Protein AF-0000000074463064 (afdb_homodimer)

Solvent-accessible surface area (backbone atoms only — not comparable to full-atom values): 68729 Å² total; per-residue (Å²): 139,89,80,79,81,81,88,74,94,82,83,74,95,80,84,76,84,88,71,78,71,74,81,77,78,78,79,83,84,85,84,86,64,75,61,84,76,65,94,77,85,76,85,80,77,80,74,81,76,75,80,79,76,92,76,73,85,66,61,68,60,56,53,49,50,41,67,72,28,73,78,48,81,62,76,78,73,87,74,58,94,62,92,59,56,65,70,56,53,51,47,17,50,20,44,33,62,69,62,46,48,59,36,60,60,54,52,93,56,93,69,48,44,52,72,71,45,50,50,62,52,22,76,78,28,67,29,27,34,44,19,50,39,50,36,31,46,34,48,51,41,48,46,15,50,62,64,66,33,61,69,48,44,61,61,42,54,73,48,57,80,49,46,61,60,46,48,53,52,27,50,52,37,42,51,56,37,54,71,33,80,77,41,36,55,28,64,57,43,51,52,20,36,54,42,43,30,42,48,69,74,81,66,86,79,60,55,53,81,42,65,46,69,34,52,36,57,40,26,36,42,54,40,33,30,48,62,36,51,41,48,69,23,65,68,38,42,50,50,40,51,49,35,35,52,74,51,68,31,61,86,61,47,73,60,69,62,50,40,26,49,50,31,49,56,44,42,51,43,18,60,55,66,72,41,57,53,91,61,70,92,49,40,76,76,67,53,51,71,63,61,55,48,48,52,38,55,54,35,42,64,63,42,64,80,36,76,59,48,65,84,73,47,87,49,48,66,69,56,43,51,41,52,47,40,48,42,36,50,50,50,51,48,50,31,50,43,28,32,60,50,78,67,88,51,65,35,58,54,49,36,53,43,52,48,48,50,48,53,54,39,57,64,61,86,53,73,63,66,69,57,27,39,53,32,30,42,48,51,44,28,48,48,49,46,34,39,36,38,72,54,27,41,18,32,56,48,48,53,36,56,62,43,24,51,51,36,52,48,52,40,58,76,65,49,42,86,72,49,32,84,77,39,82,65,20,61,47,52,50,52,39,38,33,47,41,32,27,41,36,18,52,93,43,87,60,19,61,59,29,31,53,52,40,27,50,52,24,60,59,64,71,37,74,52,63,72,55,40,49,54,44,31,47,21,61,74,65,51,63,79,22,39,44,62,38,49,49,52,45,47,49,56,14,49,52,53,45,50,53,38,53,54,53,52,66,67,56,78,68,78,76,73,81,80,77,79,73,77,66,68,51,24,38,59,30,58,72,68,72,45,95,46,79,46,41,89,60,17,66,66,26,59,75,69,74,45,86,39,47,66,69,69,88,72,84,74,78,77,82,71,84,70,82,82,66,85,70,65,63,53,29,51,48,28,56,60,60,71,44,88,48,76,41,44,96,61,22,61,57,28,58,64,49,72,41,80,56,36,71,80,73,75,73,84,123,134,93,80,75,83,77,86,71,78,85,71,90,79,95,78,70,81,85,68,77,71,75,84,81,78,80,81,86,83,88,87,89,72,78,60,78,85,70,98,72,84,74,84,80,72,82,71,80,72,76,77,80,77,89,79,78,90,6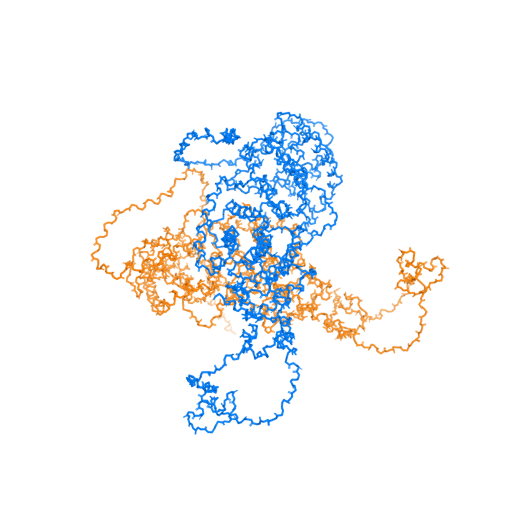9,64,68,62,56,52,52,50,41,67,73,28,70,78,44,83,67,64,78,72,79,77,60,95,63,92,56,57,61,69,56,51,50,46,18,50,17,43,33,63,66,61,46,48,58,36,60,61,52,50,94,55,95,67,48,43,54,73,72,46,51,49,60,51,22,73,77,27,67,27,25,34,44,19,50,40,51,36,30,44,35,48,49,43,47,46,14,50,61,64,67,34,61,68,45,44,62,62,43,54,72,47,57,81,50,46,62,58,46,49,52,52,28,50,52,38,42,51,53,38,54,71,33,80,79,41,35,54,29,67,57,43,50,52,20,36,55,41,43,30,42,48,68,73,81,67,87,80,61,54,53,80,41,65,47,69,35,54,36,56,41,26,36,41,54,38,35,30,49,61,36,54,42,49,69,23,64,70,37,43,51,50,42,52,50,36,35,52,75,50,68,32,60,88,60,47,74,58,66,62,48,41,26,47,49,32,48,56,46,43,50,45,19,60,56,67,72,40,56,52,90,61,70,92,50,40,76,76,66,54,52,71,64,61,57,49,48,52,38,55,54,36,42,63,63,42,63,79,36,74,60,47,66,83,74,48,85,51,49,67,69,57,43,51,41,54,49,39,47,42,34,50,48,50,51,50,50,32,51,44,27,32,62,49,77,68,89,50,65,34,58,55,48,35,51,44,52,48,48,50,47,53,55,38,56,66,61,87,52,71,62,68,69,57,26,40,54,31,30,42,47,49,42,28,48,47,49,47,34,38,38,39,72,54,27,40,18,33,57,47,46,52,36,57,62,44,25,51,52,35,52,49,51,40,58,75,66,48,44,85,70,50,32,83,76,38,81,64,20,61,47,51,49,52,38,41,34,48,40,32,26,41,37,18,52,92,43,85,60,18,59,58,29,32,55,52,40,29,48,52,25,58,53,63,70,40,75,50,64,74,55,40,50,55,44,31,46,22,61,73,65,51,61,78,23,39,44,63,38,49,49,52,46,48,48,55,15,49,52,53,45,51,53,38,53,53,53,54,66,66,56,76,68,80,78,72,81,80,79,79,75,78,68,68,50,24,37,57,31,56,74,68,73,45,94,46,78,45,41,90,62,17,67,65,27,58,76,68,75,46,83,41,48,64,69,70,86,75,80,75,79,80,79,74,84,70,78,83,65,86,70,67,62,55,30,51,45,29,57,58,57,71,44,89,49,77,42,42,96,64,21,62,58,29,58,66,51,73,43,80,56,34,72,81,75,77,72,83,122

Organism: Aspergillus tubingensis (strain CBS 134.48) (NCBI:txid767770)

Foldseek 3Di:
DPPDDPDDDPPPDPDDDPPPDDDPPPDDDDDPDDDPPDPPPPPDDPDPPPDPDDPDPPPPLVVVLCVVQPPLVDDDQPLDDAPDDSSLLSSLSSCCVRPQQCQQQPDPDPDGLCVVPQVVLCSVAVLLSLLSSLLSLLLQCLVCLLVVPVVSPVVSVVCQVVNVVSVVVSVVSLVVLCVDPVRNLALSSLNSLLSPQFPSHDDVPFPSPFFALWPAPPCCRSHQQSLLLTHGDVVSLVSSLVSCVVCVALVSNDRQPSSQSNQQSQLSNCLLVLAARPHDHAASVRDDPVVLVVVLVVQLVVCVVPLACLVVAQADPLLSSLLSLLLSLLVVRLCVVVVNDPDDDSRSNVSSLSSSSNSLSNVPQQDDADRSLLNRLLSLLVSLCSCQYSSPYGSRRRPLQVSLVVSVCSCVVRVVLQPQVVGDLSLLSVLLSLLSSLSSCPPHPCNVVSLQSNLQSCLLQVPLDPVSSVSSNSNGDDRCNTRVVSSVVSSVSSNVVLVVLVVQLVPPDDPPDDCPVPDLDAFPVCVVVVHDFPSDQQTPVCVVVVHHRHRPDDDPDPDPPPPDPPPPQDAFSSCVSNVHDFPSDVQTPVCVSSVHHGHHDPPPPD/DCPDDPDPDDPPDDDDDPPDPDDDPDDDDDDPDDDDDDDPPPPDPPPPPPDPDDDDDPPPLVVVLCVVQPPLPPDDQPLDDAPDDSSLLSSLSSCCVRPQQCQQQPDPDPDGLCVVPQVVLCSVAVLLSLLSSLLSLLLQCLVCLLVVPVVSPVVSVVCQVVNVVSVVVSVVSLVVLCVDPVRNLALSSLNSLLSPQFPSHDDVPFPSPFFALWPAPPCCRSDQQSLLLTHGDVVSLVSSLVSCVVCVALVSNDRQPSSQSNQQSQLSNCLLVLAARPHDHAASVRDDPVVLVVVLVVQLVVCVVPQACLVVAQADPLLSSLLSLLLSLLVVRLCVVVVVDPDDDSRSNVSSLSSSSNSLSNVPQQDDADRSLLNRLLSLLVSLCSCQYSSPYGSRRRPLQVSLVVSVCSCVVRVVLQPQVVGDCSLLSVLLSLLSSLSSCPPHPCNVVSLQSNLQSCLLQVPLDPVSSVSSNSNGDDRCNTRVVSSVVSSVSSNVVLVVLVVQLVPPDDPPDDCPVPDLDAFPVCVVVVHDFPSDQQTPVCVVVVHHRHRPDDPDDPDPPPPDPPPPQDAFSSCVSNVHDFPSDVQTPVCVSSVHHGHHDPPPPD

Nearest PDB structures (foldseek):
  3wej-assembly1_A  TM=1.877E-01  e=5.760E+00  Homo sapiens
  3wej-assembly1_A  TM=1.979E-01  e=3.801E+00  Homo sapiens

Radius of gyration: 36.87 Å; Cα contacts (8 Å, |Δi|>4): 1520; chains: 2; bounding box: 110×125×101 Å

Structure (mmCIF, N/CA/C/O backbone):
data_AF-0000000074463064-model_v1
#
loop_
_entity.id
_entity.type
_entity.pdbx_description
1 polymer 'Zn(2)-C6 fungal-type domain-containing protein'
#
loop_
_atom_site.group_PDB
_atom_site.id
_atom_site.type_symbol
_atom_site.label_atom_id
_atom_site.label_alt_id
_atom_site.label_comp_id
_atom_site.label_asym_id
_atom_site.label_entity_id
_atom_site.label_seq_id
_atom_site.pdbx_PDB_ins_code
_atom_site.Cartn_x
_atom_site.Cartn_y
_atom_site.Cartn_z
_atom_site.occupancy
_atom_site.B_iso_or_equiv
_atom_site.auth_seq_id
_atom_site.auth_comp_id
_atom_site.auth_asym_id
_atom_site.auth_atom_id
_atom_site.pdbx_PDB_model_num
ATOM 1 N N . MET A 1 1 ? -46.75 59.844 34.812 1 17.39 1 MET A N 1
ATOM 2 C CA . MET A 1 1 ? -47.406 59.969 33.5 1 17.39 1 MET A CA 1
ATOM 3 C C . MET A 1 1 ? -46.469 59.594 32.375 1 17.39 1 MET A C 1
ATOM 5 O O . MET A 1 1 ? -46.875 58.938 31.422 1 17.39 1 MET A O 1
ATOM 9 N N . VAL A 1 2 ? -45.281 60.125 32.188 1 19.81 2 VAL A N 1
ATOM 10 C CA . VAL A 1 2 ? -44.375 60.688 31.219 1 19.81 2 VAL A CA 1
ATOM 11 C C . VAL A 1 2 ? -43.469 59.594 30.625 1 19.81 2 VAL A C 1
ATOM 13 O O . VAL A 1 2 ? -42.438 59.25 31.203 1 19.81 2 VAL A O 1
ATOM 16 N N . PHE A 1 3 ? -43.938 58.375 30.328 1 19.97 3 PHE A N 1
ATOM 17 C CA . PHE A 1 3 ? -43.344 57.031 30.219 1 19.97 3 PHE A CA 1
ATOM 18 C C . PHE A 1 3 ? -42.562 56.906 28.906 1 19.97 3 PHE A C 1
ATOM 20 O O . PHE A 1 3 ? -42.156 55.781 28.562 1 19.97 3 PHE A O 1
ATOM 27 N N . ASP A 1 4 ? -42.656 57.781 27.984 1 19.61 4 ASP A N 1
ATOM 28 C CA . ASP A 1 4 ? -42.812 57.625 26.547 1 19.61 4 ASP A CA 1
ATOM 29 C C . ASP A 1 4 ? -41.5 57.219 25.906 1 19.61 4 ASP A C 1
ATOM 31 O O . ASP A 1 4 ? -41.469 56.375 25.016 1 19.61 4 ASP A O 1
ATOM 35 N N . SER A 1 5 ? -40.375 57.906 25.969 1 21.53 5 SER A N 1
ATOM 36 C CA . SER A 1 5 ? -39.562 58.5 24.938 1 21.53 5 SER A CA 1
ATOM 37 C C . SER A 1 5 ? -38.406 57.594 24.531 1 21.53 5 SER A C 1
ATOM 39 O O . SER A 1 5 ? -37.625 57.906 23.641 1 21.53 5 SER A O 1
ATOM 41 N N . GLY A 1 6 ? -37.906 56.656 25.297 1 20.03 6 GLY A N 1
ATOM 42 C CA . GLY A 1 6 ? -36.5 56.312 25.391 1 20.03 6 GLY A CA 1
ATOM 43 C C . GLY A 1 6 ? -36.062 55.375 24.266 1 20.03 6 GLY A C 1
ATOM 44 O O . GLY A 1 6 ? -34.844 55.188 24.062 1 20.03 6 GLY A O 1
ATOM 45 N N . ILE A 1 7 ? -36.906 54.406 23.766 1 21.16 7 ILE A N 1
ATOM 46 C CA . ILE A 1 7 ? -36.5 53.062 23.344 1 21.16 7 ILE A CA 1
ATOM 47 C C . ILE A 1 7 ? -36.094 53.094 21.875 1 21.16 7 ILE A C 1
ATOM 49 O O . ILE A 1 7 ? -36.156 52.062 21.188 1 21.16 7 ILE A O 1
ATOM 53 N N . HIS A 1 8 ? -36.062 54.25 21.062 1 18.61 8 HIS A N 1
ATOM 54 C CA . HIS A 1 8 ? -36.219 54.469 19.625 1 18.61 8 HIS A CA 1
ATOM 55 C C . HIS A 1 8 ? -35.062 53.812 18.859 1 18.61 8 HIS A C 1
ATOM 57 O O . HIS A 1 8 ? -35.281 53.094 17.891 1 18.61 8 HIS A O 1
ATOM 63 N N . THR A 1 9 ? -33.719 54.406 18.609 1 20.5 9 THR A N 1
ATOM 64 C CA . THR A 1 9 ? -32.938 54.844 17.469 1 20.5 9 THR A CA 1
ATOM 65 C C . THR A 1 9 ? -31.969 53.75 17.047 1 20.5 9 THR A C 1
ATOM 67 O O . THR A 1 9 ? -31.047 53.969 16.266 1 20.5 9 THR A O 1
ATOM 70 N N . ILE A 1 10 ? -31.844 52.5 17.594 1 20.03 10 ILE A N 1
ATOM 71 C CA . ILE A 1 10 ? -30.797 51.5 17.625 1 20.03 10 ILE A CA 1
ATOM 72 C C . ILE A 1 10 ? -30.75 50.75 16.281 1 20.03 10 ILE A C 1
ATOM 74 O O . ILE A 1 10 ? -29.672 50.438 15.789 1 20.03 10 ILE A O 1
ATOM 78 N N . HIS A 1 11 ? -31.828 50.188 15.602 1 17.84 11 HIS A N 1
ATOM 79 C CA . HIS A 1 11 ? -32.094 48.938 14.898 1 17.84 11 HIS A CA 1
ATOM 80 C C . HIS A 1 11 ? -31.781 49.062 13.414 1 17.84 11 HIS A C 1
ATOM 82 O O . HIS A 1 11 ? -31.938 48.094 12.664 1 17.84 11 HIS A O 1
ATOM 88 N N . ASN A 1 12 ? -31.844 50.219 12.719 1 17.69 12 ASN A N 1
ATOM 89 C CA . ASN A 1 12 ? -32.062 50.438 11.289 1 17.69 12 ASN A CA 1
ATOM 90 C C . ASN A 1 12 ? -30.891 49.906 10.461 1 17.69 12 ASN A C 1
ATOM 92 O O . ASN A 1 12 ? -31.078 49.469 9.328 1 17.69 12 ASN A O 1
ATOM 96 N N . LYS A 1 13 ? -29.672 50.438 10.438 1 20.58 13 LYS A N 1
ATOM 97 C CA . LYS A 1 13 ? -28.859 50.75 9.266 1 20.58 13 LYS A CA 1
ATOM 98 C C . LYS A 1 13 ? -28.203 49.5 8.703 1 20.58 13 LYS A C 1
ATOM 100 O O . LYS A 1 13 ? -27.266 49.594 7.895 1 20.58 13 LYS A O 1
ATOM 105 N N . MET A 1 14 ? -28.375 48.156 9.078 1 18.12 14 MET A N 1
ATOM 106 C CA . MET A 1 14 ? -27.594 46.938 9.016 1 18.12 14 MET A CA 1
ATOM 107 C C . MET A 1 14 ? -27.641 46.312 7.625 1 18.12 14 MET A C 1
ATOM 109 O O . MET A 1 14 ? -26.609 45.938 7.062 1 18.12 14 MET A O 1
ATOM 113 N N . LEU A 1 15 ? -28.734 45.469 7.055 1 17.73 15 LEU A N 1
ATOM 114 C CA . LEU A 1 15 ? -28.984 44.281 6.258 1 17.73 15 LEU A CA 1
ATOM 115 C C . LEU A 1 15 ? -29.281 44.656 4.805 1 17.73 15 LEU A C 1
ATOM 117 O O . LEU A 1 15 ? -29.672 43.781 4.012 1 17.73 15 LEU A O 1
ATOM 121 N N . ALA A 1 16 ? -29.5 45.719 4.227 1 17.91 16 ALA A N 1
ATOM 122 C CA . ALA A 1 16 ? -30.281 46 3.023 1 17.91 16 ALA A CA 1
ATOM 123 C C . ALA A 1 16 ? -29.625 45.375 1.79 1 17.91 16 ALA A C 1
ATOM 125 O O . ALA A 1 16 ? -30.281 44.656 1.035 1 17.91 16 ALA A O 1
ATOM 126 N N . SER A 1 17 ? -28.953 46.156 0.857 1 19.25 17 SER A N 1
ATOM 127 C CA . SER A 1 17 ? -29.109 46.219 -0.592 1 19.25 17 SER A CA 1
ATOM 128 C C . SER A 1 17 ? -28.328 45.094 -1.276 1 19.25 17 SER A C 1
ATOM 130 O O . SER A 1 17 ? -28.078 45.156 -2.482 1 19.25 17 SER A O 1
ATOM 132 N N . LEU A 1 18 ? -27.703 44.156 -0.625 1 18.33 18 LEU A N 1
ATOM 133 C CA . LEU A 1 18 ? -26.594 43.375 -1.134 1 18.33 18 LEU A CA 1
ATOM 134 C C . LEU A 1 18 ? -27.078 42.344 -2.139 1 18.33 18 LEU A C 1
ATOM 136 O O . LEU A 1 18 ? -26.344 41.406 -2.48 1 18.33 18 LEU A O 1
ATOM 140 N N . LEU A 1 19 ? -28.328 42.344 -2.701 1 19.75 19 LEU A N 1
ATOM 141 C CA . LEU A 1 19 ? -29.156 41.312 -3.309 1 19.75 19 LEU A CA 1
ATOM 142 C C . LEU A 1 19 ? -28.703 41.031 -4.742 1 19.75 19 LEU A C 1
ATOM 144 O O . LEU A 1 19 ? -29 39.969 -5.289 1 19.75 19 LEU A O 1
ATOM 148 N N . ASP A 1 20 ? -28.547 41.969 -5.652 1 19.12 20 ASP A N 1
ATOM 149 C CA . ASP A 1 20 ? -29 41.875 -7.035 1 19.12 20 ASP A CA 1
ATOM 150 C C . ASP A 1 20 ? -28 41.094 -7.883 1 19.12 20 ASP A C 1
ATOM 152 O O . ASP A 1 20 ? -27.359 41.656 -8.773 1 19.12 20 ASP A O 1
ATOM 156 N N . ALA A 1 21 ? -27.156 40.25 -7.402 1 18.8 21 ALA A N 1
ATOM 157 C CA . ALA A 1 21 ? -26.062 39.844 -8.297 1 18.8 21 ALA A CA 1
ATOM 158 C C . ALA A 1 21 ? -26.594 39.031 -9.469 1 18.8 21 ALA A C 1
ATOM 160 O O . ALA A 1 21 ? -27.391 38.094 -9.273 1 18.8 21 ALA A O 1
ATOM 161 N N . PRO A 1 22 ? -26.578 39.531 -10.648 1 20 22 PRO A N 1
ATOM 162 C CA . PRO A 1 22 ? -27.234 38.906 -11.812 1 20 22 PRO A CA 1
ATOM 163 C C . PRO A 1 22 ? -26.844 37.438 -11.984 1 20 22 PRO A C 1
ATOM 165 O O . PRO A 1 22 ? -25.797 37 -11.5 1 20 22 PRO A O 1
ATOM 168 N N . PRO A 1 23 ? -27.75 36.688 -12.375 1 19 23 PRO A N 1
ATOM 169 C CA . PRO A 1 23 ? -27.641 35.219 -12.531 1 19 23 PRO A CA 1
ATOM 170 C C . PRO A 1 23 ? -26.516 34.812 -13.477 1 19 23 PRO A C 1
ATOM 172 O O . PRO A 1 23 ? -26.266 35.5 -14.484 1 19 23 PRO A O 1
ATOM 175 N N . PHE A 1 24 ? -25.406 34.312 -13.07 1 17.69 24 PHE A N 1
ATOM 176 C CA . PHE A 1 24 ? -24.234 33.844 -13.797 1 17.69 24 PHE A CA 1
ATOM 177 C C . PHE A 1 24 ? -24.641 32.875 -14.898 1 17.69 24 PHE A C 1
ATOM 179 O O . PHE A 1 24 ? -25.141 31.781 -14.625 1 17.69 24 PHE A O 1
ATOM 186 N N . GLU A 1 25 ? -25.141 33.344 -15.953 1 17.56 25 GLU A N 1
ATOM 187 C CA . GLU A 1 25 ? -25.453 32.5 -17.094 1 17.56 25 GLU A CA 1
ATOM 188 C C . GLU A 1 25 ? -24.297 31.578 -17.453 1 17.56 25 GLU A C 1
ATOM 190 O O . GLU A 1 25 ? -23.172 32.031 -17.672 1 17.56 25 GLU A O 1
ATOM 195 N N . LEU A 1 26 ? -24.406 30.344 -17.031 1 18.05 26 LEU A N 1
ATOM 196 C CA . LEU A 1 26 ? -23.688 29.078 -17.156 1 18.05 26 LEU A CA 1
ATOM 197 C C . LEU A 1 26 ? -23.375 28.781 -18.609 1 18.05 26 LEU A C 1
ATOM 199 O O . LEU A 1 26 ? -24.266 28.578 -19.438 1 18.05 26 LEU A O 1
ATOM 203 N N . MET A 1 27 ? -22.281 29.422 -19.094 1 17.25 27 MET A N 1
ATOM 204 C CA . MET A 1 27 ? -21.875 29.281 -20.5 1 17.25 27 MET A CA 1
ATOM 205 C C . MET A 1 27 ? -21.938 27.828 -20.938 1 17.25 27 MET A C 1
ATOM 207 O O . MET A 1 27 ? -21.812 26.906 -20.109 1 17.25 27 MET A O 1
ATOM 211 N N . GLU A 1 28 ? -22.125 27.484 -22.188 1 18.38 28 GLU A N 1
ATOM 212 C CA . GLU A 1 28 ? -22.406 26.484 -23.219 1 18.38 28 GLU A CA 1
ATOM 213 C C . GLU A 1 28 ? -21.281 25.453 -23.312 1 18.38 28 GLU A C 1
ATOM 215 O O . GLU A 1 28 ? -20.141 25.75 -22.938 1 18.38 28 GLU A O 1
ATOM 220 N N . ARG A 1 29 ? -21.391 24.219 -23.953 1 20.88 29 ARG A N 1
ATOM 221 C CA . ARG A 1 29 ? -21.031 22.828 -24.188 1 20.88 29 ARG A CA 1
ATOM 222 C C . ARG A 1 29 ? -19.734 22.719 -25 1 20.88 29 ARG A C 1
ATOM 224 O O . ARG A 1 29 ? -19.391 21.641 -25.469 1 20.88 29 ARG A O 1
ATOM 231 N N . SER A 1 30 ? -18.781 23.578 -25.359 1 18.3 30 SER A N 1
ATOM 232 C CA . SER A 1 30 ? -18.125 23.344 -26.641 1 18.3 30 SER A CA 1
ATOM 233 C C . SER A 1 30 ? -17.312 22.047 -26.609 1 18.3 30 SER A C 1
ATOM 235 O O . SER A 1 30 ? -16.922 21.578 -25.531 1 18.3 30 SER A O 1
ATOM 237 N N . THR A 1 31 ? -16.906 21.297 -27.875 1 18.97 31 THR A N 1
ATOM 238 C CA . THR A 1 31 ? -16.422 20.188 -28.688 1 18.97 31 THR A CA 1
ATOM 239 C C . THR A 1 31 ? -14.914 20.047 -28.562 1 18.97 31 THR A C 1
ATOM 241 O O . THR A 1 31 ? -14.164 20.734 -29.266 1 18.97 31 THR A O 1
ATOM 244 N N . LEU A 1 32 ? -14.281 20.062 -27.531 1 18.89 32 LEU A N 1
ATOM 245 C CA . LEU A 1 32 ? -12.836 19.969 -27.344 1 18.89 32 LEU A CA 1
ATOM 246 C C . LEU A 1 32 ? -12.297 18.672 -27.953 1 18.89 32 LEU A C 1
ATOM 248 O O . LEU A 1 32 ? -12.375 17.625 -27.312 1 18.89 32 LEU A O 1
ATOM 252 N N . ASP A 1 33 ? -12.328 18.406 -29.234 1 18.84 33 ASP A N 1
ATOM 253 C CA . ASP A 1 33 ? -11.867 17.406 -30.188 1 18.84 33 ASP A CA 1
ATOM 254 C C . ASP A 1 33 ? -10.367 17.156 -30.031 1 18.84 33 ASP A C 1
ATOM 256 O O . ASP A 1 33 ? -9.938 16 -29.906 1 18.84 33 ASP A O 1
ATOM 260 N N . HIS A 1 34 ? -9.195 17.891 -30.828 1 19.86 34 HIS A N 1
ATOM 261 C CA . HIS A 1 34 ? -8.297 17.406 -31.875 1 19.86 34 HIS A CA 1
ATOM 262 C C . HIS A 1 34 ? -6.965 16.953 -31.281 1 19.86 34 HIS A C 1
ATOM 264 O O . HIS A 1 34 ? -6.641 17.297 -30.141 1 19.86 34 HIS A O 1
ATOM 270 N N . ASP A 1 35 ? -5.496 17.25 -32.062 1 21.3 35 ASP A N 1
ATOM 271 C CA . ASP A 1 35 ? -4.305 16.547 -32.531 1 21.3 35 ASP A CA 1
ATOM 272 C C . ASP A 1 35 ? -3.131 16.766 -31.562 1 21.3 35 ASP A C 1
ATOM 274 O O . ASP A 1 35 ? -2.479 17.812 -31.594 1 21.3 35 ASP A O 1
ATOM 278 N N . LEU A 1 36 ? -3.178 16.656 -30.375 1 21.81 36 LEU A N 1
ATOM 279 C CA . LEU A 1 36 ? -2.121 17.125 -29.484 1 21.81 36 LEU A CA 1
ATOM 280 C C . LEU A 1 36 ? -0.835 16.328 -29.703 1 21.81 36 LEU A C 1
ATOM 282 O O . LEU A 1 36 ? -0.737 15.164 -29.312 1 21.81 36 LEU A O 1
ATOM 286 N N . LEU A 1 37 ? -0.067 16.641 -30.812 1 22.94 37 LEU A N 1
ATOM 287 C CA . LEU A 1 37 ? 1.185 16.031 -31.25 1 22.94 37 LEU A CA 1
ATOM 288 C C . LEU A 1 37 ? 2.328 16.406 -30.312 1 22.94 37 LEU A C 1
ATOM 290 O O . LEU A 1 37 ? 3.27 15.625 -30.125 1 22.94 37 LEU A O 1
ATOM 294 N N . PRO A 1 38 ? 2.484 17.594 -29.578 1 21.94 38 PRO A N 1
ATOM 295 C CA . PRO A 1 38 ? 3.613 18.516 -29.438 1 21.94 38 PRO A CA 1
ATOM 296 C C . PRO A 1 38 ? 4.617 18.047 -28.375 1 21.94 38 PRO A C 1
ATOM 298 O O . PRO A 1 38 ? 5.684 18.656 -28.234 1 21.94 38 PRO A O 1
ATOM 301 N N . PHE A 1 39 ? 5.016 17.25 -27.609 1 21.86 39 PHE A N 1
ATOM 302 C CA . PHE A 1 39 ? 6.023 17.797 -26.703 1 21.86 39 PHE A CA 1
ATOM 303 C C . PHE A 1 39 ? 7.406 17.75 -27.344 1 21.86 39 PHE A C 1
ATOM 305 O O . PHE A 1 39 ? 8.016 16.688 -27.453 1 21.86 39 PHE A O 1
ATOM 312 N N . ASN A 1 40 ? 7.941 18.531 -28.438 1 22.03 40 ASN A N 1
ATOM 313 C CA . ASN A 1 40 ? 9.242 18.672 -29.078 1 22.03 40 ASN A CA 1
ATOM 314 C C . ASN A 1 40 ? 10.25 19.375 -28.172 1 22.03 40 ASN A C 1
ATOM 316 O O . ASN A 1 40 ? 10.148 20.578 -27.938 1 22.03 40 ASN A O 1
ATOM 320 N N . VAL A 1 41 ? 10.875 18.875 -27.25 1 22.61 41 VAL A N 1
ATOM 321 C CA . VAL A 1 41 ? 11.891 19.594 -26.484 1 22.61 41 VAL A CA 1
ATOM 322 C C . VAL A 1 41 ? 13.117 19.859 -27.359 1 22.61 41 VAL A C 1
ATOM 324 O O . VAL A 1 41 ? 13.922 18.953 -27.594 1 22.61 41 VAL A O 1
ATOM 327 N N . ASN A 1 42 ? 13.195 20.5 -28.562 1 22.2 42 ASN A N 1
ATOM 328 C CA . ASN A 1 42 ? 14.391 20.828 -29.312 1 22.2 42 ASN A CA 1
ATOM 329 C C . ASN A 1 42 ? 15.242 21.875 -28.609 1 22.2 42 ASN A C 1
ATOM 331 O O . ASN A 1 42 ? 14.969 23.078 -28.688 1 22.2 42 ASN A O 1
ATOM 335 N N . MET A 1 43 ? 15.891 21.797 -27.547 1 23.25 43 MET A N 1
ATOM 336 C CA . MET A 1 43 ? 16.766 22.859 -27.047 1 23.25 43 MET A CA 1
ATOM 337 C C . MET A 1 43 ? 17.984 23.031 -27.938 1 23.25 43 MET A C 1
ATOM 339 O O . MET A 1 43 ? 18.906 22.234 -27.906 1 23.25 43 MET A O 1
ATOM 343 N N . SER A 1 44 ? 18.031 23.562 -29.172 1 22.06 44 SER A N 1
ATOM 344 C CA . SER A 1 44 ? 19.203 23.938 -29.969 1 22.06 44 SER A CA 1
ATOM 345 C C . SER A 1 44 ? 20.062 24.953 -29.25 1 22.06 44 SER A C 1
ATOM 347 O O . SER A 1 44 ? 19.578 25.734 -28.438 1 22.06 44 SER A O 1
ATOM 349 N N . SER A 1 45 ? 21.578 25.047 -29.453 1 23.16 45 SER A N 1
ATOM 350 C CA . SER A 1 45 ? 22.891 25.594 -29.156 1 23.16 45 SER A CA 1
ATOM 351 C C . SER A 1 45 ? 22.938 27.094 -29.422 1 23.16 45 SER A C 1
ATOM 353 O O . SER A 1 45 ? 23.938 27.75 -29.141 1 23.16 45 SER A O 1
ATOM 355 N N . ASP A 1 46 ? 22.328 27.781 -30.281 1 22.42 46 ASP A N 1
ATOM 356 C CA . ASP A 1 46 ? 22.984 28.953 -30.828 1 22.42 46 ASP A CA 1
ATOM 357 C C . ASP A 1 46 ? 23.094 30.078 -29.797 1 22.42 46 ASP A C 1
ATOM 359 O O . ASP A 1 46 ? 23.219 31.25 -30.156 1 22.42 46 ASP A O 1
ATOM 363 N N . ILE A 1 47 ? 22.797 29.953 -28.625 1 22.62 47 ILE A N 1
ATOM 364 C CA . ILE A 1 47 ? 23 31.266 -28.047 1 22.62 47 ILE A CA 1
ATOM 365 C C . ILE A 1 47 ? 24.484 31.484 -27.75 1 22.62 47 ILE A C 1
ATOM 367 O O . ILE A 1 47 ? 25.109 30.656 -27.078 1 22.62 47 ILE A O 1
ATOM 371 N N . PRO A 1 48 ? 25.219 32.469 -28.375 1 23.36 48 PRO A N 1
ATOM 372 C CA . PRO A 1 48 ? 26.609 32.875 -28.328 1 23.36 48 PRO A CA 1
ATOM 373 C C . PRO A 1 48 ? 27.062 33.281 -26.922 1 23.36 48 PRO A C 1
ATOM 375 O O . PRO A 1 48 ? 26.641 34.312 -26.406 1 23.36 48 PRO A O 1
ATOM 378 N N . LEU A 1 49 ? 26.812 32.844 -25.891 1 22.67 49 LEU A N 1
ATOM 379 C CA . LEU A 1 49 ? 27.281 33.562 -24.703 1 22.67 49 LEU A CA 1
ATOM 380 C C . LEU A 1 49 ? 28.797 33.469 -24.562 1 22.67 49 LEU A C 1
ATOM 382 O O . LEU A 1 49 ? 29.344 32.344 -24.422 1 22.67 49 LEU A O 1
ATOM 386 N N . SER A 1 50 ? 29.594 34.344 -25.125 1 21.91 50 SER A N 1
ATOM 387 C CA . SER A 1 50 ? 31.047 34.562 -25.109 1 21.91 50 SER A CA 1
ATOM 388 C C . SER A 1 50 ? 31.562 34.719 -23.688 1 21.91 50 SER A C 1
ATOM 390 O O . SER A 1 50 ? 32.75 35.031 -23.484 1 21.91 50 SER A O 1
ATOM 392 N N . THR A 1 51 ? 30.969 34.406 -22.609 1 23.56 51 THR A N 1
ATOM 393 C CA . THR A 1 51 ? 31.672 35.062 -21.5 1 23.56 51 THR A CA 1
ATOM 394 C C . THR A 1 51 ? 33.031 34.375 -21.281 1 23.56 51 THR A C 1
ATOM 396 O O . THR A 1 51 ? 33.156 33.188 -21.453 1 23.56 51 THR A O 1
ATOM 399 N N . GLY A 1 52 ? 34.219 34.938 -21.219 1 22.45 52 GLY A N 1
ATOM 400 C CA . GLY A 1 52 ? 35.656 34.812 -21.016 1 22.45 52 GLY A CA 1
ATOM 401 C C . GLY A 1 52 ? 36 34.156 -19.703 1 22.45 52 GLY A C 1
ATOM 402 O O . GLY A 1 52 ? 37.156 34.219 -19.25 1 22.45 52 GLY A O 1
ATOM 403 N N . VAL A 1 53 ? 35.094 33.875 -18.703 1 25.72 53 VAL A N 1
ATOM 404 C CA . VAL A 1 53 ? 35.844 33.719 -17.453 1 25.72 53 VAL A CA 1
ATOM 405 C C . VAL A 1 53 ? 36.594 32.375 -17.469 1 25.72 53 VAL A C 1
ATOM 407 O O . VAL A 1 53 ? 36.188 31.453 -18.188 1 25.72 53 VAL A O 1
ATOM 410 N N . VAL A 1 54 ? 37.562 32.062 -16.516 1 27.44 54 VAL A N 1
ATOM 411 C CA . VAL A 1 54 ? 38.656 31.109 -16.359 1 27.44 54 VAL A CA 1
ATOM 412 C C . VAL A 1 54 ? 38.125 29.703 -16.125 1 27.44 54 VAL A C 1
ATOM 414 O O . VAL A 1 54 ? 37.25 29.516 -15.266 1 27.44 54 VAL A O 1
ATOM 417 N N . GLU A 1 55 ? 38.281 28.516 -16.875 1 29.55 55 GLU A N 1
ATOM 418 C CA . GLU A 1 55 ? 37.906 27.219 -17.438 1 29.55 55 GLU A CA 1
ATOM 419 C C . GLU A 1 55 ? 38.062 26.094 -16.406 1 29.55 55 GLU A C 1
ATOM 421 O O . GLU A 1 55 ? 37.594 24.984 -16.625 1 29.55 55 GLU A O 1
ATOM 426 N N . THR A 1 56 ? 38.906 26.094 -15.344 1 30.34 56 THR A N 1
ATOM 427 C CA . THR A 1 56 ? 39.5 24.812 -14.992 1 30.34 56 THR A CA 1
ATOM 428 C C . THR A 1 56 ? 38.562 24.016 -14.086 1 30.34 56 THR A C 1
ATOM 430 O O . THR A 1 56 ? 38.406 22.812 -14.234 1 30.34 56 THR A O 1
ATOM 433 N N . GLU A 1 57 ? 38.281 24.531 -12.844 1 33 57 GLU A N 1
ATOM 434 C CA . GLU A 1 57 ? 37.812 23.734 -11.719 1 33 57 GLU A CA 1
ATOM 435 C C . GLU A 1 57 ? 36.312 23.406 -11.867 1 33 57 GLU A C 1
ATOM 437 O O . GLU A 1 57 ? 35.781 22.625 -11.094 1 33 57 GLU A O 1
ATOM 442 N N . GLU A 1 58 ? 35.469 23.953 -12.75 1 35.53 58 GLU A N 1
ATOM 443 C CA . GLU A 1 58 ? 34.031 24.031 -12.969 1 35.53 58 GLU A CA 1
ATOM 444 C C . GLU A 1 58 ? 33.5 22.766 -13.641 1 35.53 58 GLU A C 1
ATOM 446 O O . GLU A 1 58 ? 32.312 22.469 -13.57 1 35.53 58 GLU A O 1
ATOM 451 N N . GLU A 1 59 ? 34.281 21.938 -14.273 1 38.78 59 GLU A N 1
ATOM 452 C CA . GLU A 1 59 ? 33.812 20.844 -15.141 1 38.78 59 GLU A CA 1
ATOM 453 C C . GLU A 1 59 ? 33.375 19.641 -14.32 1 38.78 59 GLU A C 1
ATOM 455 O O . GLU A 1 59 ? 32.406 18.953 -14.68 1 38.78 59 GLU A O 1
ATOM 460 N N . THR A 1 60 ? 34.062 19.344 -13.18 1 38.84 60 THR A N 1
ATOM 461 C CA . THR A 1 60 ? 33.812 18.094 -12.469 1 38.84 60 THR A CA 1
ATOM 462 C C . THR A 1 60 ? 32.438 18.109 -11.789 1 38.84 60 THR A C 1
ATOM 464 O O . THR A 1 60 ? 31.781 17.078 -11.695 1 38.84 60 THR A O 1
ATOM 467 N N . ASP A 1 61 ? 32.062 19.266 -11.359 1 43 61 ASP A N 1
ATOM 468 C CA . ASP A 1 61 ? 30.828 19.406 -10.562 1 43 61 ASP A CA 1
ATOM 469 C C . ASP A 1 61 ? 29.594 19.312 -11.445 1 43 61 ASP A C 1
ATOM 471 O O . ASP A 1 61 ? 28.578 18.719 -11.047 1 43 61 ASP A O 1
ATOM 475 N N . HIS A 1 62 ? 29.656 19.797 -12.625 1 44.28 62 HIS A N 1
ATOM 476 C CA . HIS A 1 62 ? 28.547 19.719 -13.57 1 44.28 62 HIS A CA 1
ATOM 477 C C . HIS A 1 62 ? 28.172 18.266 -13.883 1 44.28 62 HIS A C 1
ATOM 479 O O . HIS A 1 62 ? 27 17.938 -13.992 1 44.28 62 HIS A O 1
ATOM 485 N N . SER A 1 63 ? 29.203 17.438 -13.844 1 45.91 63 SER A N 1
ATOM 486 C CA . SER A 1 63 ? 29.016 16.047 -14.227 1 45.91 63 SER A CA 1
ATOM 487 C C . SER A 1 63 ? 28.25 15.273 -13.148 1 45.91 63 SER A C 1
ATOM 489 O O . SER A 1 63 ? 27.391 14.445 -13.453 1 45.91 63 SER A O 1
ATOM 491 N N . GLU A 1 64 ? 28.453 15.766 -11.953 1 46.81 64 GLU A N 1
ATOM 492 C CA . GLU A 1 64 ? 27.844 14.977 -10.883 1 46.81 64 GLU A CA 1
ATOM 493 C C . GLU A 1 64 ? 26.359 15.281 -10.758 1 46.81 64 GLU A C 1
ATOM 495 O O . GLU A 1 64 ? 25.547 14.375 -10.594 1 46.81 64 GLU A O 1
ATOM 500 N N . ILE A 1 65 ? 26.047 16.547 -10.82 1 48.19 65 ILE A N 1
ATOM 501 C CA . ILE A 1 65 ? 24.656 16.938 -10.68 1 48.19 65 ILE A CA 1
ATOM 502 C C . ILE A 1 65 ? 23.844 16.375 -11.852 1 48.19 65 ILE A C 1
ATOM 504 O O . ILE A 1 65 ? 22.719 15.906 -11.672 1 48.19 65 ILE A O 1
ATOM 508 N N . THR A 1 66 ? 24.469 16.484 -13.023 1 49.53 66 THR A N 1
ATOM 509 C CA . THR A 1 66 ? 23.797 15.945 -14.203 1 49.53 66 THR A CA 1
ATOM 510 C C . THR A 1 66 ? 23.578 14.445 -14.07 1 49.53 66 THR A C 1
ATOM 512 O O . THR A 1 66 ? 22.594 13.898 -14.578 1 49.53 66 THR A O 1
ATOM 515 N N . ARG A 1 67 ? 24.562 13.945 -13.398 1 50.09 67 ARG A N 1
ATOM 516 C CA . ARG A 1 67 ? 24.438 12.508 -13.164 1 50.09 67 ARG A CA 1
ATOM 517 C C . ARG A 1 67 ? 23.297 12.211 -12.195 1 50.09 67 ARG A C 1
ATOM 519 O O . ARG A 1 67 ? 22.578 11.227 -12.359 1 50.09 67 ARG A O 1
ATOM 526 N N . ILE A 1 68 ? 23.266 13.172 -11.25 1 49.44 68 ILE A N 1
ATOM 527 C CA . ILE A 1 68 ? 22.266 12.93 -10.219 1 49.44 68 ILE A CA 1
ATOM 528 C C . ILE A 1 68 ? 20.891 13.328 -10.734 1 49.44 68 ILE A C 1
ATOM 530 O O . ILE A 1 68 ? 19.891 12.648 -10.469 1 49.44 68 ILE A O 1
ATOM 534 N N . TYR A 1 69 ? 20.844 14.516 -11.477 1 50.62 69 TYR A N 1
ATOM 535 C CA . TYR A 1 69 ? 19.578 15.016 -12 1 50.62 69 TYR A CA 1
ATOM 536 C C . TYR A 1 69 ? 19.672 15.25 -13.5 1 50.62 69 TYR A C 1
ATOM 538 O O . TYR A 1 69 ? 20.047 16.328 -13.945 1 50.62 69 TYR A O 1
ATOM 546 N N . PRO A 1 70 ? 19.438 14.281 -14.344 1 48.03 70 PRO A N 1
ATOM 547 C CA . PRO A 1 70 ? 19.516 14.492 -15.789 1 48.03 70 PRO A CA 1
ATOM 548 C C . PRO A 1 70 ? 18.547 15.555 -16.297 1 48.03 70 PRO A C 1
ATOM 550 O O . PRO A 1 70 ? 17.391 15.602 -15.844 1 48.03 70 PRO A O 1
ATOM 553 N N . GLY A 1 71 ? 19.016 16.672 -17.125 1 47.53 71 GLY A N 1
ATOM 554 C CA . GLY A 1 71 ? 18.234 17.734 -17.734 1 47.53 71 GLY A CA 1
ATOM 555 C C . GLY A 1 71 ? 18.375 19.062 -17.031 1 47.53 71 GLY A C 1
ATOM 556 O O . GLY A 1 71 ? 17.641 20 -17.312 1 47.53 71 GLY A O 1
ATOM 557 N N . ALA A 1 72 ? 18.953 19.047 -15.961 1 48 72 ALA A N 1
ATOM 558 C CA . ALA A 1 72 ? 19.125 20.25 -15.164 1 48 72 ALA A CA 1
ATOM 559 C C . ALA A 1 72 ? 19.906 21.312 -15.93 1 48 72 ALA A C 1
ATOM 561 O O . ALA A 1 72 ? 20.422 22.266 -15.336 1 48 72 ALA A O 1
ATOM 562 N N . ASP A 1 73 ? 20.25 21.047 -17.094 1 47.66 73 ASP A N 1
ATOM 563 C CA . ASP A 1 73 ? 20.969 22.156 -17.734 1 47.66 73 ASP A CA 1
ATOM 564 C C . ASP A 1 73 ? 20.062 23.391 -17.875 1 47.66 73 ASP A C 1
ATOM 566 O O . ASP A 1 73 ? 20.109 24.094 -18.875 1 47.66 73 ASP A O 1
ATOM 570 N N . LEU A 1 74 ? 19 23.375 -17.125 1 46.62 74 LEU A N 1
ATOM 571 C CA . LEU A 1 74 ? 18.062 24.453 -17.406 1 46.62 74 LEU A CA 1
ATOM 572 C C . LEU A 1 74 ? 18.734 25.812 -17.266 1 46.62 74 LEU A C 1
ATOM 574 O O . LEU A 1 74 ? 18.734 26.609 -18.203 1 46.62 74 LEU A O 1
ATOM 578 N N . VAL A 1 75 ? 18.297 26.562 -16.078 1 47.41 75 VAL A N 1
ATOM 579 C CA . VAL A 1 75 ? 18.141 28 -15.883 1 47.41 75 VAL A CA 1
ATOM 580 C C . VAL A 1 75 ? 19.516 28.672 -15.969 1 47.41 75 VAL A C 1
ATOM 582 O O . VAL A 1 75 ? 20.484 28.203 -15.391 1 47.41 75 VAL A O 1
ATOM 585 N N . PRO A 1 76 ? 19.562 29.641 -16.672 1 48.81 76 PRO A N 1
ATOM 586 C CA . PRO A 1 76 ? 20.672 30.594 -16.719 1 48.81 76 PRO A CA 1
ATOM 587 C C . PRO A 1 76 ? 21.125 31.031 -15.32 1 48.81 76 PRO A C 1
ATOM 589 O O . PRO A 1 76 ? 20.312 31.5 -14.523 1 48.81 76 PRO A O 1
ATOM 592 N N . LEU A 1 77 ? 22.156 30.453 -14.602 1 51.31 77 LEU A N 1
ATOM 593 C CA . LEU A 1 77 ? 22.781 30.75 -13.32 1 51.31 77 LEU A CA 1
ATOM 594 C C . LEU A 1 77 ? 22.547 32.219 -12.922 1 51.31 77 LEU A C 1
ATOM 596 O O . LEU A 1 77 ? 22.016 32.5 -11.844 1 51.31 77 LEU A O 1
ATOM 600 N N . ASN A 1 78 ? 23.422 33.188 -13.305 1 58.66 78 ASN A N 1
ATOM 601 C CA . ASN A 1 78 ? 23.562 34.438 -12.562 1 58.66 78 ASN A CA 1
ATOM 602 C C . ASN A 1 78 ? 22.375 35.344 -12.758 1 58.66 78 ASN A C 1
ATOM 604 O O . ASN A 1 78 ? 22.5 36.438 -13.305 1 58.66 78 ASN A O 1
ATOM 608 N N . VAL A 1 79 ? 21.156 34.875 -12.5 1 65.62 79 VAL A N 1
ATOM 609 C CA . VAL A 1 79 ? 19.969 35.688 -12.656 1 65.62 79 VAL A CA 1
ATOM 610 C C . VAL A 1 79 ? 19.984 36.812 -11.609 1 65.62 79 VAL A C 1
ATOM 612 O O . VAL A 1 79 ? 19.719 37.969 -11.922 1 65.62 79 VAL A O 1
ATOM 615 N N . PHE A 1 80 ? 20.188 36.438 -10.383 1 73.56 80 PHE A N 1
ATOM 616 C CA . PHE A 1 80 ? 20.266 37.438 -9.305 1 73.56 80 PHE A CA 1
ATOM 617 C C . PHE A 1 80 ? 21.516 37.219 -8.469 1 73.56 80 PHE A C 1
ATOM 619 O O . PHE A 1 80 ? 22.062 36.125 -8.422 1 73.56 80 PHE A O 1
ATOM 626 N N . PRO A 1 81 ? 21.969 38.344 -7.973 1 73 81 PRO A N 1
ATOM 627 C CA . PRO A 1 81 ? 23.062 38.156 -7.012 1 73 81 PRO A CA 1
ATOM 628 C C . PRO A 1 81 ? 22.688 37.219 -5.871 1 73 81 PRO A C 1
ATOM 630 O O . PRO A 1 81 ? 21.547 37.219 -5.406 1 73 81 PRO A O 1
ATOM 633 N N . SER A 1 82 ? 23.578 36.219 -5.629 1 78.56 82 SER A N 1
ATOM 634 C CA . SER A 1 82 ? 23.266 35.219 -4.602 1 78.56 82 SER A CA 1
ATOM 635 C C . SER A 1 82 ? 24.453 35 -3.67 1 78.56 82 SER A C 1
ATOM 637 O O . SER A 1 82 ? 25.609 35.094 -4.094 1 78.56 82 SER A O 1
ATOM 639 N N . SER A 1 83 ? 24.172 34.875 -2.426 1 80.5 83 SER A N 1
ATOM 640 C CA . SER A 1 83 ? 25.172 34.5 -1.438 1 80.5 83 SER A CA 1
ATOM 641 C C . SER A 1 83 ? 25.531 33.031 -1.55 1 80.5 83 SER A C 1
ATOM 643 O O . SER A 1 83 ? 26.484 32.562 -0.924 1 80.5 83 SER A O 1
ATOM 645 N N . LEU A 1 84 ? 24.812 32.281 -2.393 1 87.31 84 LEU A N 1
ATOM 646 C CA . LEU A 1 84 ? 25.078 30.875 -2.615 1 87.31 84 LEU A CA 1
ATOM 647 C C . LEU A 1 84 ? 26 30.672 -3.816 1 87.31 84 LEU A C 1
ATOM 649 O O . LEU A 1 84 ? 25.844 31.344 -4.836 1 87.31 84 LEU A O 1
ATOM 653 N N . PRO A 1 85 ? 26.891 29.75 -3.568 1 83.56 85 PRO A N 1
ATOM 654 C CA . PRO A 1 85 ? 27.641 29.375 -4.766 1 83.56 85 PRO A CA 1
ATOM 655 C C . PRO A 1 85 ? 26.75 28.906 -5.906 1 83.56 85 PRO A C 1
ATOM 657 O O . PRO A 1 85 ? 25.75 28.219 -5.668 1 83.56 85 PRO A O 1
ATOM 660 N N . PRO A 1 86 ? 27.125 29.297 -7.105 1 82.12 86 PRO A N 1
ATOM 661 C CA . PRO A 1 86 ? 26.297 28.938 -8.273 1 82.12 86 PRO A CA 1
ATOM 662 C C . PRO A 1 86 ? 26.031 27.438 -8.367 1 82.12 86 PRO A C 1
ATOM 664 O O . PRO A 1 86 ? 24.969 27.031 -8.836 1 82.12 86 PRO A O 1
ATOM 667 N N . ARG A 1 87 ? 26.969 26.656 -7.926 1 81.56 87 ARG A N 1
ATOM 668 C CA . ARG A 1 87 ? 26.797 25.203 -7.988 1 81.56 87 ARG A CA 1
ATOM 669 C C . ARG A 1 87 ? 25.625 24.75 -7.125 1 81.56 87 ARG A C 1
ATOM 671 O O . ARG A 1 87 ? 24.922 23.812 -7.477 1 81.56 87 ARG A O 1
ATOM 678 N N . LEU A 1 88 ? 25.453 25.438 -6.047 1 86.44 88 LEU A N 1
ATOM 679 C CA . LEU A 1 88 ? 24.375 25.062 -5.137 1 86.44 88 LEU A CA 1
ATOM 680 C C . LEU A 1 88 ? 23.031 25.547 -5.672 1 86.44 88 LEU A C 1
ATOM 682 O O . LEU A 1 88 ? 22 24.891 -5.465 1 86.44 88 LEU A O 1
ATOM 686 N N . VAL A 1 89 ? 23.031 26.672 -6.336 1 87.38 89 VAL A N 1
ATOM 687 C CA . VAL A 1 89 ? 21.812 27.156 -6.984 1 87.38 89 VAL A CA 1
ATOM 688 C C . VAL A 1 89 ? 21.391 26.172 -8.078 1 87.38 89 VAL A C 1
ATOM 690 O O . VAL A 1 89 ? 20.203 25.828 -8.188 1 87.38 89 VAL A O 1
ATOM 693 N N . ARG A 1 90 ? 22.328 25.734 -8.828 1 84.19 90 ARG A N 1
ATOM 694 C CA . ARG A 1 90 ? 22.062 24.766 -9.875 1 84.19 90 ARG A CA 1
ATOM 695 C C . ARG A 1 90 ? 21.516 23.453 -9.289 1 84.19 90 ARG A C 1
ATOM 697 O O . ARG A 1 90 ? 20.641 22.828 -9.867 1 84.19 90 ARG A O 1
ATOM 704 N N . ARG A 1 91 ? 22.062 23.094 -8.234 1 84.56 91 ARG A N 1
ATOM 705 C CA . ARG A 1 91 ? 21.594 21.875 -7.555 1 84.56 91 ARG A CA 1
ATOM 706 C C . ARG A 1 91 ? 20.141 22.031 -7.109 1 84.56 91 ARG A C 1
ATOM 708 O O . ARG A 1 91 ? 19.328 21.125 -7.336 1 84.56 91 ARG A O 1
ATOM 715 N N . ALA A 1 92 ? 19.922 23.109 -6.492 1 89.19 92 ALA A N 1
ATOM 716 C CA . ALA A 1 92 ? 18.578 23.375 -5.988 1 89.19 92 ALA A CA 1
ATOM 717 C C . ALA A 1 92 ? 17.547 23.312 -7.117 1 89.19 92 ALA A C 1
ATOM 719 O O . ALA A 1 92 ? 16.5 22.688 -6.977 1 89.19 92 ALA A O 1
ATOM 720 N N . LEU A 1 93 ? 17.844 23.938 -8.18 1 87.56 93 LEU A N 1
ATOM 721 C CA . LEU A 1 93 ? 16.922 24 -9.305 1 87.56 93 LEU A CA 1
ATOM 722 C C . LEU A 1 93 ? 16.781 22.641 -9.977 1 87.56 93 LEU A C 1
ATOM 724 O O . LEU A 1 93 ? 15.695 22.25 -10.391 1 87.56 93 LEU A O 1
ATOM 728 N N . SER A 1 94 ? 17.875 21.906 -10.078 1 84.5 94 SER A N 1
ATOM 729 C CA . SER A 1 94 ? 17.828 20.578 -10.664 1 84.5 94 SER A CA 1
ATOM 730 C C . SER A 1 94 ? 16.969 19.641 -9.836 1 84.5 94 SER A C 1
ATOM 732 O O . SER A 1 94 ? 16.156 18.875 -10.383 1 84.5 94 SER A O 1
ATOM 734 N N . TYR A 1 95 ? 17.141 19.719 -8.586 1 87.06 95 TYR A N 1
ATOM 735 C CA . TYR A 1 95 ? 16.328 18.922 -7.68 1 87.06 95 TYR A CA 1
ATOM 736 C C . TYR A 1 95 ? 14.852 19.281 -7.809 1 87.06 95 TYR A C 1
ATOM 738 O O . TYR A 1 95 ? 13.984 18.406 -7.863 1 87.06 95 TYR A O 1
ATOM 746 N N . ARG A 1 96 ? 14.648 20.531 -7.82 1 90.5 96 ARG A N 1
ATOM 747 C CA . ARG A 1 96 ? 13.266 21 -7.898 1 90.5 96 ARG A CA 1
ATOM 748 C C . ARG A 1 96 ? 12.609 20.531 -9.195 1 90.5 96 ARG A C 1
ATOM 750 O O . ARG A 1 96 ? 11.477 20.031 -9.18 1 90.5 96 ARG A O 1
ATOM 757 N N . PHE A 1 97 ? 13.273 20.594 -10.258 1 83.88 97 PHE A N 1
ATOM 758 C CA . PHE A 1 97 ? 12.711 20.281 -11.57 1 83.88 97 PHE A CA 1
ATOM 759 C C . PHE A 1 97 ? 12.547 18.781 -11.742 1 83.88 97 PHE A C 1
ATOM 761 O O . PHE A 1 97 ? 11.5 18.312 -12.188 1 83.88 97 PHE A O 1
ATOM 768 N N . ALA A 1 98 ? 13.523 18.062 -11.312 1 80.06 98 ALA A N 1
ATOM 769 C CA . ALA A 1 98 ? 13.57 16.641 -11.648 1 80.06 98 ALA A CA 1
ATOM 770 C C . ALA A 1 98 ? 12.844 15.797 -10.602 1 80.06 98 ALA A C 1
ATOM 772 O O . ALA A 1 98 ? 12.266 14.758 -10.922 1 80.06 98 ALA A O 1
ATOM 773 N N . ILE A 1 99 ? 12.891 16.297 -9.383 1 84.44 99 ILE A N 1
ATOM 774 C CA . ILE A 1 99 ? 12.445 15.414 -8.312 1 84.44 99 ILE A CA 1
ATOM 775 C C . ILE A 1 99 ? 11.211 16 -7.641 1 84.44 99 ILE A C 1
ATOM 777 O O . ILE A 1 99 ? 10.203 15.305 -7.477 1 84.44 99 ILE A O 1
ATOM 781 N N . MET A 1 100 ? 11.203 17.219 -7.336 1 89.25 100 MET A N 1
ATOM 782 C CA . MET A 1 100 ? 10.164 17.797 -6.484 1 89.25 100 MET A CA 1
ATOM 783 C C . MET A 1 100 ? 8.914 18.125 -7.293 1 89.25 100 MET A C 1
ATOM 785 O O . MET A 1 100 ? 7.805 17.766 -6.895 1 89.25 100 MET A O 1
ATOM 789 N N . THR A 1 101 ? 9.07 18.734 -8.383 1 85.25 101 THR A N 1
ATOM 790 C CA . THR A 1 101 ? 7.98 19.375 -9.125 1 85.25 101 THR A CA 1
ATOM 791 C C . THR A 1 101 ? 6.965 18.328 -9.594 1 85.25 101 THR A C 1
ATOM 793 O O . THR A 1 101 ? 5.758 18.547 -9.508 1 85.25 101 THR A O 1
ATOM 796 N N . PRO A 1 102 ? 7.352 17.188 -9.992 1 79.38 102 PRO A N 1
ATOM 797 C CA . PRO A 1 102 ? 6.367 16.234 -10.516 1 79.38 102 PRO A CA 1
ATOM 798 C C . PRO A 1 102 ? 5.344 15.805 -9.469 1 79.38 102 PRO A C 1
ATOM 800 O O . PRO A 1 102 ? 4.234 15.391 -9.82 1 79.38 102 PRO A O 1
ATOM 803 N N . ARG A 1 103 ? 5.68 16.047 -8.188 1 85.31 103 ARG A N 1
ATOM 804 C CA . ARG A 1 103 ? 4.805 15.523 -7.145 1 85.31 103 ARG A CA 1
ATOM 805 C C . ARG A 1 103 ? 4.191 16.656 -6.328 1 85.31 103 ARG A C 1
ATOM 807 O O . ARG A 1 103 ? 3.377 16.422 -5.434 1 85.31 103 ARG A O 1
ATOM 814 N N . VAL A 1 104 ? 4.551 17.828 -6.641 1 84.94 104 VAL A N 1
ATOM 815 C CA . VAL A 1 104 ? 4.07 18.953 -5.836 1 84.94 104 VAL A CA 1
ATOM 816 C C . VAL A 1 104 ? 2.592 19.203 -6.121 1 84.94 104 VAL A C 1
ATOM 818 O O . VAL A 1 104 ? 1.787 19.328 -5.195 1 84.94 104 VAL A O 1
ATOM 821 N N . LEU A 1 105 ? 2.322 19.266 -7.434 1 84.06 105 LEU A N 1
ATOM 822 C CA . LEU A 1 105 ? 0.958 19.453 -7.91 1 84.06 105 LEU A CA 1
ATOM 823 C C . LEU A 1 105 ? 0.597 18.422 -8.977 1 84.06 105 LEU A C 1
ATOM 825 O O . LEU A 1 105 ? 0.562 18.734 -10.164 1 84.06 105 LEU A O 1
ATOM 829 N N . PRO A 1 106 ? 0.291 17.203 -8.398 1 77.31 106 PRO A N 1
ATOM 830 C CA . PRO A 1 106 ? -0.029 16.172 -9.398 1 77.31 106 PRO A CA 1
ATOM 831 C C . PRO A 1 106 ? -1.128 16.625 -10.359 1 77.31 106 PRO A C 1
ATOM 833 O O . PRO A 1 106 ? -2.102 17.25 -9.945 1 77.31 106 PRO A O 1
ATOM 836 N N . SER A 1 107 ? -0.833 16.594 -11.586 1 68 107 SER A N 1
ATOM 837 C CA . SER A 1 107 ? -1.784 16.984 -12.617 1 68 107 SER A CA 1
ATOM 838 C C . SER A 1 107 ? -1.927 15.898 -13.68 1 68 107 SER A C 1
ATOM 840 O O . SER A 1 107 ? -1.063 15.023 -13.797 1 68 107 SER A O 1
ATOM 842 N N . ARG A 1 108 ? -3.162 15.594 -14.125 1 59.25 108 ARG A N 1
ATOM 843 C CA . ARG A 1 108 ? -3.387 14.625 -15.188 1 59.25 108 ARG A CA 1
ATOM 844 C C . ARG A 1 108 ? -2.514 14.93 -16.406 1 59.25 108 ARG A C 1
ATOM 846 O O . ARG A 1 108 ? -1.997 14.016 -17.047 1 59.25 108 ARG A O 1
ATOM 853 N N . ASN A 1 109 ? -2.662 16.281 -16.672 1 54.69 109 ASN A N 1
ATOM 854 C CA . ASN A 1 109 ? -2.098 16.656 -17.953 1 54.69 109 ASN A CA 1
ATOM 855 C C . ASN A 1 109 ? -0.672 17.188 -17.812 1 54.69 109 ASN A C 1
ATOM 857 O O . ASN A 1 109 ? -0.24 17.516 -16.703 1 54.69 109 ASN A O 1
ATOM 861 N N . VAL A 1 110 ? 0.1 16.938 -18.797 1 54.38 110 VAL A N 1
ATOM 862 C CA . VAL A 1 110 ? 1.5 17.25 -19.062 1 54.38 110 VAL A CA 1
ATOM 863 C C . VAL A 1 110 ? 1.808 18.672 -18.578 1 54.38 110 VAL A C 1
ATOM 865 O O . VAL A 1 110 ? 2.973 19.031 -18.406 1 54.38 110 VAL A O 1
ATOM 868 N N . SER A 1 111 ? 0.809 19.422 -18.141 1 63.91 111 SER A N 1
ATOM 869 C CA . SER A 1 111 ? 1.247 20.781 -17.844 1 63.91 111 SER A CA 1
ATOM 870 C C . SER A 1 111 ? 1.437 21 -16.344 1 63.91 111 SER A C 1
ATOM 872 O O . SER A 1 111 ? 0.503 20.797 -15.562 1 63.91 111 SER A O 1
ATOM 874 N N . ASN A 1 112 ? 2.656 21.141 -15.898 1 76.12 112 ASN A N 1
ATOM 875 C CA . ASN A 1 112 ? 3.039 21.406 -14.516 1 76.12 112 ASN A CA 1
ATOM 876 C C . ASN A 1 112 ? 3.076 22.906 -14.227 1 76.12 112 ASN A C 1
ATOM 878 O O . ASN A 1 112 ? 3.852 23.641 -14.844 1 76.12 112 ASN A O 1
ATOM 882 N N . PRO A 1 113 ? 2.264 23.406 -13.383 1 83.62 113 PRO A N 1
ATOM 883 C CA . PRO A 1 113 ? 2.182 24.828 -13.086 1 83.62 113 PRO A CA 1
ATOM 884 C C . PRO A 1 113 ? 3.525 25.422 -12.664 1 83.62 113 PRO A C 1
ATOM 886 O O . PRO A 1 113 ? 3.795 26.594 -12.93 1 83.62 113 PRO A O 1
ATOM 889 N N . TYR A 1 114 ? 4.281 24.672 -12.055 1 85.25 114 TYR A N 1
ATOM 890 C CA . TYR A 1 114 ? 5.59 25.172 -11.648 1 85.25 114 TYR A CA 1
ATOM 891 C C . TYR A 1 114 ? 6.426 25.562 -12.859 1 85.25 114 TYR A C 1
ATOM 893 O O . TYR A 1 114 ? 7.012 26.656 -12.891 1 85.25 114 TYR A O 1
ATOM 901 N N . LEU A 1 115 ? 6.418 24.734 -13.781 1 81.81 115 LEU A N 1
ATOM 902 C CA . LEU A 1 115 ? 7.262 24.953 -14.945 1 81.81 115 LEU A CA 1
ATOM 903 C C . LEU A 1 115 ? 6.68 26.047 -15.836 1 81.81 115 LEU A C 1
ATOM 905 O O . LEU A 1 115 ? 7.426 26.812 -16.438 1 81.81 115 LEU A O 1
ATOM 909 N N . GLN A 1 116 ? 5.461 26.156 -15.812 1 83 116 GLN A N 1
ATOM 910 C CA . GLN A 1 116 ? 4.809 27.062 -16.75 1 83 116 GLN A CA 1
ATOM 911 C C . GLN A 1 116 ? 4.66 28.453 -16.172 1 83 116 GLN A C 1
ATOM 913 O O . GLN A 1 116 ? 4.699 29.453 -16.906 1 83 116 GLN A O 1
ATOM 918 N N . TYR A 1 117 ? 4.559 28.5 -14.867 1 88.62 117 TYR A N 1
ATOM 919 C CA . TYR A 1 117 ? 4.176 29.797 -14.32 1 88.62 117 TYR A CA 1
ATOM 920 C C . TYR A 1 117 ? 5.09 30.188 -13.172 1 88.62 117 TYR A C 1
ATOM 922 O O . TYR A 1 117 ? 5.598 31.312 -13.133 1 88.62 117 TYR A O 1
ATOM 930 N N . TRP A 1 118 ? 5.355 29.297 -12.273 1 92.94 118 TRP A N 1
ATOM 931 C CA . TRP A 1 118 ? 6.082 29.656 -11.062 1 92.94 118 TRP A CA 1
ATOM 932 C C . TRP A 1 118 ? 7.535 30 -11.375 1 92.94 118 TRP A C 1
ATOM 934 O O . TRP A 1 118 ? 8.055 31.016 -10.922 1 92.94 118 TRP A O 1
ATOM 944 N N . PHE A 1 119 ? 8.094 29.125 -12.133 1 89.5 119 PHE A N 1
ATOM 945 C CA . PHE A 1 119 ? 9.516 29.297 -12.406 1 89.5 119 PHE A CA 1
ATOM 946 C C . PHE A 1 119 ? 9.766 30.531 -13.25 1 89.5 119 PHE A C 1
ATOM 948 O O . PHE A 1 119 ? 10.602 31.375 -12.906 1 89.5 119 PHE A O 1
ATOM 955 N N . PRO A 1 120 ? 9.047 30.734 -14.359 1 87.19 120 PRO A N 1
ATOM 956 C CA . PRO A 1 120 ? 9.227 31.969 -15.109 1 87.19 120 PRO A CA 1
ATOM 957 C C . PRO A 1 120 ? 8.977 33.219 -14.266 1 87.19 120 PRO A C 1
ATOM 959 O O . PRO A 1 120 ? 9.688 34.219 -14.398 1 87.19 120 PRO A O 1
ATOM 962 N N . MET A 1 121 ? 8.047 33.125 -13.414 1 92.12 121 MET A N 1
ATOM 963 C CA . MET A 1 121 ? 7.75 34.25 -12.508 1 92.12 121 MET A CA 1
ATOM 964 C C . MET A 1 121 ? 8.93 34.5 -11.586 1 92.12 121 MET A C 1
ATOM 966 O O . MET A 1 121 ? 9.266 35.656 -11.32 1 92.12 121 MET A O 1
ATOM 970 N N . SER A 1 122 ? 9.617 33.5 -11.195 1 92.12 122 SER A N 1
ATOM 971 C CA . SER A 1 122 ? 10.734 33.656 -10.258 1 92.12 122 SER A CA 1
ATOM 972 C C . SER A 1 122 ? 11.953 34.25 -10.938 1 92.12 122 SER A C 1
ATOM 974 O O . SER A 1 122 ? 12.789 34.875 -10.281 1 92.12 122 SER A O 1
ATOM 976 N N . LEU A 1 123 ? 12.039 34.094 -12.172 1 88.75 123 LEU A N 1
ATOM 977 C CA . LEU A 1 123 ? 13.172 34.656 -12.898 1 88.75 123 LEU A CA 1
ATOM 978 C C . LEU A 1 123 ? 13.094 36.188 -12.969 1 88.75 123 LEU A C 1
ATOM 980 O O . LEU A 1 123 ? 14.094 36.844 -13.258 1 88.75 123 LEU A O 1
ATOM 984 N N . ASN A 1 124 ? 11.961 36.719 -12.656 1 88.69 124 ASN A N 1
ATOM 985 C CA . ASN A 1 124 ? 11.766 38.156 -12.727 1 88.69 124 ASN A CA 1
ATOM 986 C C . ASN A 1 124 ? 11.539 38.75 -11.336 1 88.69 124 ASN A C 1
ATOM 988 O O . ASN A 1 124 ? 11.164 39.938 -11.219 1 88.69 124 ASN A O 1
ATOM 992 N N . ASP A 1 125 ? 11.656 37.969 -10.398 1 92.69 125 ASP A N 1
ATOM 993 C CA . ASP A 1 125 ? 11.438 38.406 -9.023 1 92.69 125 ASP A CA 1
ATOM 994 C C . ASP A 1 125 ? 12.477 37.812 -8.078 1 92.69 125 ASP A C 1
ATOM 996 O O . ASP A 1 125 ? 12.414 36.625 -7.766 1 92.69 125 ASP A O 1
ATOM 1000 N N . GLN A 1 126 ? 13.273 38.656 -7.582 1 92.5 126 GLN A N 1
ATOM 1001 C CA . GLN A 1 126 ? 14.414 38.219 -6.801 1 92.5 126 GLN A CA 1
ATOM 1002 C C . GLN A 1 126 ? 13.969 37.469 -5.531 1 92.5 126 GLN A C 1
ATOM 1004 O O . GLN A 1 126 ? 14.562 36.469 -5.137 1 92.5 126 GLN A O 1
ATOM 1009 N N . ALA A 1 127 ? 12.977 38.031 -4.875 1 94.88 127 ALA A N 1
ATOM 1010 C CA . ALA A 1 127 ? 12.484 37.406 -3.645 1 94.88 127 ALA A CA 1
ATOM 1011 C C . ALA A 1 127 ? 11.969 36 -3.902 1 94.88 127 ALA A C 1
ATOM 1013 O O . ALA A 1 127 ? 12.312 35.062 -3.172 1 94.88 127 ALA A O 1
ATOM 1014 N N . THR A 1 128 ? 11.219 35.875 -4.934 1 96.19 128 THR A N 1
ATOM 1015 C CA . THR A 1 128 ? 10.641 34.594 -5.285 1 96.19 128 THR A CA 1
ATOM 1016 C C . THR A 1 128 ? 11.734 33.594 -5.684 1 96.19 128 THR A C 1
ATOM 1018 O O . THR A 1 128 ? 11.68 32.406 -5.309 1 96.19 128 THR A O 1
ATOM 1021 N N . PHE A 1 129 ? 12.664 34.062 -6.406 1 94.31 129 PHE A N 1
ATOM 1022 C CA . PHE A 1 129 ? 13.75 33.219 -6.852 1 94.31 129 PHE A CA 1
ATOM 1023 C C . PHE A 1 129 ? 14.539 32.688 -5.66 1 94.31 129 PHE A C 1
ATOM 1025 O O . PHE A 1 129 ? 14.758 31.469 -5.555 1 94.31 129 PHE A O 1
ATOM 1032 N N . LYS A 1 130 ? 14.906 33.531 -4.812 1 94.38 130 LYS A N 1
ATOM 1033 C CA . LYS A 1 130 ? 15.688 33.125 -3.643 1 94.38 130 LYS A CA 1
ATOM 1034 C C . LYS A 1 130 ? 14.891 32.188 -2.758 1 94.38 130 LYS A C 1
ATOM 1036 O O . LYS A 1 130 ? 15.438 31.219 -2.227 1 94.38 130 LYS A O 1
ATOM 1041 N N . ALA A 1 131 ? 13.617 32.469 -2.639 1 96.56 131 ALA A N 1
ATOM 1042 C CA . ALA A 1 131 ? 12.766 31.625 -1.801 1 96.56 131 ALA A CA 1
ATOM 1043 C C . ALA A 1 131 ? 12.641 30.219 -2.377 1 96.56 131 ALA A C 1
ATOM 1045 O O . ALA A 1 131 ? 12.664 29.234 -1.636 1 96.56 131 ALA A O 1
ATOM 1046 N N . ILE A 1 132 ? 12.484 30.094 -3.674 1 95.12 132 ILE A N 1
ATOM 1047 C CA . ILE A 1 132 ? 12.367 28.797 -4.344 1 95.12 132 ILE A CA 1
ATOM 1048 C C . ILE A 1 132 ? 13.656 28 -4.164 1 95.12 132 ILE A C 1
ATOM 1050 O O . ILE A 1 132 ? 13.609 26.797 -3.875 1 95.12 132 ILE A O 1
ATOM 1054 N N . VAL A 1 133 ? 14.734 28.656 -4.324 1 93.12 133 VAL A N 1
ATOM 1055 C CA . VAL A 1 133 ? 16.031 28 -4.164 1 93.12 133 VAL A CA 1
ATOM 1056 C C . VAL A 1 133 ? 16.188 27.5 -2.729 1 93.12 133 VAL A C 1
ATOM 1058 O O . VAL A 1 133 ? 16.547 26.344 -2.5 1 93.12 133 VAL A O 1
ATOM 1061 N N . LEU A 1 134 ? 15.891 28.375 -1.812 1 94.06 134 LEU A N 1
ATOM 1062 C CA . LEU A 1 134 ? 16 28.031 -0.399 1 94.06 134 LEU A CA 1
ATOM 1063 C C . LEU A 1 134 ? 15.117 26.844 -0.058 1 94.06 134 LEU A C 1
ATOM 1065 O O . LEU A 1 134 ? 15.562 25.906 0.602 1 94.06 134 LEU A O 1
ATOM 1069 N N . SER A 1 135 ? 13.875 26.922 -0.469 1 94.81 135 SER A N 1
ATOM 1070 C CA . SER A 1 135 ? 12.914 25.844 -0.202 1 94.81 135 SER A CA 1
ATOM 1071 C C . SER A 1 135 ? 13.375 24.531 -0.813 1 94.81 135 SER A C 1
ATOM 1073 O O . SER A 1 135 ? 13.195 23.469 -0.217 1 94.81 135 SER A O 1
ATOM 1075 N N . SER A 1 136 ? 13.945 24.578 -2 1 92.38 136 SER A N 1
ATOM 1076 C CA . SER A 1 136 ? 14.414 23.375 -2.688 1 92.38 136 SER A CA 1
ATOM 1077 C C . SER A 1 136 ? 15.57 22.719 -1.934 1 92.38 136 SER A C 1
ATOM 1079 O O . SER A 1 136 ? 15.617 21.5 -1.789 1 92.38 136 SER A O 1
ATOM 1081 N N . LEU A 1 137 ? 16.453 23.531 -1.467 1 91.19 137 LEU A N 1
ATOM 1082 C CA . LEU A 1 137 ? 17.609 23.016 -0.738 1 91.19 137 LEU A CA 1
ATOM 1083 C C . LEU A 1 137 ? 17.172 22.375 0.576 1 91.19 137 LEU A C 1
ATOM 1085 O O . LEU A 1 137 ? 17.641 21.281 0.923 1 91.19 137 LEU A O 1
ATOM 1089 N N . SER A 1 138 ? 16.328 23.062 1.243 1 90.94 138 SER A N 1
ATOM 1090 C CA . SER A 1 138 ? 15.82 22.531 2.502 1 90.94 138 SER A CA 1
ATOM 1091 C C . SER A 1 138 ? 15.039 21.234 2.275 1 90.94 138 SER A C 1
ATOM 1093 O O . SER A 1 138 ? 15.172 20.281 3.045 1 90.94 138 SER A O 1
ATOM 1095 N N . HIS A 1 139 ? 14.227 21.234 1.273 1 92.25 139 HIS A N 1
ATOM 1096 C CA . HIS A 1 139 ? 13.43 20.062 0.934 1 92.25 139 HIS A CA 1
ATOM 1097 C C . HIS A 1 139 ? 14.328 18.875 0.599 1 92.25 139 HIS A C 1
ATOM 1099 O O . HIS A 1 139 ? 14.07 17.75 1.043 1 92.25 139 HIS A O 1
ATOM 1105 N N . GLU A 1 140 ? 15.305 19.109 -0.159 1 90.56 140 GLU A N 1
ATOM 1106 C CA . GLU A 1 140 ? 16.234 18.047 -0.544 1 90.56 140 GLU A CA 1
ATOM 1107 C C . GLU A 1 140 ? 16.922 17.453 0.677 1 90.56 140 GLU A C 1
ATOM 1109 O O . GLU A 1 140 ? 17.062 16.234 0.78 1 90.56 140 GLU A O 1
ATOM 1114 N N . ARG A 1 141 ? 17.328 18.281 1.502 1 88.19 141 ARG A N 1
ATOM 1115 C CA . ARG A 1 141 ? 18.031 17.828 2.701 1 88.19 141 ARG A CA 1
ATOM 1116 C C . ARG A 1 141 ? 17.125 16.953 3.566 1 88.19 141 ARG A C 1
ATOM 1118 O O . ARG A 1 141 ? 17.531 15.891 4.027 1 88.19 141 ARG A O 1
ATOM 1125 N N . ILE A 1 142 ? 15.953 17.391 3.76 1 89.56 142 ILE A N 1
ATOM 1126 C CA . ILE A 1 142 ? 15.023 16.656 4.609 1 89.56 142 ILE A CA 1
ATOM 1127 C C . ILE A 1 142 ? 14.633 15.352 3.936 1 89.56 142 ILE A C 1
ATOM 1129 O O . ILE A 1 142 ? 14.523 14.312 4.598 1 89.56 142 ILE A O 1
ATOM 1133 N N . ASN A 1 143 ? 14.391 15.406 2.65 1 90.25 143 ASN A N 1
ATOM 1134 C CA . ASN A 1 143 ? 14.109 14.195 1.897 1 90.25 143 ASN A CA 1
ATOM 1135 C C . ASN A 1 143 ? 15.211 13.156 2.078 1 90.25 143 ASN A C 1
ATOM 1137 O O . ASN A 1 143 ? 14.93 11.961 2.232 1 90.25 143 ASN A O 1
ATOM 1141 N N . GLY A 1 144 ? 16.422 13.609 2.055 1 85.31 144 GLY A N 1
ATOM 1142 C CA . GLY A 1 144 ? 17.547 12.719 2.283 1 85.31 144 GLY A CA 1
ATOM 1143 C C . GLY A 1 144 ? 17.578 12.141 3.688 1 85.31 144 GLY A C 1
ATOM 1144 O O . GLY A 1 144 ? 17.906 10.961 3.875 1 85.31 144 GLY A O 1
ATOM 1145 N N . LEU A 1 145 ? 17.266 12.93 4.66 1 84.69 145 LEU A N 1
ATOM 1146 C CA . LEU A 1 145 ? 17.312 12.531 6.066 1 84.69 145 LEU A CA 1
ATOM 1147 C C . LEU A 1 145 ? 16.25 11.477 6.371 1 84.69 145 LEU A C 1
ATOM 1149 O O . LEU A 1 145 ? 16.531 10.5 7.066 1 84.69 145 LEU A O 1
ATOM 1153 N N . ILE A 1 146 ? 15.078 11.672 5.812 1 86.19 146 ILE A N 1
ATOM 1154 C CA . ILE A 1 146 ? 14 10.766 6.188 1 86.19 146 ILE A CA 1
ATOM 1155 C C . ILE A 1 146 ? 14.094 9.484 5.363 1 86.19 146 ILE A C 1
ATOM 1157 O O . ILE A 1 146 ? 13.625 8.43 5.793 1 86.19 146 ILE A O 1
ATOM 1161 N N . SER A 1 147 ? 14.703 9.555 4.195 1 78.69 147 SER A N 1
ATOM 1162 C CA . SER A 1 147 ? 14.859 8.375 3.348 1 78.69 147 SER A CA 1
ATOM 1163 C C . SER A 1 147 ? 16.156 7.633 3.672 1 78.69 147 SER A C 1
ATOM 1165 O O . SER A 1 147 ? 16.438 6.59 3.082 1 78.69 147 SER A O 1
ATOM 1167 N N . ALA A 1 148 ? 16.938 8.133 4.535 1 70.88 148 ALA A N 1
ATOM 1168 C CA . ALA A 1 148 ? 18.234 7.566 4.887 1 70.88 148 ALA A CA 1
ATOM 1169 C C . ALA A 1 148 ? 19.094 7.355 3.645 1 70.88 148 ALA A C 1
ATOM 1171 O O . ALA A 1 148 ? 19.766 6.328 3.516 1 70.88 148 ALA A O 1
ATOM 1172 N N . ASN A 1 149 ? 18.891 8.242 2.768 1 67.06 149 ASN A N 1
ATOM 1173 C CA . ASN A 1 149 ? 19.719 8.211 1.568 1 67.06 149 ASN A CA 1
ATOM 1174 C C . ASN A 1 149 ? 21.078 8.867 1.811 1 67.06 149 ASN A C 1
ATOM 1176 O O . ASN A 1 149 ? 21.203 10.094 1.799 1 67.06 149 ASN A O 1
ATOM 1180 N N . MET A 1 150 ? 22.094 8.102 1.928 1 61.28 150 MET A N 1
ATOM 1181 C CA . MET A 1 150 ? 23.422 8.562 2.316 1 61.28 150 MET A CA 1
ATOM 1182 C C . MET A 1 150 ? 24 9.5 1.26 1 61.28 150 MET A C 1
ATOM 1184 O O . MET A 1 150 ? 24.688 10.461 1.591 1 61.28 150 MET A O 1
ATOM 1188 N N . ALA A 1 151 ? 23.672 9.211 0.106 1 60.78 151 ALA A N 1
ATOM 1189 C CA . ALA A 1 151 ? 24.219 10.047 -0.961 1 60.78 151 ALA A CA 1
ATOM 1190 C C . ALA A 1 151 ? 23.703 11.477 -0.854 1 60.78 151 ALA A C 1
ATOM 1192 O O . ALA A 1 151 ? 24.484 12.438 -0.957 1 60.78 151 ALA A O 1
ATOM 1193 N N . SER A 1 152 ? 22.469 11.57 -0.647 1 65.19 152 SER A N 1
ATOM 1194 C CA . SER A 1 152 ? 21.844 12.883 -0.49 1 65.19 152 SER A CA 1
ATOM 1195 C C . SER A 1 152 ? 22.344 13.578 0.778 1 65.19 152 SER A C 1
ATOM 1197 O O . SER A 1 152 ? 22.609 14.781 0.771 1 65.19 152 SER A O 1
ATOM 1199 N N . LEU A 1 153 ? 22.562 12.766 1.774 1 70.75 153 LEU A N 1
ATOM 1200 C CA . LEU A 1 153 ? 22.969 13.32 3.059 1 70.75 153 LEU A CA 1
ATOM 1201 C C . LEU A 1 153 ? 24.391 13.891 2.973 1 70.75 153 LEU A C 1
ATOM 1203 O O . LEU A 1 153 ? 24.656 14.992 3.473 1 70.75 153 LEU A O 1
ATOM 1207 N N . THR A 1 154 ? 25.141 13.203 2.35 1 68.44 154 THR A N 1
ATOM 1208 C CA . THR A 1 154 ? 26.531 13.641 2.223 1 68.44 154 THR A CA 1
ATOM 1209 C C . THR A 1 154 ? 26.641 14.875 1.336 1 68.44 154 THR A C 1
ATOM 1211 O O . THR A 1 154 ? 27.359 15.82 1.665 1 68.44 154 THR A O 1
ATOM 1214 N N . SER A 1 155 ? 25.844 14.859 0.363 1 65.38 155 SER A N 1
ATOM 1215 C CA . SER A 1 155 ? 25.938 15.945 -0.604 1 65.38 155 SER A CA 1
ATOM 1216 C C . SER A 1 155 ? 25.297 17.219 -0.066 1 65.38 155 SER A C 1
ATOM 1218 O O . SER A 1 155 ? 25.766 18.328 -0.362 1 65.38 155 SER A O 1
ATOM 1220 N N . THR A 1 156 ? 24.344 17.062 0.758 1 73.88 156 THR A N 1
ATOM 1221 C CA . THR A 1 156 ? 23.609 18.234 1.216 1 73.88 156 THR A CA 1
ATOM 1222 C C . THR A 1 156 ? 24.25 18.797 2.484 1 73.88 156 THR A C 1
ATOM 1224 O O . THR A 1 156 ? 23.891 19.906 2.924 1 73.88 156 THR A O 1
ATOM 1227 N N . LYS A 1 157 ? 25.203 18.109 2.943 1 77 157 LYS A N 1
ATOM 1228 C CA . LYS A 1 157 ? 25.906 18.609 4.125 1 77 157 LYS A CA 1
ATOM 1229 C C . LYS A 1 157 ? 26.641 19.906 3.82 1 77 157 LYS A C 1
ATOM 1231 O O . LYS A 1 157 ? 26.75 20.781 4.688 1 77 157 LYS A O 1
ATOM 1236 N N . GLU A 1 158 ? 27.031 20.062 2.631 1 79.44 158 GLU A N 1
ATOM 1237 C CA . GLU A 1 158 ? 27.781 21.25 2.232 1 79.44 158 GLU A CA 1
ATOM 1238 C C . GLU A 1 158 ? 26.906 22.5 2.246 1 79.44 158 GLU A C 1
ATOM 1240 O O . GLU A 1 158 ? 27.422 23.625 2.318 1 79.44 158 GLU A O 1
ATOM 1245 N N . VAL A 1 159 ? 25.641 22.297 2.174 1 82.75 159 VAL A N 1
ATOM 1246 C CA . VAL A 1 159 ? 24.719 23.422 2.035 1 82.75 159 VAL A CA 1
ATOM 1247 C C . VAL A 1 159 ? 24.453 24.047 3.404 1 82.75 159 VAL A C 1
ATOM 1249 O O . VAL A 1 159 ? 24.109 25.234 3.5 1 82.75 159 VAL A O 1
ATOM 1252 N N . VAL A 1 160 ? 24.672 23.375 4.461 1 82.06 160 VAL A N 1
ATOM 1253 C CA . VAL A 1 160 ? 24.219 23.703 5.805 1 82.06 160 VAL A CA 1
ATOM 1254 C C . VAL A 1 160 ? 24.828 25.031 6.258 1 82.06 160 VAL A C 1
ATOM 1256 O O . VAL A 1 160 ? 24.141 25.906 6.77 1 82.06 160 VAL A O 1
ATOM 1259 N N . PRO A 1 161 ? 26.078 25.203 5.93 1 81.69 161 PRO A N 1
ATOM 1260 C CA . PRO A 1 161 ? 26.672 26.453 6.391 1 81.69 161 PRO A CA 1
ATOM 1261 C C . PRO A 1 161 ? 26.109 27.688 5.672 1 81.69 161 PRO A C 1
ATOM 1263 O O . PRO A 1 161 ? 26.172 28.797 6.195 1 81.69 161 PRO A O 1
ATOM 1266 N N . TYR A 1 162 ? 25.562 27.453 4.508 1 87.19 162 TYR A N 1
ATOM 1267 C CA . TYR A 1 162 ? 25.094 28.578 3.699 1 87.19 162 TYR A CA 1
ATOM 1268 C C . TYR A 1 162 ? 23.625 28.875 3.977 1 87.19 162 TYR A C 1
ATOM 1270 O O . TYR A 1 162 ? 23.125 29.953 3.639 1 87.19 162 TYR A O 1
ATOM 1278 N N . LEU A 1 163 ? 22.953 28 4.594 1 88.31 163 LEU A N 1
ATOM 1279 C CA . LEU A 1 163 ? 21.5 28.062 4.68 1 88.31 163 LEU A CA 1
ATOM 1280 C C . LEU A 1 163 ? 21.062 29.234 5.547 1 88.31 163 LEU A C 1
ATOM 1282 O O . LEU A 1 163 ? 20.078 29.922 5.227 1 88.31 163 LEU A O 1
ATOM 1286 N N . LYS A 1 164 ? 21.781 29.422 6.582 1 87.44 164 LYS A N 1
ATOM 1287 C CA . LYS A 1 164 ? 21.391 30.5 7.477 1 87.44 164 LYS A CA 1
ATOM 1288 C C . LYS A 1 164 ? 21.5 31.859 6.785 1 87.44 164 LYS A C 1
ATOM 1290 O O . LYS A 1 164 ? 20.562 32.656 6.82 1 87.44 164 LYS A O 1
ATOM 1295 N N . GLN A 1 165 ? 22.656 32.062 6.195 1 89.69 165 GLN A N 1
ATOM 1296 C CA . GLN A 1 165 ? 22.875 33.312 5.504 1 89.69 165 GLN A CA 1
ATOM 1297 C C . GLN A 1 165 ? 21.906 33.469 4.34 1 89.69 165 GLN A C 1
ATOM 1299 O O . GLN A 1 165 ? 21.391 34.594 4.109 1 89.69 165 GLN A O 1
ATOM 1304 N N . TYR A 1 166 ? 21.734 32.5 3.648 1 93.06 166 TYR A N 1
ATOM 1305 C CA . TYR A 1 166 ? 20.844 32.562 2.502 1 93.06 166 TYR A CA 1
ATOM 1306 C C . TYR A 1 166 ? 19.406 32.812 2.949 1 93.06 166 TYR A C 1
ATOM 1308 O O . TYR A 1 166 ? 18.625 33.5 2.27 1 93.06 166 TYR A O 1
ATOM 1316 N N . TYR A 1 167 ? 19.031 32.25 4.035 1 93.62 167 TYR A N 1
ATOM 1317 C CA . TYR A 1 167 ? 17.719 32.5 4.629 1 93.62 167 TYR A CA 1
ATOM 1318 C C . TYR A 1 167 ? 17.516 33.969 4.949 1 93.62 167 TYR A C 1
ATOM 1320 O O . TYR A 1 167 ? 16.484 34.531 4.605 1 93.62 167 TYR A O 1
ATOM 1328 N N . LEU A 1 168 ? 18.531 34.531 5.559 1 92.31 168 LEU A N 1
ATOM 1329 C CA . LEU A 1 168 ? 18.453 35.938 5.914 1 92.31 168 LEU A CA 1
ATOM 1330 C C . LEU A 1 168 ? 18.391 36.812 4.664 1 92.31 168 LEU A C 1
ATOM 1332 O O . LEU A 1 168 ? 17.641 37.812 4.629 1 92.31 168 LEU A O 1
ATOM 1336 N N . ASP A 1 169 ? 19.141 36.406 3.691 1 92.81 169 ASP A N 1
ATOM 1337 C CA . ASP A 1 169 ? 19.125 37.094 2.42 1 92.81 169 ASP A CA 1
ATOM 1338 C C . ASP A 1 169 ? 17.734 37.031 1.784 1 92.81 169 ASP A C 1
ATOM 1340 O O . ASP A 1 169 ? 17.281 38.031 1.19 1 92.81 169 ASP A O 1
ATOM 1344 N N . THR A 1 170 ? 17.141 35.906 1.868 1 94.94 170 THR A N 1
ATOM 1345 C CA . THR A 1 170 ? 15.805 35.719 1.312 1 94.94 170 THR A CA 1
ATOM 1346 C C . THR A 1 170 ? 14.781 36.594 2.059 1 94.94 170 THR A C 1
ATOM 1348 O O . THR A 1 170 ? 13.93 37.219 1.438 1 94.94 170 THR A O 1
ATOM 1351 N N . ILE A 1 171 ? 14.906 36.656 3.365 1 95.44 171 ILE A N 1
ATOM 1352 C CA . ILE A 1 171 ? 14.008 37.469 4.18 1 95.44 171 ILE A CA 1
ATOM 1353 C C . ILE A 1 171 ? 14.133 38.938 3.773 1 95.44 171 ILE A C 1
ATOM 1355 O O . ILE A 1 171 ? 13.125 39.625 3.633 1 95.44 171 ILE A O 1
ATOM 1359 N N . THR A 1 172 ? 15.336 39.344 3.588 1 94.56 172 THR A N 1
ATOM 1360 C CA . THR A 1 172 ? 15.578 40.719 3.186 1 94.56 172 THR A CA 1
ATOM 1361 C C . THR A 1 172 ? 14.891 41.031 1.859 1 94.56 172 THR A C 1
ATOM 1363 O O . THR A 1 172 ? 14.25 42.062 1.713 1 94.56 172 THR A O 1
ATOM 1366 N N . SER A 1 173 ? 15.047 40.156 0.934 1 94.69 173 SER A N 1
ATOM 1367 C CA . SER A 1 173 ? 14.438 40.344 -0.38 1 94.69 173 SER A CA 1
ATOM 1368 C C . SER A 1 173 ? 12.922 40.344 -0.291 1 94.69 173 SER A C 1
ATOM 1370 O O . SER A 1 173 ? 12.258 41.094 -1 1 94.69 173 SER A O 1
ATOM 1372 N N . ILE A 1 174 ? 12.352 39.5 0.509 1 96 174 ILE A N 1
ATOM 1373 C CA . ILE A 1 174 ? 10.906 39.469 0.687 1 96 174 ILE A CA 1
ATOM 1374 C C . ILE A 1 174 ? 10.422 40.75 1.332 1 96 174 ILE A C 1
ATOM 1376 O O . ILE A 1 174 ? 9.398 41.312 0.927 1 96 174 ILE A O 1
ATOM 1380 N N . ASN A 1 175 ? 11.203 41.25 2.295 1 94.94 175 ASN A N 1
ATOM 1381 C CA . ASN A 1 175 ? 10.852 42.531 2.934 1 94.94 175 ASN A CA 1
ATOM 1382 C C . ASN A 1 175 ? 10.852 43.688 1.934 1 94.94 175 ASN A C 1
ATOM 1384 O O . ASN A 1 175 ? 10 44.562 2.006 1 94.94 175 ASN A O 1
ATOM 1388 N N . GLU A 1 176 ? 11.789 43.656 1.095 1 93.56 176 GLU A N 1
ATOM 1389 C CA . GLU A 1 176 ? 11.844 44.688 0.047 1 93.56 176 GLU A CA 1
ATOM 1390 C C . GLU A 1 176 ? 10.602 44.625 -0.835 1 93.56 176 GLU A C 1
ATOM 1392 O O . GLU A 1 176 ? 10.047 45.656 -1.205 1 93.56 176 GLU A O 1
ATOM 1397 N N . ALA A 1 177 ? 10.203 43.469 -1.171 1 93.88 177 ALA A N 1
ATOM 1398 C CA . ALA A 1 177 ? 8.992 43.281 -1.976 1 93.88 177 ALA A CA 1
ATOM 1399 C C . ALA A 1 177 ? 7.758 43.781 -1.22 1 93.88 177 ALA A C 1
ATOM 1401 O O . ALA A 1 177 ? 6.867 44.406 -1.806 1 93.88 177 ALA A O 1
ATOM 1402 N N . LEU A 1 178 ? 7.691 43.562 0.06 1 93.31 178 LEU A N 1
ATOM 1403 C CA . LEU A 1 178 ? 6.543 43.938 0.887 1 93.31 178 LEU A CA 1
ATOM 1404 C C . LEU A 1 178 ? 6.434 45.438 1.061 1 93.31 178 LEU A C 1
ATOM 1406 O O . LEU A 1 178 ? 5.352 45.969 1.335 1 93.31 178 LEU A O 1
ATOM 1410 N N . HIS A 1 179 ? 7.566 46.094 0.895 1 92.19 179 HIS A N 1
ATOM 1411 C CA . HIS A 1 179 ? 7.57 47.562 1.049 1 92.19 179 HIS A CA 1
ATOM 1412 C C . HIS A 1 179 ? 7.133 48.25 -0.237 1 92.19 179 HIS A C 1
ATOM 1414 O O . HIS A 1 179 ? 6.832 49.438 -0.232 1 92.19 179 HIS A O 1
ATOM 1420 N N . ASP A 1 180 ? 7.137 47.5 -1.275 1 91.62 180 ASP A N 1
ATOM 1421 C CA . ASP A 1 180 ? 6.613 48 -2.541 1 91.62 180 ASP A CA 1
ATOM 1422 C C . ASP A 1 180 ? 5.109 47.75 -2.654 1 91.62 180 ASP A C 1
ATOM 1424 O O . ASP A 1 180 ? 4.668 46.594 -2.746 1 91.62 180 ASP A O 1
ATOM 1428 N N . PRO A 1 181 ? 4.32 48.781 -2.684 1 88.44 181 PRO A N 1
ATOM 1429 C CA . PRO A 1 181 ? 2.863 48.656 -2.674 1 88.44 181 PRO A CA 1
ATOM 1430 C C . PRO A 1 181 ? 2.346 47.812 -3.846 1 88.44 181 PRO A C 1
ATOM 1432 O O . PRO A 1 181 ? 1.312 47.156 -3.727 1 88.44 181 PRO A O 1
ATOM 1435 N N . VAL A 1 182 ? 3.006 47.844 -4.918 1 89.44 182 VAL A N 1
ATOM 1436 C CA . VAL A 1 182 ? 2.578 47.094 -6.098 1 89.44 182 VAL A CA 1
ATOM 1437 C C . VAL A 1 182 ? 2.949 45.625 -5.941 1 89.44 182 VAL A C 1
ATOM 1439 O O . VAL A 1 182 ? 2.182 44.75 -6.332 1 89.44 182 VAL A O 1
ATOM 1442 N N . ARG A 1 183 ? 3.988 45.344 -5.344 1 93.44 183 ARG A N 1
ATOM 1443 C CA . ARG A 1 183 ? 4.527 44 -5.262 1 93.44 183 ARG A CA 1
ATOM 1444 C C . ARG A 1 183 ? 4.074 43.281 -3.986 1 93.44 183 ARG A C 1
ATOM 1446 O O . ARG A 1 183 ? 4.094 42.062 -3.902 1 93.44 183 ARG A O 1
ATOM 1453 N N . ALA A 1 184 ? 3.564 44.031 -3.076 1 92.94 184 ALA A N 1
ATOM 1454 C CA . ALA A 1 184 ? 3.318 43.531 -1.727 1 92.94 184 ALA A CA 1
ATOM 1455 C C . ALA A 1 184 ? 2.301 42.375 -1.74 1 92.94 184 ALA A C 1
ATOM 1457 O O . ALA A 1 184 ? 2.428 41.438 -0.981 1 92.94 184 ALA A O 1
ATOM 1458 N N . THR A 1 185 ? 1.355 42.5 -2.592 1 94.12 185 THR A N 1
ATOM 1459 C CA . THR A 1 185 ? 0.309 41.5 -2.604 1 94.12 185 THR A CA 1
ATOM 1460 C C . THR A 1 185 ? 0.314 40.719 -3.922 1 94.12 185 THR A C 1
ATOM 1462 O O . THR A 1 185 ? -0.674 40.062 -4.273 1 94.12 185 THR A O 1
ATOM 1465 N N . ALA A 1 186 ? 1.379 40.906 -4.684 1 96.19 186 ALA A N 1
ATOM 1466 C CA . ALA A 1 186 ? 1.486 40.219 -5.965 1 96.19 186 ALA A CA 1
ATOM 1467 C C . ALA A 1 186 ? 1.627 38.688 -5.77 1 96.19 186 ALA A C 1
ATOM 1469 O O . ALA A 1 186 ? 2.088 38.25 -4.719 1 96.19 186 ALA A O 1
ATOM 1470 N N . ASP A 1 187 ? 1.243 37.875 -6.758 1 97.31 187 ASP A N 1
ATOM 1471 C CA . ASP A 1 187 ? 1.37 36.438 -6.707 1 97.31 187 ASP A CA 1
ATOM 1472 C C . ASP A 1 187 ? 2.816 36 -6.449 1 97.31 187 ASP A C 1
ATOM 1474 O O . ASP A 1 187 ? 3.068 35.031 -5.766 1 97.31 187 ASP A O 1
ATOM 1478 N N . ALA A 1 188 ? 3.729 36.781 -6.988 1 97.12 188 ALA A N 1
ATOM 1479 C CA . ALA A 1 188 ? 5.145 36.469 -6.789 1 97.12 188 ALA A CA 1
ATOM 1480 C C . ALA A 1 188 ? 5.516 36.531 -5.309 1 97.12 188 ALA A C 1
ATOM 1482 O O . ALA A 1 188 ? 6.234 35.688 -4.805 1 97.12 188 ALA A O 1
ATOM 1483 N N . THR A 1 189 ? 5.047 37.562 -4.645 1 97.19 189 THR A N 1
ATOM 1484 C CA . THR A 1 189 ? 5.32 37.719 -3.223 1 97.19 189 THR A CA 1
ATOM 1485 C C . THR A 1 189 ? 4.637 36.625 -2.416 1 97.19 189 THR A C 1
ATOM 1487 O O . THR A 1 189 ? 5.215 36.094 -1.472 1 97.19 189 THR A O 1
ATOM 1490 N N . ILE A 1 190 ? 3.42 36.281 -2.777 1 97.88 190 ILE A N 1
ATOM 1491 C CA . ILE A 1 190 ? 2.695 35.219 -2.125 1 97.88 190 ILE A CA 1
ATOM 1492 C C . ILE A 1 190 ? 3.48 33.906 -2.266 1 97.88 190 ILE A C 1
ATOM 1494 O O . ILE A 1 190 ? 3.654 33.156 -1.29 1 97.88 190 ILE A O 1
ATOM 1498 N N . LEU A 1 191 ? 3.926 33.625 -3.463 1 97.94 191 LEU A N 1
ATOM 1499 C CA . LEU A 1 191 ? 4.715 32.438 -3.711 1 97.94 191 LEU A CA 1
ATOM 1500 C C . LEU A 1 191 ? 5.996 32.438 -2.883 1 97.94 191 LEU A C 1
ATOM 1502 O O . LEU A 1 191 ? 6.383 31.406 -2.318 1 97.94 191 LEU A O 1
ATOM 1506 N N . ALA A 1 192 ? 6.664 33.562 -2.83 1 97.69 192 ALA A N 1
ATOM 1507 C CA . ALA A 1 192 ? 7.895 33.688 -2.057 1 97.69 192 ALA A CA 1
ATOM 1508 C C . ALA A 1 192 ? 7.656 33.344 -0.587 1 97.69 192 ALA A C 1
ATOM 1510 O O . ALA A 1 192 ? 8.398 32.562 0.003 1 97.69 192 ALA A O 1
ATOM 1511 N N . VAL A 1 193 ? 6.633 33.938 -0.026 1 98 193 VAL A N 1
ATOM 1512 C CA . VAL A 1 193 ? 6.332 33.719 1.386 1 98 193 VAL A CA 1
ATOM 1513 C C . VAL A 1 193 ? 5.883 32.281 1.601 1 98 193 VAL A C 1
ATOM 1515 O O . VAL A 1 193 ? 6.203 31.672 2.621 1 98 193 VAL A O 1
ATOM 1518 N N . LEU A 1 194 ? 5.137 31.719 0.678 1 97.81 194 LEU A N 1
ATOM 1519 C CA . LEU A 1 194 ? 4.727 30.328 0.746 1 97.81 194 LEU A CA 1
ATOM 1520 C C . LEU A 1 194 ? 5.938 29.406 0.873 1 97.81 194 LEU A C 1
ATOM 1522 O O . LEU A 1 194 ? 5.902 28.422 1.615 1 97.81 194 LEU A O 1
ATOM 1526 N N . MET A 1 195 ? 7.012 29.703 0.162 1 97.12 195 MET A N 1
ATOM 1527 C CA . MET A 1 195 ? 8.227 28.891 0.182 1 97.12 195 MET A CA 1
ATOM 1528 C C . MET A 1 195 ? 8.906 28.953 1.544 1 97.12 195 MET A C 1
ATOM 1530 O O . MET A 1 195 ? 9.812 28.172 1.83 1 97.12 195 MET A O 1
ATOM 1534 N N . MET A 1 196 ? 8.406 29.875 2.436 1 96.25 196 MET A N 1
ATOM 1535 C CA . MET A 1 196 ? 9.07 30.125 3.709 1 96.25 196 MET A CA 1
ATOM 1536 C C . MET A 1 196 ? 8.227 29.625 4.875 1 96.25 196 MET A C 1
ATOM 1538 O O . MET A 1 196 ? 8.594 29.828 6.039 1 96.25 196 MET A O 1
ATOM 1542 N N . VAL A 1 197 ? 7.145 28.906 4.613 1 96.5 197 VAL A N 1
ATOM 1543 C CA . VAL A 1 197 ? 6.199 28.594 5.68 1 96.5 197 VAL A CA 1
ATOM 1544 C C . VAL A 1 197 ? 6.734 27.438 6.52 1 96.5 197 VAL A C 1
ATOM 1546 O O . VAL A 1 197 ? 6.145 27.078 7.543 1 96.5 197 VAL A O 1
ATOM 1549 N N . GLU A 1 198 ? 7.824 26.781 6.129 1 95.06 198 GLU A N 1
ATOM 1550 C CA . GLU A 1 198 ? 8.57 25.812 6.926 1 95.06 198 GLU A CA 1
ATOM 1551 C C . GLU A 1 198 ? 9.984 26.328 7.223 1 95.06 198 GLU A C 1
ATOM 1553 O O . GLU A 1 198 ? 10.625 26.938 6.363 1 95.06 198 GLU A O 1
ATOM 1558 N N . LYS A 1 199 ? 10.5 26 8.359 1 90.19 199 LYS A N 1
ATOM 1559 C CA . LYS A 1 199 ? 11.836 26.453 8.727 1 90.19 199 LYS A CA 1
ATOM 1560 C C . LYS A 1 199 ? 12.906 25.703 7.93 1 90.19 199 LYS A C 1
ATOM 1562 O O . LYS A 1 199 ? 12.891 24.469 7.855 1 90.19 199 LYS A O 1
ATOM 1567 N N . PRO A 1 200 ? 13.789 26.406 7.363 1 86.12 200 PRO A N 1
ATOM 1568 C CA . PRO A 1 200 ? 14.828 25.75 6.57 1 86.12 200 PRO A CA 1
ATOM 1569 C C . PRO A 1 200 ? 15.961 25.188 7.43 1 86.12 200 PRO A C 1
ATOM 1571 O O . PRO A 1 200 ? 16.734 24.344 6.973 1 86.12 200 PRO A O 1
ATOM 1574 N N . LEU A 1 201 ? 16.141 25.688 8.633 1 78.88 201 LEU A N 1
ATOM 1575 C CA . LEU A 1 201 ? 17.234 25.281 9.508 1 78.88 201 LEU A CA 1
ATOM 1576 C C . LEU A 1 201 ? 16.812 24.109 10.391 1 78.88 201 LEU A C 1
ATOM 1578 O O . LEU A 1 201 ? 15.711 24.109 10.938 1 78.88 201 LEU A O 1
ATOM 1582 N N . LEU A 1 202 ? 17.625 23.047 10.234 1 75 202 LEU A N 1
ATOM 1583 C CA . LEU A 1 202 ? 17.344 21.828 11 1 75 202 LEU A CA 1
ATOM 1584 C C . LEU A 1 202 ? 17.969 21.906 12.391 1 75 202 LEU A C 1
ATOM 1586 O O . LEU A 1 202 ? 19.047 22.469 12.555 1 75 202 LEU A O 1
ATOM 1590 N N . HIS A 1 203 ? 17.125 21.641 13.328 1 62.91 203 HIS A N 1
ATOM 1591 C CA . HIS A 1 203 ? 17.703 21.469 14.664 1 62.91 203 HIS A CA 1
ATOM 1592 C C . HIS A 1 203 ? 18.141 20.031 14.898 1 62.91 203 HIS A C 1
ATOM 1594 O O . HIS A 1 203 ? 17.453 19.094 14.492 1 62.91 203 HIS A O 1
ATOM 1600 N N . ASP A 1 204 ? 19.422 19.734 15.133 1 57.56 204 ASP A N 1
ATOM 1601 C CA . ASP A 1 204 ? 20.141 18.469 15.305 1 57.56 204 ASP A CA 1
ATOM 1602 C C . ASP A 1 204 ? 19.359 17.5 16.172 1 57.56 204 ASP A C 1
ATOM 1604 O O . ASP A 1 204 ? 19.484 16.281 16.031 1 57.56 204 ASP A O 1
ATOM 1608 N N . GLU A 1 205 ? 18.344 17.984 16.781 1 62.75 205 GLU A N 1
ATOM 1609 C CA . GLU A 1 205 ? 17.828 17.109 17.828 1 62.75 205 GLU A CA 1
ATOM 1610 C C . GLU A 1 205 ? 16.734 16.188 17.297 1 62.75 205 GLU A C 1
ATOM 1612 O O . GLU A 1 205 ? 16.328 15.234 17.969 1 62.75 205 GLU A O 1
ATOM 1617 N N . ASN A 1 206 ? 16.531 16.328 16.062 1 67.69 206 ASN A N 1
ATOM 1618 C CA . ASN A 1 206 ? 15.422 15.5 15.586 1 67.69 206 ASN A CA 1
ATOM 1619 C C . ASN A 1 206 ? 15.883 14.078 15.281 1 67.69 206 ASN A C 1
ATOM 1621 O O . ASN A 1 206 ? 17 13.867 14.789 1 67.69 206 ASN A O 1
ATOM 1625 N N . GLN A 1 207 ? 15.023 13.188 15.758 1 79.06 207 GLN A N 1
ATOM 1626 C CA . GLN A 1 207 ? 15.227 11.797 15.367 1 79.06 207 GLN A CA 1
ATOM 1627 C C . GLN A 1 207 ? 14.68 11.523 13.969 1 79.06 207 GLN A C 1
ATOM 1629 O O . GLN A 1 207 ? 13.523 11.133 13.812 1 79.06 207 GLN A O 1
ATOM 1634 N N . TRP A 1 208 ? 15.438 11.711 13 1 83.5 208 TRP A N 1
ATOM 1635 C CA . TRP A 1 208 ? 15.031 11.656 11.602 1 83.5 208 TRP A CA 1
ATOM 1636 C C . TRP A 1 208 ? 14.656 10.234 11.195 1 83.5 208 TRP A C 1
ATOM 1638 O O . TRP A 1 208 ? 14.031 10.023 10.156 1 83.5 208 TRP A O 1
ATOM 1648 N N . SER A 1 209 ? 14.961 9.273 12.102 1 79.12 209 SER A N 1
ATOM 1649 C CA . SER A 1 209 ? 14.641 7.883 11.812 1 79.12 209 SER A CA 1
ATOM 1650 C C . SER A 1 209 ? 13.344 7.457 12.484 1 79.12 209 SER A C 1
ATOM 1652 O O . SER A 1 209 ? 12.898 6.32 12.32 1 79.12 209 SER A O 1
ATOM 1654 N N . LYS A 1 210 ? 12.789 8.43 13.18 1 87.38 210 LYS A N 1
ATOM 1655 C CA . LYS A 1 210 ? 11.539 8.109 13.859 1 87.38 210 LYS A CA 1
ATOM 1656 C C . LYS A 1 210 ? 10.414 7.848 12.859 1 87.38 210 LYS A C 1
ATOM 1658 O O . LYS A 1 210 ? 10.148 8.68 11.992 1 87.38 210 LYS A O 1
ATOM 1663 N N . GLN A 1 211 ? 9.812 6.715 13.07 1 89 211 GLN A N 1
ATOM 1664 C CA . GLN A 1 211 ? 8.766 6.32 12.133 1 89 211 GLN A CA 1
ATOM 1665 C C . GLN A 1 211 ? 7.387 6.406 12.781 1 89 211 GLN A C 1
ATOM 1667 O O . GLN A 1 211 ? 7.266 6.355 14 1 89 211 GLN A O 1
ATOM 1672 N N . SER A 1 212 ? 6.383 6.648 11.961 1 94.88 212 SER A N 1
ATOM 1673 C CA . SER A 1 212 ? 5 6.527 12.406 1 94.88 212 SER A CA 1
ATOM 1674 C C . SER A 1 212 ? 4.695 5.113 12.891 1 94.88 212 SER A C 1
ATOM 1676 O O . SER A 1 212 ? 5.238 4.141 12.359 1 94.88 212 SER A O 1
ATOM 1678 N N . PRO A 1 213 ? 3.895 4.996 13.93 1 95.5 213 PRO A N 1
ATOM 1679 C CA . PRO A 1 213 ? 3.494 3.646 14.336 1 95.5 213 PRO A CA 1
ATOM 1680 C C . PRO A 1 213 ? 2.627 2.953 13.289 1 95.5 213 PRO A C 1
ATOM 1682 O O . PRO A 1 213 ? 2.469 1.729 13.32 1 95.5 213 PRO A O 1
ATOM 1685 N N . PHE A 1 214 ? 2.055 3.701 12.406 1 97.06 214 PHE A N 1
ATOM 1686 C CA . PHE A 1 214 ? 1.248 3.156 11.32 1 97.06 214 PHE A CA 1
ATOM 1687 C C . PHE A 1 214 ? 2.092 2.957 10.062 1 97.06 214 PHE A C 1
ATOM 1689 O O . PHE A 1 214 ? 3.08 3.662 9.859 1 97.06 214 PHE A O 1
ATOM 1696 N N . GLN A 1 215 ? 1.801 1.998 9.273 1 95.56 215 GLN A N 1
ATOM 1697 C CA . GLN A 1 215 ? 2.426 1.773 7.973 1 95.56 215 GLN A CA 1
ATOM 1698 C C . GLN A 1 215 ? 1.529 2.266 6.84 1 95.56 215 GLN A C 1
ATOM 1700 O O . GLN A 1 215 ? 1.101 1.478 5.996 1 95.56 215 GLN A O 1
ATOM 1705 N N . ALA A 1 216 ? 1.343 3.521 6.832 1 97.31 216 ALA A N 1
ATOM 1706 C CA . ALA A 1 216 ? 0.366 4.098 5.91 1 97.31 216 ALA A CA 1
ATOM 1707 C C . ALA A 1 216 ? 0.922 4.164 4.492 1 97.31 216 ALA A C 1
ATOM 1709 O O . ALA A 1 216 ? 2.098 4.48 4.293 1 97.31 216 ALA A O 1
ATOM 1710 N N . PRO A 1 217 ? 0.116 3.869 3.473 1 95.94 217 PRO A N 1
ATOM 1711 C CA . PRO A 1 217 ? 0.468 4.156 2.08 1 95.94 217 PRO A CA 1
ATOM 1712 C C . PRO A 1 217 ? 0.311 5.633 1.724 1 95.94 217 PRO A C 1
ATOM 1714 O O . PRO A 1 217 ? -0.217 6.41 2.521 1 95.94 217 PRO A O 1
ATOM 1717 N N . LEU A 1 218 ? 0.858 6.07 0.578 1 94.44 218 LEU A N 1
ATOM 1718 C CA . LEU A 1 218 ? 0.661 7.371 -0.051 1 94.44 218 LEU A CA 1
ATOM 1719 C C . LEU A 1 218 ? 1.277 8.484 0.793 1 94.44 218 LEU A C 1
ATOM 1721 O O . LEU A 1 218 ? 0.79 9.617 0.788 1 94.44 218 LEU A O 1
ATOM 1725 N N . GLN A 1 219 ? 2.27 8.18 1.579 1 94.94 219 GLN A N 1
ATOM 1726 C CA . GLN A 1 219 ? 2.957 9.188 2.379 1 94.94 219 GLN A CA 1
ATOM 1727 C C . GLN A 1 219 ? 3.654 10.211 1.49 1 94.94 219 GLN A C 1
ATOM 1729 O O . GLN A 1 219 ? 3.844 11.367 1.891 1 94.94 219 GLN A O 1
ATOM 1734 N N . GLY A 1 220 ? 3.986 9.797 0.34 1 93.56 220 GLY A N 1
ATOM 1735 C CA . GLY A 1 220 ? 4.746 10.656 -0.558 1 93.56 220 GLY A CA 1
ATOM 1736 C C . GLY A 1 220 ? 3.869 11.508 -1.449 1 93.56 220 GLY A C 1
ATOM 1737 O O . GLY A 1 220 ? 4.367 12.359 -2.186 1 93.56 220 GLY A O 1
ATOM 1738 N N . LEU A 1 221 ? 2.572 11.328 -1.409 1 93.12 221 LEU A N 1
ATOM 1739 C CA . LEU A 1 221 ? 1.653 12.133 -2.207 1 93.12 221 LEU A CA 1
ATOM 1740 C C . LEU A 1 221 ? 1.775 13.609 -1.853 1 93.12 221 LEU A C 1
ATOM 1742 O O . LEU A 1 221 ? 1.634 13.984 -0.687 1 93.12 221 LEU A O 1
ATOM 1746 N N . GLN A 1 222 ? 2.105 14.406 -2.787 1 94 222 GLN A N 1
ATOM 1747 C CA . GLN A 1 222 ? 2.312 15.844 -2.635 1 94 222 GLN A CA 1
ATOM 1748 C C . GLN A 1 222 ? 3.428 16.141 -1.635 1 94 222 GLN A C 1
ATOM 1750 O O . GLN A 1 222 ? 3.373 17.125 -0.91 1 94 222 GLN A O 1
ATOM 1755 N N . TRP A 1 223 ? 4.336 15.18 -1.441 1 95.12 223 TRP A N 1
ATOM 1756 C CA . TRP A 1 223 ? 5.492 15.297 -0.559 1 95.12 223 TRP A CA 1
ATOM 1757 C C . TRP A 1 223 ? 5.055 15.477 0.891 1 95.12 223 TRP A C 1
ATOM 1759 O O . TRP A 1 223 ? 5.703 16.188 1.657 1 95.12 223 TRP A O 1
ATOM 1769 N N . LEU A 1 224 ? 3.949 14.945 1.215 1 97 224 LEU A N 1
ATOM 1770 C CA . LEU A 1 224 ? 3.422 15.094 2.566 1 97 224 LEU A CA 1
ATOM 1771 C C . LEU A 1 224 ? 4.445 14.641 3.604 1 97 224 LEU A C 1
ATOM 1773 O O . LEU A 1 224 ? 4.578 15.258 4.66 1 97 224 LEU A O 1
ATOM 1777 N N . ASP A 1 225 ? 5.137 13.562 3.344 1 95.12 225 ASP A N 1
ATOM 1778 C CA . ASP A 1 225 ? 6.137 13.031 4.27 1 95.12 225 ASP A CA 1
ATOM 1779 C C . ASP A 1 225 ? 7.242 14.055 4.527 1 95.12 225 ASP A C 1
ATOM 1781 O O . ASP A 1 225 ? 7.605 14.305 5.68 1 95.12 225 ASP A O 1
ATOM 1785 N N . VAL A 1 226 ? 7.676 14.75 3.512 1 95.06 226 VAL A N 1
ATOM 1786 C CA . VAL A 1 226 ? 8.766 15.719 3.66 1 95.06 226 VAL A CA 1
ATOM 1787 C C . VAL A 1 226 ? 8.227 17 4.277 1 95.06 226 VAL A C 1
ATOM 1789 O O . VAL A 1 226 ? 8.828 17.562 5.203 1 95.06 226 VAL A O 1
ATOM 1792 N N . HIS A 1 227 ? 7.133 17.5 3.76 1 96.56 227 HIS A N 1
ATOM 1793 C CA . HIS A 1 227 ? 6.559 18.734 4.281 1 96.56 227 HIS A CA 1
ATOM 1794 C C . HIS A 1 227 ? 6.219 18.609 5.762 1 96.56 227 HIS A C 1
ATOM 1796 O O . HIS A 1 227 ? 6.418 19.547 6.531 1 96.56 227 HIS A O 1
ATOM 1802 N N . SER A 1 228 ? 5.75 17.453 6.137 1 96.81 228 SER A N 1
ATOM 1803 C CA . SER A 1 228 ? 5.328 17.266 7.52 1 96.81 228 SER A CA 1
ATOM 1804 C C . SER A 1 228 ? 6.512 16.953 8.43 1 96.81 228 SER A C 1
ATOM 1806 O O . SER A 1 228 ? 6.379 16.969 9.656 1 96.81 228 SER A O 1
ATOM 1808 N N . ALA A 1 229 ? 7.645 16.641 7.82 1 94.62 229 ALA A N 1
ATOM 1809 C CA . ALA A 1 229 ? 8.859 16.438 8.609 1 94.62 229 ALA A CA 1
ATOM 1810 C C . ALA A 1 229 ? 9.531 17.766 8.938 1 94.62 229 ALA A C 1
ATOM 1812 O O . ALA A 1 229 ? 10.391 17.844 9.82 1 94.62 229 ALA A O 1
ATOM 1813 N N . ARG A 1 230 ? 9.141 18.797 8.219 1 92.88 230 ARG A N 1
ATOM 1814 C CA . ARG A 1 230 ? 9.695 20.125 8.438 1 92.88 230 ARG A CA 1
ATOM 1815 C C . ARG A 1 230 ? 8.953 20.859 9.547 1 92.88 230 ARG A C 1
ATOM 1817 O O . ARG A 1 230 ? 7.758 20.641 9.758 1 92.88 230 ARG A O 1
ATOM 1824 N N . GLU A 1 231 ? 9.703 21.734 10.156 1 93.06 231 GLU A N 1
ATOM 1825 C CA . GLU A 1 231 ? 9.086 22.516 11.219 1 93.06 231 GLU A CA 1
ATOM 1826 C C . GLU A 1 231 ? 8.305 23.703 10.656 1 93.06 231 GLU A C 1
ATOM 1828 O O . GLU A 1 231 ? 8.828 24.484 9.852 1 93.06 231 GLU A O 1
ATOM 1833 N N . PRO A 1 232 ? 7.105 23.875 11.094 1 95.25 232 PRO A N 1
ATOM 1834 C CA . PRO A 1 232 ? 6.316 25.016 10.633 1 95.25 232 PRO A CA 1
ATOM 1835 C C . PRO A 1 232 ? 6.906 26.359 11.07 1 95.25 232 PRO A C 1
ATOM 1837 O O . PRO A 1 232 ? 7.371 26.484 12.203 1 95.25 232 PRO A O 1
ATOM 1840 N N . ASN A 1 233 ? 6.965 27.281 10.211 1 94.94 233 ASN A N 1
ATOM 1841 C CA . ASN A 1 233 ? 7.328 28.656 10.484 1 94.94 233 ASN A CA 1
ATOM 1842 C C . ASN A 1 233 ? 6.094 29.531 10.695 1 94.94 233 ASN A C 1
ATOM 1844 O O . ASN A 1 233 ? 5.605 30.156 9.75 1 94.94 233 ASN A O 1
ATOM 1848 N N . GLN A 1 234 ? 5.738 29.75 11.891 1 92.69 234 GLN A N 1
ATOM 1849 C CA . GLN A 1 234 ? 4.465 30.391 12.211 1 92.69 234 GLN A CA 1
ATOM 1850 C C . GLN A 1 234 ? 4.461 31.844 11.773 1 92.69 234 GLN A C 1
ATOM 1852 O O . GLN A 1 234 ? 3.436 32.375 11.32 1 92.69 234 GLN A O 1
ATOM 1857 N N . LEU A 1 235 ? 5.586 32.469 11.945 1 93.31 235 LEU A N 1
ATOM 1858 C CA . LEU A 1 235 ? 5.68 33.875 11.562 1 93.31 235 LEU A CA 1
ATOM 1859 C C . LEU A 1 235 ? 5.422 34.031 10.062 1 93.31 235 LEU A C 1
ATOM 1861 O O . LEU A 1 235 ? 4.652 34.906 9.664 1 93.31 235 LEU A O 1
ATOM 1865 N N . HIS A 1 236 ? 6.051 33.25 9.305 1 95 236 HIS A N 1
ATOM 1866 C CA . HIS A 1 236 ? 5.875 33.344 7.863 1 95 236 HIS A CA 1
ATOM 1867 C C . HIS A 1 236 ? 4.477 32.875 7.445 1 95 236 HIS A C 1
ATOM 1869 O O . HIS A 1 236 ? 3.91 33.406 6.488 1 95 236 HIS A O 1
ATOM 1875 N N . GLN A 1 237 ? 3.926 31.969 8.141 1 95.38 237 GLN A N 1
ATOM 1876 C CA . GLN A 1 237 ? 2.564 31.531 7.852 1 95.38 237 GLN A CA 1
ATOM 1877 C C . GLN A 1 237 ? 1.561 32.656 8.117 1 95.38 237 GLN A C 1
ATOM 1879 O O . GLN A 1 237 ? 0.625 32.844 7.34 1 95.38 237 GLN A O 1
ATOM 1884 N N . MET A 1 238 ? 1.774 33.312 9.234 1 94.81 238 MET A N 1
ATOM 1885 C CA . MET A 1 238 ? 0.916 34.469 9.531 1 94.81 238 MET A CA 1
ATOM 1886 C C . MET A 1 238 ? 1.054 35.562 8.469 1 94.81 238 MET A C 1
ATOM 1888 O O . MET A 1 238 ? 0.06 36.156 8.055 1 94.81 238 MET A O 1
ATOM 1892 N N . GLY A 1 239 ? 2.287 35.781 8.078 1 95.12 239 GLY A N 1
ATOM 1893 C CA . GLY A 1 239 ? 2.52 36.719 6.996 1 95.12 239 GLY A CA 1
ATOM 1894 C C . GLY A 1 239 ? 1.81 36.312 5.711 1 95.12 239 GLY A C 1
ATOM 1895 O O . GLY A 1 239 ? 1.212 37.188 5.047 1 95.12 239 GLY A O 1
ATOM 1896 N N . LEU A 1 240 ? 1.881 35.062 5.375 1 97.06 240 LEU A N 1
ATOM 1897 C CA . LEU A 1 240 ? 1.21 34.562 4.18 1 97.06 240 LEU A CA 1
ATOM 1898 C C . LEU A 1 240 ? -0.292 34.812 4.254 1 97.06 240 LEU A C 1
ATOM 1900 O O . LEU A 1 240 ? -0.893 35.281 3.289 1 97.06 240 LEU A O 1
ATOM 1904 N N . HIS A 1 241 ? -0.839 34.531 5.383 1 95.69 241 HIS A N 1
ATOM 1905 C CA . HIS A 1 241 ? -2.27 34.719 5.582 1 95.69 241 HIS A CA 1
ATOM 1906 C C . HIS A 1 241 ? -2.645 36.188 5.426 1 95.69 241 HIS A C 1
ATOM 1908 O O . HIS A 1 241 ? -3.662 36.531 4.812 1 95.69 241 HIS A O 1
ATOM 1914 N N . ARG A 1 242 ? -1.858 37.031 5.973 1 95.31 242 ARG A N 1
ATOM 1915 C CA . ARG A 1 242 ? -2.123 38.469 5.91 1 95.31 242 ARG A CA 1
ATOM 1916 C C . ARG A 1 242 ? -2.082 38.969 4.469 1 95.31 242 ARG A C 1
ATOM 1918 O O . ARG A 1 242 ? -2.957 39.75 4.047 1 95.31 242 ARG A O 1
ATOM 1925 N N . ILE A 1 243 ? -1.105 38.562 3.727 1 96.69 243 ILE A N 1
ATOM 1926 C CA . ILE A 1 243 ? -0.952 39 2.346 1 96.69 243 ILE A CA 1
ATOM 1927 C C . ILE A 1 243 ? -2.135 38.531 1.512 1 96.69 243 ILE A C 1
ATOM 1929 O O . ILE A 1 243 ? -2.676 39.281 0.694 1 96.69 243 ILE A O 1
ATOM 1933 N N . ILE A 1 244 ? -2.518 37.281 1.736 1 96.56 244 ILE A N 1
ATOM 1934 C CA . ILE A 1 244 ? -3.639 36.688 1.003 1 96.56 244 ILE A CA 1
ATOM 1935 C C . ILE A 1 244 ? -4.922 37.438 1.354 1 96.56 244 ILE A C 1
ATOM 1937 O O . ILE A 1 244 ? -5.742 37.719 0.476 1 96.56 244 ILE A O 1
ATOM 1941 N N . SER A 1 245 ? -5.051 37.781 2.619 1 94.81 245 SER A N 1
ATOM 1942 C CA . SER A 1 245 ? -6.219 38.531 3.055 1 94.81 245 SER A CA 1
ATOM 1943 C C . SER A 1 245 ? -6.254 39.938 2.414 1 94.81 245 SER A C 1
ATOM 1945 O O . SER A 1 245 ? -7.305 40.375 1.959 1 94.81 245 SER A O 1
ATOM 1947 N N . LEU A 1 246 ? -5.148 40.562 2.377 1 93.81 246 LEU A N 1
ATOM 1948 C CA . LEU A 1 246 ? -5.047 41.906 1.773 1 93.81 246 LEU A CA 1
ATOM 1949 C C . LEU A 1 246 ? -5.344 41.844 0.279 1 93.81 246 LEU A C 1
ATOM 1951 O O . LEU A 1 246 ? -5.898 42.781 -0.286 1 93.81 246 LEU A O 1
ATOM 1955 N N . ARG A 1 247 ? -5.016 40.688 -0.302 1 94.25 247 ARG A N 1
ATOM 1956 C CA . ARG A 1 247 ? -5.25 40.5 -1.727 1 94.25 247 ARG A CA 1
ATOM 1957 C C . ARG A 1 247 ? -6.727 40.219 -2.004 1 94.25 247 ARG A C 1
ATOM 1959 O O . ARG A 1 247 ? -7.156 40.219 -3.158 1 94.25 247 ARG A O 1
ATOM 1966 N N . GLY A 1 248 ? -7.543 39.938 -0.966 1 94.06 248 GLY A N 1
ATOM 1967 C CA . GLY A 1 248 ? -8.953 39.625 -1.131 1 94.06 248 GLY A CA 1
ATOM 1968 C C . GLY A 1 248 ? -9.273 38.156 -0.978 1 94.06 248 GLY A C 1
ATOM 1969 O O . GLY A 1 248 ? -10.359 37.688 -1.362 1 94.06 248 GLY A O 1
ATOM 1970 N N . GLY A 1 249 ? -8.312 37.344 -0.587 1 95 249 GLY A N 1
ATOM 1971 C CA . GLY A 1 249 ? -8.531 35.938 -0.382 1 95 249 GLY A CA 1
ATOM 1972 C C . GLY A 1 249 ? -7.84 35.062 -1.418 1 95 249 GLY A C 1
ATOM 1973 O O . GLY A 1 249 ? -7.266 35.594 -2.379 1 95 249 GLY A O 1
ATOM 1974 N N . LEU A 1 250 ? -7.906 33.719 -1.291 1 95.12 250 LEU A N 1
ATOM 1975 C CA . LEU A 1 250 ? -7.223 32.781 -2.166 1 95.12 250 LEU A CA 1
ATOM 1976 C C . LEU A 1 250 ? -7.816 32.812 -3.572 1 95.12 250 LEU A C 1
ATOM 1978 O O . LEU A 1 250 ? -7.129 32.5 -4.547 1 95.12 250 LEU A O 1
ATOM 1982 N N . SER A 1 251 ? -9.078 33.188 -3.609 1 92.31 251 SER A N 1
ATOM 1983 C CA . SER A 1 251 ? -9.75 33.219 -4.906 1 92.31 251 SER A CA 1
ATOM 1984 C C . SER A 1 251 ? -9.148 34.281 -5.809 1 92.31 251 SER A C 1
ATOM 1986 O O . SER A 1 251 ? -9.32 34.25 -7.031 1 92.31 251 SER A O 1
ATOM 1988 N N . GLN A 1 252 ? -8.43 35.25 -5.199 1 95.12 252 GLN A N 1
ATOM 1989 C CA . GLN A 1 252 ? -7.844 36.344 -5.957 1 95.12 252 GLN A CA 1
ATOM 1990 C C . GLN A 1 252 ? -6.422 36.031 -6.402 1 95.12 252 GLN A C 1
ATOM 1992 O O . GLN A 1 252 ? -5.801 36.781 -7.133 1 95.12 252 GLN A O 1
ATOM 1997 N N . VAL A 1 253 ? -5.941 34.875 -5.988 1 95.81 253 VAL A N 1
ATOM 1998 C CA . VAL A 1 253 ? -4.656 34.406 -6.473 1 95.81 253 VAL A CA 1
ATOM 1999 C C . VAL A 1 253 ? -4.836 33.719 -7.836 1 95.81 253 VAL A C 1
ATOM 2001 O O . VAL A 1 253 ? -5.492 32.688 -7.941 1 95.81 253 VAL A O 1
ATOM 2004 N N . THR A 1 254 ? -4.199 34.219 -8.805 1 93.06 254 THR A N 1
ATOM 2005 C CA . THR A 1 254 ? -4.562 33.875 -10.172 1 93.06 254 THR A CA 1
ATOM 2006 C C . THR A 1 254 ? -3.535 32.906 -10.766 1 93.06 254 THR A C 1
ATOM 2008 O O . THR A 1 254 ? -3.83 32.188 -11.727 1 93.06 254 THR A O 1
ATOM 2011 N N . THR A 1 255 ? -2.326 32.938 -10.297 1 94.25 255 THR A N 1
ATOM 2012 C CA . THR A 1 255 ? -1.321 32 -10.812 1 94.25 255 THR A CA 1
ATOM 2013 C C . THR A 1 255 ? -1.768 30.562 -10.625 1 94.25 255 THR A C 1
ATOM 2015 O O . THR A 1 255 ? -2.041 30.125 -9.5 1 94.25 255 THR A O 1
ATOM 2018 N N . PRO A 1 256 ? -1.789 29.828 -11.695 1 91.19 256 PRO A N 1
ATOM 2019 C CA . PRO A 1 256 ? -2.271 28.453 -11.594 1 91.19 256 PRO A CA 1
ATOM 2020 C C . PRO A 1 256 ? -1.492 27.625 -10.57 1 91.19 256 PRO A C 1
ATOM 2022 O O . PRO A 1 256 ? -0.259 27.656 -10.555 1 91.19 256 PRO A O 1
ATOM 2025 N N . GLY A 1 257 ? -2.27 26.938 -9.672 1 92.88 257 GLY A N 1
ATOM 2026 C CA . GLY A 1 257 ? -1.692 26.016 -8.711 1 92.88 257 GLY A CA 1
ATOM 2027 C C . GLY A 1 257 ? -1.264 26.688 -7.422 1 92.88 257 GLY A C 1
ATOM 2028 O O . GLY A 1 257 ? -1.09 26.031 -6.395 1 92.88 257 GLY A O 1
ATOM 2029 N N . LEU A 1 258 ? -1.054 27.953 -7.457 1 95.75 258 LEU A N 1
ATOM 2030 C CA . LEU A 1 258 ? -0.501 28.656 -6.305 1 95.75 258 LEU A CA 1
ATOM 2031 C C . LEU A 1 258 ? -1.482 28.641 -5.137 1 95.75 258 LEU A C 1
ATOM 2033 O O . LEU A 1 258 ? -1.089 28.406 -3.994 1 95.75 258 LEU A O 1
ATOM 2037 N N . ALA A 1 259 ? -2.713 28.906 -5.41 1 96.5 259 ALA A N 1
ATOM 2038 C CA . ALA A 1 259 ? -3.725 28.906 -4.355 1 96.5 259 ALA A CA 1
ATOM 2039 C C . ALA A 1 259 ? -3.836 27.531 -3.713 1 96.5 259 ALA A C 1
ATOM 2041 O O . ALA A 1 259 ? -3.896 27.406 -2.486 1 96.5 259 ALA A O 1
ATOM 2042 N N . ALA A 1 260 ? -3.871 26.484 -4.539 1 95.31 260 ALA A N 1
ATOM 2043 C CA . ALA A 1 260 ? -3.971 25.109 -4.047 1 95.31 260 ALA A CA 1
ATOM 2044 C C . ALA A 1 260 ? -2.748 24.734 -3.215 1 95.31 260 ALA A C 1
ATOM 2046 O O . ALA A 1 260 ? -2.869 24.062 -2.188 1 95.31 260 ALA A O 1
ATOM 2047 N N . ALA A 1 261 ? -1.614 25.172 -3.668 1 96.06 261 ALA A N 1
ATOM 2048 C CA . ALA A 1 261 ? -0.381 24.891 -2.941 1 96.06 261 ALA A CA 1
ATOM 2049 C C . ALA A 1 261 ? -0.369 25.578 -1.584 1 96.06 261 ALA A C 1
ATOM 2051 O O . ALA A 1 261 ? 0.057 25 -0.583 1 96.06 261 ALA A O 1
ATOM 2052 N N . ALA A 1 262 ? -0.761 26.844 -1.575 1 97.31 262 ALA A N 1
ATOM 2053 C CA . ALA A 1 262 ? -0.818 27.594 -0.326 1 97.31 262 ALA A CA 1
ATOM 2054 C C . ALA A 1 262 ? -1.768 26.938 0.67 1 97.31 262 ALA A C 1
ATOM 2056 O O . ALA A 1 262 ? -1.41 26.719 1.83 1 97.31 262 ALA A O 1
ATOM 2057 N N . PHE A 1 263 ? -2.91 26.625 0.166 1 97.31 263 PHE A N 1
ATOM 2058 C CA . PHE A 1 263 ? -3.879 25.938 1.011 1 97.31 263 PHE A CA 1
ATOM 2059 C C . PHE A 1 263 ? -3.285 24.656 1.579 1 97.31 263 PHE A C 1
ATOM 2061 O O . PHE A 1 263 ? -3.365 24.406 2.785 1 97.31 263 PHE A O 1
ATOM 2068 N N . TYR A 1 264 ? -2.736 23.875 0.737 1 97.5 264 TYR A N 1
ATOM 2069 C CA . TYR A 1 264 ? -2.244 22.562 1.116 1 97.5 264 TYR A CA 1
ATOM 2070 C C . TYR A 1 264 ? -1.142 22.672 2.164 1 97.5 264 TYR A C 1
ATOM 2072 O O . TYR A 1 264 ? -1.159 21.953 3.17 1 97.5 264 TYR A O 1
ATOM 2080 N N . ARG A 1 265 ? -0.166 23.516 1.937 1 97.44 265 ARG A N 1
ATOM 2081 C CA . ARG A 1 265 ? 0.951 23.656 2.865 1 97.44 265 ARG A CA 1
ATOM 2082 C C . ARG A 1 265 ? 0.469 24.125 4.234 1 97.44 265 ARG A C 1
ATOM 2084 O O . ARG A 1 265 ? 0.961 23.656 5.266 1 97.44 265 ARG A O 1
ATOM 2091 N N . VAL A 1 266 ? -0.429 25 4.219 1 97.5 266 VAL A N 1
ATOM 2092 C CA . VAL A 1 266 ? -0.985 25.5 5.469 1 97.5 266 VAL A CA 1
ATOM 2093 C C . VAL A 1 266 ? -1.777 24.391 6.164 1 97.5 266 VAL A C 1
ATOM 2095 O O . VAL A 1 266 ? -1.758 24.281 7.395 1 97.5 266 VAL A O 1
ATOM 2098 N N . LEU A 1 267 ? -2.482 23.609 5.395 1 98.25 267 LEU A N 1
ATOM 2099 C CA . LEU A 1 267 ? -3.217 22.484 5.957 1 98.25 267 LEU A CA 1
ATOM 2100 C C . LEU A 1 267 ? -2.273 21.516 6.668 1 98.25 267 LEU A C 1
ATOM 2102 O O . LEU A 1 267 ? -2.574 21.047 7.762 1 98.25 267 LEU A O 1
ATOM 2106 N N . VAL A 1 268 ? -1.166 21.188 6.008 1 98.5 268 VAL A N 1
ATOM 2107 C CA . VAL A 1 268 ? -0.167 20.297 6.598 1 98.5 268 VAL A CA 1
ATOM 2108 C C . VAL A 1 268 ? 0.307 20.875 7.934 1 98.5 268 VAL A C 1
ATOM 2110 O O . VAL A 1 268 ? 0.33 20.156 8.945 1 98.5 268 VAL A O 1
ATOM 2113 N N . ASN A 1 269 ? 0.616 22.141 7.934 1 97.88 269 ASN A N 1
ATOM 2114 C CA . ASN A 1 269 ? 1.117 22.781 9.148 1 97.88 269 ASN A CA 1
ATOM 2115 C C . ASN A 1 269 ? 0.046 22.844 10.234 1 97.88 269 ASN A C 1
ATOM 2117 O O . ASN A 1 269 ? 0.341 22.656 11.414 1 97.88 269 ASN A O 1
ATOM 2121 N N . SER A 1 270 ? -1.16 23.125 9.805 1 97.5 270 SER A N 1
ATOM 2122 C CA . SER A 1 270 ? -2.266 23.141 10.758 1 97.5 270 SER A CA 1
ATOM 2123 C C . SER A 1 270 ? -2.459 21.766 11.391 1 97.5 270 SER A C 1
ATOM 2125 O O . SER A 1 270 ? -2.785 21.656 12.57 1 97.5 270 SER A O 1
ATOM 2127 N N . THR A 1 271 ? -2.326 20.719 10.617 1 98.44 271 THR A N 1
ATOM 2128 C CA . THR A 1 271 ? -2.463 19.359 11.117 1 98.44 271 THR A CA 1
ATOM 2129 C C . THR A 1 271 ? -1.351 19.031 12.109 1 98.44 271 THR A C 1
ATOM 2131 O O . THR A 1 271 ? -1.603 18.422 13.156 1 98.44 271 THR A O 1
ATOM 2134 N N . LEU A 1 272 ? -0.152 19.5 11.82 1 97.81 272 LEU A N 1
ATOM 2135 C CA . LEU A 1 272 ? 0.989 19.297 12.703 1 97.81 272 LEU A CA 1
ATOM 2136 C C . LEU A 1 272 ? 0.775 20 14.039 1 97.81 272 LEU A C 1
ATOM 2138 O O . LEU A 1 272 ? 1.156 19.469 15.086 1 97.81 272 LEU A O 1
ATOM 2142 N N . LEU A 1 273 ? 0.171 21.109 13.969 1 96.69 273 LEU A N 1
ATOM 2143 C CA . LEU A 1 273 ? 0.006 21.938 15.156 1 96.69 273 LEU A CA 1
ATOM 2144 C C . LEU A 1 273 ? -1.331 21.672 15.828 1 96.69 273 LEU A C 1
ATOM 2146 O O . LEU A 1 273 ? -1.63 22.234 16.875 1 96.69 273 LEU A O 1
ATOM 2150 N N . LEU A 1 274 ? -2.119 20.812 15.258 1 97.5 274 LEU A N 1
ATOM 2151 C CA . LEU A 1 274 ? -3.447 20.469 15.758 1 97.5 274 LEU A CA 1
ATOM 2152 C C . LEU A 1 274 ? -4.293 21.734 15.945 1 97.5 274 LEU A C 1
ATOM 2154 O O . LEU A 1 274 ? -4.887 21.922 17.016 1 97.5 274 LEU A O 1
ATOM 2158 N N . SER A 1 275 ? -4.301 22.609 14.93 1 95.75 275 SER A N 1
ATOM 2159 C CA . SER A 1 275 ? -5.09 23.828 14.922 1 95.75 275 SER A CA 1
ATOM 2160 C C . SER A 1 275 ? -5.918 23.953 13.648 1 95.75 275 SER A C 1
ATOM 2162 O O . SER A 1 275 ? -5.566 23.375 12.617 1 95.75 275 SER A O 1
ATOM 2164 N N . PRO A 1 276 ? -7.027 24.609 13.68 1 96.19 276 PRO A N 1
ATOM 2165 C CA . PRO A 1 276 ? -7.836 24.781 12.469 1 96.19 276 PRO A CA 1
ATOM 2166 C C . PRO A 1 276 ? -7.094 25.516 11.367 1 96.19 276 PRO A C 1
ATOM 2168 O O . PRO A 1 276 ? -6.355 26.469 11.641 1 96.19 276 PRO A O 1
ATOM 2171 N N . PRO A 1 277 ? -7.297 25.109 10.141 1 95.88 277 PRO A N 1
ATOM 2172 C CA . PRO A 1 277 ? -6.656 25.812 9.039 1 95.88 277 PRO A CA 1
ATOM 2173 C C . PRO A 1 277 ? -7.23 27.219 8.828 1 95.88 277 PRO A C 1
ATOM 2175 O O . PRO A 1 277 ? -8.453 27.391 8.805 1 95.88 277 PRO A O 1
ATOM 2178 N N . PRO A 1 278 ? -6.344 28.156 8.648 1 94.75 278 PRO A N 1
ATOM 2179 C CA . PRO A 1 278 ? -6.828 29.531 8.508 1 94.75 278 PRO A CA 1
ATOM 2180 C C . PRO A 1 278 ? -7.27 29.859 7.082 1 94.75 278 PRO A C 1
ATOM 2182 O O . PRO A 1 278 ? -7.867 30.906 6.844 1 94.75 278 PRO A O 1
ATOM 2185 N N . LEU A 1 279 ? -6.973 29.031 6.117 1 96.31 279 LEU A N 1
ATOM 2186 C CA . LEU A 1 279 ? -7.324 29.266 4.723 1 96.31 279 LEU A CA 1
ATOM 2187 C C . LEU A 1 279 ? -8.43 28.312 4.273 1 96.31 279 LEU A C 1
ATOM 2189 O O . LEU A 1 279 ? -8.453 27.156 4.68 1 96.31 279 LEU A O 1
ATOM 2193 N N . PRO A 1 280 ? -9.281 28.812 3.396 1 96.19 280 PRO A N 1
ATOM 2194 C CA . PRO A 1 280 ? -10.336 27.938 2.885 1 96.19 280 PRO A CA 1
ATOM 2195 C C . PRO A 1 280 ? -9.812 26.875 1.912 1 96.19 280 PRO A C 1
ATOM 2197 O O . PRO A 1 280 ? -8.734 27.062 1.329 1 96.19 280 PRO A O 1
ATOM 2200 N N . PHE A 1 281 ? -10.633 25.891 1.734 1 97.19 281 PHE A N 1
ATOM 2201 C CA . PHE A 1 281 ? -10.273 24.766 0.872 1 97.19 281 PHE A CA 1
ATOM 2202 C C . PHE A 1 281 ? -10.156 25.219 -0.579 1 97.19 281 PHE A C 1
ATOM 2204 O O . PHE A 1 281 ? -10.992 25.984 -1.067 1 97.19 281 PHE A O 1
ATOM 2211 N N . VAL A 1 282 ? -9.102 24.766 -1.24 1 96.06 282 VAL A N 1
ATOM 2212 C CA . VAL A 1 282 ? -8.906 24.922 -2.678 1 96.06 282 VAL A CA 1
ATOM 2213 C C . VAL A 1 282 ? -8.453 23.594 -3.287 1 96.06 282 VAL A C 1
ATOM 2215 O O . VAL A 1 282 ? -7.449 23.031 -2.859 1 96.06 282 VAL A O 1
ATOM 2218 N N . ALA A 1 283 ? -9.195 23.078 -4.262 1 94.06 283 ALA A N 1
ATOM 2219 C CA . ALA A 1 283 ? -8.883 21.812 -4.91 1 94.06 283 ALA A CA 1
ATOM 2220 C C . ALA A 1 283 ? -7.77 21.984 -5.945 1 94.06 283 ALA A C 1
ATOM 2222 O O . ALA A 1 283 ? -7.664 23.047 -6.578 1 94.06 283 ALA A O 1
ATOM 2223 N N . LEU A 1 284 ? -6.961 20.969 -6.102 1 89.81 284 LEU A N 1
ATOM 2224 C CA . LEU A 1 284 ? -5.957 20.938 -7.164 1 89.81 284 LEU A CA 1
ATOM 2225 C C . LEU A 1 284 ? -6.621 20.891 -8.539 1 89.81 284 LEU A C 1
ATOM 2227 O O . LEU A 1 284 ? -6.109 21.469 -9.5 1 89.81 284 LEU A O 1
ATOM 2231 N N . SER A 1 285 ? -7.719 20.172 -8.609 1 86.44 285 SER A N 1
ATOM 2232 C CA . SER A 1 285 ? -8.422 19.953 -9.875 1 86.44 285 SER A CA 1
ATOM 2233 C C . SER A 1 285 ? -9.227 21.188 -10.273 1 86.44 285 SER A C 1
ATOM 2235 O O . SER A 1 285 ? -9.672 21.297 -11.414 1 86.44 285 SER A O 1
ATOM 2237 N N . GLY A 1 286 ? -9.422 22.047 -9.352 1 86.44 286 GLY A N 1
ATOM 2238 C CA . GLY A 1 286 ? -10.289 23.188 -9.609 1 86.44 286 GLY A CA 1
ATOM 2239 C C . GLY A 1 286 ? -11.758 22.891 -9.359 1 86.44 286 GLY A C 1
ATOM 2240 O O . GLY A 1 286 ? -12.602 23.781 -9.438 1 86.44 286 GLY A O 1
ATOM 2241 N N . GLN A 1 287 ? -11.992 21.656 -8.945 1 88.44 287 GLN A N 1
ATOM 2242 C CA . GLN A 1 287 ? -13.359 21.297 -8.609 1 88.44 287 GLN A CA 1
ATOM 2243 C C . GLN A 1 287 ? -13.82 22.016 -7.34 1 88.44 287 GLN A C 1
ATOM 2245 O O . GLN A 1 287 ? -13.008 22.344 -6.473 1 88.44 287 GLN A O 1
ATOM 2250 N N . SER A 1 288 ? -15.102 22.172 -7.297 1 91.19 288 SER A N 1
ATOM 2251 C CA . SER A 1 288 ? -15.656 22.766 -6.09 1 91.19 288 SER A CA 1
ATOM 2252 C C . SER A 1 288 ? -15.719 21.75 -4.949 1 91.19 288 SER A C 1
ATOM 2254 O O . SER A 1 288 ? -15.664 20.547 -5.18 1 91.19 288 SER A O 1
ATOM 2256 N N . GLU A 1 289 ? -15.766 22.328 -3.803 1 93.12 289 GLU A N 1
ATOM 2257 C CA . GLU A 1 289 ? -15.93 21.5 -2.619 1 93.12 289 GLU A CA 1
ATOM 2258 C C . GLU A 1 289 ? -17.156 20.609 -2.74 1 93.12 289 GLU A C 1
ATOM 2260 O O . GLU A 1 289 ? -17.125 19.422 -2.363 1 93.12 289 GLU A O 1
ATOM 2265 N N . PHE A 1 290 ? -18.156 21.094 -3.293 1 90.75 290 PHE A N 1
ATOM 2266 C CA . PHE A 1 290 ? -19.422 20.375 -3.43 1 90.75 290 PHE A CA 1
ATOM 2267 C C . PHE A 1 290 ? -19.281 19.172 -4.348 1 90.75 290 PHE A C 1
ATOM 2269 O O . PHE A 1 290 ? -19.844 18.109 -4.09 1 90.75 290 PHE A O 1
ATOM 2276 N N . GLU A 1 291 ? -18.578 19.359 -5.359 1 90.81 291 GLU A N 1
ATOM 2277 C CA . GLU A 1 291 ? -18.375 18.266 -6.309 1 90.81 291 GLU A CA 1
ATOM 2278 C C . GLU A 1 291 ? -17.609 17.109 -5.668 1 90.81 291 GLU A C 1
ATOM 2280 O O . GLU A 1 291 ? -17.922 15.938 -5.902 1 90.81 291 GLU A O 1
ATOM 2285 N N . ILE A 1 292 ? -16.656 17.453 -4.898 1 92.19 292 ILE A N 1
ATOM 2286 C CA . ILE A 1 292 ? -15.875 16.422 -4.219 1 92.19 292 ILE A CA 1
ATOM 2287 C C . ILE A 1 292 ? -16.719 15.758 -3.135 1 92.19 292 ILE A C 1
ATOM 2289 O O . ILE A 1 292 ? -16.656 14.539 -2.949 1 92.19 292 ILE A O 1
ATOM 2293 N N . GLU A 1 293 ? -17.5 16.562 -2.498 1 91.62 293 GLU A N 1
ATOM 2294 C CA . GLU A 1 293 ? -18.391 16.031 -1.465 1 91.62 293 GLU A CA 1
ATOM 2295 C C . GLU A 1 293 ? -19.422 15.07 -2.055 1 91.62 293 GLU A C 1
ATOM 2297 O O . GLU A 1 293 ? -19.812 14.102 -1.4 1 91.62 293 GLU A O 1
ATOM 2302 N N . ARG A 1 294 ? -19.781 15.352 -3.199 1 88 294 ARG A N 1
ATOM 2303 C CA . ARG A 1 294 ? -20.719 14.453 -3.877 1 88 294 ARG A CA 1
ATOM 2304 C C . ARG A 1 294 ? -20.109 13.07 -4.055 1 88 294 ARG A C 1
ATOM 2306 O O . ARG A 1 294 ? -20.812 12.062 -3.963 1 88 294 ARG A O 1
ATOM 2313 N N . HIS A 1 295 ? -18.906 13.055 -4.316 1 84.5 295 HIS A N 1
ATOM 2314 C CA . HIS A 1 295 ? -18.219 11.773 -4.414 1 84.5 295 HIS A CA 1
ATOM 2315 C C . HIS A 1 295 ? -18.281 11.016 -3.092 1 84.5 295 HIS A C 1
ATOM 2317 O O . HIS A 1 295 ? -18.469 9.797 -3.078 1 84.5 295 HIS A O 1
ATOM 2323 N N . PHE A 1 296 ? -18.094 11.727 -2.049 1 85.38 296 PHE A N 1
ATOM 2324 C CA . PHE A 1 296 ? -18.188 11.109 -0.734 1 85.38 296 PHE A CA 1
ATOM 2325 C C . PHE A 1 296 ? -19.578 10.555 -0.495 1 85.38 296 PHE A C 1
ATOM 2327 O O . PHE A 1 296 ? -19.734 9.438 0.009 1 85.38 296 PHE A O 1
ATOM 2334 N N . LEU A 1 297 ? -20.516 11.312 -0.884 1 81.19 297 LEU A N 1
ATOM 2335 C CA . LEU A 1 297 ? -21.906 10.914 -0.674 1 81.19 297 LEU A CA 1
ATOM 2336 C C . LEU A 1 297 ? -22.234 9.633 -1.444 1 81.19 297 LEU A C 1
ATOM 2338 O O . LEU A 1 297 ? -22.859 8.719 -0.907 1 81.19 297 LEU A O 1
ATOM 2342 N N . LEU A 1 298 ? -21.688 9.562 -2.596 1 78.62 298 LEU A N 1
ATOM 2343 C CA . LEU A 1 298 ? -21.891 8.367 -3.408 1 78.62 298 LEU A CA 1
ATOM 2344 C C . LEU A 1 298 ? -21.156 7.168 -2.811 1 78.62 298 LEU A C 1
ATOM 2346 O O . LEU A 1 298 ? -21.672 6.051 -2.814 1 78.62 298 LEU A O 1
ATOM 2350 N N . GLY A 1 299 ? -20.062 7.441 -2.305 1 78.06 299 GLY A N 1
ATOM 2351 C CA . GLY A 1 299 ? -19.297 6.391 -1.66 1 78.06 299 GLY A CA 1
ATOM 2352 C C . GLY A 1 299 ? -19.953 5.844 -0.41 1 78.06 299 GLY A C 1
ATOM 2353 O O . GLY A 1 299 ? -19.906 4.641 -0.156 1 78.06 299 GLY A O 1
ATOM 2354 N N . ILE A 1 300 ? -20.484 6.699 0.279 1 71.25 300 ILE A N 1
ATOM 2355 C CA . ILE A 1 300 ? -21.172 6.328 1.515 1 71.25 300 ILE A CA 1
ATOM 2356 C C . ILE A 1 300 ? -22.328 5.391 1.201 1 71.25 300 ILE A C 1
ATOM 2358 O O . ILE A 1 300 ? -22.547 4.395 1.9 1 71.25 300 ILE A O 1
ATOM 2362 N N . THR A 1 301 ? -22.906 5.637 0.184 1 64.94 301 THR A N 1
ATOM 2363 C CA . THR A 1 301 ? -24.031 4.801 -0.222 1 64.94 301 THR A CA 1
ATOM 2364 C C . THR A 1 301 ? -23.547 3.406 -0.625 1 64.94 301 THR A C 1
ATOM 2366 O O . THR A 1 301 ? -24.203 2.408 -0.32 1 64.94 301 THR A O 1
ATOM 2369 N N . ASN A 1 302 ? -22.406 3.438 -1.15 1 63.28 302 ASN A N 1
ATOM 2370 C CA . ASN A 1 302 ? -21.844 2.172 -1.614 1 63.28 302 ASN A CA 1
ATOM 2371 C C . ASN A 1 302 ? -21.25 1.366 -0.464 1 63.28 302 ASN A C 1
ATOM 2373 O O . ASN A 1 302 ? -21.297 0.135 -0.478 1 63.28 302 ASN A O 1
ATOM 2377 N N . THR A 1 303 ? -20.719 2.09 0.466 1 57.47 303 THR A N 1
ATOM 2378 C CA . THR A 1 303 ? -20.109 1.44 1.615 1 57.47 303 THR A CA 1
ATOM 2379 C C . THR A 1 303 ? -21.156 1.026 2.637 1 57.47 303 THR A C 1
ATOM 2381 O O . THR A 1 303 ? -20.906 0.169 3.486 1 57.47 303 THR A O 1
ATOM 2384 N N . ALA A 1 304 ? -22.234 1.748 2.637 1 46.72 304 ALA A N 1
ATOM 2385 C CA . ALA A 1 304 ? -23.297 1.425 3.57 1 46.72 304 ALA A CA 1
ATOM 2386 C C . ALA A 1 304 ? -23.625 -0.067 3.543 1 46.72 304 ALA A C 1
ATOM 2388 O O . ALA A 1 304 ? -24.047 -0.636 4.551 1 46.72 304 ALA A O 1
ATOM 2389 N N . ASN A 1 305 ? -23.266 -0.635 2.473 1 47.62 305 ASN A N 1
ATOM 2390 C CA . ASN A 1 305 ? -23.453 -2.078 2.396 1 47.62 305 ASN A CA 1
ATOM 2391 C C . ASN A 1 305 ? -22.359 -2.836 3.135 1 47.62 305 ASN A C 1
ATOM 2393 O O . ASN A 1 305 ? -22.453 -4.047 3.344 1 47.62 305 ASN A O 1
ATOM 2397 N N . ARG A 1 306 ? -21.469 -1.862 3.572 1 56.75 306 ARG A N 1
ATOM 2398 C CA . ARG A 1 306 ? -20.406 -2.447 4.383 1 56.75 306 ARG A CA 1
ATOM 2399 C C . ARG A 1 306 ? -20.656 -2.213 5.871 1 56.75 306 ARG A C 1
ATOM 2401 O O . ARG A 1 306 ? -21.344 -1.263 6.246 1 56.75 306 ARG A O 1
ATOM 2408 N N . LEU A 1 307 ? -20.359 -3.125 6.578 1 60.09 307 LEU A N 1
ATOM 2409 C CA . LEU A 1 307 ? -20.609 -3.119 8.016 1 60.09 307 LEU A CA 1
ATOM 2410 C C . LEU A 1 307 ? -20 -1.885 8.672 1 60.09 307 LEU A C 1
ATOM 2412 O O . LEU A 1 307 ? -18.812 -1.879 9.008 1 60.09 307 LEU A O 1
ATOM 2416 N N . THR A 1 308 ? -20.719 -0.678 8.477 1 75.06 308 THR A N 1
ATOM 2417 C CA . THR A 1 308 ? -20.266 0.507 9.203 1 75.06 308 THR A CA 1
ATOM 2418 C C . THR A 1 308 ? -21.25 0.869 10.312 1 75.06 308 THR A C 1
ATOM 2420 O O . THR A 1 308 ? -22.469 0.686 10.156 1 75.06 308 THR A O 1
ATOM 2423 N N . LEU A 1 309 ? -20.719 1.248 11.477 1 85.56 309 LEU A N 1
ATOM 2424 C CA . LEU A 1 309 ? -21.484 1.645 12.641 1 85.56 309 LEU A CA 1
ATOM 2425 C C . LEU A 1 309 ? -21.625 3.162 12.719 1 85.56 309 LEU A C 1
ATOM 2427 O O . LEU A 1 309 ? -22.312 3.686 13.602 1 85.56 309 LEU A O 1
ATOM 2431 N N . LEU A 1 310 ? -21.094 3.848 11.75 1 87.5 310 LEU A N 1
ATOM 2432 C CA . LEU A 1 310 ? -21 5.301 11.859 1 87.5 310 LEU A CA 1
ATOM 2433 C C . LEU A 1 310 ? -22.359 5.953 11.711 1 87.5 310 LEU A C 1
ATOM 2435 O O . LEU A 1 310 ? -22.578 7.066 12.203 1 87.5 310 LEU A O 1
ATOM 2439 N N . ASP A 1 311 ? -23.266 5.195 11.195 1 83.81 311 ASP A N 1
ATOM 2440 C CA . ASP A 1 311 ? -24.609 5.738 11.031 1 83.81 311 ASP A CA 1
ATOM 2441 C C . ASP A 1 311 ? -25.453 5.539 12.297 1 83.81 311 ASP A C 1
ATOM 2443 O O . ASP A 1 311 ? -26.438 6.238 12.508 1 83.81 311 ASP A O 1
ATOM 2447 N N . THR A 1 312 ? -25 4.66 13.148 1 84.62 312 THR A N 1
ATOM 2448 C CA . THR A 1 312 ? -25.828 4.281 14.289 1 84.62 312 THR A CA 1
ATOM 2449 C C . THR A 1 312 ? -25.312 4.914 15.578 1 84.62 312 THR A C 1
ATOM 2451 O O . THR A 1 312 ? -26.047 5.055 16.547 1 84.62 312 THR A O 1
ATOM 2454 N N . ILE A 1 313 ? -24.094 5.277 15.539 1 86.19 313 ILE A N 1
ATOM 2455 C CA . ILE A 1 313 ? -23.516 5.852 16.75 1 86.19 313 ILE A CA 1
ATOM 2456 C C . ILE A 1 313 ? -23.922 7.32 16.859 1 86.19 313 ILE A C 1
ATOM 2458 O O . ILE A 1 313 ? -23.906 8.055 15.883 1 86.19 313 ILE A O 1
ATOM 2462 N N . ASP A 1 314 ? -24.344 7.672 18.031 1 88.56 314 ASP A N 1
ATOM 2463 C CA . ASP A 1 314 ? -24.75 9.055 18.281 1 88.56 314 ASP A CA 1
ATOM 2464 C C . ASP A 1 314 ? -23.516 9.938 18.531 1 88.56 314 ASP A C 1
ATOM 2466 O O . ASP A 1 314 ? -22.938 9.906 19.609 1 88.56 314 ASP A O 1
ATOM 2470 N N . LEU A 1 315 ? -23.109 10.719 17.547 1 92.88 315 LEU A N 1
ATOM 2471 C CA . LEU A 1 315 ? -21.969 11.625 17.594 1 92.88 315 LEU A CA 1
ATOM 2472 C C . LEU A 1 315 ? -22.344 13.008 17.078 1 92.88 315 LEU A C 1
ATOM 2474 O O . LEU A 1 315 ? -23.406 13.18 16.469 1 92.88 315 LEU A O 1
ATOM 2478 N N . ASP A 1 316 ? -21.531 13.977 17.438 1 94.75 316 ASP A N 1
ATOM 2479 C CA . ASP A 1 316 ? -21.656 15.281 16.812 1 94.75 316 ASP A CA 1
ATOM 2480 C C . ASP A 1 316 ? -21.812 15.141 15.289 1 94.75 316 ASP A C 1
ATOM 2482 O O . ASP A 1 316 ? -21.062 14.398 14.656 1 94.75 316 ASP A O 1
ATOM 2486 N N . PRO A 1 317 ? -22.766 15.812 14.734 1 93.94 317 PRO A N 1
ATOM 2487 C CA . PRO A 1 317 ? -23.094 15.602 13.32 1 93.94 317 PRO A CA 1
ATOM 2488 C C . PRO A 1 317 ? -21.938 15.914 12.391 1 93.94 317 PRO A C 1
ATOM 2490 O O . PRO A 1 317 ? -21.75 15.234 11.375 1 93.94 317 PRO A O 1
ATOM 2493 N N . GLU A 1 318 ? -21.188 16.953 12.664 1 95.06 318 GLU A N 1
ATOM 2494 C CA . GLU A 1 318 ? -20.047 17.281 11.812 1 95.06 318 GLU A CA 1
ATOM 2495 C C . GLU A 1 318 ? -18.969 16.219 11.891 1 95.06 318 GLU A C 1
ATOM 2497 O O . GLU A 1 318 ? -18.375 15.859 10.875 1 95.06 318 GLU A O 1
ATOM 2502 N N . LEU A 1 319 ? -18.781 15.758 13.078 1 97.12 319 LEU A N 1
ATOM 2503 C CA . LEU A 1 319 ? -17.797 14.695 13.266 1 97.12 319 LEU A CA 1
ATOM 2504 C C . LEU A 1 319 ? -18.234 13.422 12.547 1 97.12 319 LEU A C 1
ATOM 2506 O O . LEU A 1 319 ? -17.422 12.758 11.898 1 97.12 319 LEU A O 1
ATOM 2510 N N . ARG A 1 320 ? -19.469 13.047 12.711 1 94.81 320 ARG A N 1
ATOM 2511 C CA . ARG A 1 320 ? -20 11.867 12.031 1 94.81 320 ARG A CA 1
ATOM 2512 C C . ARG A 1 320 ? -19.781 11.961 10.523 1 94.81 320 ARG A C 1
ATOM 2514 O O . ARG A 1 320 ? -19.359 11 9.883 1 94.81 320 ARG A O 1
ATOM 2521 N N . LYS A 1 321 ? -20.125 13.117 10.008 1 94.44 321 LYS A N 1
ATOM 2522 C CA . LYS A 1 321 ? -19.969 13.344 8.578 1 94.44 321 LYS A CA 1
ATOM 2523 C C . LYS A 1 321 ? -18.516 13.133 8.156 1 94.44 321 LYS A C 1
ATOM 2525 O O . LYS A 1 321 ? -18.234 12.461 7.156 1 94.44 321 LYS A O 1
ATOM 2530 N N . VAL A 1 322 ? -17.594 13.695 8.891 1 96.94 322 VAL A N 1
ATOM 2531 C CA . VAL A 1 322 ? -16.172 13.609 8.57 1 96.94 322 VAL A CA 1
ATOM 2532 C C . VAL A 1 322 ? -15.711 12.156 8.672 1 96.94 322 VAL A C 1
ATOM 2534 O O . VAL A 1 322 ? -14.93 11.695 7.84 1 96.94 322 VAL A O 1
ATOM 2537 N N . MET A 1 323 ? -16.156 11.438 9.695 1 96.62 323 MET A N 1
ATOM 2538 C CA . MET A 1 323 ? -15.781 10.039 9.852 1 96.62 323 MET A CA 1
ATOM 2539 C C . MET A 1 323 ? -16.297 9.195 8.695 1 96.62 323 MET A C 1
ATOM 2541 O O . MET A 1 323 ? -15.625 8.273 8.234 1 96.62 323 MET A O 1
ATOM 2545 N N . GLN A 1 324 ? -17.453 9.539 8.242 1 94.44 324 GLN A N 1
ATOM 2546 C CA . GLN A 1 324 ? -18 8.852 7.074 1 94.44 324 GLN A CA 1
ATOM 2547 C C . GLN A 1 324 ? -17.188 9.156 5.824 1 94.44 324 GLN A C 1
ATOM 2549 O O . GLN A 1 324 ? -16.938 8.273 5.004 1 94.44 324 GLN A O 1
ATOM 2554 N N . GLU A 1 325 ? -16.797 10.398 5.66 1 95.69 325 GLU A N 1
ATOM 2555 C CA . GLU A 1 325 ? -15.922 10.773 4.551 1 95.69 325 GLU A CA 1
ATOM 2556 C C . GLU A 1 325 ? -14.602 10.023 4.609 1 95.69 325 GLU A C 1
ATOM 2558 O O . GLU A 1 325 ? -14.086 9.57 3.584 1 95.69 325 GLU A O 1
ATOM 2563 N N . LEU A 1 326 ? -14.102 9.914 5.82 1 96.88 326 LEU A N 1
ATOM 2564 C CA . LEU A 1 326 ? -12.844 9.195 6.012 1 96.88 326 LEU A CA 1
ATOM 2565 C C . LEU A 1 326 ? -13.008 7.715 5.672 1 96.88 326 LEU A C 1
ATOM 2567 O O . LEU A 1 326 ? -12.078 7.082 5.172 1 96.88 326 LEU A O 1
ATOM 2571 N N . LYS A 1 327 ? -14.133 7.176 6.02 1 94.69 327 LYS A N 1
ATOM 2572 C CA . LYS A 1 327 ? -14.406 5.781 5.68 1 94.69 327 LYS A CA 1
ATOM 2573 C C . LYS A 1 327 ? -14.375 5.574 4.168 1 94.69 327 LYS A C 1
ATOM 2575 O O . LYS A 1 327 ? -13.805 4.594 3.684 1 94.69 327 LYS A O 1
ATOM 2580 N N . VAL A 1 328 ? -14.977 6.492 3.426 1 93.25 328 VAL A N 1
ATOM 2581 C CA . VAL A 1 328 ? -15 6.43 1.968 1 93.25 328 VAL A CA 1
ATOM 2582 C C . VAL A 1 328 ? -13.578 6.574 1.423 1 93.25 328 VAL A C 1
ATOM 2584 O O . VAL A 1 328 ? -13.164 5.809 0.551 1 93.25 328 VAL A O 1
ATOM 2587 N N . TYR A 1 329 ? -12.883 7.543 1.919 1 95.56 329 TYR A N 1
ATOM 2588 C CA . TYR A 1 329 ? -11.523 7.758 1.438 1 95.56 329 TYR A CA 1
ATOM 2589 C C . TYR A 1 329 ? -10.633 6.574 1.782 1 95.56 329 TYR A C 1
ATOM 2591 O O . TYR A 1 329 ? -9.742 6.211 1.006 1 95.56 329 TYR A O 1
ATOM 2599 N N . THR A 1 330 ? -10.812 5.977 2.992 1 95.56 330 THR A N 1
ATOM 2600 C CA . THR A 1 330 ? -10.07 4.777 3.373 1 95.56 330 THR A CA 1
ATOM 2601 C C . THR A 1 330 ? -10.305 3.654 2.365 1 95.56 330 THR A C 1
ATOM 2603 O O . THR A 1 330 ? -9.367 2.949 1.986 1 95.56 330 THR A O 1
ATOM 2606 N N . ALA A 1 331 ? -11.5 3.512 1.982 1 91.31 331 ALA A N 1
ATOM 2607 C CA . ALA A 1 331 ? -11.812 2.512 0.967 1 91.31 331 ALA A CA 1
ATOM 2608 C C . ALA A 1 331 ? -11.109 2.822 -0.349 1 91.31 331 ALA A C 1
ATOM 2610 O O . ALA A 1 331 ? -10.656 1.913 -1.048 1 91.31 331 ALA A O 1
ATOM 2611 N N . THR A 1 332 ? -11.047 4.086 -0.698 1 92 332 THR A N 1
ATOM 2612 C CA . THR A 1 332 ? -10.352 4.512 -1.908 1 92 332 THR A CA 1
ATOM 2613 C C . THR A 1 332 ? -8.875 4.141 -1.844 1 92 332 THR A C 1
ATOM 2615 O O . THR A 1 332 ? -8.305 3.658 -2.826 1 92 332 THR A O 1
ATOM 2618 N N . ILE A 1 333 ? -8.289 4.391 -0.68 1 94.69 333 ILE A N 1
ATOM 2619 C CA . ILE A 1 333 ? -6.887 4.035 -0.494 1 94.69 333 ILE A CA 1
ATOM 2620 C C . ILE A 1 333 ? -6.719 2.525 -0.628 1 94.69 333 ILE A C 1
ATOM 2622 O O . ILE A 1 333 ? -5.801 2.057 -1.307 1 94.69 333 ILE A O 1
ATOM 2626 N N . ASP A 1 334 ? -7.531 1.816 0.002 1 92.56 334 ASP A N 1
ATOM 2627 C CA . ASP A 1 334 ? -7.453 0.359 -0.021 1 92.56 334 ASP A CA 1
ATOM 2628 C C . ASP A 1 334 ? -7.52 -0.172 -1.451 1 92.56 334 ASP A C 1
ATOM 2630 O O . ASP A 1 334 ? -6.742 -1.052 -1.828 1 92.56 334 ASP A O 1
ATOM 2634 N N . ASP A 1 335 ? -8.469 0.353 -2.203 1 89.75 335 ASP A N 1
ATOM 2635 C CA . ASP A 1 335 ? -8.609 -0.061 -3.596 1 89.75 335 ASP A CA 1
ATOM 2636 C C . ASP A 1 335 ? -7.355 0.283 -4.398 1 89.75 335 ASP A C 1
ATOM 2638 O O . ASP A 1 335 ? -6.91 -0.507 -5.234 1 89.75 335 ASP A O 1
ATOM 2642 N N . TYR A 1 336 ? -6.871 1.388 -4.145 1 90.62 336 TYR A N 1
ATOM 2643 C CA . TYR A 1 336 ? -5.672 1.831 -4.848 1 90.62 336 TYR A CA 1
ATOM 2644 C C . TYR A 1 336 ? -4.488 0.919 -4.535 1 90.62 336 TYR A C 1
ATOM 2646 O O . TYR A 1 336 ? -3.832 0.412 -5.449 1 90.62 336 TYR A O 1
ATOM 2654 N N . VAL A 1 337 ? -4.258 0.711 -3.277 1 93 337 VAL A N 1
ATOM 2655 C CA . VAL A 1 337 ? -3.074 -0.026 -2.848 1 93 337 VAL A CA 1
ATOM 2656 C C . VAL A 1 337 ? -3.211 -1.496 -3.236 1 93 337 VAL A C 1
ATOM 2658 O O . VAL A 1 337 ? -2.219 -2.152 -3.561 1 93 337 VAL A O 1
ATOM 2661 N N . SER A 1 338 ? -4.371 -1.997 -3.281 1 91.44 338 SER A N 1
ATOM 2662 C CA . SER A 1 338 ? -4.602 -3.402 -3.604 1 91.44 338 SER A CA 1
ATOM 2663 C C . SER A 1 338 ? -4.605 -3.631 -5.109 1 91.44 338 SER A C 1
ATOM 2665 O O . SER A 1 338 ? -4.645 -4.773 -5.57 1 91.44 338 SER A O 1
ATOM 2667 N N . GLY A 1 339 ? -4.602 -2.549 -5.887 1 87.44 339 GLY A N 1
ATOM 2668 C CA . GLY A 1 339 ? -4.629 -2.666 -7.336 1 87.44 339 GLY A CA 1
ATOM 2669 C C . GLY A 1 339 ? -6.023 -2.908 -7.887 1 87.44 339 GLY A C 1
ATOM 2670 O O . GLY A 1 339 ? -6.176 -3.451 -8.984 1 87.44 339 GLY A O 1
ATOM 2671 N N . ARG A 1 340 ? -7.023 -2.533 -7.184 1 84.69 340 ARG A N 1
ATOM 2672 C CA . ARG A 1 340 ? -8.398 -2.791 -7.598 1 84.69 340 ARG A CA 1
ATOM 2673 C C . ARG A 1 340 ? -8.984 -1.587 -8.328 1 84.69 340 ARG A C 1
ATOM 2675 O O . ARG A 1 340 ? -10.055 -1.68 -8.93 1 84.69 340 ARG A O 1
ATOM 2682 N N . SER A 1 341 ? -8.227 -0.484 -8.234 1 75.88 341 SER A N 1
ATOM 2683 C CA . SER A 1 341 ? -8.711 0.726 -8.891 1 75.88 341 SER A CA 1
ATOM 2684 C C . SER A 1 341 ? -8.453 0.677 -10.391 1 75.88 341 SER A C 1
ATOM 2686 O O . SER A 1 341 ? -7.359 0.306 -10.828 1 75.88 341 SER A O 1
ATOM 2688 N N . SER A 1 342 ? -9.477 0.832 -11.125 1 63.75 342 SER A N 1
ATOM 2689 C CA . SER A 1 342 ? -9.344 0.796 -12.578 1 63.75 342 SER A CA 1
ATOM 2690 C C . SER A 1 342 ? -8.703 2.078 -13.109 1 63.75 342 SER A C 1
ATOM 2692 O O . SER A 1 342 ? -8.148 2.094 -14.203 1 63.75 342 SER A O 1
ATOM 2694 N N . SER A 1 343 ? -8.883 3.143 -12.344 1 64.31 343 SER A N 1
ATOM 2695 C CA . SER A 1 343 ? -8.328 4.414 -12.797 1 64.31 343 SER A CA 1
ATOM 2696 C C . SER A 1 343 ? -7.684 5.18 -11.648 1 64.31 343 SER A C 1
ATOM 2698 O O . SER A 1 343 ? -8.195 5.172 -10.523 1 64.31 343 SER A O 1
ATOM 2700 N N . TYR A 1 344 ? -6.367 5.367 -11.883 1 66.06 344 TYR A N 1
ATOM 2701 C CA . TYR A 1 344 ? -5.695 6.211 -10.906 1 66.06 344 TYR A CA 1
ATOM 2702 C C . TYR A 1 344 ? -5.766 7.676 -11.312 1 66.06 344 TYR A C 1
ATOM 2704 O O . TYR A 1 344 ? -5.254 8.062 -12.367 1 66.06 344 TYR A O 1
ATOM 2712 N N . ARG A 1 345 ? -6.5 8.438 -10.539 1 77.25 345 ARG A N 1
ATOM 2713 C CA . ARG A 1 345 ? -6.555 9.883 -10.695 1 77.25 345 ARG A CA 1
ATOM 2714 C C . ARG A 1 345 ? -5.906 10.594 -9.508 1 77.25 345 ARG A C 1
ATOM 2716 O O . ARG A 1 345 ? -6.578 10.898 -8.523 1 77.25 345 ARG A O 1
ATOM 2723 N N . PRO A 1 346 ? -4.609 10.852 -9.664 1 80.06 346 PRO A N 1
ATOM 2724 C CA . PRO A 1 346 ? -3.885 11.383 -8.508 1 80.06 346 PRO A CA 1
ATOM 2725 C C . PRO A 1 346 ? -4.496 12.672 -7.973 1 80.06 346 PRO A C 1
ATOM 2727 O O . PRO A 1 346 ? -4.516 12.898 -6.758 1 80.06 346 PRO A O 1
ATOM 2730 N N . GLN A 1 347 ? -5.016 13.5 -8.859 1 85.75 347 GLN A N 1
ATOM 2731 C CA . GLN A 1 347 ? -5.602 14.758 -8.406 1 85.75 347 GLN A CA 1
ATOM 2732 C C . GLN A 1 347 ? -6.836 14.508 -7.547 1 85.75 347 GLN A C 1
ATOM 2734 O O . GLN A 1 347 ? -7.047 15.188 -6.539 1 85.75 347 GLN A O 1
ATOM 2739 N N . ALA A 1 348 ? -7.57 13.562 -8.023 1 88.5 348 ALA A N 1
ATOM 2740 C CA . ALA A 1 348 ? -8.797 13.25 -7.281 1 88.5 348 ALA A CA 1
ATOM 2741 C C . ALA A 1 348 ? -8.469 12.703 -5.895 1 88.5 348 ALA A C 1
ATOM 2743 O O . ALA A 1 348 ? -9.125 13.055 -4.91 1 88.5 348 ALA A O 1
ATOM 2744 N N . ILE A 1 349 ? -7.516 11.875 -5.84 1 91 349 ILE A N 1
ATOM 2745 C CA . ILE A 1 349 ? -7.105 11.281 -4.57 1 91 349 ILE A CA 1
ATOM 2746 C C . ILE A 1 349 ? -6.582 12.375 -3.639 1 91 349 ILE A C 1
ATOM 2748 O O . ILE A 1 349 ? -6.922 12.398 -2.453 1 91 349 ILE A O 1
ATOM 2752 N N . CYS A 1 350 ? -5.824 13.289 -4.184 1 94.06 350 CYS A N 1
ATOM 2753 C CA . CYS A 1 350 ? -5.293 14.398 -3.404 1 94.06 350 CYS A CA 1
ATOM 2754 C C . CYS A 1 350 ? -6.418 15.289 -2.885 1 94.06 350 CYS A C 1
ATOM 2756 O O . CYS A 1 350 ? -6.441 15.641 -1.704 1 94.06 350 CYS A O 1
ATOM 2758 N N . ASP A 1 351 ? -7.289 15.625 -3.777 1 95.38 351 ASP A N 1
ATOM 2759 C CA . ASP A 1 351 ? -8.375 16.531 -3.416 1 95.38 351 ASP A CA 1
ATOM 2760 C C . ASP A 1 351 ? -9.266 15.914 -2.344 1 95.38 351 ASP A C 1
ATOM 2762 O O . ASP A 1 351 ? -9.68 16.594 -1.402 1 95.38 351 ASP A O 1
ATOM 2766 N N . GLN A 1 352 ? -9.578 14.656 -2.498 1 95.94 352 GLN A N 1
ATOM 2767 C CA . GLN A 1 352 ? -10.391 13.977 -1.494 1 95.94 352 GLN A CA 1
ATOM 2768 C C . GLN A 1 352 ? -9.68 13.945 -0.143 1 95.94 352 GLN A C 1
ATOM 2770 O O . GLN A 1 352 ? -10.289 14.242 0.889 1 95.94 352 GLN A O 1
ATOM 2775 N N . ARG A 1 353 ? -8.445 13.586 -0.158 1 97.5 353 ARG A N 1
ATOM 2776 C CA . ARG A 1 353 ? -7.652 13.547 1.065 1 97.5 353 ARG A CA 1
ATOM 2777 C C . ARG A 1 353 ? -7.641 14.906 1.755 1 97.5 353 ARG A C 1
ATOM 2779 O O . ARG A 1 353 ? -7.902 15 2.955 1 97.5 353 ARG A O 1
ATOM 2786 N N . ASN A 1 354 ? -7.289 15.945 0.943 1 98.06 354 ASN A N 1
ATOM 2787 C CA . ASN A 1 354 ? -7.137 17.281 1.498 1 98.06 354 ASN A CA 1
ATOM 2788 C C . ASN A 1 354 ? -8.461 17.828 2.033 1 98.06 354 ASN A C 1
ATOM 2790 O O . ASN A 1 354 ? -8.484 18.5 3.064 1 98.06 354 ASN A O 1
ATOM 2794 N N . LEU A 1 355 ? -9.484 17.531 1.352 1 98.38 355 LEU A N 1
ATOM 2795 C CA . LEU A 1 355 ? -10.781 18.047 1.772 1 98.38 355 LEU A CA 1
ATOM 2796 C C . LEU A 1 355 ? -11.219 17.406 3.084 1 98.38 355 LEU A C 1
ATOM 2798 O O . LEU A 1 355 ? -11.672 18.109 4 1 98.38 355 LEU A O 1
ATOM 2802 N N . VAL A 1 356 ? -11.133 16.125 3.141 1 98.12 356 VAL A N 1
ATOM 2803 C CA . VAL A 1 356 ? -11.578 15.453 4.355 1 98.12 356 VAL A CA 1
ATOM 2804 C C . VAL A 1 356 ? -10.711 15.883 5.535 1 98.12 356 VAL A C 1
ATOM 2806 O O . VAL A 1 356 ? -11.219 16.094 6.641 1 98.12 356 VAL A O 1
ATOM 2809 N N . GLN A 1 357 ? -9.43 16.031 5.316 1 98.69 357 GLN A N 1
ATOM 2810 C CA . GLN A 1 357 ? -8.547 16.516 6.375 1 98.69 357 GLN A CA 1
ATOM 2811 C C . GLN A 1 357 ? -8.914 17.938 6.793 1 98.69 357 GLN A C 1
ATOM 2813 O O . GLN A 1 357 ? -8.875 18.266 7.98 1 98.69 357 GLN A O 1
ATOM 2818 N N . TYR A 1 358 ? -9.195 18.719 5.809 1 98.5 358 TYR A N 1
ATOM 2819 C CA . TYR A 1 358 ? -9.641 20.078 6.074 1 98.5 358 TYR A CA 1
ATOM 2820 C C . TYR A 1 358 ? -10.891 20.094 6.949 1 98.5 358 TYR A C 1
ATOM 2822 O O . TYR A 1 358 ? -10.977 20.859 7.91 1 98.5 358 TYR A O 1
ATOM 2830 N N . HIS A 1 359 ? -11.875 19.266 6.625 1 98.19 359 HIS A N 1
ATOM 2831 C CA . HIS A 1 359 ? -13.094 19.156 7.414 1 98.19 359 HIS A CA 1
ATOM 2832 C C . HIS A 1 359 ? -12.789 18.75 8.852 1 98.19 359 HIS A C 1
ATOM 2834 O O . HIS A 1 359 ? -13.32 19.328 9.797 1 98.19 359 HIS A O 1
ATOM 2840 N N . LEU A 1 360 ? -11.961 17.766 9.008 1 98.5 360 LEU A N 1
ATOM 2841 C CA . LEU A 1 360 ? -11.617 17.266 10.336 1 98.5 360 LEU A CA 1
ATOM 2842 C C . LEU A 1 360 ? -10.961 18.359 11.172 1 98.5 360 LEU A C 1
ATOM 2844 O O . LEU A 1 360 ? -11.352 18.578 12.32 1 98.5 360 LEU A O 1
ATOM 2848 N N . MET A 1 361 ? -10 19.062 10.562 1 98.25 361 MET A N 1
ATOM 2849 C CA . MET A 1 361 ? -9.242 20.078 11.281 1 98.25 361 MET A CA 1
ATOM 2850 C C . MET A 1 361 ? -10.109 21.297 11.586 1 98.25 361 MET A C 1
ATOM 2852 O O . MET A 1 361 ? -9.805 22.062 12.5 1 98.25 361 MET A O 1
ATOM 2856 N N . SER A 1 362 ? -11.164 21.438 10.883 1 97.69 362 SER A N 1
ATOM 2857 C CA . SER A 1 362 ? -12.023 22.609 11.031 1 97.69 362 SER A CA 1
ATOM 2858 C C . SER A 1 362 ? -13.031 22.406 12.164 1 97.69 362 SER A C 1
ATOM 2860 O O . SER A 1 362 ? -13.672 23.375 12.602 1 97.69 362 SER A O 1
ATOM 2862 N N . ILE A 1 363 ? -13.406 21.25 12.648 1 95.94 363 ILE A N 1
ATOM 2863 C CA . ILE A 1 363 ? -14.375 20.969 13.711 1 95.94 363 ILE A CA 1
ATOM 2864 C C . ILE A 1 363 ? -13.891 21.594 15.023 1 95.94 363 ILE A C 1
ATOM 2866 O O . ILE A 1 363 ? -14.688 22.141 15.789 1 95.94 363 ILE A O 1
ATOM 2870 N N . GLY A 1 364 ? -12.711 21.828 15.312 1 88.5 364 GLY A N 1
ATOM 2871 C CA . GLY A 1 364 ? -12.195 22.281 16.578 1 88.5 364 GLY A CA 1
ATOM 2872 C C . GLY A 1 364 ? -12.57 21.391 17.75 1 88.5 364 GLY A C 1
ATOM 2873 O O . GLY A 1 364 ? -13.188 20.344 17.547 1 88.5 364 GLY A O 1
ATOM 2874 N N . THR A 1 365 ? -12.289 21.703 18.938 1 94.12 365 THR A N 1
ATOM 2875 C CA . THR A 1 365 ? -12.586 20.953 20.141 1 94.12 365 THR A CA 1
ATOM 2876 C C . THR A 1 365 ? -14.086 20.938 20.422 1 94.12 365 THR A C 1
ATOM 2878 O O . THR A 1 365 ? -14.742 21.984 20.375 1 94.12 365 THR A O 1
ATOM 2881 N N . ILE A 1 366 ? -14.609 19.781 20.594 1 94.94 366 ILE A N 1
ATOM 2882 C CA . ILE A 1 366 ? -16.016 19.641 20.922 1 94.94 366 ILE A CA 1
ATOM 2883 C C . ILE A 1 366 ? -16.203 19.672 22.438 1 94.94 366 ILE A C 1
ATOM 2885 O O . ILE A 1 366 ? -15.734 18.766 23.141 1 94.94 366 ILE A O 1
ATOM 2889 N N . THR A 1 367 ? -16.859 20.641 22.922 1 90.31 367 THR A N 1
ATOM 2890 C CA . THR A 1 367 ? -17.031 20.812 24.359 1 90.31 367 THR A CA 1
ATOM 2891 C C . THR A 1 367 ? -18.359 20.219 24.812 1 90.31 367 THR A C 1
ATOM 2893 O O . THR A 1 367 ? -19.281 20.047 24.016 1 90.31 367 THR A O 1
ATOM 2896 N N . GLY A 1 368 ? -18.422 19.812 26.062 1 87.5 368 GLY A N 1
ATOM 2897 C CA . GLY A 1 368 ? -19.656 19.312 26.656 1 87.5 368 GLY A CA 1
ATOM 2898 C C . GLY A 1 368 ? -19.453 18.016 27.422 1 87.5 368 GLY A C 1
ATOM 2899 O O . GLY A 1 368 ? -18.359 17.453 27.438 1 87.5 368 GLY A O 1
ATOM 2900 N N . THR A 1 369 ? -20.594 17.625 28.062 1 84.38 369 THR A N 1
ATOM 2901 C CA . THR A 1 369 ? -20.609 16.359 28.797 1 84.38 369 THR A CA 1
ATOM 2902 C C . THR A 1 369 ? -21.453 15.328 28.047 1 84.38 369 THR A C 1
ATOM 2904 O O . THR A 1 369 ? -22.125 15.648 27.078 1 84.38 369 THR A O 1
ATOM 2907 N N . GLY A 1 370 ? -21.312 14.117 28.422 1 85.12 370 GLY A N 1
ATOM 2908 C CA . GLY A 1 370 ? -22.078 13.062 27.766 1 85.12 370 GLY A CA 1
ATOM 2909 C C . GLY A 1 370 ? -21.719 12.883 26.297 1 85.12 370 GLY A C 1
ATOM 2910 O O . GLY A 1 370 ? -20.594 12.484 25.984 1 85.12 370 GLY A O 1
ATOM 2911 N N . LEU A 1 371 ? -22.656 13.32 25.5 1 87.25 371 LEU A N 1
ATOM 2912 C CA . LEU A 1 371 ? -22.484 13.18 24.047 1 87.25 371 LEU A CA 1
ATOM 2913 C C . LEU A 1 371 ? -21.297 14.016 23.562 1 87.25 371 LEU A C 1
ATOM 2915 O O . LEU A 1 371 ? -20.562 13.586 22.672 1 87.25 371 LEU A O 1
ATOM 2919 N N . GLY A 1 372 ? -21.156 15.203 24.141 1 92.81 372 GLY A N 1
ATOM 2920 C CA . GLY A 1 372 ? -20.031 16.062 23.797 1 92.81 372 GLY A CA 1
ATOM 2921 C C . GLY A 1 372 ? -18.688 15.445 24.125 1 92.81 372 GLY A C 1
ATOM 2922 O O . GLY A 1 372 ? -17.75 15.523 23.344 1 92.81 372 GLY A O 1
ATOM 2923 N N . ALA A 1 373 ? -18.656 14.836 25.281 1 94.31 373 ALA A N 1
ATOM 2924 C CA . ALA A 1 373 ? -17.406 14.203 25.719 1 94.31 373 ALA A CA 1
ATOM 2925 C C . ALA A 1 373 ? -17.078 12.992 24.844 1 94.31 373 ALA A C 1
ATOM 2927 O O . ALA A 1 373 ? -15.914 12.766 24.5 1 94.31 373 ALA A O 1
ATOM 2928 N N . ILE A 1 374 ? -18.078 12.242 24.531 1 94.44 374 ILE A N 1
ATOM 2929 C CA . ILE A 1 374 ? -17.891 11.07 23.672 1 94.44 374 ILE A CA 1
ATOM 2930 C C . ILE A 1 374 ? -17.438 11.508 22.281 1 94.44 374 ILE A C 1
ATOM 2932 O O . ILE A 1 374 ? -16.547 10.898 21.703 1 94.44 374 ILE A O 1
ATOM 2936 N N . SER A 1 375 ? -18.062 12.57 21.812 1 96.5 375 SER A N 1
ATOM 2937 C CA . SER A 1 375 ? -17.688 13.094 20.5 1 96.5 375 SER A CA 1
ATOM 2938 C C . SER A 1 375 ? -16.25 13.617 20.484 1 96.5 375 SER A C 1
ATOM 2940 O O . SER A 1 375 ? -15.539 13.461 19.5 1 96.5 375 SER A O 1
ATOM 2942 N N . GLU A 1 376 ? -15.906 14.219 21.562 1 97.69 376 GLU A N 1
ATOM 2943 C CA . GLU A 1 376 ? -14.547 14.758 21.641 1 97.69 376 GLU A CA 1
ATOM 2944 C C . GLU A 1 376 ? -13.508 13.641 21.641 1 97.69 376 GLU A C 1
ATOM 2946 O O . GLU A 1 376 ? -12.477 13.734 20.984 1 97.69 376 GLU A O 1
ATOM 2951 N N . VAL A 1 377 ? -13.719 12.57 22.422 1 97.38 377 VAL A N 1
ATOM 2952 C CA . VAL A 1 377 ? -12.789 11.445 22.438 1 97.38 377 VAL A CA 1
ATOM 2953 C C . VAL A 1 377 ? -12.734 10.805 21.062 1 97.38 377 VAL A C 1
ATOM 2955 O O . VAL A 1 377 ? -11.672 10.352 20.625 1 97.38 377 VAL A O 1
ATOM 2958 N N . CYS A 1 378 ? -13.852 10.773 20.391 1 97.31 378 CYS A N 1
ATOM 2959 C CA . CYS A 1 378 ? -13.898 10.234 19.031 1 97.31 378 CYS A CA 1
ATOM 2960 C C . CYS A 1 378 ? -13.148 11.133 18.062 1 97.31 378 CYS A C 1
ATOM 2962 O O . CYS A 1 378 ? -12.461 10.648 17.156 1 97.31 378 CYS A O 1
ATOM 2964 N N . ARG A 1 379 ? -13.328 12.406 18.234 1 98.5 379 ARG A N 1
ATOM 2965 C CA . ARG A 1 379 ? -12.609 13.352 17.391 1 98.5 379 ARG A CA 1
ATOM 2966 C C . ARG A 1 379 ? -11.102 13.188 17.531 1 98.5 379 ARG A C 1
ATOM 2968 O O . ARG A 1 379 ? -10.375 13.18 16.531 1 98.5 379 ARG A O 1
ATOM 2975 N N . LEU A 1 380 ? -10.641 13.039 18.766 1 98.62 380 LEU A N 1
ATOM 2976 C CA . LEU A 1 380 ? -9.219 12.852 19.031 1 98.62 380 LEU A CA 1
ATOM 2977 C C . LEU A 1 380 ? -8.719 11.547 18.438 1 98.62 380 LEU A C 1
ATOM 2979 O O . LEU A 1 380 ? -7.66 11.516 17.797 1 98.62 380 LEU A O 1
ATOM 2983 N N . ALA A 1 381 ? -9.469 10.492 18.609 1 98.75 381 ALA A N 1
ATOM 2984 C CA . ALA A 1 381 ? -9.102 9.203 18.031 1 98.75 381 ALA A CA 1
ATOM 2985 C C . ALA A 1 381 ? -9.117 9.266 16.516 1 98.75 381 ALA A C 1
ATOM 2987 O O . ALA A 1 381 ? -8.258 8.672 15.852 1 98.75 381 ALA A O 1
ATOM 2988 N N . THR A 1 382 ? -10.086 9.977 15.953 1 98.81 382 THR A N 1
ATOM 2989 C CA . THR A 1 382 ? -10.156 10.172 14.508 1 98.81 382 THR A CA 1
ATOM 2990 C C . THR A 1 382 ? -8.938 10.945 14.008 1 98.81 382 THR A C 1
ATOM 2992 O O . THR A 1 382 ? -8.406 10.648 12.93 1 98.81 382 THR A O 1
ATOM 2995 N N . SER A 1 383 ? -8.523 11.898 14.773 1 98.81 383 SER A N 1
ATOM 2996 C CA . SER A 1 383 ? -7.32 12.648 14.414 1 98.81 383 SER A CA 1
ATOM 2997 C C . SER A 1 383 ? -6.09 11.742 14.383 1 98.81 383 SER A C 1
ATOM 2999 O O . SER A 1 383 ? -5.234 11.883 13.508 1 98.81 383 SER A O 1
ATOM 3001 N N . ILE A 1 384 ? -6.035 10.828 15.328 1 98.81 384 ILE A N 1
ATOM 3002 C CA . ILE A 1 384 ? -4.941 9.867 15.344 1 98.81 384 ILE A CA 1
ATOM 3003 C C . ILE A 1 384 ? -4.988 9.016 14.07 1 98.81 384 ILE A C 1
ATOM 3005 O O . ILE A 1 384 ? -3.969 8.836 13.406 1 98.81 384 ILE A O 1
ATOM 3009 N N . TYR A 1 385 ? -6.176 8.578 13.742 1 98.81 385 TYR A N 1
ATOM 3010 C CA . TYR A 1 385 ? -6.336 7.758 12.547 1 98.81 385 TYR A CA 1
ATOM 3011 C C . TYR A 1 385 ? -5.98 8.547 11.289 1 98.81 385 TYR A C 1
ATOM 3013 O O . TYR A 1 385 ? -5.293 8.031 10.406 1 98.81 385 TYR A O 1
ATOM 3021 N N . SER A 1 386 ? -6.438 9.727 11.188 1 98.81 386 SER A N 1
ATOM 3022 C CA . SER A 1 386 ? -6.164 10.539 10.008 1 98.81 386 SER A CA 1
ATOM 3023 C C . SER A 1 386 ? -4.672 10.805 9.844 1 98.81 386 SER A C 1
ATOM 3025 O O . SER A 1 386 ? -4.105 10.57 8.773 1 98.81 386 SER A O 1
ATOM 3027 N N . ILE A 1 387 ? -4.02 11.164 10.883 1 98.75 387 ILE A N 1
ATOM 3028 C CA . ILE A 1 387 ? -2.611 11.539 10.875 1 98.75 387 ILE A CA 1
ATOM 3029 C C . ILE A 1 387 ? -1.748 10.305 10.648 1 98.75 387 ILE A C 1
ATOM 3031 O O . ILE A 1 387 ? -0.664 10.398 10.062 1 98.75 387 ILE A O 1
ATOM 3035 N N . GLY A 1 388 ? -2.26 9.211 11.016 1 98.56 388 GLY A N 1
ATOM 3036 C CA . GLY A 1 388 ? -1.484 7.984 10.891 1 98.56 388 GLY A CA 1
ATOM 3037 C C . GLY A 1 388 ? -1.77 7.227 9.609 1 98.56 388 GLY A C 1
ATOM 3038 O O . GLY A 1 388 ? -0.938 6.438 9.156 1 98.56 388 GLY A O 1
ATOM 3039 N N . VAL A 1 389 ? -2.924 7.461 8.992 1 98.62 389 VAL A N 1
ATOM 3040 C CA . VAL A 1 389 ? -3.344 6.523 7.957 1 98.62 389 VAL A CA 1
ATOM 3041 C C . VAL A 1 389 ? -3.75 7.285 6.695 1 98.62 389 VAL A C 1
ATOM 3043 O O . VAL A 1 389 ? -3.191 7.059 5.621 1 98.62 389 VAL A O 1
ATOM 3046 N N . THR A 1 390 ? -4.691 8.281 6.75 1 98.5 390 THR A N 1
ATOM 3047 C CA . THR A 1 390 ? -5.289 8.859 5.551 1 98.5 390 THR A CA 1
ATOM 3048 C C . THR A 1 390 ? -4.566 10.141 5.152 1 98.5 390 THR A C 1
ATOM 3050 O O . THR A 1 390 ? -4.574 10.523 3.982 1 98.5 390 THR A O 1
ATOM 3053 N N . PHE A 1 391 ? -4.066 10.859 6.078 1 98.69 391 PHE A N 1
ATOM 3054 C CA . PHE A 1 391 ? -3.178 12.008 5.93 1 98.69 391 PHE A CA 1
ATOM 3055 C C . PHE A 1 391 ? -1.873 11.773 6.684 1 98.69 391 PHE A C 1
ATOM 3057 O O . PHE A 1 391 ? -1.574 12.484 7.648 1 98.69 391 PHE A O 1
ATOM 3064 N N . PRO A 1 392 ? -1.163 10.789 6.18 1 98.38 392 PRO A N 1
ATOM 3065 C CA . PRO A 1 392 ? -0.068 10.25 6.988 1 98.38 392 PRO A CA 1
ATOM 3066 C C . PRO A 1 392 ? 1.107 11.219 7.113 1 98.38 392 PRO A C 1
ATOM 3068 O O . PRO A 1 392 ? 1.915 11.336 6.188 1 98.38 392 PRO A O 1
ATOM 3071 N N . LEU A 1 393 ? 1.225 11.797 8.242 1 98.12 393 LEU A N 1
ATOM 3072 C CA . LEU A 1 393 ? 2.348 12.68 8.547 1 98.12 393 LEU A CA 1
ATOM 3073 C C . LEU A 1 393 ? 3.609 11.875 8.828 1 98.12 393 LEU A C 1
ATOM 3075 O O . LEU A 1 393 ? 3.531 10.695 9.18 1 98.12 393 LEU A O 1
ATOM 3079 N N . SER A 1 394 ? 4.73 12.57 8.648 1 95.94 394 SER A N 1
ATOM 3080 C CA . SER A 1 394 ? 6.004 11.953 9.016 1 95.94 394 SER A CA 1
ATOM 3081 C C . SER A 1 394 ? 6.066 11.648 10.508 1 95.94 394 SER A C 1
ATOM 3083 O O . SER A 1 394 ? 5.613 12.445 11.328 1 95.94 394 SER A O 1
ATOM 3085 N N . GLY A 1 395 ? 6.625 10.5 10.781 1 94.56 395 GLY A N 1
ATOM 3086 C CA . GLY A 1 395 ? 6.777 10.117 12.172 1 94.56 395 GLY A CA 1
ATOM 3087 C C . GLY A 1 395 ? 7.68 11.055 12.953 1 94.56 395 GLY A C 1
ATOM 3088 O O . GLY A 1 395 ? 7.637 11.086 14.18 1 94.56 395 GLY A O 1
ATOM 3089 N N . VAL A 1 396 ? 8.383 11.852 12.258 1 92.75 396 VAL A N 1
ATOM 3090 C CA . VAL A 1 396 ? 9.359 12.742 12.875 1 92.75 396 VAL A CA 1
ATOM 3091 C C . VAL A 1 396 ? 8.641 13.789 13.727 1 92.75 396 VAL A C 1
ATOM 3093 O O . VAL A 1 396 ? 9.094 14.109 14.828 1 92.75 396 VAL A O 1
ATOM 3096 N N . ARG A 1 397 ? 7.508 14.234 13.227 1 94.31 397 ARG A N 1
ATOM 3097 C CA . ARG A 1 397 ? 6.906 15.367 13.914 1 94.31 397 ARG A CA 1
ATOM 3098 C C . ARG A 1 397 ? 5.434 15.109 14.211 1 94.31 397 ARG A C 1
ATOM 3100 O O . ARG A 1 397 ? 4.781 15.914 14.883 1 94.31 397 ARG A O 1
ATOM 3107 N N . ALA A 1 398 ? 4.918 14.031 13.703 1 96.94 398 ALA A N 1
ATOM 3108 C CA . ALA A 1 398 ? 3.5 13.773 13.945 1 96.94 398 ALA A CA 1
ATOM 3109 C C . ALA A 1 398 ? 3.174 13.836 15.438 1 96.94 398 ALA A C 1
ATOM 3111 O O . ALA A 1 398 ? 3.879 13.25 16.25 1 96.94 398 ALA A O 1
ATOM 3112 N N . PRO A 1 399 ? 2.119 14.492 15.781 1 97.44 399 PRO A N 1
ATOM 3113 C CA . PRO A 1 399 ? 1.835 14.727 17.203 1 97.44 399 PRO A CA 1
ATOM 3114 C C . PRO A 1 399 ? 1.057 13.586 17.844 1 97.44 399 PRO A C 1
ATOM 3116 O O . PRO A 1 399 ? 0.068 13.82 18.531 1 97.44 399 PRO A O 1
ATOM 3119 N N . PHE A 1 400 ? 1.526 12.398 17.719 1 97.5 400 PHE A N 1
ATOM 3120 C CA . PHE A 1 400 ? 0.841 11.227 18.25 1 97.5 400 PHE A CA 1
ATOM 3121 C C . PHE A 1 400 ? 0.82 11.266 19.781 1 97.5 400 PHE A C 1
ATOM 3123 O O . PHE A 1 400 ? -0.213 11 20.406 1 97.5 400 PHE A O 1
ATOM 3130 N N . GLU A 1 401 ? 1.919 11.625 20.422 1 95.38 401 GLU A N 1
ATOM 3131 C CA . GLU A 1 401 ? 2.004 11.648 21.891 1 95.38 401 GLU A CA 1
ATOM 3132 C C . GLU A 1 401 ? 1.055 12.68 22.484 1 95.38 401 GLU A C 1
ATOM 3134 O O . GLU A 1 401 ? 0.392 12.422 23.484 1 95.38 401 GLU A O 1
ATOM 3139 N N . THR A 1 402 ? 1.04 13.828 21.828 1 96.88 402 THR A N 1
ATOM 3140 C CA . THR A 1 402 ? 0.138 14.883 22.266 1 96.88 402 THR A CA 1
ATOM 3141 C C . THR A 1 402 ? -1.315 14.422 22.188 1 96.88 402 THR A C 1
ATOM 3143 O O . THR A 1 402 ? -2.102 14.664 23.109 1 96.88 402 THR A O 1
ATOM 3146 N N . LEU A 1 403 ? -1.652 13.781 21.125 1 98 403 LEU A N 1
ATOM 3147 C CA . LEU A 1 403 ? -3.018 13.312 20.922 1 98 403 LEU A CA 1
ATOM 3148 C C . LEU A 1 403 ? -3.375 12.203 21.906 1 98 403 LEU A C 1
ATOM 3150 O O . LEU A 1 403 ? -4.488 12.18 22.438 1 98 403 LEU A O 1
ATOM 3154 N N . ALA A 1 404 ? -2.447 11.266 22.141 1 98.06 404 ALA A N 1
ATOM 3155 C CA . ALA A 1 404 ? -2.686 10.18 23.094 1 98.06 404 ALA A CA 1
ATOM 3156 C C . ALA A 1 404 ? -2.92 10.727 24.5 1 98.06 404 ALA A C 1
ATOM 3158 O O . ALA A 1 404 ? -3.822 10.266 25.203 1 98.06 404 ALA A O 1
ATOM 3159 N N . LYS A 1 405 ? -2.131 11.719 24.875 1 97.38 405 LYS A N 1
ATOM 3160 C CA . LYS A 1 405 ? -2.285 12.328 26.188 1 97.38 405 LYS A CA 1
ATOM 3161 C C . LYS A 1 405 ? -3.631 13.039 26.312 1 97.38 405 LYS A C 1
ATOM 3163 O O . LYS A 1 405 ? -4.309 12.93 27.328 1 97.38 405 LYS A O 1
ATOM 3168 N N . ALA A 1 406 ? -3.955 13.797 25.266 1 97.5 406 ALA A N 1
ATOM 3169 C CA . ALA A 1 406 ? -5.238 14.5 25.266 1 97.5 406 ALA A CA 1
ATOM 3170 C C . ALA A 1 406 ? -6.398 13.508 25.344 1 97.5 406 ALA A C 1
ATOM 3172 O O . ALA A 1 406 ? -7.391 13.758 26.031 1 97.5 406 ALA A O 1
ATOM 3173 N N . LEU A 1 407 ? -6.277 12.414 24.594 1 97.81 407 LEU A N 1
ATOM 3174 C CA . LEU A 1 407 ? -7.316 11.391 24.578 1 97.81 407 LEU A CA 1
ATOM 3175 C C . LEU A 1 407 ? -7.48 10.766 25.953 1 97.81 407 LEU A C 1
ATOM 3177 O O . LEU A 1 407 ? -8.602 10.625 26.453 1 97.81 407 LEU A O 1
ATOM 3181 N N . GLN A 1 408 ? -6.367 10.391 26.578 1 97.19 408 GLN A N 1
ATOM 3182 C CA . GLN A 1 408 ? -6.398 9.828 27.922 1 97.19 408 GLN A CA 1
ATOM 3183 C C . GLN A 1 408 ? -7.027 10.797 28.922 1 97.19 408 GLN A C 1
ATOM 3185 O O . GLN A 1 408 ? -7.855 10.406 29.734 1 97.19 408 GLN A O 1
ATOM 3190 N N . SER A 1 409 ? -6.617 12.062 28.828 1 96.12 409 SER A N 1
ATOM 3191 C CA . SER A 1 409 ? -7.125 13.086 29.734 1 96.12 409 SER A CA 1
ATOM 3192 C C . SER A 1 409 ? -8.633 13.25 29.594 1 96.12 409 SER A C 1
ATOM 3194 O O . SER A 1 409 ? -9.352 13.352 30.594 1 96.12 409 SER A O 1
ATOM 3196 N N . GLU A 1 410 ? -9.109 13.266 28.359 1 96.12 410 GLU A N 1
ATOM 3197 C CA . GLU A 1 410 ? -10.547 13.422 28.109 1 96.12 410 GLU A CA 1
ATOM 3198 C C . GLU A 1 410 ? -11.328 12.219 28.625 1 96.12 410 GLU A C 1
ATOM 3200 O O . GLU A 1 410 ? -12.422 12.367 29.172 1 96.12 410 GLU A O 1
ATOM 3205 N N . LEU A 1 411 ? -10.797 11.016 28.438 1 95.19 411 LEU A N 1
ATOM 3206 C CA . LEU A 1 411 ? -11.438 9.789 28.922 1 95.19 411 LEU A CA 1
ATOM 3207 C C . LEU A 1 411 ? -11.523 9.781 30.438 1 95.19 411 LEU A C 1
ATOM 3209 O O . LEU A 1 411 ? -12.539 9.375 31.016 1 95.19 411 LEU A O 1
ATOM 3213 N N . ASP A 1 412 ? -10.5 10.266 31.078 1 91.81 412 ASP A N 1
ATOM 3214 C CA . ASP A 1 412 ? -10.406 10.242 32.531 1 91.81 412 ASP A CA 1
ATOM 3215 C C . ASP A 1 412 ? -11.266 11.336 33.156 1 91.81 412 ASP A C 1
ATOM 3217 O O . ASP A 1 412 ? -12 11.086 34.125 1 91.81 412 ASP A O 1
ATOM 3221 N N . THR A 1 413 ? -11.133 12.516 32.625 1 91.38 413 THR A N 1
ATOM 3222 C CA . THR A 1 413 ? -11.828 13.672 33.188 1 91.38 413 THR A CA 1
ATOM 3223 C C . THR A 1 413 ? -13.336 13.477 33.125 1 91.38 413 THR A C 1
ATOM 3225 O O . THR A 1 413 ? -14.055 13.875 34.062 1 91.38 413 THR A O 1
ATOM 3228 N N . ASN A 1 414 ? -13.836 12.852 32.094 1 91 414 ASN A N 1
ATOM 3229 C CA . ASN A 1 414 ? -15.273 12.695 31.906 1 91 414 ASN A CA 1
ATOM 3230 C C . ASN A 1 414 ? -15.75 11.305 32.344 1 91 414 ASN A C 1
ATOM 3232 O O . ASN A 1 414 ? -16.906 10.945 32.094 1 91 414 ASN A O 1
ATOM 3236 N N . LYS A 1 415 ? -14.844 10.484 32.875 1 89.25 415 LYS A N 1
ATOM 3237 C CA . LYS A 1 415 ? -15.141 9.156 33.375 1 89.25 415 LYS A CA 1
ATOM 3238 C C . LYS A 1 415 ? -15.906 8.32 32.375 1 89.25 415 LYS A C 1
ATOM 3240 O O . LYS A 1 415 ? -16.938 7.734 32.688 1 89.25 415 LYS A O 1
ATOM 3245 N N . LEU A 1 416 ? -15.484 8.344 31.203 1 90.5 416 LEU A N 1
ATOM 3246 C CA . LEU A 1 416 ? -16.203 7.711 30.094 1 90.5 416 LEU A CA 1
ATOM 3247 C C . LEU A 1 416 ? -16.047 6.195 30.141 1 90.5 416 LEU A C 1
ATOM 3249 O O . LEU A 1 416 ? -16.844 5.465 29.562 1 90.5 416 LEU A O 1
ATOM 3253 N N . LEU A 1 417 ? -15.047 5.742 30.781 1 87.81 417 LEU A N 1
ATOM 3254 C CA . LEU A 1 417 ? -14.789 4.309 30.844 1 87.81 417 LEU A CA 1
ATOM 3255 C C . LEU A 1 417 ? -15.789 3.617 31.766 1 87.81 417 LEU A C 1
ATOM 3257 O O . LEU A 1 417 ? -15.922 2.391 31.734 1 87.81 417 LEU A O 1
ATOM 3261 N N . ASP A 1 418 ? -16.516 4.414 32.469 1 80.94 418 ASP A N 1
ATOM 3262 C CA . ASP A 1 418 ? -17.547 3.865 33.344 1 80.94 418 ASP A CA 1
ATOM 3263 C C . ASP A 1 418 ? -18.906 3.805 32.656 1 80.94 418 ASP A C 1
ATOM 3265 O O . ASP A 1 418 ? -19.812 3.09 33.094 1 80.94 418 ASP A O 1
ATOM 3269 N N . THR A 1 419 ? -19.047 4.453 31.516 1 80 419 THR A N 1
ATOM 3270 C CA . THR A 1 419 ? -20.359 4.652 30.938 1 80 419 THR A CA 1
ATOM 3271 C C . THR A 1 419 ? -20.484 3.932 29.594 1 80 419 THR A C 1
ATOM 3273 O O . THR A 1 419 ? -21.578 3.717 29.094 1 80 419 THR A O 1
ATOM 3276 N N . TRP A 1 420 ? -19.438 3.385 29.062 1 82 420 TRP A N 1
ATOM 3277 C CA . TRP A 1 420 ? -19.469 2.883 27.688 1 82 420 TRP A CA 1
ATOM 3278 C C . TRP A 1 420 ? -20.359 1.649 27.578 1 82 420 TRP A C 1
ATOM 3280 O O . TRP A 1 420 ? -20.953 1.406 26.531 1 82 420 TRP A O 1
ATOM 3290 N N . PRO A 1 421 ? -20.516 0.866 28.609 1 77.06 421 PRO A N 1
ATOM 3291 C CA . PRO A 1 421 ? -21.328 -0.34 28.469 1 77.06 421 PRO A CA 1
ATOM 3292 C C . PRO A 1 421 ? -22.812 -0.027 28.219 1 77.06 421 PRO A C 1
ATOM 3294 O O . PRO A 1 421 ? -23.547 -0.874 27.719 1 77.06 421 PRO A O 1
ATOM 3297 N N . VAL A 1 422 ? -23.203 1.146 28.641 1 76.38 422 VAL A N 1
ATOM 3298 C CA . VAL A 1 422 ? -24.609 1.507 28.5 1 76.38 422 VAL A CA 1
ATOM 3299 C C . VAL A 1 422 ? -24.859 2.158 27.141 1 76.38 422 VAL A C 1
ATOM 3301 O O . VAL A 1 422 ? -26 2.244 26.688 1 76.38 422 VAL A O 1
ATOM 3304 N N . LEU A 1 423 ? -23.859 2.461 26.484 1 81.69 423 LEU A N 1
ATOM 3305 C CA . LEU A 1 423 ? -23.969 3.102 25.172 1 81.69 423 LEU A CA 1
ATOM 3306 C C . LEU A 1 423 ? -24.219 2.066 24.078 1 81.69 423 LEU A C 1
ATOM 3308 O O . LEU A 1 423 ? -23.609 0.99 24.094 1 81.69 423 LEU A O 1
ATOM 3312 N N . GLU A 1 424 ? -25.141 2.402 23.266 1 84.38 424 GLU A N 1
ATOM 3313 C CA . GLU A 1 424 ? -25.328 1.535 22.109 1 84.38 424 GLU A CA 1
ATOM 3314 C C . GLU A 1 424 ? -24.047 1.393 21.297 1 84.38 424 GLU A C 1
ATOM 3316 O O . GLU A 1 424 ? -23.469 2.391 20.859 1 84.38 424 GLU A O 1
ATOM 3321 N N . HIS A 1 425 ? -23.547 0.222 21.156 1 88 425 HIS A N 1
ATOM 3322 C CA . HIS A 1 425 ? -22.328 -0.128 20.453 1 88 425 HIS A CA 1
ATOM 3323 C C . HIS A 1 425 ? -21.109 0.495 21.141 1 88 425 HIS A C 1
ATOM 3325 O O . HIS A 1 425 ? -20.094 0.771 20.469 1 88 425 HIS A O 1
ATOM 3331 N N . GLY A 1 426 ? -21.25 0.781 22.359 1 89.44 426 GLY A N 1
ATOM 3332 C CA . GLY A 1 426 ? -20.156 1.366 23.125 1 89.44 426 GLY A CA 1
ATOM 3333 C C . GLY A 1 426 ? -18.922 0.48 23.172 1 89.44 426 GLY A C 1
ATOM 3334 O O . GLY A 1 426 ? -17.797 0.977 23.219 1 89.44 426 GLY A O 1
ATOM 3335 N N . ASP A 1 427 ? -19.141 -0.802 23.172 1 89.31 427 ASP A N 1
ATOM 3336 C CA . ASP A 1 427 ? -18.031 -1.748 23.219 1 89.31 427 ASP A CA 1
ATOM 3337 C C . ASP A 1 427 ? -17.141 -1.626 21.984 1 89.31 427 ASP A C 1
ATOM 3339 O O . ASP A 1 427 ? -15.914 -1.628 22.094 1 89.31 427 ASP A O 1
ATOM 3343 N N . ILE A 1 428 ? -17.812 -1.437 20.828 1 93.88 428 ILE A N 1
ATOM 3344 C CA . ILE A 1 428 ? -17.062 -1.336 19.578 1 93.88 428 ILE A CA 1
ATOM 3345 C C . ILE A 1 428 ? -16.375 0.025 19.5 1 93.88 428 ILE A C 1
ATOM 3347 O O . ILE A 1 428 ? -15.211 0.113 19.125 1 93.88 428 ILE A O 1
ATOM 3351 N N . LEU A 1 429 ? -17.078 1.034 19.906 1 95.19 429 LEU A N 1
ATOM 3352 C CA . LEU A 1 429 ? -16.547 2.391 19.844 1 95.19 429 LEU A CA 1
ATOM 3353 C C . LEU A 1 429 ? -15.336 2.551 20.75 1 95.19 429 LEU A C 1
ATOM 3355 O O . LEU A 1 429 ? -14.312 3.102 20.328 1 95.19 429 LEU A O 1
ATOM 3359 N N . PHE A 1 430 ? -15.438 2.061 21.922 1 95.56 430 PHE A N 1
ATOM 3360 C CA . PHE A 1 430 ? -14.359 2.27 22.891 1 95.56 430 PHE A CA 1
ATOM 3361 C C . PHE A 1 430 ? -13.203 1.317 22.625 1 95.56 430 PHE A C 1
ATOM 3363 O O . PHE A 1 430 ? -12.047 1.639 22.922 1 95.56 430 PHE A O 1
ATOM 3370 N N . LEU A 1 431 ? -13.539 0.159 22.062 1 96.62 431 LEU A N 1
ATOM 3371 C CA . LEU A 1 431 ? -12.461 -0.681 21.547 1 96.62 431 LEU A CA 1
ATOM 3372 C C . LEU A 1 431 ? -11.617 0.074 20.531 1 96.62 431 LEU A C 1
ATOM 3374 O O . LEU A 1 431 ? -10.391 0.02 20.562 1 96.62 431 LEU A O 1
ATOM 3378 N N . TRP A 1 432 ? -12.289 0.759 19.672 1 97.75 432 TRP A N 1
ATOM 3379 C CA . TRP A 1 432 ? -11.617 1.494 18.594 1 97.75 432 TRP A CA 1
ATOM 3380 C C . TRP A 1 432 ? -10.852 2.689 19.156 1 97.75 432 TRP A C 1
ATOM 3382 O O . TRP A 1 432 ? -9.695 2.912 18.797 1 97.75 432 TRP A O 1
ATOM 3392 N N . VAL A 1 433 ? -11.453 3.469 20.031 1 98.25 433 VAL A N 1
ATOM 3393 C CA . VAL A 1 433 ? -10.844 4.656 20.625 1 98.25 433 VAL A CA 1
ATOM 3394 C C . VAL A 1 433 ? -9.586 4.266 21.391 1 98.25 433 VAL A C 1
ATOM 3396 O O . VAL A 1 433 ? -8.539 4.91 21.25 1 98.25 433 VAL A O 1
ATOM 3399 N N . LEU A 1 434 ? -9.656 3.193 22.172 1 98 434 LEU A N 1
ATOM 3400 C CA . LEU A 1 434 ? -8.531 2.754 23 1 98 434 LEU A CA 1
ATOM 3401 C C . LEU A 1 434 ? -7.43 2.16 22.125 1 98 434 LEU A C 1
ATOM 3403 O O . LEU A 1 434 ? -6.242 2.311 22.422 1 98 434 LEU A O 1
ATOM 3407 N N . MET A 1 435 ? -7.84 1.501 21.047 1 98.56 435 MET A N 1
ATOM 3408 C CA . MET A 1 435 ? -6.863 0.987 20.094 1 98.56 435 MET A CA 1
ATOM 3409 C C . MET A 1 435 ? -6.062 2.125 19.469 1 98.56 435 MET A C 1
ATOM 3411 O O . MET A 1 435 ? -4.832 2.068 19.422 1 98.56 435 MET A O 1
ATOM 3415 N N . MET A 1 436 ? -6.754 3.178 19.016 1 98.62 436 MET A N 1
ATOM 3416 C CA . MET A 1 436 ? -6.082 4.328 18.422 1 98.62 436 MET A CA 1
ATOM 3417 C C . MET A 1 436 ? -5.16 5.004 19.438 1 98.62 436 MET A C 1
ATOM 3419 O O . MET A 1 436 ? -4.023 5.352 19.109 1 98.62 436 MET A O 1
ATOM 3423 N N . GLY A 1 437 ? -5.648 5.148 20.641 1 98.5 437 GLY A N 1
ATOM 3424 C CA . GLY A 1 437 ? -4.816 5.723 21.688 1 98.5 437 GLY A CA 1
ATOM 3425 C C . GLY A 1 437 ? -3.592 4.887 22 1 98.5 437 GLY A C 1
ATOM 3426 O O . GLY A 1 437 ? -2.49 5.422 22.141 1 98.5 437 GLY A O 1
ATOM 3427 N N . GLY A 1 438 ? -3.775 3.561 22.109 1 98.38 438 GLY A N 1
ATOM 3428 C CA . GLY A 1 438 ? -2.664 2.658 22.359 1 98.38 438 GLY A CA 1
ATOM 3429 C C . GLY A 1 438 ? -1.601 2.691 21.281 1 98.38 438 GLY A C 1
ATOM 3430 O O . GLY A 1 438 ? -0.405 2.662 21.578 1 98.38 438 GLY A O 1
ATOM 3431 N N . ILE A 1 439 ? -2.037 2.738 20.062 1 98.38 439 ILE A N 1
ATOM 3432 C CA . ILE A 1 439 ? -1.098 2.807 18.953 1 98.38 439 ILE A CA 1
ATOM 3433 C C . ILE A 1 439 ? -0.342 4.133 18.984 1 98.38 439 ILE A C 1
ATOM 3435 O O . ILE A 1 439 ? 0.884 4.16 18.859 1 98.38 439 ILE A O 1
ATOM 3439 N N . ALA A 1 440 ? -1.065 5.219 19.234 1 98.12 440 ALA A N 1
ATOM 3440 C CA . ALA A 1 440 ? -0.481 6.555 19.219 1 98.12 440 ALA A CA 1
ATOM 3441 C C . ALA A 1 440 ? 0.496 6.734 20.375 1 98.12 440 ALA A C 1
ATOM 3443 O O . ALA A 1 440 ? 1.474 7.477 20.266 1 98.12 440 ALA A O 1
ATOM 3444 N N . ALA A 1 441 ? 0.271 6.051 21.484 1 96.81 441 ALA A N 1
ATOM 3445 C CA . ALA A 1 441 ? 1.103 6.195 22.672 1 96.81 441 ALA A CA 1
ATOM 3446 C C . ALA A 1 441 ? 2.471 5.551 22.469 1 96.81 441 ALA A C 1
ATOM 3448 O O . ALA A 1 441 ? 3.414 5.836 23.203 1 96.81 441 ALA A O 1
ATOM 3449 N N . ARG A 1 442 ? 2.574 4.699 21.453 1 90.06 442 ARG A N 1
ATOM 3450 C CA . ARG A 1 442 ? 3.828 4.016 21.156 1 90.06 442 ARG A CA 1
ATOM 3451 C C . ARG A 1 442 ? 4.434 3.404 22.422 1 90.06 442 ARG A C 1
ATOM 3453 O O . ARG A 1 442 ? 3.736 2.75 23.203 1 90.06 442 ARG A O 1
ATOM 3460 N N . ASN A 1 443 ? 5.691 3.631 22.609 1 81.56 443 ASN A N 1
ATOM 3461 C CA . ASN A 1 443 ? 6.348 3.125 23.812 1 81.56 443 ASN A CA 1
ATOM 3462 C C . ASN A 1 443 ? 6.445 4.195 24.891 1 81.56 443 ASN A C 1
ATOM 3464 O O . ASN A 1 443 ? 7.312 4.129 25.766 1 81.56 443 ASN A O 1
ATOM 3468 N N . GLY A 1 444 ? 5.465 5.098 24.812 1 84.62 444 GLY A N 1
ATOM 3469 C CA . GLY A 1 444 ? 5.504 6.191 25.781 1 84.62 444 GLY A CA 1
ATOM 3470 C C . GLY A 1 444 ? 4.816 5.855 27.094 1 84.62 444 GLY A C 1
ATOM 3471 O O . GLY A 1 444 ? 4.312 4.746 27.266 1 84.62 444 GLY A O 1
ATOM 3472 N N . PRO A 1 445 ? 4.82 6.742 28 1 79.88 445 PRO A N 1
ATOM 3473 C CA . PRO A 1 445 ? 4.316 6.516 29.344 1 79.88 445 PRO A CA 1
ATOM 3474 C C . PRO A 1 445 ? 2.814 6.242 29.391 1 79.88 445 PRO A C 1
ATOM 3476 O O . PRO A 1 445 ? 2.33 5.543 30.281 1 79.88 445 PRO A O 1
ATOM 3479 N N . GLY A 1 446 ? 2.127 6.703 28.5 1 90.12 446 GLY A N 1
ATOM 3480 C CA . GLY A 1 446 ? 0.686 6.508 28.516 1 90.12 446 GLY A CA 1
ATOM 3481 C C . GLY A 1 446 ? 0.259 5.184 27.906 1 90.12 446 GLY A C 1
ATOM 3482 O O . GLY A 1 446 ? -0.901 4.785 28.031 1 90.12 446 GLY A O 1
ATOM 3483 N N . ARG A 1 447 ? 1.122 4.426 27.406 1 94.38 447 ARG A N 1
ATOM 3484 C CA . ARG A 1 447 ? 0.789 3.203 26.688 1 94.38 447 ARG A CA 1
ATOM 3485 C C . ARG A 1 447 ? 0.213 2.15 27.625 1 94.38 447 ARG A C 1
ATOM 3487 O O . ARG A 1 447 ? -0.782 1.498 27.297 1 94.38 447 ARG A O 1
ATOM 3494 N N . ASP A 1 448 ? 0.786 2.031 28.812 1 94.62 448 ASP A N 1
ATOM 3495 C CA . ASP A 1 448 ? 0.336 1.033 29.781 1 94.62 448 ASP A CA 1
ATOM 3496 C C . ASP A 1 448 ? -1.121 1.268 30.172 1 94.62 448 ASP A C 1
ATOM 3498 O O . ASP A 1 448 ? -1.884 0.315 30.344 1 94.62 448 ASP A O 1
ATOM 3502 N N . TRP A 1 449 ? -1.342 2.486 30.328 1 95.75 449 TRP A N 1
ATOM 3503 C CA . TRP A 1 449 ? -2.709 2.834 30.688 1 95.75 449 TRP A CA 1
ATOM 3504 C C . TRP A 1 449 ? -3.695 2.381 29.625 1 95.75 449 TRP A C 1
ATOM 3506 O O . TRP A 1 449 ? -4.742 1.809 29.938 1 95.75 449 TRP A O 1
ATOM 3516 N N . PHE A 1 450 ? -3.451 2.619 28.406 1 97.5 450 PHE A N 1
ATOM 3517 C CA . PHE A 1 450 ? -4.312 2.221 27.297 1 97.5 450 PHE A CA 1
ATOM 3518 C C . PHE A 1 450 ? -4.414 0.702 27.219 1 97.5 450 PHE A C 1
ATOM 3520 O O . PHE A 1 450 ? -5.488 0.162 26.938 1 97.5 450 PHE A O 1
ATOM 3527 N N . ILE A 1 451 ? -3.279 0.02 27.406 1 97.06 451 ILE A N 1
ATOM 3528 C CA . ILE A 1 451 ? -3.244 -1.437 27.328 1 97.06 451 ILE A CA 1
ATOM 3529 C C . ILE A 1 451 ? -4.141 -2.023 28.422 1 97.06 451 ILE A C 1
ATOM 3531 O O . ILE A 1 451 ? -4.918 -2.947 28.172 1 97.06 451 ILE A O 1
ATOM 3535 N N . GLU A 1 452 ? -4.07 -1.471 29.578 1 93.81 452 GLU A N 1
ATOM 3536 C CA . GLU A 1 452 ? -4.875 -1.948 30.703 1 93.81 452 GLU A CA 1
ATOM 3537 C C . GLU A 1 452 ? -6.363 -1.73 30.453 1 93.81 452 GLU A C 1
ATOM 3539 O O . GLU A 1 452 ? -7.176 -2.623 30.688 1 93.81 452 GLU A O 1
ATOM 3544 N N . THR A 1 453 ? -6.664 -0.59 30.016 1 94.31 453 THR A N 1
ATOM 3545 C CA . THR A 1 453 ? -8.055 -0.248 29.766 1 94.31 453 THR A CA 1
ATOM 3546 C C . THR A 1 453 ? -8.617 -1.062 28.594 1 94.31 453 THR A C 1
ATOM 3548 O O . THR A 1 453 ? -9.766 -1.501 28.625 1 94.31 453 THR A O 1
ATOM 3551 N N . LEU A 1 454 ? -7.812 -1.242 27.578 1 96.06 454 LEU A N 1
ATOM 3552 C CA . LEU A 1 454 ? -8.219 -2.039 26.438 1 96.06 454 LEU A CA 1
ATOM 3553 C C . LEU A 1 454 ? -8.492 -3.482 26.844 1 96.06 454 LEU A C 1
ATOM 3555 O O . LEU A 1 454 ? -9.469 -4.086 26.391 1 96.06 454 LEU A O 1
ATOM 3559 N N . ALA A 1 455 ? -7.594 -3.998 27.656 1 93.25 455 ALA A N 1
ATOM 3560 C CA . ALA A 1 455 ? -7.77 -5.363 28.141 1 93.25 455 ALA A CA 1
ATOM 3561 C C . ALA A 1 455 ? -9.117 -5.523 28.844 1 93.25 455 ALA A C 1
ATOM 3563 O O . ALA A 1 455 ? -9.797 -6.531 28.672 1 93.25 455 ALA A O 1
ATOM 3564 N N . GLU A 1 456 ? -9.484 -4.539 29.578 1 87.12 456 GLU A N 1
ATOM 3565 C CA . GLU A 1 456 ? -10.75 -4.555 30.297 1 87.12 456 GLU A CA 1
ATOM 3566 C C . GLU A 1 456 ? -11.938 -4.57 29.328 1 87.12 456 GLU A C 1
ATOM 3568 O O . GLU A 1 456 ? -12.859 -5.363 29.5 1 87.12 456 GLU A O 1
ATOM 3573 N N . VAL A 1 457 ? -11.883 -3.717 28.359 1 90.12 457 VAL A N 1
ATOM 3574 C CA . VAL A 1 457 ? -12.977 -3.617 27.406 1 90.12 457 VAL A CA 1
ATOM 3575 C C . VAL A 1 457 ? -13.062 -4.902 26.594 1 90.12 457 VAL A C 1
ATOM 3577 O O . VAL A 1 457 ? -14.164 -5.395 26.312 1 90.12 457 VAL A O 1
ATOM 3580 N N . MET A 1 458 ? -11.914 -5.449 26.172 1 90 458 MET A N 1
ATOM 3581 C CA . MET A 1 458 ? -11.883 -6.703 25.422 1 90 458 MET A CA 1
ATOM 3582 C C . MET A 1 458 ? -12.539 -7.828 26.219 1 90 458 MET A C 1
ATOM 3584 O O . MET A 1 458 ? -13.336 -8.594 25.672 1 90 458 MET A O 1
ATOM 3588 N N . TYR A 1 459 ? -12.203 -7.855 27.406 1 83.12 459 TYR A N 1
ATOM 3589 C CA . TYR A 1 459 ? -12.703 -8.914 28.281 1 83.12 459 TYR A CA 1
ATOM 3590 C C . TYR A 1 459 ? -14.211 -8.789 28.484 1 83.12 459 TYR A C 1
ATOM 3592 O O . TYR A 1 459 ? -14.953 -9.758 28.297 1 83.12 459 TYR A O 1
ATOM 3600 N N . VAL A 1 460 ? -14.641 -7.629 28.766 1 78.81 460 VAL A N 1
ATOM 3601 C CA . VAL A 1 460 ? -16.031 -7.379 29.094 1 78.81 460 VAL A CA 1
ATOM 3602 C C . VAL A 1 460 ? -16.906 -7.562 27.859 1 78.81 460 VAL A C 1
ATOM 3604 O O . VAL A 1 460 ? -18.031 -8.055 27.938 1 78.81 460 VAL A O 1
ATOM 3607 N N . SER A 1 461 ? -16.375 -7.246 26.75 1 80.5 461 SER A N 1
ATOM 3608 C CA . SER A 1 461 ? -17.141 -7.332 25.516 1 80.5 461 SER A CA 1
ATOM 3609 C C . SER A 1 461 ? -16.984 -8.703 24.859 1 80.5 461 SER A C 1
ATOM 3611 O O . SER A 1 461 ? -17.594 -8.969 23.812 1 80.5 461 SER A O 1
ATOM 3613 N N . ASP A 1 462 ? -16.141 -9.617 25.391 1 80.62 462 ASP A N 1
ATOM 3614 C CA . ASP A 1 462 ? -15.875 -10.953 24.875 1 80.62 462 ASP A CA 1
ATOM 3615 C C . ASP A 1 462 ? -15.289 -10.891 23.469 1 80.62 462 ASP A C 1
ATOM 3617 O O . ASP A 1 462 ? -15.742 -11.609 22.562 1 80.62 462 ASP A O 1
ATOM 3621 N N . ASN A 1 463 ? -14.562 -9.945 23.25 1 83.12 463 ASN A N 1
ATOM 3622 C CA . ASN A 1 463 ? -13.781 -9.812 22.031 1 83.12 463 ASN A CA 1
ATOM 3623 C C . ASN A 1 463 ? -12.289 -9.953 22.312 1 83.12 463 ASN A C 1
ATOM 3625 O O . ASN A 1 463 ? -11.562 -8.953 22.375 1 83.12 463 ASN A O 1
ATOM 3629 N N . VAL A 1 464 ? -11.859 -11.195 22.297 1 84.88 464 VAL A N 1
ATOM 3630 C CA . VAL A 1 464 ? -10.508 -11.438 22.797 1 84.88 464 VAL A CA 1
ATOM 3631 C C . VAL A 1 464 ? -9.609 -11.875 21.641 1 84.88 464 VAL A C 1
ATOM 3633 O O . VAL A 1 464 ? -8.43 -11.516 21.594 1 84.88 464 VAL A O 1
ATOM 3636 N N . GLN A 1 465 ? -10.203 -12.547 20.719 1 90.56 465 GLN A N 1
ATOM 3637 C CA . GLN A 1 465 ? -9.398 -12.992 19.578 1 90.56 465 GLN A CA 1
ATOM 3638 C C . GLN A 1 465 ? -9.125 -11.836 18.625 1 90.56 465 GLN A C 1
ATOM 3640 O O . GLN A 1 465 ? -10 -11.008 18.375 1 90.56 465 GLN A O 1
ATOM 3645 N N . TRP A 1 466 ? -7.98 -11.789 18.094 1 93.12 466 TRP A N 1
ATOM 3646 C CA . TRP A 1 466 ? -7.574 -10.688 17.219 1 93.12 466 TRP A CA 1
ATOM 3647 C C . TRP A 1 466 ? -8.508 -10.555 16.031 1 93.12 466 TRP A C 1
ATOM 3649 O O . TRP A 1 466 ? -8.883 -9.445 15.641 1 93.12 466 TRP A O 1
ATOM 3659 N N . SER A 1 467 ? -8.883 -11.68 15.445 1 87.44 467 SER A N 1
ATOM 3660 C CA . SER A 1 467 ? -9.758 -11.656 14.273 1 87.44 467 SER A CA 1
ATOM 3661 C C . SER A 1 467 ? -11.086 -10.977 14.586 1 87.44 467 SER A C 1
ATOM 3663 O O . SER A 1 467 ? -11.602 -10.203 13.773 1 87.44 467 SER A O 1
ATOM 3665 N N . CYS A 1 468 ? -11.555 -11.188 15.789 1 90.06 468 CYS A N 1
ATOM 3666 C CA . CYS A 1 468 ? -12.812 -10.578 16.219 1 90.06 468 CYS A CA 1
ATOM 3667 C C . CYS A 1 468 ? -12.633 -9.094 16.484 1 90.06 468 CYS A C 1
ATOM 3669 O O . CYS A 1 468 ? -13.469 -8.281 16.062 1 90.06 468 CYS A O 1
ATOM 3671 N N . VAL A 1 469 ? -11.578 -8.805 17.188 1 95.19 469 VAL A N 1
ATOM 3672 C CA . VAL A 1 469 ? -11.281 -7.41 17.5 1 95.19 469 VAL A CA 1
ATOM 3673 C C . VAL A 1 469 ? -11.133 -6.613 16.203 1 95.19 469 VAL A C 1
ATOM 3675 O O . VAL A 1 469 ? -11.703 -5.531 16.062 1 95.19 469 VAL A O 1
ATOM 3678 N N . LYS A 1 470 ? -10.398 -7.156 15.289 1 93.69 470 LYS A N 1
ATOM 3679 C CA . LYS A 1 470 ? -10.141 -6.488 14.023 1 93.69 470 LYS A CA 1
ATOM 3680 C C . LYS A 1 470 ? -11.438 -6.227 13.266 1 93.69 470 LYS A C 1
ATOM 3682 O O . LYS A 1 470 ? -11.602 -5.168 12.648 1 93.69 470 LYS A O 1
ATOM 3687 N N . GLU A 1 471 ? -12.312 -7.148 13.266 1 89.12 471 GLU A N 1
ATOM 3688 C CA . GLU A 1 471 ? -13.602 -6.992 12.602 1 89.12 471 GLU A CA 1
ATOM 3689 C C . GLU A 1 471 ? -14.383 -5.809 13.172 1 89.12 471 GLU A C 1
ATOM 3691 O O . GLU A 1 471 ? -15.047 -5.078 12.43 1 89.12 471 GLU A O 1
ATOM 3696 N N . LYS A 1 472 ? -14.297 -5.688 14.508 1 92.81 472 LYS A N 1
ATOM 3697 C CA . LYS A 1 472 ? -14.977 -4.57 15.156 1 92.81 472 LYS A CA 1
ATOM 3698 C C . LYS A 1 472 ? -14.312 -3.244 14.797 1 92.81 472 LYS A C 1
ATOM 3700 O O . LYS A 1 472 ? -14.992 -2.242 14.578 1 92.81 472 LYS A O 1
ATOM 3705 N N . LEU A 1 473 ? -13 -3.229 14.758 1 96.12 473 LEU A N 1
ATOM 3706 C CA . LEU A 1 473 ? -12.273 -2.016 14.398 1 96.12 473 LEU A CA 1
ATOM 3707 C C . LEU A 1 473 ? -12.609 -1.578 12.977 1 96.12 473 LEU A C 1
ATOM 3709 O O . LEU A 1 473 ? -12.719 -0.381 12.703 1 96.12 473 LEU A O 1
ATOM 3713 N N . ARG A 1 474 ? -12.867 -2.527 12.086 1 92.5 474 ARG A N 1
ATOM 3714 C CA . ARG A 1 474 ? -13.203 -2.27 10.688 1 92.5 474 ARG A CA 1
ATOM 3715 C C . ARG A 1 474 ? -14.562 -1.586 10.57 1 92.5 474 ARG A C 1
ATOM 3717 O O . ARG A 1 474 ? -14.844 -0.919 9.578 1 92.5 474 ARG A O 1
ATOM 3724 N N . MET A 1 475 ? -15.336 -1.777 11.57 1 92 475 MET A N 1
ATOM 3725 C CA . MET A 1 475 ? -16.688 -1.215 11.539 1 92 475 MET A CA 1
ATOM 3726 C C . MET A 1 475 ? -16.656 0.296 11.75 1 92 475 MET A C 1
ATOM 3728 O O . MET A 1 475 ? -17.641 0.987 11.477 1 92 475 MET A O 1
ATOM 3732 N N . ILE A 1 476 ? -15.586 0.876 12.195 1 95.31 476 ILE A N 1
ATOM 3733 C CA . ILE A 1 476 ? -15.438 2.314 12.375 1 95.31 476 ILE A CA 1
ATOM 3734 C C . ILE A 1 476 ? -14.453 2.867 11.344 1 95.31 476 ILE A C 1
ATOM 3736 O O . ILE A 1 476 ? -14.812 3.08 10.188 1 95.31 476 ILE A O 1
ATOM 3740 N N . LEU A 1 477 ? -13.18 2.928 11.625 1 96.94 477 LEU A N 1
ATOM 3741 C CA . LEU A 1 477 ? -12.109 3.316 10.711 1 96.94 477 LEU A CA 1
ATOM 3742 C C . LEU A 1 477 ? -10.891 2.408 10.883 1 96.94 477 LEU A C 1
ATOM 3744 O O . LEU A 1 477 ? -10.297 2.352 11.961 1 96.94 477 LEU A O 1
ATOM 3748 N N . TRP A 1 478 ? -10.586 1.708 9.82 1 96.94 478 TRP A N 1
ATOM 3749 C CA . TRP A 1 478 ? -9.469 0.766 9.875 1 96.94 478 TRP A CA 1
ATOM 3750 C C . TRP A 1 478 ? -9 0.401 8.469 1 96.94 478 TRP A C 1
ATOM 3752 O O . TRP A 1 478 ? -9.812 0.073 7.602 1 96.94 478 TRP A O 1
ATOM 3762 N N . LEU A 1 479 ? -7.762 0.546 8.227 1 97.06 479 LEU A N 1
ATOM 3763 C CA . LEU A 1 479 ? -7.109 0.084 7.004 1 97.06 479 LEU A CA 1
ATOM 3764 C C . LEU A 1 479 ? -6.055 -0.972 7.316 1 97.06 479 LEU A C 1
ATOM 3766 O O . LEU A 1 479 ? -5.027 -0.667 7.922 1 97.06 479 LEU A O 1
ATOM 3770 N N . ASP A 1 480 ? -6.207 -2.164 6.949 1 93.69 480 ASP A N 1
ATOM 3771 C CA . ASP A 1 480 ? -5.391 -3.307 7.344 1 93.69 480 ASP A CA 1
ATOM 3772 C C . ASP A 1 480 ? -3.908 -3.035 7.09 1 93.69 480 ASP A C 1
ATOM 3774 O O . ASP A 1 480 ? -3.092 -3.115 8.008 1 93.69 480 ASP A O 1
ATOM 3778 N N . ILE A 1 481 ? -3.611 -2.635 5.934 1 95.19 481 ILE A N 1
ATOM 3779 C CA . ILE A 1 481 ? -2.213 -2.52 5.531 1 95.19 481 ILE A CA 1
ATOM 3780 C C . ILE A 1 481 ? -1.518 -1.46 6.383 1 95.19 481 ILE A C 1
ATOM 3782 O O . ILE A 1 481 ? -0.317 -1.556 6.645 1 95.19 481 ILE A O 1
ATOM 3786 N N . ALA A 1 482 ? -2.225 -0.498 6.867 1 97.69 482 ALA A N 1
ATOM 3787 C CA . ALA A 1 482 ? -1.651 0.618 7.613 1 97.69 482 ALA A CA 1
ATOM 3788 C C . ALA A 1 482 ? -1.667 0.337 9.117 1 97.69 482 ALA A C 1
ATOM 3790 O O . ALA A 1 482 ? -0.778 0.78 9.844 1 97.69 482 ALA A O 1
ATOM 3791 N N . CYS A 1 483 ? -2.664 -0.457 9.57 1 97.81 483 CYS A N 1
ATOM 3792 C CA . CYS A 1 483 ? -2.939 -0.489 11 1 97.81 483 CYS A CA 1
ATOM 3793 C C . CYS A 1 483 ? -2.602 -1.853 11.594 1 97.81 483 CYS A C 1
ATOM 3795 O O . CYS A 1 483 ? -2.42 -1.981 12.805 1 97.81 483 CYS A O 1
ATOM 3797 N N . GLU A 1 484 ? -2.541 -2.863 10.797 1 95.25 484 GLU A N 1
ATOM 3798 C CA . GLU A 1 484 ? -2.529 -4.246 11.273 1 95.25 484 GLU A CA 1
ATOM 3799 C C . GLU A 1 484 ? -1.364 -4.488 12.227 1 95.25 484 GLU A C 1
ATOM 3801 O O . GLU A 1 484 ? -1.547 -5.062 13.305 1 95.25 484 GLU A O 1
ATOM 3806 N N . MET A 1 485 ? -0.202 -4.129 11.859 1 94.94 485 MET A N 1
ATOM 3807 C CA . MET A 1 485 ? 0.984 -4.398 12.672 1 94.94 485 MET A CA 1
ATOM 3808 C C . MET A 1 485 ? 0.875 -3.732 14.039 1 94.94 485 MET A C 1
ATOM 3810 O O . MET A 1 485 ? 1.057 -4.383 15.07 1 94.94 485 MET A O 1
ATOM 3814 N N . ALA A 1 486 ? 0.597 -2.463 14.047 1 96.62 486 ALA A N 1
ATOM 3815 C CA . ALA A 1 486 ? 0.493 -1.715 15.297 1 96.62 486 ALA A CA 1
ATOM 3816 C C . ALA A 1 486 ? -0.675 -2.215 16.141 1 96.62 486 ALA A C 1
ATOM 3818 O O . ALA A 1 486 ? -0.569 -2.309 17.375 1 96.62 486 ALA A O 1
ATOM 3819 N N . GLY A 1 487 ? -1.791 -2.488 15.477 1 97.5 487 GLY A N 1
ATOM 3820 C CA . GLY A 1 487 ? -2.953 -3.012 16.172 1 97.5 487 GLY A CA 1
ATOM 3821 C C . GLY A 1 487 ? -2.689 -4.344 16.859 1 97.5 487 GLY A C 1
ATOM 3822 O O . GLY A 1 487 ? -3.078 -4.543 18.016 1 97.5 487 GLY A O 1
ATOM 3823 N N . LYS A 1 488 ? -2.041 -5.223 16.125 1 95.38 488 LYS A N 1
ATOM 3824 C CA . LYS A 1 488 ? -1.716 -6.535 16.672 1 95.38 488 LYS A CA 1
ATOM 3825 C C . LYS A 1 488 ? -0.764 -6.414 17.859 1 95.38 488 LYS A C 1
ATOM 3827 O O . LYS A 1 488 ? -0.853 -7.188 18.812 1 95.38 488 LYS A O 1
ATOM 3832 N N . GLU A 1 489 ? 0.146 -5.512 17.766 1 94.75 489 GLU A N 1
ATOM 3833 C CA . GLU A 1 489 ? 1.069 -5.289 18.875 1 94.75 489 GLU A CA 1
ATOM 3834 C C . GLU A 1 489 ? 0.328 -4.836 20.125 1 94.75 489 GLU A C 1
ATOM 3836 O O . GLU A 1 489 ? 0.559 -5.367 21.219 1 94.75 489 GLU A O 1
ATOM 3841 N N . VAL A 1 490 ? -0.496 -3.865 19.953 1 97.44 490 VAL A N 1
ATOM 3842 C CA . VAL A 1 490 ? -1.271 -3.344 21.078 1 97.44 490 VAL A CA 1
ATOM 3843 C C . VAL A 1 490 ? -2.186 -4.438 21.625 1 97.44 490 VAL A C 1
ATOM 3845 O O . VAL A 1 490 ? -2.26 -4.641 22.828 1 97.44 490 VAL A O 1
ATOM 3848 N N . TRP A 1 491 ? -2.863 -5.113 20.719 1 97.25 491 TRP A N 1
ATOM 3849 C CA . TRP A 1 491 ? -3.725 -6.227 21.109 1 97.25 491 TRP A CA 1
ATOM 3850 C C . TRP A 1 491 ? -2.93 -7.293 21.859 1 97.25 491 TRP A C 1
ATOM 3852 O O . TRP A 1 491 ? -3.395 -7.836 22.859 1 97.25 491 TRP A O 1
ATOM 3862 N N . GLY A 1 492 ? -1.772 -7.656 21.312 1 95.06 492 GLY A N 1
ATOM 3863 C CA . GLY A 1 492 ? -0.94 -8.672 21.938 1 95.06 492 GLY A CA 1
ATOM 3864 C C . GLY A 1 492 ? -0.585 -8.344 23.375 1 95.06 492 GLY A C 1
ATOM 3865 O O . GLY A 1 492 ? -0.653 -9.211 24.25 1 95.06 492 GLY A O 1
ATOM 3866 N N . GLU A 1 493 ? -0.245 -7.148 23.656 1 94.69 493 GLU A N 1
ATOM 3867 C CA . GLU A 1 493 ? 0.077 -6.703 25 1 94.69 493 GLU A CA 1
ATOM 3868 C C . GLU A 1 493 ? -1.145 -6.781 25.922 1 94.69 493 GLU A C 1
ATOM 3870 O O . GLU A 1 493 ? -1.039 -7.207 27.062 1 94.69 493 GLU A O 1
ATOM 3875 N N . ALA A 1 494 ? -2.26 -6.355 25.359 1 95.69 494 ALA A N 1
ATOM 3876 C CA . ALA A 1 494 ? -3.496 -6.418 26.141 1 95.69 494 ALA A CA 1
ATOM 3877 C C . ALA A 1 494 ? -3.896 -7.863 26.422 1 95.69 494 ALA A C 1
ATOM 3879 O O . ALA A 1 494 ? -4.371 -8.18 27.516 1 95.69 494 ALA A O 1
ATOM 3880 N N . HIS A 1 495 ? -3.721 -8.672 25.438 1 93.69 495 HIS A N 1
ATOM 3881 C CA . HIS A 1 495 ? -4.078 -10.086 25.562 1 93.69 495 HIS A CA 1
ATOM 3882 C C . HIS A 1 495 ? -3.225 -10.789 26.609 1 93.69 495 HIS A C 1
ATOM 3884 O O . HIS A 1 495 ? -3.729 -11.609 27.375 1 93.69 495 HIS A O 1
ATOM 3890 N N . ILE A 1 496 ? -1.965 -10.531 26.656 1 91.38 496 ILE A N 1
ATOM 3891 C CA . ILE A 1 496 ? -1.055 -11.102 27.641 1 91.38 496 ILE A CA 1
ATOM 3892 C C . ILE A 1 496 ? -1.492 -10.68 29.047 1 91.38 496 ILE A C 1
ATOM 3894 O O . ILE A 1 496 ? -1.509 -11.5 29.969 1 91.38 496 ILE A O 1
ATOM 3898 N N . LEU A 1 497 ? -1.799 -9.445 29.141 1 90.19 497 LEU A N 1
ATOM 3899 C CA . LEU A 1 497 ? -2.268 -8.938 30.422 1 90.19 497 LEU A CA 1
ATOM 3900 C C . LEU A 1 497 ? -3.543 -9.656 30.859 1 90.19 497 LEU A C 1
ATOM 3902 O O . LEU A 1 497 ? -3.705 -9.984 32.031 1 90.19 497 LEU A O 1
ATOM 3906 N N . LEU A 1 498 ? -4.422 -9.875 29.922 1 87.44 498 LEU A N 1
ATOM 3907 C CA . LEU A 1 498 ? -5.676 -10.562 30.203 1 87.44 498 LEU A CA 1
ATOM 3908 C C . LEU A 1 498 ? -5.426 -12 30.641 1 87.44 498 LEU A C 1
ATOM 3910 O O . LEU A 1 498 ? -6.094 -12.508 31.547 1 87.44 498 LEU A O 1
ATOM 3914 N N . GLN A 1 499 ? -4.52 -12.625 30 1 83.31 499 GLN A N 1
ATOM 3915 C CA . GLN A 1 499 ? -4.188 -14 30.344 1 83.31 499 GLN A CA 1
ATOM 3916 C C . GLN A 1 499 ? -3.584 -14.078 31.75 1 83.31 499 GLN A C 1
ATOM 3918 O O . GLN A 1 499 ? -3.889 -15 32.5 1 83.31 499 GLN A O 1
ATOM 3923 N N . SER A 1 500 ? -2.799 -13.172 32 1 82.25 500 SER A N 1
ATOM 3924 C CA . SER A 1 500 ? -2.195 -13.125 33.344 1 82.25 500 SER A CA 1
ATOM 3925 C C . SER A 1 500 ? -3.248 -12.906 34.406 1 82.25 500 SER A C 1
ATOM 3927 O O . SER A 1 500 ? -3.176 -13.5 35.5 1 82.25 500 SER A O 1
ATOM 3929 N N . ARG A 1 501 ? -4.168 -12.109 34.125 1 74.31 501 ARG A N 1
ATOM 3930 C CA . ARG A 1 501 ? -5.234 -11.812 35.062 1 74.31 501 ARG A CA 1
ATOM 3931 C C . ARG A 1 501 ? -6.145 -13.023 35.25 1 74.31 501 ARG A C 1
ATOM 3933 O O . ARG A 1 501 ? -6.605 -13.289 36.375 1 74.31 501 ARG A O 1
ATOM 3940 N N . THR A 1 502 ? -6.355 -13.664 34.219 1 68.06 502 THR A N 1
ATOM 3941 C CA . THR A 1 502 ? -7.211 -14.844 34.281 1 68.06 502 THR A CA 1
ATOM 3942 C C . THR A 1 502 ? -6.516 -15.977 35.031 1 68.06 502 THR A C 1
ATOM 3944 O O . THR A 1 502 ? -7.156 -16.719 35.781 1 68.06 502 THR A O 1
ATOM 3947 N N . GLN A 1 503 ? -5.25 -16.156 34.906 1 64.38 503 GLN A N 1
ATOM 3948 C CA . GLN A 1 503 ? -4.488 -17.172 35.625 1 64.38 503 GLN A CA 1
ATOM 3949 C C . GLN A 1 503 ? -4.43 -16.859 37.094 1 64.38 503 GLN A C 1
ATOM 3951 O O . GLN A 1 503 ? -4.512 -17.75 37.938 1 64.38 503 GLN A O 1
ATOM 3956 N N . ARG A 1 504 ? -4.355 -15.617 37.469 1 59.69 504 ARG A N 1
ATOM 3957 C CA . ARG A 1 504 ? -4.332 -15.219 38.875 1 59.69 504 ARG A CA 1
ATOM 3958 C C . ARG A 1 504 ? -5.676 -15.492 39.531 1 59.69 504 ARG A C 1
ATOM 3960 O O . ARG A 1 504 ? -5.727 -15.828 40.719 1 59.69 504 ARG A O 1
ATOM 3967 N N . THR A 1 505 ? -6.73 -15.266 38.844 1 50.84 505 THR A N 1
ATOM 3968 C CA . THR A 1 505 ? -8.055 -15.516 39.406 1 50.84 505 THR A CA 1
ATOM 3969 C C . THR A 1 505 ? -8.289 -17.016 39.594 1 50.84 505 THR A C 1
ATOM 3971 O O . THR A 1 505 ? -9 -17.422 40.531 1 50.84 505 THR A O 1
ATOM 3974 N N . LYS A 1 506 ? -7.652 -17.797 38.938 1 50.06 506 LYS A N 1
ATOM 3975 C CA . LYS A 1 506 ? -7.781 -19.25 39.094 1 50.06 506 LYS A CA 1
ATOM 3976 C C . LYS A 1 506 ? -6.934 -19.734 40.281 1 50.06 506 LYS A C 1
ATOM 3978 O O . LYS A 1 506 ? -7.301 -20.688 40.969 1 50.06 506 LYS A O 1
ATOM 3983 N N . SER A 1 507 ? -5.836 -19.078 40.562 1 45.88 507 SER A N 1
ATOM 3984 C CA . SER A 1 507 ? -4.926 -19.562 41.594 1 45.88 507 SER A CA 1
ATOM 3985 C C . SER A 1 507 ? -5.375 -19.109 43 1 45.88 507 SER A C 1
ATOM 3987 O O . SER A 1 507 ? -4.742 -19.438 44 1 45.88 507 SER A O 1
ATOM 3989 N N . VAL A 1 508 ? -6.344 -18.266 43.188 1 37.94 508 VAL A N 1
ATOM 3990 C CA . VAL A 1 508 ? -6.762 -17.922 44.562 1 37.94 508 VAL A CA 1
ATOM 3991 C C . VAL A 1 508 ? -7.66 -19.031 45.125 1 37.94 508 VAL A C 1
ATOM 3993 O O . VAL A 1 508 ? -8.711 -19.328 44.531 1 37.94 508 VAL A O 1
ATOM 3996 N N . PRO A 1 509 ? -7.133 -19.891 46.031 1 35.59 509 PRO A N 1
ATOM 3997 C CA . PRO A 1 509 ? -7.906 -20.953 46.688 1 35.59 509 PRO A CA 1
ATOM 3998 C C . PRO A 1 509 ? -9.18 -20.422 47.344 1 35.59 509 PRO A C 1
ATOM 4000 O O . PRO A 1 509 ? -9.148 -19.406 48.031 1 35.59 509 PRO A O 1
ATOM 4003 N N . PHE A 1 510 ? -10.312 -20.547 46.812 1 33.41 510 PHE A N 1
ATOM 4004 C CA . PHE A 1 510 ? -11.531 -20.344 47.594 1 33.41 510 PHE A CA 1
ATOM 4005 C C . PHE A 1 510 ? -11.477 -21.125 48.906 1 33.41 510 PHE A C 1
ATOM 4007 O O . PHE A 1 510 ? -10.938 -22.234 48.938 1 33.41 510 PHE A O 1
ATOM 4014 N N . PRO A 1 511 ? -11.633 -20.578 50 1 33.66 511 PRO A N 1
ATOM 4015 C CA . PRO A 1 511 ? -11.805 -21.469 51.156 1 33.66 511 PRO A CA 1
ATOM 4016 C C . PRO A 1 511 ? -12.836 -22.562 50.906 1 33.66 511 PRO A C 1
ATOM 4018 O O . PRO A 1 511 ? -13.766 -22.375 50.125 1 33.66 511 PRO A O 1
ATOM 4021 N N . SER A 1 512 ? -12.539 -23.812 51.125 1 32.41 512 SER A N 1
ATOM 4022 C CA . SER A 1 512 ? -13.32 -25.047 51.031 1 32.41 512 SER A CA 1
ATOM 4023 C C . SER A 1 512 ? -14.648 -24.906 51.781 1 32.41 512 SER A C 1
ATOM 4025 O O . SER A 1 512 ? -14.664 -24.625 53 1 32.41 512 SER A O 1
ATOM 4027 N N . PRO A 1 513 ? -15.766 -24.266 51.25 1 32.25 513 PRO A N 1
ATOM 4028 C CA . PRO A 1 513 ? -16.938 -24.547 52.094 1 32.25 513 PRO A CA 1
ATOM 4029 C C . PRO A 1 513 ? -17 -26 52.531 1 32.25 513 PRO A C 1
ATOM 4031 O O . PRO A 1 513 ? -16.406 -26.875 51.906 1 32.25 513 PRO A O 1
ATOM 4034 N N . THR A 1 514 ? -17.312 -26.359 53.75 1 34.09 514 THR A N 1
ATOM 4035 C CA . THR A 1 514 ? -17.719 -27.656 54.25 1 34.09 514 THR A CA 1
ATOM 4036 C C . THR A 1 514 ? -18.578 -28.406 53.219 1 34.09 514 THR A C 1
ATOM 4038 O O . THR A 1 514 ? -19.406 -27.797 52.562 1 34.09 514 THR A O 1
ATOM 4041 N N . SER A 1 515 ? -18.312 -29.703 52.812 1 31.31 515 SER A N 1
ATOM 4042 C CA . SER A 1 515 ? -18.734 -30.797 51.969 1 31.31 515 SER A CA 1
ATOM 4043 C C . SER A 1 515 ? -20.25 -31 52 1 31.31 515 SER A C 1
ATOM 4045 O O . SER A 1 515 ? -20.75 -31.797 52.812 1 31.31 515 SER A O 1
ATOM 4047 N N . ASN A 1 516 ? -21.203 -30.141 52.312 1 32.44 516 ASN A N 1
ATOM 4048 C CA . ASN A 1 516 ? -22.516 -30.75 52.094 1 32.44 516 ASN A CA 1
ATOM 4049 C C . ASN A 1 516 ? -22.656 -31.297 50.688 1 32.44 516 ASN A C 1
ATOM 4051 O O . ASN A 1 516 ? -22.5 -30.547 49.719 1 32.44 516 ASN A O 1
ATOM 4055 N N . GLN A 1 517 ? -22.297 -32.688 50.344 1 31.98 517 GLN A N 1
ATOM 4056 C CA . GLN A 1 517 ? -22.422 -33.656 49.281 1 31.98 517 GLN A CA 1
ATOM 4057 C C . GLN A 1 517 ? -23.719 -33.469 48.5 1 31.98 517 GLN A C 1
ATOM 4059 O O . GLN A 1 517 ? -24.75 -34.031 48.812 1 31.98 517 GLN A O 1
ATOM 4064 N N . LYS A 1 518 ? -24.25 -32.312 48.219 1 35.59 518 LYS A N 1
ATOM 4065 C CA . LYS A 1 518 ? -25.484 -32.344 47.438 1 35.59 518 LYS A CA 1
ATOM 4066 C C . LYS A 1 518 ? -25.312 -33.156 46.188 1 35.59 518 LYS A C 1
ATOM 4068 O O . LYS A 1 518 ? -24.312 -33.031 45.469 1 35.59 518 LYS A O 1
ATOM 4073 N N . LEU A 1 519 ? -26.062 -34.344 45.969 1 42.47 519 LEU A N 1
ATOM 4074 C CA . LEU A 1 519 ? -26.297 -35.406 44.969 1 42.47 519 LEU A CA 1
ATOM 4075 C C . LEU A 1 519 ? -26.344 -34.844 43.562 1 42.47 519 LEU A C 1
ATOM 4077 O O . LEU A 1 519 ? -27.141 -33.938 43.281 1 42.47 519 LEU A O 1
ATOM 4081 N N . LYS A 1 520 ? -25.375 -34.875 42.906 1 48.78 520 LYS A N 1
ATOM 4082 C CA . LYS A 1 520 ? -25.328 -34.531 41.5 1 48.78 520 LYS A CA 1
ATOM 4083 C C . LYS A 1 520 ? -26.438 -35.219 40.719 1 48.78 520 LYS A C 1
ATOM 4085 O O . LYS A 1 520 ? -26.609 -36.438 40.812 1 48.78 520 LYS A O 1
ATOM 4090 N N . ALA A 1 521 ? -27.484 -34.469 40.281 1 56.03 521 ALA A N 1
ATOM 4091 C CA . ALA A 1 521 ? -28.625 -35.062 39.594 1 56.03 521 ALA A CA 1
ATOM 4092 C C . ALA A 1 521 ? -28.188 -35.688 38.25 1 56.03 521 ALA A C 1
ATOM 4094 O O . ALA A 1 521 ? -27.156 -35.281 37.688 1 56.03 521 ALA A O 1
ATOM 4095 N N . PRO A 1 522 ? -28.703 -36.75 37.812 1 67.31 522 PRO A N 1
ATOM 4096 C CA . PRO A 1 522 ? -28.391 -37.438 36.531 1 67.31 522 PRO A CA 1
ATOM 4097 C C . PRO A 1 522 ? -28.578 -36.531 35.312 1 67.31 522 PRO A C 1
ATOM 4099 O O . PRO A 1 522 ? -29.344 -35.562 35.375 1 67.31 52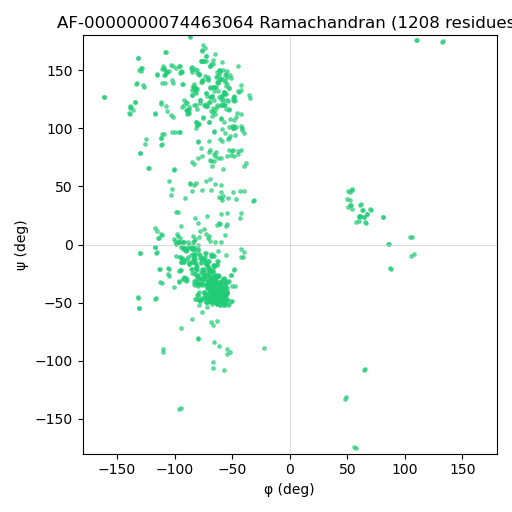2 PRO A O 1
ATOM 4102 N N . CYS A 1 523 ? -27.781 -36.656 34.25 1 63.47 523 CYS A N 1
ATOM 4103 C CA . CYS A 1 523 ? -27.875 -35.844 33.031 1 63.47 523 CYS A CA 1
ATOM 4104 C C . CYS A 1 523 ? -29.219 -36.031 32.344 1 63.47 523 CYS A C 1
ATOM 4106 O O . CYS A 1 523 ? -29.938 -37 32.625 1 63.47 523 CYS A O 1
ATOM 4108 N N . GLY A 1 524 ? -29.781 -35.062 31.734 1 67.56 524 GLY A N 1
ATOM 4109 C CA . GLY A 1 524 ? -31.078 -35.094 31.109 1 67.56 524 GLY A CA 1
ATOM 4110 C C . GLY A 1 524 ? -31.297 -36.312 30.219 1 67.56 524 GLY A C 1
ATOM 4111 O O . GLY A 1 524 ? -32.375 -36.906 30.203 1 67.56 524 GLY A O 1
ATOM 4112 N N . HIS A 1 525 ? -30.266 -36.75 29.547 1 67.62 525 HIS A N 1
ATOM 4113 C CA . HIS A 1 525 ? -30.359 -37.906 28.672 1 67.62 525 HIS A CA 1
ATOM 4114 C C . HIS A 1 525 ? -30.516 -39.188 29.469 1 67.62 525 HIS A C 1
ATOM 4116 O O . HIS A 1 525 ? -31.391 -40 29.172 1 67.62 525 HIS A O 1
ATOM 4122 N N . CYS A 1 526 ? -29.703 -39.312 30.375 1 71.81 526 CYS A N 1
ATOM 4123 C CA . CYS A 1 526 ? -29.734 -40.531 31.219 1 71.81 526 CYS A CA 1
ATOM 4124 C C . CYS A 1 526 ? -31.031 -40.562 32.031 1 71.81 526 CYS A C 1
ATOM 4126 O O . CYS A 1 526 ? -31.594 -41.656 32.219 1 71.81 526 CYS A O 1
ATOM 4128 N N . ARG A 1 527 ? -31.562 -39.438 32.469 1 71.25 527 ARG A N 1
ATOM 4129 C CA . ARG A 1 527 ? -32.844 -39.312 33.156 1 71.25 527 ARG A CA 1
ATOM 4130 C C . ARG A 1 527 ? -34 -39.719 32.281 1 71.25 527 ARG A C 1
ATOM 4132 O O . ARG A 1 527 ? -34.906 -40.438 32.719 1 71.25 527 ARG A O 1
ATOM 4139 N N . SER A 1 528 ? -33.875 -39.312 31.031 1 69.38 528 SER A N 1
ATOM 4140 C CA . SER A 1 528 ? -34.969 -39.625 30.078 1 69.38 528 SER A CA 1
ATOM 4141 C C . SER A 1 528 ? -35 -41.094 29.719 1 69.38 528 SER A C 1
ATOM 4143 O O . SER A 1 528 ? -36.062 -41.688 29.547 1 69.38 528 SER A O 1
ATOM 4145 N N . LYS A 1 529 ? -33.844 -41.719 29.641 1 71.88 529 LYS A N 1
ATOM 4146 C CA . LYS A 1 529 ? -33.75 -43.125 29.234 1 71.88 529 LYS A CA 1
ATOM 4147 C C . LYS A 1 529 ? -33.75 -44.031 30.453 1 71.88 529 LYS A C 1
ATOM 4149 O O . LYS A 1 529 ? -33.688 -45.25 30.328 1 71.88 529 LYS A O 1
ATOM 4154 N N . LYS A 1 530 ? -33.875 -43.438 31.719 1 69.19 530 LYS A N 1
ATOM 4155 C CA . LYS A 1 530 ? -33.969 -44.125 33 1 69.19 530 LYS A CA 1
ATOM 4156 C C . LYS A 1 530 ? -32.812 -45.094 33.188 1 69.19 530 LYS A C 1
ATOM 4158 O O . LYS A 1 530 ? -33 -46.219 33.656 1 69.19 530 LYS A O 1
ATOM 4163 N N . ILE A 1 531 ? -31.672 -44.656 32.531 1 75.56 531 ILE A N 1
ATOM 4164 C CA . ILE A 1 531 ? -30.5 -45.5 32.719 1 75.56 531 ILE A CA 1
ATOM 4165 C C . ILE A 1 531 ? -29.594 -44.906 33.812 1 75.56 531 ILE A C 1
ATOM 4167 O O . ILE A 1 531 ? -29.688 -43.719 34.094 1 75.56 531 ILE A O 1
ATOM 4171 N N . LYS A 1 532 ? -28.859 -45.656 34.5 1 73.12 532 LYS A N 1
ATOM 4172 C CA . LYS A 1 532 ? -27.953 -45.25 35.562 1 73.12 532 LYS A CA 1
ATOM 4173 C C . LYS A 1 532 ? -26.891 -44.281 35.031 1 73.12 532 LYS A C 1
ATOM 4175 O O . LYS A 1 532 ? -26.156 -44.594 34.094 1 73.12 532 LYS A O 1
ATOM 4180 N N . CYS A 1 533 ? -26.953 -42.969 35.375 1 69.19 533 CYS A N 1
ATOM 4181 C CA . CYS A 1 533 ? -26.078 -41.875 34.938 1 69.19 533 CYS A CA 1
ATOM 4182 C C . CYS A 1 533 ? -24.891 -41.75 35.875 1 69.19 533 CYS A C 1
ATOM 4184 O O . CYS A 1 533 ? -25.031 -41.812 37.094 1 69.19 533 CYS A O 1
ATOM 4186 N N . ASP A 1 534 ? -23.766 -41.844 35.469 1 72.19 534 ASP A N 1
ATOM 4187 C CA . ASP A 1 534 ? -22.578 -41.75 36.312 1 72.19 534 ASP A CA 1
ATOM 4188 C C . ASP A 1 534 ? -22.359 -40.312 36.812 1 72.19 534 ASP A C 1
ATOM 4190 O O . ASP A 1 534 ? -21.391 -40.062 37.531 1 72.19 534 ASP A O 1
ATOM 4194 N N . LYS A 1 535 ? -23.328 -39.312 36.531 1 66.06 535 LYS A N 1
ATOM 4195 C CA . LYS A 1 535 ? -23.516 -37.906 36.969 1 66.06 535 LYS A CA 1
ATOM 4196 C C . LYS A 1 535 ? -22.297 -37.062 36.625 1 66.06 535 LYS A C 1
ATOM 4198 O O . LYS A 1 535 ? -22.109 -36 37.219 1 66.06 535 LYS A O 1
ATOM 4203 N N . ASP A 1 536 ? -21.531 -37.625 35.656 1 67.25 536 ASP A N 1
ATOM 4204 C CA . ASP A 1 536 ? -20.422 -36.844 35.094 1 67.25 536 ASP A CA 1
ATOM 4205 C C . ASP A 1 536 ? -20.922 -35.906 34 1 67.25 536 ASP A C 1
ATOM 4207 O O . ASP A 1 536 ? -22 -36.094 33.469 1 67.25 536 ASP A O 1
ATOM 4211 N N . ASP A 1 537 ? -20.562 -34.688 33.812 1 60.06 537 ASP A N 1
ATOM 4212 C CA . ASP A 1 537 ? -20.875 -33.75 32.75 1 60.06 537 ASP A CA 1
ATOM 4213 C C . ASP A 1 537 ? -19.719 -33.625 31.781 1 60.06 537 ASP A C 1
ATOM 4215 O O . ASP A 1 537 ? -18.719 -32.938 32.062 1 60.06 537 ASP A O 1
ATOM 4219 N N . PRO A 1 538 ? -19.719 -34.438 30.5 1 64.81 538 PRO A N 1
ATOM 4220 C CA . PRO A 1 538 ? -20.859 -35.25 30.094 1 64.81 538 PRO A CA 1
ATOM 4221 C C . PRO A 1 538 ? -20.844 -36.656 30.734 1 64.81 538 PRO A C 1
ATOM 4223 O O . PRO A 1 538 ? -19.781 -37.156 31.094 1 64.81 538 PRO A O 1
ATOM 4226 N N . CYS A 1 539 ? -22 -37.188 30.969 1 70.69 539 CYS A N 1
ATOM 4227 C CA . CYS A 1 539 ? -22.047 -38.531 31.562 1 70.69 539 CYS A CA 1
ATOM 4228 C C . CYS A 1 539 ? -21.594 -39.594 30.547 1 70.69 539 CYS A C 1
ATOM 4230 O O . CYS A 1 539 ? -21.672 -39.375 29.344 1 70.69 539 CYS A O 1
ATOM 4232 N N . GLN A 1 540 ? -20.859 -40.688 31.031 1 72.25 540 GLN A N 1
ATOM 4233 C CA . GLN A 1 540 ? -20.281 -41.719 30.172 1 72.25 540 GLN A CA 1
ATOM 4234 C C . GLN A 1 540 ? -21.312 -42.281 29.203 1 72.25 540 GLN A C 1
ATOM 4236 O O . GLN A 1 540 ? -20.953 -42.656 28.078 1 72.25 540 GLN A O 1
ATOM 4241 N N . ASN A 1 541 ? -22.609 -42.219 29.578 1 73.62 541 ASN A N 1
ATOM 4242 C CA . ASN A 1 541 ? -23.688 -42.719 28.719 1 73.62 541 ASN A CA 1
ATOM 4243 C C . ASN A 1 541 ? -23.906 -41.781 27.516 1 73.62 541 ASN A C 1
ATOM 4245 O O . ASN A 1 541 ? -24.125 -42.281 26.406 1 73.62 541 ASN A O 1
ATOM 4249 N N . CYS A 1 542 ? -23.875 -40.562 27.781 1 63.66 542 CYS A N 1
ATOM 4250 C CA . CYS A 1 542 ? -24.031 -39.562 26.719 1 63.66 542 CYS A CA 1
ATOM 4251 C C . CYS A 1 542 ? -22.828 -39.594 25.781 1 63.66 542 CYS A C 1
ATOM 4253 O O . CYS A 1 542 ? -22.969 -39.469 24.562 1 63.66 542 CYS A O 1
ATOM 4255 N N . VAL A 1 543 ? -21.688 -39.844 26.312 1 68.38 543 VAL A N 1
ATOM 4256 C CA . VAL A 1 543 ? -20.469 -39.938 25.5 1 68.38 543 VAL A CA 1
ATOM 4257 C C . VAL A 1 543 ? -20.578 -41.125 24.547 1 68.38 543 VAL A C 1
ATOM 4259 O O . VAL A 1 543 ? -20.281 -41.031 23.359 1 68.38 543 VAL A O 1
ATOM 4262 N N . LYS A 1 544 ? -20.953 -42.219 25.062 1 68.12 544 LYS A N 1
ATOM 4263 C CA . LYS A 1 544 ? -21.047 -43.438 24.281 1 68.12 544 LYS A CA 1
ATOM 4264 C C . LYS A 1 544 ? -22.109 -43.312 23.203 1 68.12 544 LYS A C 1
ATOM 4266 O O . LYS A 1 544 ? -21.969 -43.875 22.109 1 68.12 544 LYS A O 1
ATOM 4271 N N . SER A 1 545 ? -23.156 -42.531 23.547 1 64.25 545 SER A N 1
ATOM 4272 C CA . SER A 1 545 ? -24.281 -42.438 22.641 1 64.25 545 SER A CA 1
ATOM 4273 C C . SER A 1 545 ? -24.172 -41.188 21.766 1 64.25 545 SER A C 1
ATOM 4275 O O . SER A 1 545 ? -25.047 -40.906 20.953 1 64.25 545 SER A O 1
ATOM 4277 N N . GLY A 1 546 ? -23 -40.406 21.797 1 57.81 546 GLY A N 1
ATOM 4278 C CA . GLY A 1 546 ? -22.656 -39.25 21.016 1 57.81 546 GLY A CA 1
ATOM 4279 C C . GLY A 1 546 ? -23.609 -38.094 21.219 1 57.81 546 GLY A C 1
ATOM 4280 O O . GLY A 1 546 ? -23.828 -37.281 20.312 1 57.81 546 GLY A O 1
ATOM 4281 N N . LEU A 1 547 ? -24.266 -38.031 22.328 1 55.94 547 LEU A N 1
ATOM 4282 C CA . LEU A 1 547 ? -25.281 -37.031 22.594 1 55.94 547 LEU A CA 1
ATOM 4283 C C . LEU A 1 547 ? -24.781 -36 23.594 1 55.94 547 LEU A C 1
ATOM 4285 O O . LEU A 1 547 ? -23.875 -36.281 24.391 1 55.94 547 LEU A O 1
ATOM 4289 N N . SER A 1 548 ? -25.172 -34.75 23.531 1 54.47 548 SER A N 1
ATOM 4290 C CA . SER A 1 548 ? -24.859 -33.656 24.469 1 54.47 548 SER A CA 1
ATOM 4291 C C . SER A 1 548 ? -25.453 -33.906 25.844 1 54.47 548 SER A C 1
ATOM 4293 O O . SER A 1 548 ? -26.641 -34.219 25.953 1 54.47 548 SER A O 1
ATOM 4295 N N . CYS A 1 549 ? -24.625 -34.062 26.828 1 58.69 549 CYS A N 1
ATOM 4296 C CA . CYS A 1 549 ? -24.953 -34.469 28.203 1 58.69 549 CYS A CA 1
ATOM 4297 C C . CYS A 1 549 ? -25.453 -33.281 29.016 1 58.69 549 CYS A C 1
ATOM 4299 O O . CYS A 1 549 ? -24.719 -32.312 29.234 1 58.69 549 CYS A O 1
ATOM 4301 N N . GLY A 1 550 ? -26.422 -32.406 28.766 1 49.53 550 GLY A N 1
ATOM 4302 C CA . GLY A 1 550 ? -26.875 -31.234 29.531 1 49.53 550 GLY A CA 1
ATOM 4303 C C . GLY A 1 550 ? -27.734 -31.594 30.719 1 49.53 550 GLY A C 1
ATOM 4304 O O . GLY A 1 550 ? -28.422 -32.625 30.703 1 49.53 550 GLY A O 1
ATOM 4305 N N . SER A 1 551 ? -27.328 -31.203 31.859 1 44.56 551 SER A N 1
ATOM 4306 C CA . SER A 1 551 ? -28.25 -31.328 33 1 44.56 551 SER A CA 1
ATOM 4307 C C . SER A 1 551 ? -29.562 -30.594 32.719 1 44.56 551 SER A C 1
ATOM 4309 O O . SER A 1 551 ? -29.562 -29.453 32.25 1 44.56 551 SER A O 1
ATOM 4311 N N . ALA A 1 552 ? -30.609 -31.094 32.281 1 37.44 552 ALA A N 1
ATOM 4312 C CA . ALA A 1 552 ? -31.922 -30.469 32.062 1 37.44 552 ALA A CA 1
ATOM 4313 C C . ALA A 1 552 ? -32.406 -29.797 33.344 1 37.44 552 ALA A C 1
ATOM 4315 O O . ALA A 1 552 ? -33.344 -30.266 33.969 1 37.44 552 ALA A O 1
ATOM 4316 N N . GLY A 1 553 ? -31.547 -29.062 34.219 1 30.53 553 GLY A N 1
ATOM 4317 C CA . GLY A 1 553 ? -32.219 -28.703 35.438 1 30.53 553 GLY A CA 1
ATOM 4318 C C . GLY A 1 553 ? -33.531 -27.938 35.219 1 30.53 553 GLY A C 1
ATOM 4319 O O . GLY A 1 553 ? -34.562 -28.328 35.719 1 30.53 553 GLY A O 1
ATOM 4320 N N . GLY A 1 554 ? -33.438 -26.453 35.25 1 27.77 554 GLY A N 1
ATOM 4321 C CA . GLY A 1 554 ? -34.344 -25.578 35.969 1 27.77 554 GLY A CA 1
ATOM 4322 C C . GLY A 1 554 ? -35.688 -25.391 35.281 1 27.77 554 GLY A C 1
ATOM 4323 O O . GLY A 1 554 ? -35.75 -24.891 34.156 1 27.77 554 GLY A O 1
ATOM 4324 N N . GLY A 1 555 ? -36.562 -26.156 35.406 1 25.94 555 GLY A N 1
ATOM 4325 C CA . GLY A 1 555 ? -37.969 -25.922 35.125 1 25.94 555 GLY A CA 1
ATOM 4326 C C . GLY A 1 555 ? -38.531 -24.688 35.781 1 25.94 555 GLY A C 1
ATOM 4327 O O . GLY A 1 555 ? -38.344 -24.5 37 1 25.94 555 GLY A O 1
ATOM 4328 N N . ALA A 1 556 ? -38.562 -23.516 35.125 1 23.28 556 ALA A N 1
ATOM 4329 C CA . ALA A 1 556 ? -39.219 -22.281 35.531 1 23.28 556 ALA A CA 1
ATOM 4330 C C . ALA A 1 556 ? -40.656 -22.547 35.969 1 23.28 556 ALA A C 1
ATOM 4332 O O . ALA A 1 556 ? -41.531 -22.812 35.125 1 23.28 556 ALA A O 1
ATOM 4333 N N . ALA A 1 557 ? -40.938 -23.078 37.125 1 23.42 557 ALA A N 1
ATOM 4334 C CA . ALA A 1 557 ? -42.312 -23.031 37.625 1 23.42 557 ALA A CA 1
ATOM 4335 C C . ALA A 1 557 ? -42.75 -21.594 37.844 1 23.42 557 ALA A C 1
ATOM 4337 O O . ALA A 1 557 ? -42 -20.781 38.406 1 23.42 557 ALA A O 1
ATOM 4338 N N . PHE A 1 558 ? -43.781 -21.094 37.156 1 22.34 558 PHE A N 1
ATOM 4339 C CA . PHE A 1 558 ? -44.562 -19.859 37.094 1 22.34 558 PHE A CA 1
ATOM 4340 C C . PHE A 1 558 ? -45.125 -19.516 38.469 1 22.34 558 PHE A C 1
ATOM 4342 O O . PHE A 1 558 ? -45.969 -18.625 38.594 1 22.34 558 PHE A O 1
ATOM 4349 N N . GLN A 1 559 ? -44.688 -20.016 39.625 1 21.2 559 GLN A N 1
ATOM 4350 C CA . GLN A 1 559 ? -45.625 -19.641 40.688 1 21.2 559 GLN A CA 1
ATOM 4351 C C . GLN A 1 559 ? -45.562 -18.141 40.969 1 21.2 559 GLN A C 1
ATOM 4353 O O . GLN A 1 559 ? -44.469 -17.562 41.031 1 21.2 559 GLN A O 1
ATOM 4358 N N . ALA A 1 560 ? -46.719 -17.312 40.875 1 24.7 560 ALA A N 1
ATOM 4359 C CA . ALA A 1 560 ? -47.094 -15.906 41.031 1 24.7 560 ALA A CA 1
ATOM 4360 C C . ALA A 1 560 ? -46.812 -15.43 42.469 1 24.7 560 ALA A C 1
ATOM 4362 O O . ALA A 1 560 ? -47.75 -15.18 43.25 1 24.7 560 ALA A O 1
ATOM 4363 N N . ARG A 1 561 ? -45.969 -16.125 43.312 1 25.34 561 ARG A N 1
ATOM 4364 C CA . ARG A 1 561 ? -46.062 -15.625 44.688 1 25.34 561 ARG A CA 1
ATOM 4365 C C . ARG A 1 561 ? -45.625 -14.172 44.781 1 25.34 561 ARG A C 1
ATOM 4367 O O . ARG A 1 561 ? -44.75 -13.734 44 1 25.34 561 ARG A O 1
ATOM 4374 N N . VAL A 1 562 ? -46.344 -13.219 45.438 1 28.12 562 VAL A N 1
ATOM 4375 C CA . VAL A 1 562 ? -46.312 -11.797 45.75 1 28.12 562 VAL A CA 1
ATOM 4376 C C . VAL A 1 562 ? -45 -11.492 46.5 1 28.12 562 VAL A C 1
ATOM 4378 O O . VAL A 1 562 ? -44.844 -11.898 47.656 1 28.12 562 VAL A O 1
ATOM 4381 N N . HIS A 1 563 ? -43.781 -12.023 46.156 1 26.19 563 HIS A N 1
ATOM 4382 C CA . HIS A 1 563 ? -42.688 -11.789 47.062 1 26.19 563 HIS A CA 1
ATOM 4383 C C . HIS A 1 563 ? -42.469 -10.297 47.281 1 26.19 563 HIS A C 1
ATOM 4385 O O . HIS A 1 563 ? -42.719 -9.484 46.406 1 26.19 563 HIS A O 1
ATOM 4391 N N . VAL A 1 564 ? -42.375 -9.797 48.531 1 29.89 564 VAL A N 1
ATOM 4392 C CA . VAL A 1 564 ? -41.906 -8.531 49.094 1 29.89 564 VAL A CA 1
ATOM 4393 C C . VAL A 1 564 ? -40.625 -8.086 48.406 1 29.89 564 VAL A C 1
ATOM 4395 O O . VAL A 1 564 ? -39.719 -8.891 48.188 1 29.89 564 VAL A O 1
ATOM 4398 N N . PHE A 1 565 ? -40.594 -7 47.625 1 31.08 565 PHE A N 1
ATOM 4399 C CA . PHE A 1 565 ? -39.656 -6.242 46.812 1 31.08 565 PHE A CA 1
ATOM 4400 C C . PHE A 1 565 ? -38.344 -5.992 47.531 1 31.08 565 PHE A C 1
ATOM 4402 O O . PHE A 1 565 ? -38.25 -5.031 48.312 1 31.08 565 PHE A O 1
ATOM 4409 N N . SER A 1 566 ? -37.75 -6.996 48.344 1 31.45 566 SER A N 1
ATOM 4410 C CA . SER A 1 566 ? -36.438 -6.652 48.875 1 31.45 566 SER A CA 1
ATOM 4411 C C . SER A 1 566 ? -35.531 -6.117 47.781 1 31.45 566 SER A C 1
ATOM 4413 O O . SER A 1 566 ? -35.656 -6.516 46.625 1 31.45 566 SER A O 1
ATOM 4415 N N . MET A 1 567 ? -34.969 -4.895 47.938 1 37.22 567 MET A N 1
ATOM 4416 C CA . MET A 1 567 ? -33.969 -4.184 47.156 1 37.22 567 MET A CA 1
ATOM 4417 C C . MET A 1 567 ? -32.875 -5.129 46.688 1 37.22 567 MET A C 1
ATOM 4419 O O . MET A 1 567 ? -31.891 -5.324 47.406 1 37.22 567 MET A O 1
ATOM 4423 N N . ARG A 1 568 ? -33.094 -6.23 46.188 1 41.72 568 ARG A N 1
ATOM 4424 C CA . ARG A 1 568 ? -32.094 -7.195 45.719 1 41.72 568 ARG A CA 1
ATOM 4425 C C . ARG A 1 568 ? -31.078 -6.531 44.812 1 41.72 568 ARG A C 1
ATOM 4427 O O . ARG A 1 568 ? -31.453 -5.895 43.812 1 41.72 568 ARG A O 1
ATOM 4434 N N . GLN A 1 569 ? -29.891 -6.215 45.375 1 52.84 569 GLN A N 1
ATOM 4435 C CA . GLN A 1 569 ? -28.703 -5.656 44.719 1 52.84 569 GLN A CA 1
ATOM 4436 C C . GLN A 1 569 ? -28.359 -6.445 43.438 1 52.84 569 GLN A C 1
ATOM 4438 O O . GLN A 1 569 ? -28.359 -7.676 43.469 1 52.84 569 GLN A O 1
ATOM 4443 N N . LYS A 1 570 ? -28.641 -6.039 42.25 1 60.91 570 LYS A N 1
ATOM 4444 C CA . LYS A 1 570 ? -28.359 -6.582 40.906 1 60.91 570 LYS A CA 1
ATOM 4445 C C . LYS A 1 570 ? -26.859 -6.809 40.719 1 60.91 570 LYS A C 1
ATOM 4447 O O . LYS A 1 570 ? -26.047 -6.105 41.312 1 60.91 570 LYS A O 1
ATOM 4452 N N . PRO A 1 571 ? -26.562 -7.918 40.156 1 73.75 571 PRO A N 1
ATOM 4453 C CA . PRO A 1 571 ? -25.156 -8.117 39.812 1 73.75 571 PRO A CA 1
ATOM 4454 C C . PRO A 1 571 ? -24.578 -6.961 39 1 73.75 571 PRO A C 1
ATOM 4456 O O . PRO A 1 571 ? -25.328 -6.227 38.344 1 73.75 571 PRO A O 1
ATOM 4459 N N . CYS A 1 572 ? -23.344 -6.707 39.25 1 70.38 572 CYS A N 1
ATOM 4460 C CA . CYS A 1 572 ? -22.719 -5.645 38.469 1 70.38 572 CYS A CA 1
ATOM 4461 C C . CYS A 1 572 ? -22.734 -5.98 37 1 70.38 572 CYS A C 1
ATOM 4463 O O . CYS A 1 572 ? -22.875 -7.145 36.625 1 70.38 572 CYS A O 1
ATOM 4465 N N . ASP A 1 573 ? -22.781 -4.969 36.25 1 66.69 573 ASP A N 1
ATOM 4466 C CA . ASP A 1 573 ? -22.875 -5.137 34.812 1 66.69 573 ASP A CA 1
ATOM 4467 C C . ASP A 1 573 ? -21.719 -5.965 34.25 1 66.69 573 ASP A C 1
ATOM 4469 O O . ASP A 1 573 ? -21.875 -6.742 33.312 1 66.69 573 ASP A O 1
ATOM 4473 N N . MET A 1 574 ? -20.672 -5.824 34.969 1 67.81 574 MET A N 1
ATOM 4474 C CA . MET A 1 574 ? -19.469 -6.551 34.531 1 67.81 574 MET A CA 1
ATOM 4475 C C . MET A 1 574 ? -19.641 -8.047 34.781 1 67.81 574 MET A C 1
ATOM 4477 O O . MET A 1 574 ? -19.344 -8.859 33.906 1 67.81 574 MET A O 1
ATOM 4481 N N . CYS A 1 575 ? -20.109 -8.375 35.938 1 69.62 575 CYS A N 1
ATOM 4482 C CA . CYS A 1 575 ? -20.328 -9.773 36.281 1 69.62 575 CYS A CA 1
ATOM 4483 C C . CYS A 1 575 ? -21.422 -10.391 35.406 1 69.62 575 CYS A C 1
ATOM 4485 O O . CYS A 1 575 ? -21.297 -11.539 34.969 1 69.62 575 CYS A O 1
ATOM 4487 N N . ARG A 1 576 ? -22.359 -9.648 35.125 1 68.56 576 ARG A N 1
ATOM 4488 C CA . ARG A 1 576 ? -23.453 -10.094 34.25 1 68.56 576 ARG A CA 1
ATOM 4489 C C . ARG A 1 576 ? -22.953 -10.414 32.844 1 68.56 576 ARG A C 1
ATOM 4491 O O . ARG A 1 576 ? -23.297 -11.453 32.281 1 68.56 576 ARG A O 1
ATOM 4498 N N . ARG A 1 577 ? -22.188 -9.523 32.5 1 65.75 577 ARG A N 1
ATOM 4499 C CA . ARG A 1 577 ? -21.688 -9.672 31.156 1 65.75 577 ARG A CA 1
ATOM 4500 C C . ARG A 1 577 ? -20.734 -10.852 31.047 1 65.75 577 ARG A C 1
ATOM 4502 O O . ARG A 1 577 ? -20.703 -11.547 30.031 1 65.75 577 ARG A O 1
ATOM 4509 N N . ARG A 1 578 ? -20.094 -11 32.156 1 63.62 578 ARG A N 1
ATOM 4510 C CA . ARG A 1 578 ? -19.109 -12.07 32.188 1 63.62 578 ARG A CA 1
ATOM 4511 C C . ARG A 1 578 ? -19.766 -13.398 32.594 1 63.62 578 ARG A C 1
ATOM 4513 O O . ARG A 1 578 ? -19.094 -14.43 32.625 1 63.62 578 ARG A O 1
ATOM 4520 N N . ARG A 1 579 ? -20.953 -13.32 32.812 1 64.06 579 ARG A N 1
ATOM 4521 C CA . ARG A 1 579 ? -21.75 -14.477 33.25 1 64.06 579 ARG A CA 1
ATOM 4522 C C . ARG A 1 579 ? -21.094 -15.188 34.438 1 64.06 579 ARG A C 1
ATOM 4524 O O . ARG A 1 579 ? -20.953 -16.406 34.438 1 64.06 579 ARG A O 1
ATOM 4531 N N . VAL A 1 580 ? -20.578 -14.328 35.281 1 68.56 580 VAL A N 1
ATOM 4532 C CA . VAL A 1 580 ? -20.031 -14.875 36.5 1 68.56 580 VAL A CA 1
ATOM 4533 C C . VAL A 1 580 ? -20.938 -14.477 37.688 1 68.56 580 VAL A C 1
ATOM 4535 O O . VAL A 1 580 ? -21.703 -13.523 37.594 1 68.56 580 VAL A O 1
ATOM 4538 N N . ARG A 1 581 ? -20.859 -15.328 38.688 1 70.62 581 ARG A N 1
ATOM 4539 C CA . ARG A 1 581 ? -21.672 -15.055 39.875 1 70.62 581 ARG A CA 1
ATOM 4540 C C . ARG A 1 581 ? -21.188 -13.797 40.594 1 70.62 581 ARG A C 1
ATOM 4542 O O . ARG A 1 581 ? -20.016 -13.711 40.969 1 70.62 581 ARG A O 1
ATOM 4549 N N . CYS A 1 582 ? -21.938 -12.789 40.625 1 73.19 582 CYS A N 1
ATOM 4550 C CA . CYS A 1 582 ? -21.656 -11.516 41.281 1 73.19 582 CYS A CA 1
ATOM 4551 C C . CYS A 1 582 ? -22.031 -11.555 42.75 1 73.19 582 CYS A C 1
ATOM 4553 O O . CYS A 1 582 ? -23.062 -12.109 43.125 1 73.19 582 CYS A O 1
ATOM 4555 N N . ASP A 1 583 ? -21.188 -11.094 43.688 1 70.5 583 ASP A N 1
ATOM 4556 C CA . ASP A 1 583 ? -21.547 -11.055 45.125 1 70.5 583 ASP A CA 1
ATOM 4557 C C . ASP A 1 583 ? -22.359 -9.805 45.438 1 70.5 583 ASP A C 1
ATOM 4559 O O . ASP A 1 583 ? -22.641 -9.531 46.625 1 70.5 583 ASP A O 1
ATOM 4563 N N . LYS A 1 584 ? -22.688 -9 44.5 1 68.88 584 LYS A N 1
ATOM 4564 C CA . LYS A 1 584 ? -23.594 -7.859 44.531 1 68.88 584 LYS A CA 1
ATOM 4565 C C . LYS A 1 584 ? -23.062 -6.75 45.406 1 68.88 584 LYS A C 1
ATOM 4567 O O . LYS A 1 584 ? -23.812 -5.875 45.844 1 68.88 584 LYS A O 1
ATOM 4572 N N . GLY A 1 585 ? -21.703 -6.801 45.688 1 72.56 585 GLY A N 1
ATOM 4573 C CA . GLY A 1 585 ? -21.047 -5.695 46.375 1 72.56 585 GLY A CA 1
ATOM 4574 C C . GLY A 1 585 ? -20.703 -4.547 45.438 1 72.56 585 GLY A C 1
ATOM 4575 O O . GLY A 1 585 ? -20.609 -4.73 44.219 1 72.56 585 GLY A O 1
ATOM 4576 N N . LYS A 1 586 ? -20.719 -3.291 45.906 1 71.88 586 LYS A N 1
ATOM 4577 C CA . LYS A 1 586 ? -20.297 -2.102 45.156 1 71.88 586 LYS A CA 1
ATOM 4578 C C . LYS A 1 586 ? -19 -1.536 45.75 1 71.88 586 LYS A C 1
ATOM 4580 O O . LYS A 1 586 ? -19.016 -0.815 46.75 1 71.88 586 LYS A O 1
ATOM 4585 N N . PRO A 1 587 ? -17.797 -2.027 45.031 1 74.75 587 PRO A N 1
ATOM 4586 C CA . PRO A 1 587 ? -17.594 -2.893 43.844 1 74.75 587 PRO A CA 1
ATOM 4587 C C . PRO A 1 587 ? -17.672 -4.379 44.219 1 74.75 587 PRO A C 1
ATOM 4589 O O . PRO A 1 587 ? -17.422 -4.758 45.344 1 74.75 587 PRO A O 1
ATOM 4592 N N . CYS A 1 588 ? -18.094 -5.168 43.25 1 76.44 588 CYS A N 1
ATOM 4593 C CA . CYS A 1 588 ? -18.219 -6.59 43.562 1 76.44 588 CYS A CA 1
ATOM 4594 C C . CYS A 1 588 ? -16.859 -7.242 43.719 1 76.44 588 CYS A C 1
ATOM 4596 O O . CYS A 1 588 ? -15.883 -6.789 43.094 1 76.44 588 CYS A O 1
ATOM 4598 N N . GLN A 1 589 ? -16.734 -8.18 44.688 1 74.44 589 GLN A N 1
ATOM 4599 C CA . GLN A 1 589 ? -15.477 -8.852 44.969 1 74.44 589 GLN A CA 1
ATOM 4600 C C . GLN A 1 589 ? -14.922 -9.555 43.75 1 74.44 589 GLN A C 1
ATOM 4602 O O . GLN A 1 589 ? -13.703 -9.648 43.562 1 74.44 589 GLN A O 1
ATOM 4607 N N . ARG A 1 590 ? -15.719 -9.945 42.969 1 67.38 590 ARG A N 1
ATOM 4608 C CA . ARG A 1 590 ? -15.32 -10.648 41.75 1 67.38 590 ARG A CA 1
ATOM 4609 C C . ARG A 1 590 ? -14.594 -9.711 40.781 1 67.38 590 ARG A C 1
ATOM 4611 O O . ARG A 1 590 ? -13.586 -10.086 40.188 1 67.38 590 ARG A O 1
ATOM 4618 N N . CYS A 1 591 ? -15.141 -8.625 40.656 1 71.94 591 CYS A N 1
ATOM 4619 C CA . CYS A 1 591 ? -14.508 -7.613 39.812 1 71.94 591 CYS A CA 1
ATOM 4620 C C . CYS A 1 591 ? -13.18 -7.16 40.406 1 71.94 591 CYS A C 1
ATOM 4622 O O . CYS A 1 591 ? -12.195 -6.996 39.688 1 71.94 591 CYS A O 1
ATOM 4624 N N . LYS A 1 592 ? -13.125 -7.039 41.688 1 71.69 592 LYS A N 1
ATOM 4625 C CA . LYS A 1 592 ? -11.898 -6.652 42.406 1 71.69 592 LYS A CA 1
ATOM 4626 C C . LYS A 1 592 ? -10.805 -7.707 42.219 1 71.69 592 LYS A C 1
ATOM 4628 O O . LYS A 1 592 ? -9.664 -7.371 41.875 1 71.69 592 LYS A O 1
ATOM 4633 N N . ASP A 1 593 ? -11.25 -8.914 42.344 1 65.25 593 ASP A N 1
ATOM 4634 C CA . ASP A 1 593 ? -10.289 -10.008 42.219 1 65.25 593 ASP A CA 1
ATOM 4635 C C . ASP A 1 593 ? -9.766 -10.133 40.781 1 65.25 593 ASP A C 1
ATOM 4637 O O . ASP A 1 593 ? -8.594 -10.453 40.562 1 65.25 593 ASP A O 1
ATOM 4641 N N . GLY A 1 594 ? -10.656 -9.875 40.031 1 60.38 594 GLY A N 1
ATOM 4642 C CA . GLY A 1 594 ? -10.32 -10.031 38.625 1 60.38 594 GLY A CA 1
ATOM 4643 C C . GLY A 1 594 ? -9.633 -8.812 38.031 1 60.38 594 GLY A C 1
ATOM 4644 O O . GLY A 1 594 ? -9.195 -8.836 36.875 1 60.38 594 GLY A O 1
ATOM 4645 N N . GLY A 1 595 ? -9.523 -7.762 38.875 1 61.41 595 GLY A N 1
ATOM 4646 C CA . GLY A 1 595 ? -8.922 -6.527 38.406 1 61.41 595 GLY A CA 1
ATOM 4647 C C . GLY A 1 595 ? -9.781 -5.785 37.406 1 61.41 595 GLY A C 1
ATOM 4648 O O . GLY A 1 595 ? -9.258 -5.148 36.469 1 61.41 595 GLY A O 1
ATOM 4649 N N . PHE A 1 596 ? -11.086 -5.93 37.531 1 65.25 596 PHE A N 1
ATOM 4650 C CA . PHE A 1 596 ? -12.023 -5.266 36.625 1 65.25 596 PHE A CA 1
ATOM 4651 C C . PHE A 1 596 ? -12.719 -4.105 37.312 1 65.25 596 PHE A C 1
ATOM 4653 O O . PHE A 1 596 ? -12.859 -4.105 38.531 1 65.25 596 PHE A O 1
ATOM 4660 N N . ARG A 1 597 ? -13.039 -3.113 36.594 1 64.62 597 ARG A N 1
ATOM 4661 C CA . ARG A 1 597 ? -13.867 -2.035 37.125 1 64.62 597 ARG A CA 1
ATOM 4662 C C . ARG A 1 597 ? -15.305 -2.488 37.312 1 64.62 597 ARG A C 1
ATOM 4664 O O . ARG A 1 597 ? -15.945 -2.949 36.375 1 64.62 597 ARG A O 1
ATOM 4671 N N . CYS A 1 598 ? -15.812 -2.459 38.531 1 65.5 598 CYS A N 1
ATOM 4672 C CA . CYS A 1 598 ? -17.188 -2.848 38.875 1 65.5 598 CYS A CA 1
ATOM 4673 C C . CYS A 1 598 ? -18.172 -1.766 38.438 1 65.5 598 CYS A C 1
ATOM 4675 O O . CYS A 1 598 ? -18.094 -0.633 38.938 1 65.5 598 CYS A O 1
ATOM 4677 N N . VAL A 1 599 ? -18.984 -1.933 37.469 1 64.5 599 VAL A N 1
ATOM 4678 C CA . VAL A 1 599 ? -19.906 -0.928 36.938 1 64.5 599 VAL A CA 1
ATOM 4679 C C . VAL A 1 599 ? -21.344 -1.36 37.25 1 64.5 599 VAL A C 1
ATOM 4681 O O . VAL A 1 599 ? -21.703 -2.531 37.062 1 64.5 599 VAL A O 1
ATOM 4684 N N . TYR A 1 600 ? -22.188 -0.497 38.031 1 59.53 600 TYR A N 1
ATOM 4685 C CA . TYR A 1 600 ? -23.609 -0.72 38.281 1 59.53 600 TYR A CA 1
ATOM 4686 C C . TYR A 1 600 ? -24.469 0.253 37.469 1 59.53 600 TYR A C 1
ATOM 4688 O O . TYR A 1 600 ? -24.219 1.461 37.469 1 59.53 600 TYR A O 1
ATOM 4696 N N . ARG A 1 601 ? -25.328 -0.132 36.469 1 52.12 601 ARG A N 1
ATOM 4697 C CA . ARG A 1 601 ? -26.281 0.72 35.781 1 52.12 601 ARG A CA 1
ATOM 4698 C C . ARG A 1 601 ? -27.375 1.207 36.719 1 52.12 601 ARG A C 1
ATOM 4700 O O . ARG A 1 601 ? -28.047 0.402 37.375 1 52.12 601 ARG A O 1
ATOM 4707 N N . GLU A 1 602 ? -27.328 2.35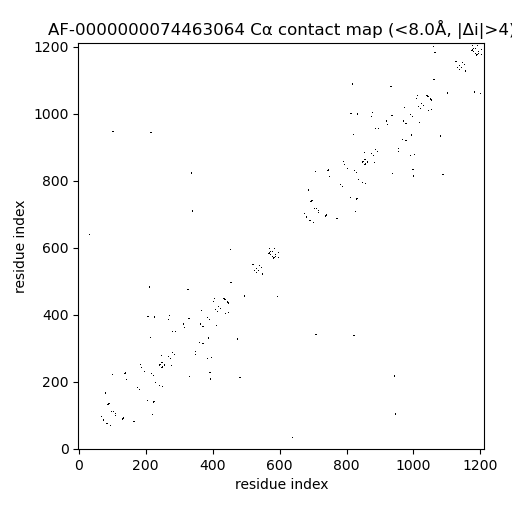4 37.281 1 48 602 GLU A N 1
ATOM 4708 C CA . GLU A 1 602 ? -28.516 2.914 37.906 1 48 602 GLU A CA 1
ATOM 4709 C C . GLU A 1 602 ? -29.656 3.066 36.906 1 48 602 GLU A C 1
ATOM 4711 O O . GLU A 1 602 ? -29.469 3.658 35.844 1 48 602 GLU A O 1
ATOM 4716 N N . TYR A 1 603 ? -30.5 2.055 36.719 1 35.91 603 TYR A N 1
ATOM 4717 C CA . TYR A 1 603 ? -31.75 2.43 36.062 1 35.91 603 TYR A CA 1
ATOM 4718 C C . TYR A 1 603 ? -32.281 3.738 36.625 1 35.91 603 TYR A C 1
ATOM 4720 O O . TYR A 1 603 ? -32.594 3.832 37.812 1 35.91 603 TYR A O 1
ATOM 4728 N N . LEU A 1 604 ? -31.922 4.871 36.312 1 30.81 604 LEU A N 1
ATOM 4729 C CA . LEU A 1 604 ? -32.75 6.031 36.562 1 30.81 604 LEU A CA 1
ATOM 4730 C C . LEU A 1 604 ? -34.219 5.734 36.25 1 30.81 604 LEU A C 1
ATOM 4732 O O . LEU A 1 604 ? -34.531 5.254 35.156 1 30.81 604 LEU A O 1
ATOM 4736 N N . GLN A 1 605 ? -35.156 5.41 37.188 1 27.34 605 GLN A N 1
ATOM 4737 C CA . GLN A 1 605 ? -36.594 5.641 37.156 1 27.34 605 GLN A CA 1
ATOM 4738 C C . GLN A 1 605 ? -36.906 6.992 36.531 1 27.34 605 GLN A C 1
ATOM 4740 O O . GLN A 1 605 ? -36.562 8.039 37.062 1 27.34 605 GLN A O 1
ATOM 4745 N N . SER A 1 606 ? -36.719 7.238 35.188 1 24.14 606 SER A N 1
ATOM 4746 C CA . SER A 1 606 ? -37.781 8.133 34.812 1 24.14 606 SER A CA 1
ATOM 4747 C C . SER A 1 606 ? -39.156 7.438 34.906 1 24.14 606 SER A C 1
ATOM 4749 O O . SER A 1 606 ? -39.25 6.238 34.656 1 24.14 606 SER A O 1
ATOM 4751 N N . MET B 1 1 ? 36.406 -64.625 -39.281 1 16.88 1 MET B N 1
ATOM 4752 C CA . MET B 1 1 ? 35.781 -64.5 -40.562 1 16.88 1 MET B CA 1
ATOM 4753 C C . MET B 1 1 ? 34.812 -63.312 -40.594 1 16.88 1 MET B C 1
ATOM 4755 O O . MET B 1 1 ? 35.094 -62.312 -41.219 1 16.88 1 MET B O 1
ATOM 4759 N N . VAL B 1 2 ? 33.469 -63.594 -40.656 1 20.14 2 VAL B N 1
ATOM 4760 C CA . VAL B 1 2 ? 32.312 -63.031 -41.375 1 20.14 2 VAL B CA 1
ATOM 4761 C C . VAL B 1 2 ? 31.75 -61.844 -40.594 1 20.14 2 VAL B C 1
ATOM 4763 O O . VAL B 1 2 ? 31.031 -62.031 -39.594 1 20.14 2 VAL B O 1
ATOM 4766 N N . PHE B 1 3 ? 32.562 -60.844 -40.062 1 19.86 3 PHE B N 1
ATOM 4767 C CA . PHE B 1 3 ? 32.562 -59.75 -39.062 1 19.86 3 PHE B CA 1
ATOM 4768 C C . PHE B 1 3 ? 31.594 -58.656 -39.469 1 19.86 3 PHE B C 1
ATOM 4770 O O . PHE B 1 3 ? 31.578 -57.594 -38.875 1 19.86 3 PHE B O 1
ATOM 4777 N N . ASP B 1 4 ? 31.156 -58.844 -40.719 1 19.08 4 ASP B N 1
ATOM 4778 C CA . ASP B 1 4 ? 30.984 -57.688 -41.594 1 19.08 4 ASP B CA 1
ATOM 4779 C C . ASP B 1 4 ? 29.828 -56.781 -41.125 1 19.08 4 ASP B C 1
ATOM 4781 O O . ASP B 1 4 ? 29.953 -55.562 -41.094 1 19.08 4 ASP B O 1
ATOM 4785 N N . SER B 1 5 ? 28.625 -57.281 -41.188 1 21.36 5 SER B N 1
ATOM 4786 C CA . SER B 1 5 ? 27.453 -56.781 -41.906 1 21.36 5 SER B CA 1
ATOM 4787 C C . SER B 1 5 ? 26.578 -55.906 -41 1 21.36 5 SER B C 1
ATOM 4789 O O . SER B 1 5 ? 25.469 -55.531 -41.375 1 21.36 5 SER B O 1
ATOM 4791 N N . GLY B 1 6 ? 26.828 -55.906 -39.688 1 19.81 6 GLY B N 1
ATOM 4792 C CA . GLY B 1 6 ? 25.797 -55.75 -38.688 1 19.81 6 GLY B CA 1
ATOM 4793 C C . GLY B 1 6 ? 25.234 -54.344 -38.625 1 19.81 6 GLY B C 1
ATOM 4794 O O . GLY B 1 6 ? 24.078 -54.125 -38.25 1 19.81 6 GLY B O 1
ATOM 4795 N N . ILE B 1 7 ? 26.188 -53.375 -38.469 1 21.17 7 ILE B N 1
ATOM 4796 C CA . ILE B 1 7 ? 25.984 -52.219 -37.594 1 21.17 7 ILE B CA 1
ATOM 4797 C C . ILE B 1 7 ? 25.203 -51.125 -38.344 1 21.17 7 ILE B C 1
ATOM 4799 O O . ILE B 1 7 ? 25.266 -49.969 -37.969 1 21.17 7 ILE B O 1
ATOM 4803 N N . HIS B 1 8 ? 24.828 -51.312 -39.656 1 18.66 8 HIS B N 1
ATOM 4804 C CA . HIS B 1 8 ? 24.594 -50.312 -40.656 1 18.66 8 HIS B CA 1
ATOM 4805 C C . HIS B 1 8 ? 23.406 -49.406 -40.281 1 18.66 8 HIS B C 1
ATOM 4807 O O . HIS B 1 8 ? 23.469 -48.188 -40.438 1 18.66 8 HIS B O 1
ATOM 4813 N N . THR B 1 9 ? 22.109 -49.969 -40.219 1 19.58 9 THR B N 1
ATOM 4814 C CA . THR B 1 9 ? 20.859 -49.5 -40.812 1 19.58 9 THR B CA 1
ATOM 4815 C C . THR B 1 9 ? 20.219 -48.438 -39.906 1 19.58 9 THR B C 1
ATOM 4817 O O . THR B 1 9 ? 19.266 -47.75 -40.281 1 19.58 9 THR B O 1
ATOM 4820 N N . ILE B 1 10 ? 20.422 -48.562 -38.594 1 20.39 10 ILE B N 1
ATOM 4821 C CA . ILE B 1 10 ? 19.406 -48 -37.719 1 20.39 10 ILE B CA 1
ATOM 4822 C C . ILE B 1 10 ? 19.453 -46.469 -37.781 1 20.39 10 ILE B C 1
ATOM 4824 O O . ILE B 1 10 ? 18.594 -45.812 -37.219 1 20.39 10 ILE B O 1
ATOM 4828 N N . HIS B 1 11 ? 20.578 -45.844 -38.219 1 16.61 11 HIS B N 1
ATOM 4829 C CA . HIS B 1 11 ? 21.062 -44.531 -37.844 1 16.61 11 HIS B CA 1
ATOM 4830 C C . HIS B 1 11 ? 20.281 -43.438 -38.531 1 16.61 11 HIS B C 1
ATOM 4832 O O . HIS B 1 11 ? 20.641 -42.25 -38.406 1 16.61 11 HIS B O 1
ATOM 4838 N N . ASN B 1 12 ? 19.594 -43.688 -39.719 1 18.02 12 ASN B N 1
ATOM 4839 C CA . ASN B 1 12 ? 19.109 -42.719 -40.719 1 18.02 12 ASN B CA 1
ATOM 4840 C C . ASN B 1 12 ? 18.016 -41.812 -40.125 1 18.02 12 ASN B C 1
ATOM 4842 O O . ASN B 1 12 ? 16.875 -42.25 -40 1 18.02 12 ASN B O 1
ATOM 4846 N N . LYS B 1 13 ? 18.094 -40.656 -39.188 1 20.84 13 LYS B N 1
ATOM 4847 C CA . LYS B 1 13 ? 17.906 -39.719 -38.094 1 20.84 13 LYS B CA 1
ATOM 4848 C C . LYS B 1 13 ? 17.094 -38.5 -38.531 1 20.84 13 LYS B C 1
ATOM 4850 O O . LYS B 1 13 ? 17.125 -38.125 -39.719 1 20.84 13 LYS B O 1
ATOM 4855 N N . MET B 1 14 ? 16.25 -37.625 -37.562 1 18.75 14 MET B N 1
ATOM 4856 C CA . MET B 1 14 ? 15.094 -36.781 -37.219 1 18.75 14 MET B CA 1
ATOM 4857 C C . MET B 1 14 ? 15.242 -35.375 -37.812 1 18.75 14 MET B C 1
ATOM 4859 O O . MET B 1 14 ? 14.266 -34.625 -37.875 1 18.75 14 MET B O 1
ATOM 4863 N N . LEU B 1 15 ? 16.438 -34.781 -38.219 1 17.75 15 LEU B N 1
ATOM 4864 C CA . LEU B 1 15 ? 16.766 -33.344 -38.25 1 17.75 15 LEU B CA 1
ATOM 4865 C C . LEU B 1 15 ? 16.328 -32.719 -39.562 1 17.75 15 LEU B C 1
ATOM 4867 O O . LEU B 1 15 ? 16.594 -31.547 -39.844 1 17.75 15 LEU B O 1
ATOM 4871 N N . ALA B 1 16 ? 16 -33.281 -40.625 1 17.72 16 ALA B N 1
ATOM 4872 C CA . ALA B 1 16 ? 16.266 -32.75 -41.938 1 17.72 16 ALA B CA 1
ATOM 4873 C C . ALA B 1 16 ? 15.469 -31.469 -42.188 1 17.72 16 ALA B C 1
ATOM 4875 O O . ALA B 1 16 ? 16.031 -30.438 -42.594 1 17.72 16 ALA B O 1
ATOM 4876 N N . SER B 1 17 ? 14.336 -31.5 -42.938 1 19.14 17 SER B N 1
ATOM 4877 C CA . SER B 1 17 ? 14.016 -30.672 -44.094 1 19.14 17 SER B CA 1
ATOM 4878 C C . SER B 1 17 ? 13.445 -29.312 -43.688 1 19.14 17 SER B C 1
ATOM 4880 O O . SER B 1 17 ? 12.93 -28.562 -44.5 1 19.14 17 SER B O 1
ATOM 4882 N N . LEU B 1 18 ? 13.242 -29.094 -42.438 1 18.09 18 LEU B N 1
ATOM 4883 C CA . LEU B 1 18 ? 12.289 -28.078 -42 1 18.09 18 LEU B CA 1
ATOM 4884 C C . LEU B 1 18 ? 12.852 -26.688 -42.25 1 18.09 18 LEU B C 1
ATOM 4886 O O . LEU B 1 18 ? 12.297 -25.688 -41.75 1 18.09 18 LEU B O 1
ATOM 4890 N N . LEU B 1 19 ? 13.938 -26.516 -42.938 1 19.45 19 LEU B N 1
ATOM 4891 C CA . LEU B 1 19 ? 14.805 -25.359 -42.875 1 19.45 19 LEU B CA 1
ATOM 4892 C C . LEU B 1 19 ? 14.242 -24.203 -43.719 1 19.45 19 LEU B C 1
ATOM 4894 O O . LEU B 1 19 ? 14.781 -23.094 -43.688 1 19.45 19 LEU B O 1
ATOM 4898 N N . ASP B 1 20 ? 13.594 -24.375 -44.781 1 18.73 20 ASP B N 1
ATOM 4899 C CA . ASP B 1 20 ? 13.812 -23.422 -45.875 1 18.73 20 ASP B CA 1
ATOM 4900 C C . ASP B 1 20 ? 13.016 -22.141 -45.625 1 18.73 20 ASP B C 1
ATOM 4902 O O . ASP B 1 20 ? 12.109 -21.812 -46.406 1 18.73 20 ASP B O 1
ATOM 4906 N N . ALA B 1 21 ? 12.547 -21.781 -44.469 1 18.09 21 ALA B N 1
ATOM 4907 C CA . ALA B 1 21 ? 11.484 -20.766 -44.5 1 18.09 21 ALA B CA 1
ATOM 4908 C C . ALA B 1 21 ? 12.039 -19.422 -44.969 1 18.09 21 ALA B C 1
ATOM 4910 O O . ALA B 1 21 ? 13.102 -19 -44.5 1 18.09 21 ALA B O 1
ATOM 4911 N N . PRO B 1 22 ? 11.664 -18.938 -46.031 1 18.44 22 PRO B N 1
ATOM 4912 C CA . PRO B 1 22 ? 12.227 -17.734 -46.656 1 18.44 22 PRO B CA 1
ATOM 4913 C C . PRO B 1 22 ? 12.219 -16.531 -45.719 1 18.44 22 PRO B C 1
ATOM 4915 O O . PRO B 1 22 ? 11.438 -16.484 -44.75 1 18.44 22 PRO B O 1
ATOM 4918 N N . PRO B 1 23 ? 13.102 -15.68 -45.844 1 17.94 23 PRO B N 1
ATOM 4919 C CA . PRO B 1 23 ? 13.484 -14.547 -45 1 17.94 23 PRO B CA 1
ATOM 4920 C C . PRO B 1 23 ? 12.383 -13.492 -44.875 1 17.94 23 PRO B C 1
ATOM 4922 O O . PRO B 1 23 ? 11.609 -13.305 -45.844 1 17.94 23 PRO B O 1
ATOM 4925 N N . PHE B 1 24 ? 11.859 -13.164 -43.719 1 17.38 24 PHE B N 1
ATOM 4926 C CA . PHE B 1 24 ? 10.82 -12.258 -43.25 1 17.38 24 PHE B CA 1
ATOM 4927 C C . PHE B 1 24 ? 11.141 -10.82 -43.625 1 17.38 24 PHE B C 1
ATOM 4929 O O . PHE B 1 24 ? 12.109 -10.242 -43.125 1 17.38 24 PHE B O 1
ATOM 4936 N N . GLU B 1 25 ? 11.008 -10.453 -44.781 1 16.67 25 GLU B N 1
ATOM 4937 C CA . GLU B 1 25 ? 11.297 -9.07 -45.156 1 16.67 25 GLU B CA 1
ATOM 4938 C C . GLU B 1 25 ? 10.484 -8.086 -44.312 1 16.67 25 GLU B C 1
ATOM 4940 O O . GLU B 1 25 ? 9.266 -8.219 -44.219 1 16.67 25 GLU B O 1
ATOM 4945 N N . LEU B 1 26 ? 11.125 -7.242 -43.5 1 17.06 26 LEU B N 1
ATOM 4946 C CA . LEU B 1 26 ? 10.953 -6.25 -42.438 1 17.06 26 LEU B CA 1
ATOM 4947 C C . LEU B 1 26 ? 10.172 -5.043 -42.938 1 17.06 26 LEU B C 1
ATOM 4949 O O . LEU B 1 26 ? 10.656 -4.316 -43.812 1 17.06 26 LEU B O 1
ATOM 4953 N N . MET B 1 27 ? 8.812 -5.133 -43.031 1 16.36 27 MET B N 1
ATOM 4954 C CA . MET B 1 27 ? 8.141 -3.969 -43.625 1 16.36 27 MET B CA 1
ATOM 4955 C C . MET B 1 27 ? 8.438 -2.711 -42.812 1 16.36 27 MET B C 1
ATOM 4957 O O . MET B 1 27 ? 8.727 -2.793 -41.594 1 16.36 27 MET B O 1
ATOM 4961 N N . GLU B 1 28 ? 8.375 -1.426 -43.281 1 17.64 28 GLU B N 1
ATOM 4962 C CA . GLU B 1 28 ? 8.719 -0.013 -43.156 1 17.64 28 GLU B CA 1
ATOM 4963 C C . GLU B 1 28 ? 7.895 0.665 -42.062 1 17.64 28 GLU B C 1
ATOM 4965 O O . GLU B 1 28 ? 6.805 0.199 -41.75 1 17.64 28 GLU B O 1
ATOM 4970 N N . ARG B 1 29 ? 8.07 2.018 -41.531 1 19.77 29 ARG B N 1
ATOM 4971 C CA . ARG B 1 29 ? 8.125 3.02 -40.469 1 19.77 29 ARG B CA 1
ATOM 4972 C C . ARG B 1 29 ? 6.766 3.695 -40.312 1 19.77 29 ARG B C 1
ATOM 4974 O O . ARG B 1 29 ? 6.641 4.66 -39.531 1 19.77 29 ARG B O 1
ATOM 4981 N N . SER B 1 30 ? 5.488 3.477 -40.688 1 17.77 30 SER B N 1
ATOM 4982 C CA . SER B 1 30 ? 4.691 4.676 -40.938 1 17.77 30 SER B CA 1
ATOM 4983 C C . SER B 1 30 ? 4.344 5.391 -39.625 1 17.77 30 SER B C 1
ATOM 4985 O O . SER B 1 30 ? 4.336 4.777 -38.562 1 17.77 30 SER B O 1
ATOM 4987 N N . THR B 1 31 ? 3.977 6.863 -39.531 1 18.2 31 THR B N 1
ATOM 4988 C CA . THR B 1 31 ? 3.783 8.148 -38.875 1 18.2 31 THR B CA 1
ATOM 4989 C C . THR B 1 31 ? 2.457 8.172 -38.125 1 18.2 31 THR B C 1
ATOM 4991 O O . THR B 1 31 ? 1.388 8.219 -38.75 1 18.2 31 THR B O 1
ATOM 4994 N N . LEU B 1 32 ? 2.162 7.59 -37.031 1 18.8 32 LEU B N 1
ATOM 4995 C CA . LEU B 1 32 ? 0.992 7.402 -36.188 1 18.8 32 LEU B CA 1
ATOM 4996 C C . LEU B 1 32 ? 0.576 8.719 -35.531 1 18.8 32 LEU B C 1
ATOM 4998 O O . LEU B 1 32 ? 0.86 8.953 -34.375 1 18.8 32 LEU B O 1
ATOM 5002 N N . ASP B 1 33 ? 0.473 9.828 -36.156 1 18.36 33 ASP B N 1
ATOM 5003 C CA . ASP B 1 33 ? 0.146 11.156 -35.625 1 18.36 33 ASP B CA 1
ATOM 5004 C C . ASP B 1 33 ? -1.238 11.164 -35 1 18.36 33 ASP B C 1
ATOM 5006 O O . ASP B 1 33 ? -1.403 11.641 -33.875 1 18.36 33 ASP B O 1
ATOM 5010 N N . HIS B 1 34 ? -2.557 11.422 -35.656 1 18.53 34 HIS B N 1
ATOM 5011 C CA . HIS B 1 34 ? -3.5 12.531 -35.594 1 18.53 34 HIS B CA 1
ATOM 5012 C C . HIS B 1 34 ? -4.586 12.273 -34.562 1 18.53 34 HIS B C 1
ATOM 5014 O O . HIS B 1 34 ? -4.762 11.141 -34.125 1 18.53 34 HIS B O 1
ATOM 5020 N N . ASP B 1 35 ? -6.121 12.672 -34.781 1 20 35 ASP B N 1
ATOM 5021 C CA . ASP B 1 35 ? -7.285 13.391 -34.281 1 20 35 ASP B CA 1
ATOM 5022 C C . ASP B 1 35 ? -8.289 12.438 -33.656 1 20 35 ASP B C 1
ATOM 5024 O O . ASP B 1 35 ? -9.258 12.023 -34.281 1 20 35 ASP B O 1
ATOM 5028 N N . LEU B 1 36 ? -8.016 11.477 -32.906 1 19.02 36 LEU B N 1
ATOM 5029 C CA . LEU B 1 36 ? -8.984 10.461 -32.5 1 19.02 36 LEU B CA 1
ATOM 5030 C C . LEU B 1 36 ? -10.156 11.094 -31.766 1 19.02 36 LEU B C 1
ATOM 5032 O O . LEU B 1 36 ? -9.953 11.836 -30.797 1 19.02 36 LEU B O 1
ATOM 5036 N N . LEU B 1 37 ? -11.516 10.859 -32.125 1 21.19 37 LEU B N 1
ATOM 5037 C CA . LEU B 1 37 ? -12.938 11.141 -32.281 1 21.19 37 LEU B CA 1
ATOM 5038 C C . LEU B 1 37 ? -13.727 10.617 -31.094 1 21.19 37 LEU B C 1
ATOM 5040 O O . LEU B 1 37 ? -14.57 11.328 -30.547 1 21.19 37 LEU B O 1
ATOM 5044 N N . PRO B 1 38 ? -14.047 9.172 -30.719 1 21.81 38 PRO B N 1
ATOM 5045 C CA . PRO B 1 38 ? -15.266 8.359 -30.797 1 21.81 38 PRO B CA 1
ATOM 5046 C C . PRO B 1 38 ? -15.984 8.234 -29.453 1 21.81 38 PRO B C 1
ATOM 5048 O O . PRO B 1 38 ? -17.203 8.023 -29.422 1 21.81 38 PRO B O 1
ATOM 5051 N N . PHE B 1 39 ? -15.867 8.125 -28.156 1 22.23 39 PHE B N 1
ATOM 5052 C CA . PHE B 1 39 ? -16.656 7.031 -27.609 1 22.23 39 PHE B CA 1
ATOM 5053 C C . PHE B 1 39 ? -18.109 7.469 -27.391 1 22.23 39 PHE B C 1
ATOM 5055 O O . PHE B 1 39 ? -18.406 8.195 -26.453 1 22.23 39 PHE B O 1
ATOM 5062 N N . ASN B 1 40 ? -19.062 7.766 -28.344 1 22.09 40 ASN B N 1
ATOM 5063 C CA . ASN B 1 40 ? -20.484 8.07 -28.297 1 22.09 40 ASN B CA 1
ATOM 5064 C C . ASN B 1 40 ? -21.312 6.844 -27.906 1 22.09 40 ASN B C 1
ATOM 5066 O O . ASN B 1 40 ? -21.484 5.93 -28.703 1 22.09 40 ASN B O 1
ATOM 5070 N N . VAL B 1 41 ? -21.359 6.375 -26.797 1 23.41 41 VAL B N 1
ATOM 5071 C CA . VAL B 1 41 ? -22.203 5.227 -26.484 1 23.41 41 VAL B CA 1
ATOM 5072 C C . VAL B 1 41 ? -23.672 5.605 -26.656 1 23.41 41 VAL B C 1
ATOM 5074 O O . VAL B 1 41 ? -24.266 6.234 -25.781 1 23.41 41 VAL B O 1
ATOM 5077 N N . ASN B 1 42 ? -24.25 6.176 -27.75 1 22.11 42 ASN B N 1
ATOM 5078 C CA . ASN B 1 42 ? -25.672 6.359 -28.016 1 22.11 42 ASN B CA 1
ATOM 5079 C C . ASN B 1 42 ? -26.391 5.02 -28.203 1 22.11 42 ASN B C 1
ATOM 5081 O O . ASN B 1 42 ? -26.312 4.426 -29.281 1 22.11 42 ASN B O 1
ATOM 5085 N N . MET B 1 43 ? -26.641 4.195 -27.297 1 23.67 43 MET B N 1
ATOM 5086 C CA . MET B 1 43 ? -27.484 3.025 -27.516 1 23.67 43 MET B CA 1
ATOM 5087 C C . MET B 1 43 ? -28.906 3.445 -27.906 1 23.67 43 MET B C 1
ATOM 5089 O O . MET B 1 43 ? -29.656 3.947 -27.078 1 23.67 43 MET B O 1
ATOM 5093 N N . SER B 1 44 ? -29.234 3.916 -29.078 1 21.59 44 SER B N 1
ATOM 5094 C CA . SER B 1 44 ? -30.594 4.102 -29.578 1 21.59 44 SER B CA 1
ATOM 5095 C C . SER B 1 44 ? -31.391 2.803 -29.516 1 21.59 44 SER B C 1
ATOM 5097 O O . SER B 1 44 ? -30.812 1.715 -29.625 1 21.59 44 SER B O 1
ATOM 5099 N N . SER B 1 45 ? -32.812 2.771 -29.25 1 22.67 45 SER B N 1
ATOM 5100 C CA . SER B 1 45 ? -34.031 2.045 -28.984 1 22.67 45 SER B CA 1
ATOM 5101 C C . SER B 1 45 ? -34.375 1.111 -30.141 1 22.67 45 SER B C 1
ATOM 5103 O O . SER B 1 45 ? -35.281 0.276 -30.016 1 22.67 45 SER B O 1
ATOM 5105 N N . ASP B 1 46 ? -34.188 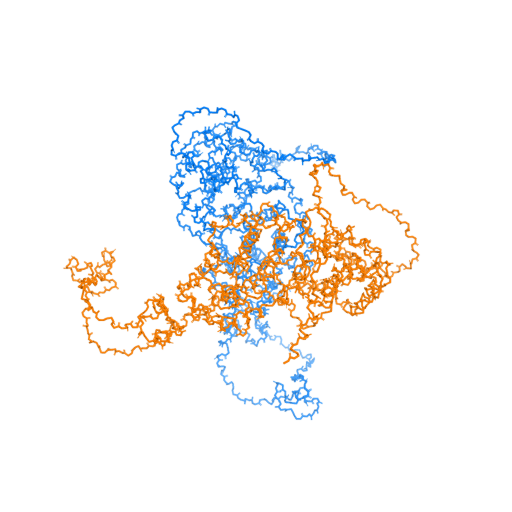1.32 -31.344 1 21.88 46 ASP B N 1
ATOM 5106 C CA . ASP B 1 46 ? -35.156 0.762 -32.281 1 21.88 46 ASP B CA 1
ATOM 5107 C C . ASP B 1 46 ? -35 -0.757 -32.375 1 21.88 46 ASP B C 1
ATOM 5109 O O . ASP B 1 46 ? -35.281 -1.349 -33.406 1 21.88 46 ASP B O 1
ATOM 5113 N N . ILE B 1 47 ? -34.5 -1.363 -31.406 1 23.09 47 ILE B N 1
ATOM 5114 C CA . ILE B 1 47 ? -34.594 -2.799 -31.656 1 23.09 47 ILE B CA 1
ATOM 5115 C C . ILE B 1 47 ? -36.031 -3.277 -31.344 1 23.09 47 ILE B C 1
ATOM 5117 O O . ILE B 1 47 ? -36.5 -3.119 -30.219 1 23.09 47 ILE B O 1
ATOM 5121 N N . PRO B 1 48 ? -36.906 -3.541 -32.344 1 23.16 48 PRO B N 1
ATOM 5122 C CA . PRO B 1 48 ? -38.281 -4.078 -32.25 1 23.16 48 PRO B CA 1
ATOM 5123 C C . PRO B 1 48 ? -38.312 -5.457 -31.578 1 23.16 48 PRO B C 1
ATOM 5125 O O . PRO B 1 48 ? -37.781 -6.426 -32.125 1 23.16 48 PRO B O 1
ATOM 5128 N N . LEU B 1 49 ? -37.812 -5.777 -30.531 1 22.77 49 LEU B N 1
ATOM 5129 C CA . LEU B 1 49 ? -37.969 -7.141 -30.031 1 22.77 49 LEU B CA 1
ATOM 5130 C C . LEU B 1 49 ? -39.438 -7.391 -29.609 1 22.77 49 LEU B C 1
ATOM 5132 O O . LEU B 1 49 ? -39.906 -6.789 -28.656 1 22.77 49 LEU B O 1
ATOM 5136 N N . SER B 1 50 ? -40.344 -7.684 -30.484 1 21.86 50 SER B N 1
ATOM 5137 C CA . SER B 1 50 ? -41.75 -8.062 -30.266 1 21.86 50 SER B CA 1
ATOM 5138 C C . SER B 1 50 ? -41.844 -9.328 -29.406 1 21.86 50 SER B C 1
ATOM 5140 O O . SER B 1 50 ? -42.906 -9.938 -29.312 1 21.86 50 SER B O 1
ATOM 5142 N N . THR B 1 51 ? -40.938 -9.734 -28.516 1 23.14 51 THR B N 1
ATOM 5143 C CA . THR B 1 51 ? -41.25 -11.07 -28.031 1 23.14 51 THR B CA 1
ATOM 5144 C C . THR B 1 51 ? -42.469 -11.031 -27.094 1 23.14 51 THR B C 1
ATOM 5146 O O . THR B 1 51 ? -42.594 -10.117 -26.281 1 23.14 51 THR B O 1
ATOM 5149 N N . GLY B 1 52 ? -43.562 -11.648 -27.234 1 22.34 52 GLY B N 1
ATOM 5150 C CA . GLY B 1 52 ? -44.844 -11.961 -26.609 1 22.34 52 GLY B CA 1
ATOM 5151 C C . GLY B 1 52 ? -44.688 -12.609 -25.25 1 22.34 52 GLY B C 1
ATOM 5152 O O . GLY B 1 52 ? -45.625 -13.234 -24.734 1 22.34 52 GLY B O 1
ATOM 5153 N N . VAL B 1 53 ? -43.469 -12.734 -24.562 1 24.69 53 VAL B N 1
ATOM 5154 C CA . VAL B 1 53 ? -43.625 -13.672 -23.453 1 24.69 53 VAL B CA 1
ATOM 5155 C C . VAL B 1 53 ? -44.406 -13.008 -22.328 1 24.69 53 VAL B C 1
ATOM 5157 O O . VAL B 1 53 ? -44.438 -11.781 -22.203 1 24.69 53 VAL B O 1
ATOM 5160 N N . VAL B 1 54 ? -45.062 -13.805 -21.391 1 26.45 54 VAL B N 1
ATOM 5161 C CA . VAL B 1 54 ? -46 -13.648 -20.297 1 26.45 54 VAL B CA 1
ATOM 5162 C C . VAL B 1 54 ? -45.312 -12.938 -19.125 1 26.45 54 VAL B C 1
ATOM 5164 O O . VAL B 1 54 ? -44.219 -13.312 -18.719 1 26.45 54 VAL B O 1
ATOM 5167 N N . GLU B 1 55 ? -45.625 -11.742 -18.438 1 28.75 55 GLU B N 1
ATOM 5168 C CA . GLU B 1 55 ? -45.375 -10.531 -17.672 1 28.75 55 GLU B CA 1
ATOM 5169 C C . GLU B 1 55 ? -45.125 -10.844 -16.203 1 28.75 55 GLU B C 1
ATOM 5171 O O . GLU B 1 55 ? -44.75 -9.961 -15.43 1 28.75 55 GLU B O 1
ATOM 5176 N N . THR B 1 56 ? -45.531 -11.93 -15.492 1 28.86 56 THR B N 1
ATOM 5177 C CA . THR B 1 56 ? -45.938 -11.633 -14.125 1 28.86 56 THR B CA 1
ATOM 5178 C C . THR B 1 56 ? -44.719 -11.484 -13.211 1 28.86 56 THR B C 1
ATOM 5180 O O . THR B 1 56 ? -44.656 -10.562 -12.391 1 28.86 56 THR B O 1
ATOM 5183 N N . GLU B 1 57 ? -44.125 -12.648 -12.711 1 31.8 57 GLU B N 1
ATOM 5184 C CA . GLU B 1 57 ? -43.406 -12.797 -11.445 1 31.8 57 GLU B CA 1
ATOM 5185 C C . GLU B 1 57 ? -41.969 -12.273 -11.555 1 31.8 57 GLU B C 1
ATOM 5187 O O . GLU B 1 57 ? -41.219 -12.359 -10.602 1 31.8 57 GLU B O 1
ATOM 5192 N N . GLU B 1 58 ? -41.406 -11.75 -12.641 1 33.38 58 GLU B N 1
ATOM 5193 C CA . GLU B 1 58 ? -40.062 -11.461 -13.188 1 33.38 58 GLU B CA 1
ATOM 5194 C C . GLU B 1 58 ? -39.562 -10.117 -12.703 1 33.38 58 GLU B C 1
ATOM 5196 O O . GLU B 1 58 ? -38.406 -9.773 -12.93 1 33.38 58 GLU B O 1
ATOM 5201 N N . GLU B 1 59 ? -40.281 -9.273 -12.062 1 37.41 59 GLU B N 1
ATOM 5202 C CA . GLU B 1 59 ? -39.938 -7.879 -11.805 1 37.41 59 GLU B CA 1
ATOM 5203 C C . GLU B 1 59 ? -39.031 -7.746 -10.602 1 37.41 59 GLU B C 1
ATOM 5205 O O . GLU B 1 59 ? -38.125 -6.879 -10.586 1 37.41 59 GLU B O 1
ATOM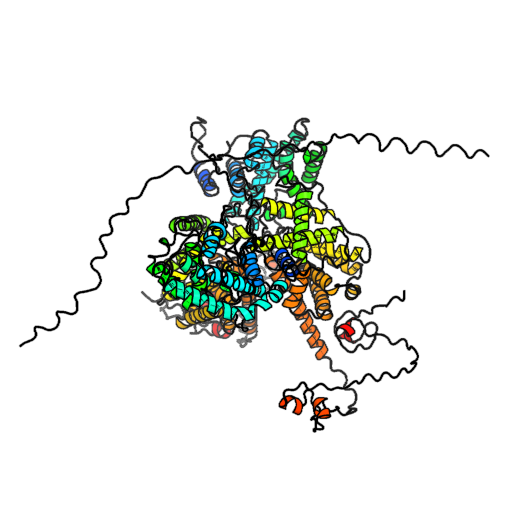 5210 N N . THR B 1 60 ? -39.156 -8.578 -9.547 1 37.84 60 THR B N 1
ATOM 5211 C CA . THR B 1 60 ? -38.5 -8.328 -8.281 1 37.84 60 THR B CA 1
ATOM 5212 C C . THR B 1 60 ? -37 -8.602 -8.391 1 37.84 60 THR B C 1
ATOM 5214 O O . THR B 1 60 ? -36.188 -7.93 -7.754 1 37.84 60 THR B O 1
ATOM 5217 N N . ASP B 1 61 ? -36.656 -9.555 -9.148 1 41.78 61 ASP B N 1
ATOM 5218 C CA . ASP B 1 61 ? -35.281 -10.055 -9.242 1 41.78 61 ASP B CA 1
ATOM 5219 C C . ASP B 1 61 ? -34.406 -9.094 -10.039 1 41.78 61 ASP B C 1
ATOM 5221 O O . ASP B 1 61 ? -33.219 -8.906 -9.719 1 41.78 61 ASP B O 1
ATOM 5225 N N . HIS B 1 62 ? -34.938 -8.453 -10.977 1 43.25 62 HIS B N 1
ATOM 5226 C CA . HIS B 1 62 ? -34.188 -7.477 -11.789 1 43.25 62 HIS B CA 1
ATOM 5227 C C . HIS B 1 62 ? -33.688 -6.324 -10.93 1 43.25 62 HIS B C 1
ATOM 5229 O O . HIS B 1 62 ? -32.562 -5.828 -11.148 1 43.25 62 HIS B O 1
ATOM 5235 N N . SER B 1 63 ? -34.406 -6.062 -9.852 1 44.88 63 SER B N 1
ATOM 5236 C CA . SER B 1 63 ? -34.094 -4.902 -9.023 1 44.88 63 SER B CA 1
ATOM 5237 C C . SER B 1 63 ? -32.875 -5.148 -8.164 1 44.88 63 SER B C 1
ATOM 5239 O O . SER B 1 63 ? -32.031 -4.254 -7.992 1 44.88 63 SER B O 1
ATOM 5241 N N . GLU B 1 64 ? -32.719 -6.402 -7.844 1 46.22 64 GLU B N 1
ATOM 5242 C CA . GLU B 1 64 ? -31.609 -6.656 -6.922 1 46.22 64 GLU B CA 1
ATOM 5243 C C . GLU B 1 64 ? -30.281 -6.656 -7.648 1 46.22 64 GLU B C 1
ATOM 5245 O O . GLU B 1 64 ? -29.297 -6.102 -7.152 1 46.22 64 GLU B O 1
ATOM 5250 N N . ILE B 1 65 ? -30.266 -7.32 -8.766 1 47.25 65 ILE B N 1
ATOM 5251 C CA . ILE B 1 65 ? -29.031 -7.406 -9.531 1 47.25 65 ILE B CA 1
ATOM 5252 C C . ILE B 1 65 ? -28.609 -6.016 -9.992 1 47.25 65 ILE B C 1
ATOM 5254 O O . ILE B 1 65 ? -27.422 -5.672 -9.945 1 47.25 65 ILE B O 1
ATOM 5258 N N . THR B 1 66 ? -29.609 -5.273 -10.414 1 48.47 66 THR B N 1
ATOM 5259 C CA . THR B 1 66 ? -29.297 -3.914 -10.852 1 48.47 66 THR B CA 1
ATOM 5260 C C . THR B 1 66 ? -28.781 -3.08 -9.688 1 48.47 66 THR B C 1
ATOM 5262 O O . THR B 1 66 ? -27.953 -2.178 -9.875 1 48.47 66 THR B O 1
ATOM 5265 N N . ARG B 1 67 ? -29.328 -3.492 -8.586 1 49.66 67 ARG B N 1
ATOM 5266 C CA . ARG B 1 67 ? -28.844 -2.801 -7.395 1 49.66 67 ARG B CA 1
ATOM 5267 C C . ARG B 1 67 ? -27.391 -3.166 -7.094 1 49.66 67 ARG B C 1
ATOM 5269 O O . ARG B 1 67 ? -26.609 -2.314 -6.672 1 49.66 67 ARG B O 1
ATOM 5276 N N . ILE B 1 68 ? -27.219 -4.488 -7.391 1 49.34 68 ILE B N 1
ATOM 5277 C CA . ILE B 1 68 ? -25.875 -4.953 -7.055 1 49.34 68 ILE B CA 1
ATOM 5278 C C . ILE B 1 68 ? -24.891 -4.527 -8.141 1 49.34 68 ILE B C 1
ATOM 5280 O O . ILE B 1 68 ? -23.75 -4.141 -7.848 1 49.34 68 ILE B O 1
ATOM 5284 N N . TYR B 1 69 ? -25.344 -4.676 -9.453 1 51 69 TYR B N 1
ATOM 5285 C CA . TYR B 1 69 ? -24.484 -4.328 -10.578 1 51 69 TYR B CA 1
ATOM 5286 C C . TYR B 1 69 ? -25.156 -3.318 -11.5 1 51 69 TYR B C 1
ATOM 5288 O O . TYR B 1 69 ? -25.922 -3.699 -12.391 1 51 69 TYR B O 1
ATOM 5296 N N . PRO B 1 70 ? -25 -2.107 -11.312 1 47.34 70 PRO B N 1
ATOM 5297 C CA . PRO B 1 70 ? -25.625 -1.125 -12.203 1 47.34 70 PRO B CA 1
ATOM 5298 C C . PRO B 1 70 ? -25.141 -1.251 -13.648 1 47.34 70 PRO B C 1
ATOM 5300 O O . PRO B 1 70 ? -23.953 -1.477 -13.883 1 47.34 70 PRO B O 1
ATOM 5303 N N . GLY B 1 71 ? -26.141 -1.392 -14.781 1 47.09 71 GLY B N 1
ATOM 5304 C CA . GLY B 1 71 ? -25.875 -1.431 -16.203 1 47.09 71 GLY B CA 1
ATOM 5305 C C . GLY B 1 71 ? -26.062 -2.811 -16.812 1 47.09 71 GLY B C 1
ATOM 5306 O O . GLY B 1 71 ? -25.75 -3.025 -17.984 1 47.09 71 GLY B O 1
ATOM 5307 N N . ALA B 1 72 ? -26.266 -3.807 -16.094 1 48.34 72 ALA B N 1
ATOM 5308 C CA . ALA B 1 72 ? -26.375 -5.195 -16.531 1 48.34 72 ALA B CA 1
ATOM 5309 C C . ALA B 1 72 ? -27.562 -5.395 -17.469 1 48.34 72 ALA B C 1
ATOM 5311 O O . ALA B 1 72 ? -27.844 -6.52 -17.875 1 48.34 72 ALA B O 1
ATOM 5312 N N . ASP B 1 73 ? -28.328 -4.488 -17.672 1 47.12 73 ASP B N 1
ATOM 5313 C CA . ASP B 1 73 ? -29.516 -4.781 -18.469 1 47.12 73 ASP B CA 1
ATOM 5314 C C . ASP B 1 73 ? -29.125 -5.152 -19.906 1 47.12 73 ASP B C 1
ATOM 5316 O O . ASP B 1 73 ? -29.984 -5.301 -20.766 1 47.12 73 ASP B O 1
ATOM 5320 N N . LEU B 1 74 ? -27.938 -5.207 -20.219 1 47.38 74 LEU B N 1
ATOM 5321 C CA . LEU B 1 74 ? -27.656 -5.176 -21.656 1 47.38 74 LEU B CA 1
ATOM 5322 C C . LEU B 1 74 ? -27.75 -6.57 -22.266 1 47.38 74 LEU B C 1
ATOM 5324 O O . LEU B 1 74 ? -27.641 -6.73 -23.484 1 47.38 74 LEU B O 1
ATOM 5328 N N . VAL B 1 75 ? -27.578 -7.652 -21.578 1 52.31 75 VAL B N 1
ATOM 5329 C CA . VAL B 1 75 ? -27.281 -8.812 -22.422 1 52.31 75 VAL B CA 1
ATOM 5330 C C . VAL B 1 75 ? -28.578 -9.555 -22.75 1 52.31 75 VAL B C 1
ATOM 5332 O O . VAL B 1 75 ? -29.375 -9.859 -21.844 1 52.31 75 VAL B O 1
ATOM 5335 N N . PRO B 1 76 ? -28.922 -9.641 -23.984 1 52.94 76 PRO B N 1
ATOM 5336 C CA . PRO B 1 76 ? -30.047 -10.492 -24.359 1 52.94 76 PRO B CA 1
ATOM 5337 C C . PRO B 1 76 ? -29.969 -11.875 -23.703 1 52.94 76 PRO B C 1
ATOM 5339 O O . PRO B 1 76 ? -28.938 -12.547 -23.797 1 52.94 76 PRO B O 1
ATOM 5342 N N . LEU B 1 77 ? -30.797 -12.305 -22.719 1 56.06 77 LEU B N 1
ATOM 5343 C CA . LEU B 1 77 ? -30.875 -13.469 -21.844 1 56.06 77 LEU B CA 1
ATOM 5344 C C . LEU B 1 77 ? -30.906 -14.758 -22.656 1 56.06 77 LEU B C 1
ATOM 5346 O O . LEU B 1 77 ? -30.375 -15.781 -22.219 1 56.06 77 LEU B O 1
ATOM 5350 N N . ASN B 1 78 ? -31.656 -14.789 -23.672 1 61.25 78 ASN B N 1
ATOM 5351 C CA . ASN B 1 78 ? -31.906 -16.125 -24.188 1 61.25 78 ASN B CA 1
ATOM 5352 C C . ASN B 1 78 ? -31.109 -16.406 -25.469 1 61.25 78 ASN B C 1
ATOM 5354 O O . ASN B 1 78 ? -31.688 -16.703 -26.5 1 61.25 78 ASN B O 1
ATOM 5358 N N . VAL B 1 79 ? -29.781 -16.219 -25.391 1 64.81 79 VAL B N 1
ATOM 5359 C CA . VAL B 1 79 ? -28.969 -16.422 -26.578 1 64.81 79 VAL B CA 1
ATOM 5360 C C . VAL B 1 79 ? -28.812 -17.922 -26.844 1 64.81 79 VAL B C 1
ATOM 5362 O O . VAL B 1 79 ? -28.938 -18.375 -27.984 1 64.81 79 VAL B O 1
ATOM 5365 N N . PHE B 1 80 ? -28.516 -18.719 -25.859 1 72.69 80 PHE B N 1
ATOM 5366 C CA . PHE B 1 80 ? -28.359 -20.172 -26 1 72.69 80 PHE B CA 1
ATOM 5367 C C . PHE B 1 80 ? -29.156 -20.906 -24.938 1 72.69 80 PHE B C 1
ATOM 5369 O O . PHE B 1 80 ? -29.422 -20.359 -23.859 1 72.69 80 PHE B O 1
ATOM 5376 N N . PRO B 1 81 ? -29.578 -22.109 -25.344 1 72.25 81 PRO B N 1
ATOM 5377 C CA . PRO B 1 81 ? -30.172 -22.922 -24.281 1 72.25 81 PRO B CA 1
ATOM 5378 C C . PRO B 1 81 ? -29.234 -23.141 -23.094 1 72.25 81 PRO B C 1
ATOM 5380 O O . PRO B 1 81 ? -28.016 -23.281 -23.281 1 72.25 81 PRO B O 1
ATOM 5383 N N . SER B 1 82 ? -29.781 -22.906 -21.891 1 78.12 82 SER B N 1
ATOM 5384 C CA . SER B 1 82 ? -28.938 -23.016 -20.703 1 78.12 82 SER B CA 1
ATOM 5385 C C . SER B 1 82 ? -29.625 -23.812 -19.609 1 78.12 82 SER B C 1
ATOM 5387 O O . SER B 1 82 ? -30.844 -23.766 -19.469 1 78.12 82 SER B O 1
ATOM 5389 N N . SER B 1 83 ? -28.875 -24.656 -18.969 1 80.12 83 SER B N 1
ATOM 5390 C CA . SER B 1 83 ? -29.344 -25.359 -17.781 1 80.12 83 SER B CA 1
ATOM 5391 C C . SER B 1 83 ? -29.422 -24.422 -16.578 1 80.12 83 SER B C 1
ATOM 5393 O O . SER B 1 83 ? -29.969 -24.797 -15.523 1 80.12 83 SER B O 1
ATOM 5395 N N . LEU B 1 84 ? -28.938 -23.203 -16.734 1 87.44 84 LEU B N 1
ATOM 5396 C CA . LEU B 1 84 ? -29 -22.203 -15.68 1 87.44 84 LEU B CA 1
ATOM 5397 C C . LEU B 1 84 ? -30.25 -21.344 -15.82 1 87.44 84 LEU B C 1
ATOM 5399 O O . LEU B 1 84 ? -30.625 -20.953 -16.938 1 87.44 84 LEU B O 1
ATOM 5403 N N . PRO B 1 85 ? -30.797 -21.125 -14.648 1 83.88 85 PRO B N 1
ATOM 5404 C CA . PRO B 1 85 ? -31.859 -20.109 -14.711 1 83.88 85 PRO B CA 1
ATOM 5405 C C . PRO B 1 85 ? -31.391 -18.781 -15.297 1 83.88 85 PRO B C 1
ATOM 5407 O O . PRO B 1 85 ? -30.266 -18.359 -15.023 1 83.88 85 PRO B O 1
ATOM 5410 N N . PRO B 1 86 ? -32.25 -18.188 -16.109 1 82.75 86 PRO B N 1
ATOM 5411 C CA . PRO B 1 86 ? -31.875 -16.938 -16.75 1 82.75 86 PRO B CA 1
ATOM 5412 C C . PRO B 1 86 ? -31.391 -15.875 -15.773 1 82.75 86 PRO B C 1
ATOM 5414 O O . PRO B 1 86 ? -30.516 -15.07 -16.109 1 82.75 86 PRO B O 1
ATOM 5417 N N . ARG B 1 87 ? -31.906 -15.898 -14.586 1 82.06 87 ARG B N 1
ATOM 5418 C CA . ARG B 1 87 ? -31.516 -14.914 -13.586 1 82.06 87 ARG B CA 1
ATOM 5419 C C . ARG B 1 87 ? -30.031 -15.078 -13.211 1 82.06 87 ARG B C 1
ATOM 5421 O O . ARG B 1 87 ? -29.344 -14.094 -12.953 1 82.06 87 ARG B O 1
ATOM 5428 N N . LEU B 1 88 ? -29.609 -16.297 -13.219 1 86.69 88 LEU B N 1
ATOM 5429 C CA . LEU B 1 88 ? -28.219 -16.562 -12.859 1 86.69 88 LEU B CA 1
ATOM 5430 C C . LEU B 1 88 ? -27.281 -16.203 -14.016 1 86.69 88 LEU B C 1
ATOM 5432 O O . LEU B 1 88 ? -26.156 -15.773 -13.789 1 86.69 88 LEU B O 1
ATOM 5436 N N . VAL B 1 89 ? -27.734 -16.406 -15.227 1 88 89 VAL B N 1
ATOM 5437 C CA . VAL B 1 89 ? -26.969 -15.984 -16.391 1 88 89 VAL B CA 1
ATOM 5438 C C . VAL B 1 89 ? -26.812 -14.469 -16.391 1 88 89 VAL B C 1
ATOM 5440 O O . VAL B 1 89 ? -25.719 -13.953 -16.641 1 88 89 VAL B O 1
ATOM 5443 N N . ARG B 1 90 ? -27.859 -13.797 -16.094 1 84.44 90 ARG B N 1
ATOM 5444 C CA . ARG B 1 90 ? -27.828 -12.336 -16.016 1 84.44 90 ARG B CA 1
ATOM 5445 C C . ARG B 1 90 ? -26.875 -11.875 -14.914 1 84.44 90 ARG B C 1
ATOM 5447 O O . ARG B 1 90 ? -26.156 -10.883 -15.086 1 84.44 90 ARG B O 1
ATOM 5454 N N . ARG B 1 91 ? -26.891 -12.547 -13.867 1 84.69 91 ARG B N 1
ATOM 5455 C CA . ARG B 1 91 ? -26 -12.227 -12.766 1 84.69 91 ARG B CA 1
ATOM 5456 C C . ARG B 1 91 ? -24.531 -12.383 -13.188 1 84.69 91 ARG B C 1
ATOM 5458 O O . ARG B 1 91 ? -23.719 -11.508 -12.93 1 84.69 91 ARG B O 1
ATOM 5465 N N . ALA B 1 92 ? -24.297 -13.5 -13.773 1 89.31 92 ALA B N 1
ATOM 5466 C CA . ALA B 1 92 ? -22.938 -13.789 -14.211 1 89.31 92 ALA B CA 1
ATOM 5467 C C . ALA B 1 92 ? -22.422 -12.703 -15.156 1 89.31 92 ALA B C 1
ATOM 5469 O O . ALA B 1 92 ? -21.297 -12.227 -15 1 89.31 92 ALA B O 1
ATOM 5470 N N . LEU B 1 93 ? -23.219 -12.344 -16.078 1 87.75 93 LEU B N 1
ATOM 5471 C CA . LEU B 1 93 ? -22.812 -11.359 -17.078 1 87.75 93 LEU B CA 1
ATOM 5472 C C . LEU B 1 93 ? -22.688 -9.969 -16.453 1 87.75 93 LEU B C 1
ATOM 5474 O O . LEU B 1 93 ? -21.781 -9.211 -16.781 1 87.75 93 LEU B O 1
ATOM 5478 N N . SER B 1 94 ? -23.578 -9.641 -15.539 1 84.56 94 SER B N 1
ATOM 5479 C CA . SER B 1 94 ? -23.5 -8.359 -14.852 1 84.56 94 SER B CA 1
ATOM 5480 C C . SER B 1 94 ? -22.234 -8.242 -14.016 1 84.56 94 SER B C 1
ATOM 5482 O O . SER B 1 94 ? -21.562 -7.211 -14.039 1 84.56 94 SER B O 1
ATOM 5484 N N . TYR B 1 95 ? -21.938 -9.289 -13.359 1 87.06 95 TYR B N 1
ATOM 5485 C CA . TYR B 1 95 ? -20.703 -9.32 -12.578 1 87.06 95 TYR B CA 1
ATOM 5486 C C . TYR B 1 95 ? -19.484 -9.172 -13.477 1 87.06 95 TYR B C 1
ATOM 5488 O O . TYR B 1 95 ? -18.562 -8.422 -13.164 1 87.06 95 TYR B O 1
ATOM 5496 N N . ARG B 1 96 ? -19.531 -9.906 -14.516 1 90.5 96 ARG B N 1
ATOM 5497 C CA . ARG B 1 96 ? -18.406 -9.867 -15.43 1 90.5 96 ARG B CA 1
ATOM 5498 C C . ARG B 1 96 ? -18.203 -8.469 -16 1 90.5 96 ARG B C 1
ATOM 5500 O O . ARG B 1 96 ? -17.078 -7.965 -16.047 1 90.5 96 ARG B O 1
ATOM 5507 N N . PHE B 1 97 ? -19.219 -7.816 -16.375 1 83.94 97 PHE B N 1
ATOM 5508 C CA . PHE B 1 97 ? -19.156 -6.52 -17.031 1 83.94 97 PHE B CA 1
ATOM 5509 C C . PHE B 1 97 ? -18.781 -5.426 -16.031 1 83.94 97 PHE B C 1
ATOM 5511 O O . PHE B 1 97 ? -17.906 -4.598 -16.312 1 83.94 97 PHE B O 1
ATOM 5518 N N . ALA B 1 98 ? -19.375 -5.492 -14.891 1 80.19 98 ALA B N 1
ATOM 5519 C CA . ALA B 1 98 ? -19.281 -4.363 -13.969 1 80.19 98 ALA B CA 1
ATOM 5520 C C . ALA B 1 98 ? -18.062 -4.508 -13.055 1 80.19 98 ALA B C 1
ATOM 5522 O O . ALA B 1 98 ? -17.469 -3.512 -12.641 1 80.19 98 ALA B O 1
ATOM 5523 N N . ILE B 1 99 ? -17.734 -5.746 -12.789 1 84.5 99 ILE B N 1
ATOM 5524 C CA . ILE B 1 99 ? -16.75 -5.934 -11.719 1 84.5 99 ILE B CA 1
ATOM 5525 C C . ILE B 1 99 ? -15.492 -6.574 -12.273 1 84.5 99 ILE B C 1
ATOM 5527 O O . ILE B 1 99 ? -14.383 -6.074 -12.055 1 84.5 99 ILE B O 1
ATOM 5531 N N . MET B 1 100 ? -15.602 -7.566 -13.031 1 89.31 100 MET B N 1
ATOM 5532 C CA . MET B 1 100 ? -14.453 -8.383 -13.422 1 89.31 100 MET B CA 1
ATOM 5533 C C . MET B 1 100 ? -13.688 -7.73 -14.57 1 89.31 100 MET B C 1
ATOM 5535 O O . MET B 1 100 ? -12.461 -7.609 -14.508 1 89.31 100 MET B O 1
ATOM 5539 N N . THR B 1 101 ? -14.352 -7.301 -15.555 1 85.56 101 THR B N 1
ATOM 5540 C CA . THR B 1 101 ? -13.773 -6.922 -16.828 1 85.56 101 THR B CA 1
ATOM 5541 C C . THR B 1 101 ? -12.828 -5.73 -16.672 1 85.56 101 THR B C 1
ATOM 5543 O O . THR B 1 101 ? -11.742 -5.707 -17.25 1 85.56 101 THR B O 1
ATOM 5546 N N . PRO B 1 102 ? -13.117 -4.789 -15.859 1 79.56 102 PRO B N 1
ATOM 5547 C CA . PRO B 1 102 ? -12.242 -3.615 -15.781 1 79.56 102 PRO B CA 1
ATOM 5548 C C . PRO B 1 102 ? -10.836 -3.959 -15.297 1 79.56 102 PRO B C 1
ATOM 5550 O O . PRO B 1 102 ? -9.883 -3.232 -15.586 1 79.56 102 PRO B O 1
ATOM 5553 N N . ARG B 1 103 ? -10.703 -5.152 -14.688 1 85.31 103 ARG B N 1
ATOM 5554 C CA . ARG B 1 103 ? -9.406 -5.465 -14.078 1 85.31 103 ARG B CA 1
ATOM 5555 C C . ARG B 1 103 ? -8.766 -6.676 -14.75 1 85.31 103 ARG B C 1
ATOM 5557 O O . ARG B 1 103 ? -7.648 -7.059 -14.406 1 85.31 103 ARG B O 1
ATOM 5564 N N . VAL B 1 104 ? -9.445 -7.223 -15.656 1 84.88 104 VAL B N 1
ATOM 5565 C CA . VAL B 1 104 ? -8.93 -8.438 -16.266 1 84.88 104 VAL B CA 1
ATOM 5566 C C . VAL B 1 104 ? -7.738 -8.102 -17.172 1 84.88 104 VAL B C 1
ATOM 5568 O O . VAL B 1 104 ? -6.691 -8.75 -17.094 1 84.88 104 VAL B O 1
ATOM 5571 N N . LEU B 1 105 ? -7.996 -7.09 -18.016 1 84 105 LEU B N 1
ATOM 5572 C CA . LEU B 1 105 ? -6.977 -6.602 -18.938 1 84 105 LEU B CA 1
ATOM 5573 C C . LEU B 1 105 ? -6.855 -5.082 -18.844 1 84 105 LEU B C 1
ATOM 5575 O O . LEU B 1 105 ? -7.34 -4.367 -19.734 1 84 105 LEU B O 1
ATOM 5579 N N . PRO B 1 106 ? -6.109 -4.703 -17.719 1 77.38 106 PRO B N 1
ATOM 5580 C CA . PRO B 1 106 ? -6.004 -3.248 -17.594 1 77.38 106 PRO B CA 1
ATOM 5581 C C . PRO B 1 106 ? -5.457 -2.59 -18.859 1 77.38 106 PRO B C 1
ATOM 5583 O O . PRO B 1 106 ? -4.543 -3.125 -19.5 1 77.38 106 PRO B O 1
ATOM 5586 N N . SER B 1 107 ? -6.18 -1.687 -19.375 1 67.62 107 SER B N 1
ATOM 5587 C CA . SER B 1 107 ? -5.781 -0.971 -20.578 1 67.62 107 SER B CA 1
ATOM 5588 C C . SER B 1 107 ? -5.824 0.538 -20.375 1 67.62 107 SER B C 1
ATOM 5590 O O . SER B 1 107 ? -6.48 1.021 -19.438 1 67.62 107 SER B O 1
ATOM 5592 N N . ARG B 1 108 ? -4.812 1.287 -20.828 1 59.16 108 ARG B N 1
ATOM 5593 C CA . ARG B 1 108 ? -4.812 2.744 -20.734 1 59.16 108 ARG B CA 1
ATOM 5594 C C . ARG B 1 108 ? -6.113 3.324 -21.281 1 59.16 108 ARG B C 1
ATOM 5596 O O . ARG B 1 108 ? -6.648 4.289 -20.734 1 59.16 108 ARG B O 1
ATOM 5603 N N . ASN B 1 109 ? -6.34 2.727 -22.5 1 54.91 109 ASN B N 1
ATOM 5604 C CA . ASN B 1 109 ? -7.402 3.373 -23.266 1 54.91 109 ASN B CA 1
ATOM 5605 C C . ASN B 1 109 ? -8.75 2.693 -23.047 1 54.91 109 ASN B C 1
ATOM 5607 O O . ASN B 1 109 ? -8.805 1.574 -22.531 1 54.91 109 ASN B O 1
ATOM 5611 N N . VAL B 1 110 ? -9.766 3.459 -23.125 1 54.72 110 VAL B N 1
ATOM 5612 C CA . VAL B 1 110 ? -11.195 3.215 -22.969 1 54.72 110 VAL B CA 1
ATOM 5613 C C . VAL B 1 110 ? -11.562 1.905 -23.672 1 54.72 110 VAL B C 1
ATOM 5615 O O . VAL B 1 110 ? -12.648 1.362 -23.438 1 54.72 110 VAL B O 1
ATOM 5618 N N . SER B 1 111 ? -10.633 1.247 -24.344 1 64.06 111 SER B N 1
ATOM 5619 C CA . SER B 1 111 ? -11.156 0.086 -25.047 1 64.06 111 SER B CA 1
ATOM 5620 C C . SER B 1 111 ? -10.812 -1.21 -24.328 1 64.06 111 SER B C 1
ATOM 5622 O O . SER B 1 111 ? -9.641 -1.491 -24.062 1 64.06 111 SER B O 1
ATOM 5624 N N . ASN B 1 112 ? -11.797 -1.892 -23.766 1 76.44 112 ASN B N 1
ATOM 5625 C CA . ASN B 1 112 ? -11.688 -3.182 -23.094 1 76.44 112 ASN B CA 1
ATOM 5626 C C . ASN B 1 112 ? -11.898 -4.34 -24.062 1 76.44 112 ASN B C 1
ATOM 5628 O O . ASN B 1 112 ? -12.977 -4.469 -24.656 1 76.44 112 ASN B O 1
ATOM 5632 N N . PRO B 1 113 ? -10.93 -5.145 -24.297 1 83.56 113 PRO B N 1
ATOM 5633 C CA . PRO B 1 113 ? -11.016 -6.242 -25.266 1 83.56 113 PRO B CA 1
ATOM 5634 C C . PRO B 1 113 ? -12.195 -7.18 -24.984 1 83.56 113 PRO B C 1
ATOM 5636 O O . PRO B 1 113 ? -12.766 -7.758 -25.922 1 83.56 113 PRO B O 1
ATOM 5639 N N . TYR B 1 114 ? -12.516 -7.32 -23.812 1 85.5 114 TYR B N 1
ATOM 5640 C CA . TYR B 1 114 ? -13.641 -8.18 -23.484 1 85.5 114 TYR B CA 1
ATOM 5641 C C . TYR B 1 114 ? -14.93 -7.656 -24.109 1 85.5 114 TYR B C 1
ATOM 5643 O O . TYR B 1 114 ? -15.68 -8.414 -24.734 1 85.5 114 TYR B O 1
ATOM 5651 N N . LEU B 1 115 ? -15.109 -6.426 -23.953 1 82.19 115 LEU B N 1
ATOM 5652 C CA . LEU B 1 115 ? -16.344 -5.828 -24.422 1 82.19 115 LEU B CA 1
ATOM 5653 C C . LEU B 1 115 ? -16.359 -5.727 -25.953 1 82.19 115 LEU B C 1
ATOM 5655 O O . LEU B 1 115 ? -17.406 -5.883 -26.578 1 82.19 115 LEU B O 1
ATOM 5659 N N . GLN B 1 116 ? -15.273 -5.59 -26.469 1 83.38 116 GLN B N 1
ATOM 5660 C CA . GLN B 1 116 ? -15.203 -5.305 -27.906 1 83.38 116 GLN B CA 1
ATOM 5661 C C . GLN B 1 116 ? -15.117 -6.594 -28.719 1 83.38 116 GLN B C 1
ATOM 5663 O O . GLN B 1 116 ? -15.617 -6.66 -29.844 1 83.38 116 GLN B O 1
ATOM 5668 N N . TYR B 1 117 ? -14.539 -7.594 -28.094 1 88.81 117 TYR B N 1
ATOM 5669 C CA . TYR B 1 117 ? -14.234 -8.742 -28.938 1 88.81 117 TYR B CA 1
ATOM 5670 C C . TYR B 1 117 ? -14.703 -10.039 -28.297 1 88.81 117 TYR B C 1
ATOM 5672 O O . TYR B 1 117 ? -15.359 -10.859 -28.938 1 88.81 117 TYR B O 1
ATOM 5680 N N . TRP B 1 118 ? -14.445 -10.219 -27.047 1 93.06 118 TRP B N 1
ATOM 5681 C CA . TRP B 1 118 ? -14.719 -11.5 -26.406 1 93.06 118 TRP B CA 1
ATOM 5682 C C . TRP B 1 118 ? -16.219 -11.742 -26.281 1 93.06 118 TRP B C 1
ATOM 5684 O O . TRP B 1 118 ? -16.703 -12.82 -26.625 1 93.06 118 TRP B O 1
ATOM 5694 N N . PHE B 1 119 ? -16.844 -10.734 -25.797 1 89.69 119 PHE B N 1
ATOM 5695 C CA . PHE B 1 119 ? -18.266 -10.891 -25.531 1 89.69 119 PHE B CA 1
ATOM 5696 C C . PHE B 1 119 ? -19.047 -11.062 -26.828 1 89.69 119 PHE B C 1
ATOM 5698 O O . PHE B 1 119 ? -19.828 -12.008 -26.969 1 89.69 119 PHE B O 1
ATOM 5705 N N . PRO B 1 120 ? -18.844 -10.211 -27.828 1 87.19 120 PRO B N 1
ATOM 5706 C CA . PRO B 1 120 ? -19.516 -10.438 -29.094 1 87.19 120 PRO B CA 1
ATOM 5707 C C . PRO B 1 120 ? -19.203 -11.805 -29.703 1 87.19 120 PRO B C 1
ATOM 5709 O O . PRO B 1 120 ? -20.094 -12.461 -30.25 1 87.19 120 PRO B O 1
ATOM 5712 N N . MET B 1 121 ? -18.031 -12.227 -29.547 1 92.19 121 MET B N 1
ATOM 5713 C CA . MET B 1 121 ? -17.625 -13.555 -30.016 1 92.19 121 MET B CA 1
ATOM 5714 C C . MET B 1 121 ? -18.406 -14.648 -29.297 1 92.19 121 MET B C 1
ATOM 5716 O O . MET B 1 121 ? -18.828 -15.625 -29.906 1 92.19 121 MET B O 1
ATOM 5720 N N . SER B 1 122 ? -18.703 -14.461 -28.062 1 92.06 122 SER B N 1
ATOM 5721 C CA . SER B 1 122 ? -19.375 -15.469 -27.25 1 92.06 122 SER B CA 1
ATOM 5722 C C . SER B 1 122 ? -20.859 -15.555 -27.625 1 92.06 122 SER B C 1
ATOM 5724 O O . SER B 1 122 ? -21.5 -16.594 -27.422 1 92.06 122 SER B O 1
ATOM 5726 N N . LEU B 1 123 ? -21.375 -14.523 -28.109 1 88.69 123 LEU B N 1
ATOM 5727 C CA . LEU B 1 123 ? -22.797 -14.523 -28.484 1 88.69 123 LEU B CA 1
ATOM 5728 C C . LEU B 1 123 ? -23.031 -15.398 -29.719 1 88.69 123 LEU B C 1
ATOM 5730 O O . LEU B 1 123 ? -24.172 -15.789 -29.984 1 88.69 123 LEU B O 1
ATOM 5734 N N . ASN B 1 124 ? -21.984 -15.758 -30.391 1 88.94 124 ASN B N 1
ATOM 5735 C CA . ASN B 1 124 ? -22.094 -16.562 -31.594 1 88.94 124 ASN B CA 1
ATOM 5736 C C . ASN B 1 124 ? -21.484 -17.953 -31.406 1 88.94 124 ASN B C 1
ATOM 5738 O O . ASN B 1 124 ? -21.328 -18.703 -32.375 1 88.94 124 ASN B O 1
ATOM 5742 N N . ASP B 1 125 ? -21.094 -18.219 -30.266 1 92.69 125 ASP B N 1
ATOM 5743 C CA . ASP B 1 125 ? -20.469 -19.484 -29.953 1 92.69 125 ASP B CA 1
ATOM 5744 C C . ASP B 1 125 ? -20.938 -20.016 -28.609 1 92.69 125 ASP B C 1
ATOM 5746 O O . ASP B 1 125 ? -20.531 -19.5 -27.562 1 92.69 125 ASP B O 1
ATOM 5750 N N . GLN B 1 126 ? -21.625 -21.078 -28.688 1 92.62 126 GLN B N 1
ATOM 5751 C CA . GLN B 1 126 ? -22.281 -21.594 -27.484 1 92.62 126 GLN B CA 1
ATOM 5752 C C . GLN B 1 126 ? -21.25 -22.031 -26.438 1 92.62 126 GLN B C 1
ATOM 5754 O O . GLN B 1 126 ? -21.453 -21.828 -25.25 1 92.62 126 GLN B O 1
ATOM 5759 N N . ALA B 1 127 ? -20.219 -22.703 -26.891 1 94.94 127 ALA B N 1
ATOM 5760 C CA . ALA B 1 127 ? -19.188 -23.156 -25.969 1 94.94 127 ALA B CA 1
ATOM 5761 C C . ALA B 1 127 ? -18.547 -21.984 -25.219 1 94.94 127 ALA B C 1
ATOM 5763 O O . ALA B 1 127 ? -18.406 -22.031 -24 1 94.94 127 ALA B O 1
ATOM 5764 N N . THR B 1 128 ? -18.25 -20.984 -25.953 1 96.25 128 THR B N 1
ATOM 5765 C CA . THR B 1 128 ? -17.609 -19.797 -25.375 1 96.25 128 THR B CA 1
ATOM 5766 C C . THR B 1 128 ? -18.562 -19.078 -24.422 1 96.25 128 THR B C 1
ATOM 5768 O O . THR B 1 128 ? -18.141 -18.625 -23.344 1 96.25 128 THR B O 1
ATOM 5771 N N . PHE B 1 129 ? -19.766 -19 -24.812 1 94.19 129 PHE B N 1
ATOM 5772 C CA . PHE B 1 129 ? -20.75 -18.328 -23.984 1 94.19 129 PHE B CA 1
ATOM 5773 C C . PHE B 1 129 ? -20.922 -19.047 -22.641 1 94.19 129 PHE B C 1
ATOM 5775 O O . PHE B 1 129 ? -20.859 -18.422 -21.578 1 94.19 129 PHE B O 1
ATOM 5782 N N . LYS B 1 130 ? -21.109 -20.312 -22.719 1 94.44 130 LYS B N 1
ATOM 5783 C CA . LYS B 1 130 ? -21.297 -21.094 -21.5 1 94.44 130 LYS B CA 1
ATOM 5784 C C . LYS B 1 130 ? -20.062 -21.031 -20.609 1 94.44 130 LYS B C 1
ATOM 5786 O O . LYS B 1 130 ? -20.172 -20.922 -19.391 1 94.44 130 LYS B O 1
ATOM 5791 N N . ALA B 1 131 ? -18.906 -21.062 -21.25 1 96.5 131 ALA B N 1
ATOM 5792 C CA . ALA B 1 131 ? -17.656 -21.031 -20.484 1 96.5 131 ALA B CA 1
ATOM 5793 C C . ALA B 1 131 ? -17.5 -19.688 -19.781 1 96.5 131 ALA B C 1
ATOM 5795 O O . ALA B 1 131 ? -17.047 -19.641 -18.625 1 96.5 131 ALA B O 1
ATOM 5796 N N . ILE B 1 132 ? -17.828 -18.578 -20.406 1 95 132 ILE B N 1
ATOM 5797 C CA . ILE B 1 132 ? -17.719 -17.25 -19.828 1 95 132 ILE B CA 1
ATOM 5798 C C . ILE B 1 132 ? -18.672 -17.125 -18.641 1 95 132 ILE B C 1
ATOM 5800 O O . ILE B 1 132 ? -18.297 -16.594 -17.594 1 95 132 ILE B O 1
ATOM 5804 N N . VAL B 1 133 ? -19.828 -17.609 -18.812 1 93.12 133 VAL B N 1
ATOM 5805 C CA . VAL B 1 133 ? -20.812 -17.562 -17.734 1 93.12 133 VAL B CA 1
ATOM 5806 C C . VAL B 1 133 ? -20.312 -18.391 -16.547 1 93.12 133 VAL B C 1
ATOM 5808 O O . VAL B 1 133 ? -20.344 -17.906 -15.406 1 93.12 133 VAL B O 1
ATOM 5811 N N . LEU B 1 134 ? -19.875 -19.578 -16.844 1 94.12 134 LEU B N 1
ATOM 5812 C CA . LEU B 1 134 ? -19.375 -20.453 -15.789 1 94.12 134 LEU B CA 1
ATOM 5813 C C . LEU B 1 134 ? -18.219 -19.812 -15.039 1 94.12 134 LEU B C 1
ATOM 5815 O O . LEU B 1 134 ? -18.203 -19.812 -13.805 1 94.12 134 LEU B O 1
ATOM 5819 N N . SER B 1 135 ? -17.266 -19.312 -15.781 1 94.88 135 SER B N 1
ATOM 5820 C CA . SER B 1 135 ? -16.094 -18.672 -15.188 1 94.88 135 SER B CA 1
ATOM 5821 C C . SER B 1 135 ? -16.484 -17.469 -14.336 1 94.88 135 SER B C 1
ATOM 5823 O O . SER B 1 135 ? -15.898 -17.234 -13.281 1 94.88 135 SER B O 1
ATOM 5825 N N . SER B 1 136 ? -17.469 -16.703 -14.781 1 92.31 136 SER B N 1
ATOM 5826 C CA . SER B 1 136 ? -17.938 -15.523 -14.055 1 92.31 136 SER B CA 1
ATOM 5827 C C . SER B 1 136 ? -18.578 -15.906 -12.727 1 92.31 136 SER B C 1
ATOM 5829 O O . SER B 1 136 ? -18.328 -15.266 -11.703 1 92.31 136 SER B O 1
ATOM 5831 N N . LEU B 1 137 ? -19.344 -16.938 -12.773 1 91.25 137 LEU B N 1
ATOM 5832 C CA . LEU B 1 137 ? -20.016 -17.375 -11.555 1 91.25 137 LEU B CA 1
ATOM 5833 C C . LEU B 1 137 ? -19.016 -17.906 -10.539 1 91.25 137 LEU B C 1
ATOM 5835 O O . LEU B 1 137 ? -19.094 -17.578 -9.352 1 91.25 137 LEU B O 1
ATOM 5839 N N . SER B 1 138 ? -18.109 -18.672 -11.023 1 90.94 138 SER B N 1
ATOM 5840 C CA . SER B 1 138 ? -17.078 -19.203 -10.148 1 90.94 138 SER B CA 1
ATOM 5841 C C . SER B 1 138 ? -16.203 -18.094 -9.578 1 90.94 138 SER B C 1
ATOM 5843 O O . SER B 1 138 ? -15.875 -18.094 -8.398 1 90.94 138 SER B O 1
ATOM 5845 N N . HIS B 1 139 ? -15.844 -17.172 -10.414 1 92.25 139 HIS B N 1
ATOM 5846 C CA . HIS B 1 139 ? -15.031 -16.031 -10 1 92.25 139 HIS B CA 1
ATOM 5847 C C . HIS B 1 139 ? -15.75 -15.203 -8.938 1 92.25 139 HIS B C 1
ATOM 5849 O O . HIS B 1 139 ? -15.141 -14.805 -7.941 1 92.25 139 HIS B O 1
ATOM 5855 N N . GLU B 1 140 ? -16.969 -14.969 -9.141 1 90.56 140 GLU B N 1
ATOM 5856 C CA . GLU B 1 140 ? -17.75 -14.188 -8.188 1 90.56 140 GLU B CA 1
ATOM 5857 C C . GLU B 1 140 ? -17.797 -14.875 -6.824 1 90.56 140 GLU B C 1
ATOM 5859 O O . GLU B 1 140 ? -17.672 -14.219 -5.789 1 90.56 140 GLU B O 1
ATOM 5864 N N . ARG B 1 141 ? -18.031 -16.094 -6.859 1 88.12 141 ARG B N 1
ATOM 5865 C CA . ARG B 1 141 ? -18.125 -16.859 -5.621 1 88.12 141 ARG B CA 1
ATOM 5866 C C . ARG B 1 141 ? -16.812 -16.797 -4.844 1 88.12 141 ARG B C 1
ATOM 5868 O O . ARG B 1 141 ? -16.812 -16.562 -3.633 1 88.12 141 ARG B O 1
ATOM 5875 N N . ILE B 1 142 ? -15.75 -17 -5.52 1 89.69 142 ILE B N 1
ATOM 5876 C CA . ILE B 1 142 ? -14.445 -17.016 -4.867 1 89.69 142 ILE B CA 1
ATOM 5877 C C . ILE B 1 142 ? -14.109 -15.617 -4.367 1 89.69 142 ILE B C 1
ATOM 5879 O O . ILE B 1 142 ? -13.562 -15.461 -3.273 1 89.69 142 ILE B O 1
ATOM 5883 N N . ASN B 1 143 ? -14.383 -14.633 -5.191 1 90.19 143 ASN B N 1
ATOM 5884 C CA . ASN B 1 143 ? -14.18 -13.25 -4.77 1 90.19 143 ASN B CA 1
ATOM 5885 C C . ASN B 1 143 ? -14.922 -12.953 -3.469 1 90.19 143 ASN B C 1
ATOM 5887 O O . ASN B 1 143 ? -14.383 -12.273 -2.588 1 90.19 143 ASN B O 1
ATOM 5891 N N . GLY B 1 144 ? -16.109 -13.438 -3.359 1 85.31 144 GLY B N 1
ATOM 5892 C CA . GLY B 1 144 ? -16.875 -13.266 -2.137 1 85.31 144 GLY B CA 1
ATOM 5893 C C . GLY B 1 144 ? -16.266 -13.984 -0.945 1 85.31 144 GLY B C 1
ATOM 5894 O O . GLY B 1 144 ? -16.266 -13.453 0.169 1 85.31 144 GLY B O 1
ATOM 5895 N N . LEU B 1 145 ? -15.766 -15.164 -1.152 1 84.69 145 LEU B N 1
ATOM 5896 C CA . LEU B 1 145 ? -15.211 -15.992 -0.088 1 84.69 145 LEU B CA 1
ATOM 5897 C C . LEU B 1 145 ? -13.938 -15.375 0.474 1 84.69 145 LEU B C 1
ATOM 5899 O O . LEU B 1 145 ? -13.734 -15.352 1.69 1 84.69 145 LEU B O 1
ATOM 5903 N N . ILE B 1 146 ? -13.117 -14.852 -0.413 1 86.12 146 ILE B N 1
ATOM 5904 C CA . ILE B 1 146 ? -11.82 -14.367 0.067 1 86.12 146 ILE B CA 1
ATOM 5905 C C . ILE B 1 146 ? -11.977 -12.969 0.644 1 86.12 146 ILE B C 1
ATOM 5907 O O . ILE B 1 146 ? -11.195 -12.547 1.501 1 86.12 146 ILE B O 1
ATOM 5911 N N . SER B 1 147 ? -12.984 -12.227 0.201 1 78.56 147 SER B N 1
ATOM 5912 C CA . SER B 1 147 ? -13.227 -10.883 0.712 1 78.56 147 SER B CA 1
ATOM 5913 C C . SER B 1 147 ? -14.133 -10.914 1.938 1 78.56 147 SER B C 1
ATOM 5915 O O . SER B 1 147 ? -14.414 -9.867 2.535 1 78.56 147 SER B O 1
ATOM 5917 N N . ALA B 1 148 ? -14.602 -12.023 2.316 1 70.88 148 ALA B N 1
ATOM 5918 C CA . ALA B 1 148 ? -15.539 -12.188 3.426 1 70.88 148 ALA B CA 1
ATOM 5919 C C . ALA B 1 148 ? -16.75 -11.266 3.268 1 70.88 148 ALA B C 1
ATOM 5921 O O . ALA B 1 148 ? -17.203 -10.664 4.242 1 70.88 148 ALA B O 1
ATOM 5922 N N . ASN B 1 149 ? -17.062 -11.109 2.051 1 66.56 149 ASN B N 1
ATOM 5923 C CA . ASN B 1 149 ? -18.266 -10.328 1.767 1 66.56 149 ASN B CA 1
ATOM 5924 C C . ASN B 1 149 ? -19.531 -11.172 1.91 1 66.56 149 ASN B C 1
ATOM 5926 O O . ASN B 1 149 ? -19.875 -11.945 1.017 1 66.56 149 ASN B O 1
ATOM 5930 N N . MET B 1 150 ? -20.25 -10.977 2.938 1 61.06 150 MET B N 1
ATOM 5931 C CA . MET B 1 150 ? -21.406 -11.805 3.293 1 61.06 150 MET B CA 1
ATOM 5932 C C . MET B 1 150 ? -22.5 -11.688 2.238 1 61.06 150 MET B C 1
ATOM 5934 O O . MET B 1 150 ? -23.172 -12.672 1.932 1 61.06 150 MET B O 1
ATOM 5938 N N . ALA B 1 151 ? -22.578 -10.562 1.717 1 60.38 151 ALA B N 1
ATOM 5939 C CA . ALA B 1 151 ? -23.625 -10.375 0.721 1 60.38 151 ALA B CA 1
ATOM 5940 C C . ALA B 1 151 ? -23.391 -11.25 -0.505 1 60.38 151 ALA B C 1
ATOM 5942 O O . ALA B 1 151 ? -24.312 -11.906 -0.998 1 60.38 151 ALA B O 1
ATOM 5943 N N . SER B 1 152 ? -22.203 -11.234 -0.928 1 65.12 152 SER B N 1
ATOM 5944 C CA . SER B 1 152 ? -21.828 -12.055 -2.074 1 65.12 152 SER B CA 1
ATOM 5945 C C . SER B 1 152 ? -21.938 -13.539 -1.746 1 65.12 152 SER B C 1
ATOM 5947 O O . SER B 1 152 ? -22.406 -14.336 -2.562 1 65.12 152 SER B O 1
ATOM 5949 N N . LEU B 1 153 ? -21.609 -13.852 -0.526 1 70.44 153 LEU B N 1
ATOM 5950 C CA . LEU B 1 153 ? -21.609 -15.25 -0.11 1 70.44 153 LEU B CA 1
ATOM 5951 C C . LEU B 1 153 ? -23.031 -15.797 -0.07 1 70.44 153 LEU B C 1
ATOM 5953 O O . LEU B 1 153 ? -23.281 -16.906 -0.543 1 70.44 153 LEU B O 1
ATOM 5957 N N . THR B 1 154 ? -23.828 -15.039 0.417 1 67.88 154 THR B N 1
ATOM 5958 C CA . THR B 1 154 ? -25.219 -15.469 0.539 1 67.88 154 THR B CA 1
ATOM 5959 C C . THR B 1 154 ? -25.875 -15.578 -0.836 1 67.88 154 THR B C 1
ATOM 5961 O O . THR B 1 154 ? -26.578 -16.547 -1.118 1 67.88 154 THR B O 1
ATOM 5964 N N . SER B 1 155 ? -25.516 -14.672 -1.637 1 65.12 155 SER B N 1
ATOM 5965 C CA . SER B 1 155 ? -26.156 -14.625 -2.941 1 65.12 155 SER B CA 1
ATOM 5966 C C . SER B 1 155 ? -25.625 -15.711 -3.867 1 65.12 155 SER B C 1
ATOM 5968 O O . SER B 1 155 ? -26.359 -16.266 -4.688 1 65.12 155 SER B O 1
ATOM 5970 N N . THR B 1 156 ? -24.406 -16.062 -3.656 1 74.06 156 THR B N 1
ATOM 5971 C CA . THR B 1 156 ? -23.812 -17.016 -4.586 1 74.06 156 THR B CA 1
ATOM 5972 C C . THR B 1 156 ? -24.016 -18.453 -4.109 1 74.06 156 THR B C 1
ATOM 5974 O O . THR B 1 156 ? -23.75 -19.406 -4.844 1 74.06 156 THR B O 1
ATOM 5977 N N . LYS B 1 157 ? -24.594 -18.562 -2.977 1 76.94 157 LYS B N 1
ATOM 5978 C CA . LYS B 1 157 ? -24.891 -19.891 -2.471 1 76.94 157 LYS B CA 1
ATOM 5979 C C . LYS B 1 157 ? -25.906 -20.609 -3.352 1 76.94 157 LYS B C 1
ATOM 5981 O O . LYS B 1 157 ? -25.859 -21.828 -3.516 1 76.94 157 LYS B O 1
ATOM 5986 N N . GLU B 1 158 ? -26.734 -19.844 -3.949 1 79.31 158 GLU B N 1
ATOM 5987 C CA . GLU B 1 158 ? -27.797 -20.406 -4.773 1 79.31 158 GLU B CA 1
ATOM 5988 C C . GLU B 1 158 ? -27.25 -21.031 -6.051 1 79.31 158 GLU B C 1
ATOM 5990 O O . GLU B 1 158 ? -27.891 -21.875 -6.672 1 79.31 158 GLU B O 1
ATOM 5995 N N . VAL B 1 159 ? -26.078 -20.609 -6.426 1 83.25 159 VAL B N 1
ATOM 5996 C CA . VAL B 1 159 ? -25.516 -21.047 -7.703 1 83.25 159 VAL B CA 1
ATOM 5997 C C . VAL B 1 159 ? -24.875 -22.422 -7.551 1 83.25 159 VAL B C 1
ATOM 5999 O O . VAL B 1 159 ? -24.766 -23.172 -8.531 1 83.25 159 VAL B O 1
ATOM 6002 N N . VAL B 1 160 ? -24.562 -22.859 -6.398 1 82.25 160 VAL B N 1
ATOM 6003 C CA . VAL B 1 160 ? -23.703 -24.016 -6.113 1 82.25 160 VAL B CA 1
ATOM 6004 C C . VAL B 1 160 ? -24.359 -25.281 -6.637 1 82.25 160 VAL B C 1
ATOM 6006 O O . VAL B 1 160 ? -23.703 -26.094 -7.301 1 82.25 160 VAL B O 1
ATOM 6009 N N . PRO B 1 161 ? -25.625 -25.375 -6.473 1 81.94 161 PRO B N 1
ATOM 6010 C CA . PRO B 1 161 ? -26.25 -26.609 -6.953 1 81.94 161 PRO B CA 1
ATOM 6011 C C . PRO B 1 161 ? -26.234 -26.719 -8.477 1 81.94 161 PRO B C 1
ATOM 6013 O O . PRO B 1 161 ? -26.328 -27.828 -9.023 1 81.94 161 PRO B O 1
ATOM 6016 N N . TYR B 1 162 ? -26.125 -25.594 -9.133 1 87.5 162 TYR B N 1
ATOM 6017 C CA . TYR B 1 162 ? -26.219 -25.594 -10.586 1 87.5 162 TYR B CA 1
ATOM 6018 C C . TYR B 1 162 ? -24.844 -25.719 -11.219 1 87.5 162 TYR B C 1
ATOM 6020 O O . TYR B 1 162 ? -24.719 -26.031 -12.406 1 87.5 162 TYR B O 1
ATOM 6028 N N . LEU B 1 163 ? -23.828 -25.516 -10.492 1 88.31 163 LEU B N 1
ATOM 6029 C CA . LEU B 1 163 ? -22.484 -25.344 -11.047 1 88.31 163 LEU B CA 1
ATOM 6030 C C . LEU B 1 163 ? -21.984 -26.656 -11.648 1 88.31 163 LEU B C 1
ATOM 6032 O O . LEU B 1 163 ? -21.344 -26.656 -12.703 1 88.31 163 LEU B O 1
ATOM 6036 N N . LYS B 1 164 ? -22.281 -27.688 -10.961 1 87.75 164 LYS B N 1
ATOM 6037 C CA . LYS B 1 164 ? -21.797 -28.969 -11.453 1 87.75 164 LYS B CA 1
ATOM 6038 C C . LYS B 1 164 ? -22.406 -29.312 -12.812 1 87.75 164 LYS B C 1
ATOM 6040 O O . LYS B 1 164 ? -21.688 -29.656 -13.75 1 87.75 164 LYS B O 1
ATOM 6045 N N . GLN B 1 165 ? -23.719 -29.203 -12.836 1 90 165 GLN B N 1
ATOM 6046 C CA . GLN B 1 165 ? -24.406 -29.5 -14.086 1 90 165 GLN B CA 1
ATOM 6047 C C . GLN B 1 165 ? -24 -28.531 -15.195 1 90 165 GLN B C 1
ATOM 6049 O O . GLN B 1 165 ? -23.828 -28.938 -16.344 1 90 165 GLN B O 1
ATOM 6054 N N . TYR B 1 166 ? -23.922 -27.359 -14.875 1 93.25 166 TYR B N 1
ATOM 6055 C CA . TYR B 1 166 ? -23.547 -26.375 -15.883 1 93.25 166 TYR B CA 1
ATOM 6056 C C . TYR B 1 166 ? -22.109 -26.594 -16.359 1 93.25 166 TYR B C 1
ATOM 6058 O O . TYR B 1 166 ? -21.812 -26.359 -17.531 1 93.25 166 TYR B O 1
ATOM 6066 N N . TYR B 1 167 ? -21.281 -27 -15.516 1 93.69 167 TYR B N 1
ATOM 6067 C CA . TYR B 1 167 ? -19.906 -27.344 -15.875 1 93.69 167 TYR B CA 1
ATOM 6068 C C . TYR B 1 167 ? -19.891 -28.469 -16.906 1 93.69 167 TYR B C 1
ATOM 6070 O O . TYR B 1 167 ? -19.188 -28.375 -17.922 1 93.69 167 TYR B O 1
ATOM 6078 N N . LEU B 1 168 ? -20.672 -29.484 -16.625 1 92.44 168 LEU B N 1
ATOM 6079 C CA . LEU B 1 168 ? -20.75 -30.609 -17.547 1 92.44 168 LEU B CA 1
ATOM 6080 C C . LEU B 1 168 ? -21.312 -30.188 -18.891 1 92.44 168 LEU B C 1
ATOM 6082 O O . LEU B 1 168 ? -20.844 -30.641 -19.938 1 92.44 168 LEU B O 1
ATOM 6086 N N . ASP B 1 169 ? -22.297 -29.328 -18.797 1 93.12 169 ASP B N 1
ATOM 6087 C CA . ASP B 1 169 ? -22.891 -28.797 -20.016 1 93.12 169 ASP B CA 1
ATOM 6088 C C . ASP B 1 169 ? -21.859 -28.016 -20.828 1 93.12 169 ASP B C 1
ATOM 6090 O O . ASP B 1 169 ? -21.844 -28.094 -22.062 1 93.12 169 ASP B O 1
ATOM 6094 N N . THR B 1 170 ? -21.062 -27.281 -20.156 1 95.06 170 THR B N 1
ATOM 6095 C CA . THR B 1 170 ? -20.031 -26.484 -20.812 1 95.06 170 THR B CA 1
ATOM 6096 C C . THR B 1 170 ? -18.984 -27.391 -21.453 1 95.06 170 THR B C 1
ATOM 6098 O O . THR B 1 170 ? -18.562 -27.172 -22.594 1 95.06 170 THR B O 1
ATOM 6101 N N . ILE B 1 171 ? -18.609 -28.453 -20.75 1 95.5 171 ILE B N 1
ATOM 6102 C CA . ILE B 1 171 ? -17.656 -29.422 -21.281 1 95.5 171 ILE B CA 1
ATOM 6103 C C . ILE B 1 171 ? -18.188 -30.047 -22.562 1 95.5 171 ILE B C 1
ATOM 6105 O O . ILE B 1 171 ? -17.469 -30.188 -23.547 1 95.5 171 ILE B O 1
ATOM 6109 N N . THR B 1 172 ? -19.422 -30.375 -22.516 1 94.75 172 THR B N 1
ATOM 6110 C CA . THR B 1 172 ? -20.062 -30.969 -23.688 1 94.75 172 THR B CA 1
ATOM 6111 C C . THR B 1 172 ? -20 -30.031 -24.891 1 94.75 172 THR B C 1
ATOM 6113 O O . THR B 1 172 ? -19.672 -30.438 -26 1 94.75 172 THR B O 1
ATOM 6116 N N . SER B 1 173 ? -20.328 -28.797 -24.641 1 94.75 173 SER B N 1
ATOM 6117 C CA . SER B 1 173 ? -20.297 -27.812 -25.719 1 94.75 173 SER B CA 1
ATOM 6118 C C . SER B 1 173 ? -18.891 -27.594 -26.25 1 94.75 173 SER B C 1
ATOM 6120 O O . SER B 1 173 ? -18.703 -27.406 -27.453 1 94.75 173 SER B O 1
ATOM 6122 N N . ILE B 1 174 ? -17.922 -27.594 -25.406 1 96.06 174 ILE B N 1
ATOM 6123 C CA . ILE B 1 174 ? -16.531 -27.422 -25.812 1 96.06 174 ILE B CA 1
ATOM 6124 C C . ILE B 1 174 ? -16.094 -28.625 -26.641 1 96.06 174 ILE B C 1
ATOM 6126 O O . ILE B 1 174 ? -15.43 -28.484 -27.672 1 96.06 174 ILE B O 1
ATOM 6130 N N . ASN B 1 175 ? -16.531 -29.828 -26.234 1 95 175 ASN B N 1
ATOM 6131 C CA . ASN B 1 175 ? -16.219 -31.031 -26.984 1 95 175 ASN B CA 1
ATOM 6132 C C . ASN B 1 175 ? -16.812 -31 -28.391 1 95 175 ASN B C 1
ATOM 6134 O O . ASN B 1 175 ? -16.188 -31.438 -29.344 1 95 175 ASN B O 1
ATOM 6138 N N . GLU B 1 176 ? -17.969 -30.516 -28.453 1 94 176 GLU B N 1
ATOM 6139 C CA . GLU B 1 176 ? -18.609 -30.344 -29.766 1 94 176 GLU B CA 1
ATOM 6140 C C . GLU B 1 176 ? -17.797 -29.422 -30.656 1 94 176 GLU B C 1
ATOM 6142 O O . GLU B 1 176 ? -17.641 -29.672 -31.859 1 94 176 GLU B O 1
ATOM 6147 N N . ALA B 1 177 ? -17.344 -28.359 -30.094 1 94.06 177 ALA B N 1
ATOM 6148 C CA . ALA B 1 177 ? -16.531 -27.422 -30.859 1 94.06 177 ALA B CA 1
ATOM 6149 C C . ALA B 1 177 ? -15.211 -28.078 -31.297 1 94.06 177 ALA B C 1
ATOM 6151 O O . ALA B 1 177 ? -14.75 -27.844 -32.406 1 94.06 177 ALA B O 1
ATOM 6152 N N . LEU B 1 178 ? -14.633 -28.906 -30.5 1 93.31 178 LEU B N 1
ATOM 6153 C CA . LEU B 1 178 ? -13.352 -29.531 -30.75 1 93.31 178 LEU B CA 1
ATOM 6154 C C . LEU B 1 178 ? -13.477 -30.594 -31.859 1 93.31 178 LEU B C 1
ATOM 6156 O O . LEU B 1 178 ? -12.492 -30.922 -32.5 1 93.31 178 LEU B O 1
ATOM 6160 N N . HIS B 1 179 ? -14.688 -31.094 -32.031 1 92.5 179 HIS B N 1
ATOM 6161 C CA . HIS B 1 179 ? -14.914 -32.125 -33.031 1 92.5 179 HIS B CA 1
ATOM 6162 C C . HIS B 1 179 ? -15.141 -31.484 -34.406 1 92.5 179 HIS B C 1
ATOM 6164 O O . HIS B 1 179 ? -15.109 -32.188 -35.438 1 92.5 179 HIS B O 1
ATOM 6170 N N . ASP B 1 180 ? -15.391 -30.219 -34.375 1 91.88 180 ASP B N 1
ATOM 6171 C CA . ASP B 1 180 ? -15.492 -29.469 -35.625 1 91.88 180 ASP B CA 1
ATOM 6172 C C . ASP B 1 180 ? -14.125 -28.953 -36.094 1 91.88 180 ASP B C 1
ATOM 6174 O O . ASP B 1 180 ? -13.539 -28.094 -35.438 1 91.88 180 ASP B O 1
ATOM 6178 N N . PRO B 1 181 ? -13.609 -29.438 -37.188 1 88.88 181 PRO B N 1
ATOM 6179 C CA . PRO B 1 181 ? -12.258 -29.078 -37.594 1 88.88 181 PRO B CA 1
ATOM 6180 C C . PRO B 1 181 ? -12.07 -27.578 -37.781 1 88.88 181 PRO B C 1
ATOM 6182 O O . PRO B 1 181 ? -10.961 -27.062 -37.625 1 88.88 181 PRO B O 1
ATOM 6185 N N . VAL B 1 182 ? -13.078 -26.906 -38.156 1 89.56 182 VAL B N 1
ATOM 6186 C CA . VAL B 1 182 ? -12.992 -25.469 -38.375 1 89.56 182 VAL B CA 1
ATOM 6187 C C . VAL B 1 182 ? -12.992 -24.734 -37.031 1 89.56 182 VAL B C 1
ATOM 6189 O O . VAL B 1 182 ? -12.273 -23.75 -36.844 1 89.56 182 VAL B O 1
ATOM 6192 N N . ARG B 1 183 ? -13.656 -25.219 -36.094 1 93.5 183 ARG B N 1
ATOM 6193 C CA . ARG B 1 183 ? -13.852 -24.531 -34.812 1 93.5 183 ARG B CA 1
ATOM 6194 C C . ARG B 1 183 ? -12.82 -24.984 -33.781 1 93.5 183 ARG B C 1
ATOM 6196 O O . ARG B 1 183 ? -12.57 -24.297 -32.812 1 93.5 183 ARG B O 1
ATOM 6203 N N . ALA B 1 184 ? -12.172 -26.047 -34.062 1 93.06 184 ALA B N 1
ATOM 6204 C CA . ALA B 1 184 ? -11.344 -26.719 -33.062 1 93.06 184 ALA B CA 1
ATOM 6205 C C . ALA B 1 184 ? -10.203 -25.812 -32.594 1 93.06 184 ALA B C 1
ATOM 6207 O O . ALA B 1 184 ? -9.852 -25.812 -31.406 1 93.06 184 ALA B O 1
ATOM 6208 N N . THR B 1 185 ? -9.688 -25.047 -33.469 1 94.31 185 THR B N 1
ATOM 6209 C CA . THR B 1 185 ? -8.547 -24.219 -33.094 1 94.31 185 THR B CA 1
ATOM 6210 C C . THR B 1 185 ? -8.906 -22.734 -33.219 1 94.31 185 THR B C 1
ATOM 6212 O O . THR B 1 185 ? -8.016 -21.891 -33.281 1 94.31 185 THR B O 1
ATOM 6215 N N . ALA B 1 186 ? -10.188 -22.469 -33.344 1 96.25 186 ALA B N 1
ATOM 6216 C CA . ALA B 1 186 ? -10.641 -21.078 -33.469 1 96.25 186 ALA B CA 1
ATOM 6217 C C . ALA B 1 186 ? -10.406 -20.328 -32.156 1 96.25 186 ALA B C 1
ATOM 6219 O O . ALA B 1 186 ? -10.336 -20.922 -31.094 1 96.25 186 ALA B O 1
ATOM 6220 N N . ASP B 1 187 ? -10.273 -19 -32.219 1 97.31 187 ASP B N 1
ATOM 6221 C CA . ASP B 1 187 ? -10.094 -18.156 -31.031 1 97.31 187 ASP B CA 1
ATOM 6222 C C . ASP B 1 187 ? -11.227 -18.359 -30.031 1 97.31 187 ASP B C 1
ATOM 6224 O O . ASP B 1 187 ? -11.008 -18.297 -28.812 1 97.31 187 ASP B O 1
ATOM 6228 N N . ALA B 1 188 ? -12.391 -18.578 -30.562 1 97.25 188 ALA B N 1
ATOM 6229 C CA . ALA B 1 188 ? -13.547 -18.812 -29.688 1 97.25 188 ALA B CA 1
ATOM 6230 C C . ALA B 1 188 ? -13.344 -20.047 -28.812 1 97.25 188 ALA B C 1
ATOM 6232 O O . ALA B 1 188 ? -13.633 -20.016 -27.609 1 97.25 188 ALA B O 1
ATOM 6233 N N . THR B 1 189 ? -12.859 -21.094 -29.406 1 97.31 189 THR B N 1
ATOM 6234 C CA . THR B 1 189 ? -12.602 -22.328 -28.672 1 97.31 189 THR B CA 1
ATOM 6235 C C . THR B 1 189 ? -11.469 -22.125 -27.672 1 97.31 189 THR B C 1
ATOM 6237 O O . THR B 1 189 ? -11.539 -22.609 -26.547 1 97.31 189 THR B O 1
ATOM 6240 N N . ILE B 1 190 ? -10.438 -21.422 -28.078 1 97.94 190 ILE B N 1
ATOM 6241 C CA . ILE B 1 190 ? -9.328 -21.109 -27.172 1 97.94 190 ILE B CA 1
ATOM 6242 C C . ILE B 1 190 ? -9.852 -20.344 -25.969 1 97.94 190 ILE B C 1
ATOM 6244 O O . ILE B 1 190 ? -9.5 -20.656 -24.828 1 97.94 190 ILE B O 1
ATOM 6248 N N . LEU B 1 191 ? -10.656 -19.344 -26.219 1 97.94 191 LEU B N 1
ATOM 6249 C CA . LEU B 1 191 ? -11.234 -18.562 -25.141 1 97.94 191 LEU B CA 1
ATOM 6250 C C . LEU B 1 191 ? -12.086 -19.438 -24.234 1 97.94 191 LEU B C 1
ATOM 6252 O O . LEU B 1 191 ? -12.031 -19.297 -23 1 97.94 191 LEU B O 1
ATOM 6256 N N . ALA B 1 192 ? -12.883 -20.297 -24.812 1 97.75 192 ALA B N 1
ATOM 6257 C CA . ALA B 1 192 ? -13.734 -21.188 -24.031 1 97.75 192 ALA B CA 1
ATOM 6258 C C . ALA B 1 192 ? -12.906 -22.047 -23.094 1 97.75 192 ALA B C 1
ATOM 6260 O O . ALA B 1 192 ? -13.195 -22.141 -21.891 1 97.75 192 ALA B O 1
ATOM 6261 N N . VAL B 1 193 ? -11.875 -22.656 -23.625 1 98.06 193 VAL B N 1
ATOM 6262 C CA . VAL B 1 193 ? -11.031 -23.547 -22.828 1 98.06 193 VAL B CA 1
ATOM 6263 C C . VAL B 1 193 ? -10.258 -22.734 -21.781 1 98.06 193 VAL B C 1
ATOM 6265 O O . VAL B 1 193 ? -10.047 -23.188 -20.656 1 98.06 193 VAL B O 1
ATOM 6268 N N . LEU B 1 194 ? -9.828 -21.531 -22.125 1 97.81 194 LEU B N 1
ATOM 6269 C CA . LEU B 1 194 ? -9.164 -20.641 -21.188 1 97.81 194 LEU B CA 1
ATOM 6270 C C . LEU B 1 194 ? -10.039 -20.391 -19.969 1 97.81 194 LEU B C 1
ATOM 6272 O O . LEU B 1 194 ? -9.547 -20.344 -18.844 1 97.81 194 LEU B O 1
ATOM 6276 N N . MET B 1 195 ? -11.336 -20.25 -20.156 1 97.12 195 MET B N 1
ATOM 6277 C CA . MET B 1 195 ? -12.273 -19.984 -19.062 1 97.12 195 MET B CA 1
ATOM 6278 C C . MET B 1 195 ? -12.398 -21.188 -18.141 1 97.12 195 MET B C 1
ATOM 6280 O O . MET B 1 195 ? -12.961 -21.094 -17.062 1 97.12 195 MET B O 1
ATOM 6284 N N . MET B 1 196 ? -11.781 -22.328 -18.562 1 96.38 196 MET B N 1
ATOM 6285 C CA . MET B 1 196 ? -11.961 -23.578 -17.828 1 96.38 196 MET B CA 1
ATOM 6286 C C . MET B 1 196 ? -10.656 -24 -17.156 1 96.38 196 MET B C 1
ATOM 6288 O O . MET B 1 196 ? -10.586 -25.078 -16.547 1 96.38 196 MET B O 1
ATOM 6292 N N . VAL B 1 197 ? -9.633 -23.156 -17.156 1 96.56 197 VAL B N 1
ATOM 6293 C CA . VAL B 1 197 ? -8.312 -23.594 -16.703 1 96.56 197 VAL B CA 1
ATOM 6294 C C . VAL B 1 197 ? -8.266 -23.625 -15.188 1 96.56 197 VAL B C 1
ATOM 6296 O O . VAL B 1 197 ? -7.277 -24.062 -14.594 1 96.56 197 VAL B O 1
ATOM 6299 N N . GLU B 1 198 ? -9.289 -23.109 -14.477 1 95.12 198 GLU B N 1
ATOM 6300 C CA . GLU B 1 198 ? -9.477 -23.266 -13.039 1 95.12 198 GLU B CA 1
ATOM 6301 C C . GLU B 1 198 ? -10.742 -24.062 -12.727 1 95.12 198 GLU B C 1
ATOM 6303 O O . GLU B 1 198 ? -11.766 -23.906 -13.398 1 95.12 198 GLU B O 1
ATOM 6308 N N . LYS B 1 199 ? -10.719 -24.828 -11.695 1 90.12 199 LYS B N 1
ATOM 6309 C CA . LYS B 1 199 ? -11.875 -25.641 -11.336 1 90.12 199 LYS B CA 1
ATOM 6310 C C . LYS B 1 199 ? -13.008 -24.766 -10.773 1 90.12 199 LYS B C 1
ATOM 6312 O O . LYS B 1 199 ? -12.781 -23.938 -9.898 1 90.12 199 LYS B O 1
ATOM 6317 N N . PRO B 1 200 ? -14.156 -24.938 -11.258 1 86 200 PRO B N 1
ATOM 6318 C CA . PRO B 1 200 ? -15.281 -24.125 -10.781 1 86 200 PRO B CA 1
ATOM 6319 C C . PRO B 1 200 ? -15.875 -24.656 -9.477 1 86 200 PRO B C 1
ATOM 6321 O O . PRO B 1 200 ? -16.578 -23.922 -8.781 1 86 200 PRO B O 1
ATOM 6324 N N . LEU B 1 201 ? -15.664 -25.906 -9.156 1 78.88 201 LEU B N 1
ATOM 6325 C CA . LEU B 1 201 ? -16.25 -26.516 -7.977 1 78.88 201 LEU B CA 1
ATOM 6326 C C . LEU B 1 201 ? -15.312 -26.406 -6.777 1 78.88 201 LEU B C 1
ATOM 6328 O O . LEU B 1 201 ? -14.102 -26.594 -6.91 1 78.88 201 LEU B O 1
ATOM 6332 N N . LEU B 1 202 ? -15.922 -25.797 -5.742 1 74.81 202 LEU B N 1
ATOM 6333 C CA . LEU B 1 202 ? -15.156 -25.578 -4.52 1 74.81 202 LEU B CA 1
ATOM 6334 C C . LEU B 1 202 ? -15.195 -26.812 -3.621 1 74.81 202 LEU B C 1
ATOM 6336 O O . LEU B 1 202 ? -16.219 -27.5 -3.555 1 74.81 202 LEU B O 1
ATOM 6340 N N . HIS B 1 203 ? -14.016 -27.188 -3.24 1 63.12 203 HIS B N 1
ATOM 6341 C CA . HIS B 1 203 ? -13.977 -28.203 -2.203 1 63.12 203 HIS B CA 1
ATOM 6342 C C . HIS B 1 203 ? -14.016 -27.578 -0.812 1 63.12 203 HIS B C 1
ATOM 6344 O O . HIS B 1 203 ? -13.391 -26.547 -0.572 1 63.12 203 HIS B O 1
ATOM 6350 N N . ASP B 1 204 ? -15.055 -27.812 0.04 1 57.53 204 ASP B N 1
ATOM 6351 C CA . ASP B 1 204 ? -15.406 -27.312 1.36 1 57.53 204 ASP B CA 1
ATOM 6352 C C . ASP B 1 204 ? -14.172 -27.203 2.258 1 57.53 204 ASP B C 1
ATOM 6354 O O . ASP B 1 204 ? -14.125 -26.359 3.158 1 57.53 204 ASP B O 1
ATOM 6358 N N . GLU B 1 205 ? -13.094 -27.75 1.821 1 62.78 205 GLU B N 1
ATOM 6359 C CA . GLU B 1 205 ? -12.062 -27.906 2.846 1 62.78 205 GLU B CA 1
ATOM 6360 C C . GLU B 1 205 ? -11.117 -26.703 2.844 1 62.78 205 GLU B C 1
ATOM 6362 O O . GLU B 1 205 ? -10.305 -26.547 3.762 1 62.78 205 GLU B O 1
ATOM 6367 N N . ASN B 1 206 ? -11.43 -25.812 2.01 1 68.25 206 ASN B N 1
ATOM 6368 C CA . ASN B 1 206 ? -10.461 -24.719 1.966 1 68.25 206 ASN B CA 1
ATOM 6369 C C . ASN B 1 206 ? -10.719 -23.688 3.062 1 68.25 206 ASN B C 1
ATOM 6371 O O . ASN B 1 206 ? -11.875 -23.406 3.385 1 68.25 206 ASN B O 1
ATOM 6375 N N . GLN B 1 207 ? -9.594 -23.344 3.658 1 79.19 207 GLN B N 1
ATOM 6376 C CA . GLN B 1 207 ? -9.664 -22.219 4.598 1 79.19 207 GLN B CA 1
ATOM 6377 C C . GLN B 1 207 ? -9.648 -20.891 3.863 1 79.19 207 GLN B C 1
ATOM 6379 O O . GLN B 1 207 ? -8.586 -20.297 3.645 1 79.19 207 GLN B O 1
ATOM 6384 N N . TRP B 1 208 ? -10.742 -20.406 3.498 1 83.81 208 TRP B N 1
ATOM 6385 C CA . TRP B 1 208 ? -10.891 -19.234 2.646 1 83.81 208 TRP B CA 1
ATOM 6386 C C . TRP B 1 208 ? -10.438 -17.969 3.369 1 83.81 208 TRP B C 1
ATOM 6388 O O . TRP B 1 208 ? -10.219 -16.922 2.742 1 83.81 208 TRP B O 1
ATOM 6398 N N . SER B 1 209 ? -10.188 -18.109 4.695 1 79.5 209 SER B N 1
ATOM 6399 C CA . SER B 1 209 ? -9.742 -16.953 5.477 1 79.5 209 SER B CA 1
ATOM 6400 C C . SER B 1 209 ? -8.227 -16.969 5.664 1 79.5 209 SER B C 1
ATOM 6402 O O . SER B 1 209 ? -7.668 -16.047 6.27 1 79.5 209 SER B O 1
ATOM 6404 N N . LYS B 1 210 ? -7.645 -18 5.078 1 87.56 210 LYS B N 1
ATOM 6405 C CA . LYS B 1 210 ? -6.191 -18.078 5.215 1 87.56 210 LYS B CA 1
ATOM 6406 C C . LYS B 1 210 ? -5.504 -16.953 4.453 1 87.56 210 LYS B C 1
ATOM 6408 O O . LYS B 1 210 ? -5.75 -16.75 3.262 1 87.56 210 LYS B O 1
ATOM 6413 N N . GLN B 1 211 ? -4.664 -16.297 5.199 1 89.12 211 GLN B N 1
ATOM 6414 C CA . GLN B 1 211 ? -3.996 -15.141 4.602 1 89.12 211 GLN B CA 1
ATOM 6415 C C . GLN B 1 211 ? -2.518 -15.43 4.355 1 89.12 211 GLN B C 1
ATOM 6417 O O . GLN B 1 211 ? -1.936 -16.312 4.988 1 89.12 211 GLN B O 1
ATOM 6422 N N . SER B 1 212 ? -1.964 -14.781 3.359 1 94.94 212 SER B N 1
ATOM 6423 C CA . SER B 1 212 ? -0.518 -14.781 3.16 1 94.94 212 SER B CA 1
ATOM 6424 C C . SER B 1 212 ? 0.209 -14.219 4.375 1 94.94 212 SER B C 1
ATOM 6426 O O . SER B 1 212 ? -0.294 -13.305 5.035 1 94.94 212 SER B O 1
ATOM 6428 N N . PRO B 1 213 ? 1.348 -14.773 4.711 1 95.56 213 PRO B N 1
ATOM 6429 C CA . PRO B 1 213 ? 2.117 -14.172 5.797 1 95.56 213 PRO B CA 1
ATOM 6430 C C . PRO B 1 213 ? 2.645 -12.781 5.445 1 95.56 213 PRO B C 1
ATOM 6432 O O . PRO B 1 213 ? 3.049 -12.023 6.332 1 95.56 213 PRO B O 1
ATOM 6435 N N . PHE B 1 214 ? 2.67 -12.461 4.191 1 97.06 214 PHE B N 1
ATOM 6436 C CA . PHE B 1 214 ? 3.094 -11.148 3.729 1 97.06 214 PHE B CA 1
ATOM 6437 C C . PHE B 1 214 ? 1.895 -10.227 3.539 1 97.06 214 PHE B C 1
ATOM 6439 O O . PHE B 1 214 ? 0.783 -10.695 3.279 1 97.06 214 PHE B O 1
ATOM 6446 N N . GLN B 1 215 ? 2.039 -8.977 3.742 1 95.5 215 GLN B N 1
ATOM 6447 C CA . GLN B 1 215 ? 1.023 -7.961 3.471 1 95.5 215 GLN B CA 1
ATOM 6448 C C . GLN B 1 215 ? 1.308 -7.234 2.158 1 95.5 215 GLN B C 1
ATOM 6450 O O . GLN B 1 215 ? 1.51 -6.02 2.148 1 95.5 215 GLN B O 1
ATOM 6455 N N . ALA B 1 216 ? 1.245 -7.98 1.126 1 97.25 216 ALA B N 1
ATOM 6456 C CA . ALA B 1 216 ? 1.669 -7.453 -0.169 1 97.25 216 ALA B CA 1
ATOM 6457 C C . ALA B 1 216 ? 0.612 -6.523 -0.755 1 97.25 216 ALA B C 1
ATOM 6459 O O . ALA B 1 216 ? -0.587 -6.793 -0.654 1 97.25 216 ALA B O 1
ATOM 6460 N N . PRO B 1 217 ? 1.016 -5.406 -1.374 1 95.94 217 PRO B N 1
ATOM 6461 C CA . PRO B 1 217 ? 0.114 -4.594 -2.193 1 95.94 217 PRO B CA 1
ATOM 6462 C C . PRO B 1 217 ? -0.152 -5.211 -3.566 1 95.94 217 PRO B C 1
ATOM 6464 O O . PRO B 1 217 ? 0.485 -6.199 -3.938 1 95.94 217 PRO B O 1
ATOM 6467 N N . LEU B 1 218 ? -1.155 -4.707 -4.297 1 94.44 218 LEU B N 1
ATOM 6468 C CA . LEU B 1 218 ? -1.456 -5 -5.691 1 94.44 218 LEU B CA 1
ATOM 6469 C C . LEU B 1 218 ? -1.901 -6.449 -5.859 1 94.44 218 LEU B C 1
ATOM 6471 O O . LEU B 1 218 ? -1.674 -7.059 -6.906 1 94.44 218 LEU B O 1
ATOM 6475 N N . GLN B 1 219 ? -2.445 -7.051 -4.84 1 94.94 219 GLN B N 1
ATOM 6476 C CA . GLN B 1 219 ? -2.953 -8.414 -4.922 1 94.94 219 GLN B CA 1
ATOM 6477 C C . GLN B 1 219 ? -4.113 -8.508 -5.91 1 94.94 219 GLN B C 1
ATOM 6479 O O . GLN B 1 219 ? -4.344 -9.562 -6.504 1 94.94 219 GLN B O 1
ATOM 6484 N N . GLY B 1 220 ? -4.777 -7.438 -6.074 1 93.5 220 GLY B N 1
ATOM 6485 C CA . GLY B 1 220 ? -5.965 -7.434 -6.91 1 93.5 220 GLY B CA 1
ATOM 6486 C C . GLY B 1 220 ? -5.668 -7.121 -8.367 1 93.5 220 GLY B C 1
ATOM 6487 O O . GLY B 1 220 ? -6.562 -7.188 -9.211 1 93.5 220 GLY B O 1
ATOM 6488 N N . LEU B 1 221 ? -4.449 -6.789 -8.695 1 93.19 221 LEU B N 1
ATOM 6489 C CA . LEU B 1 221 ? -4.07 -6.508 -10.07 1 93.19 221 LEU B CA 1
ATOM 6490 C C . LEU B 1 221 ? -4.32 -7.719 -10.969 1 93.19 221 LEU B C 1
ATOM 6492 O O . LEU B 1 221 ? -3.814 -8.812 -10.695 1 93.19 221 LEU B O 1
ATOM 6496 N N . GLN B 1 222 ? -5.117 -7.57 -11.938 1 94 222 GLN B N 1
ATOM 6497 C CA . GLN B 1 222 ? -5.516 -8.617 -12.875 1 94 222 GLN B CA 1
ATOM 6498 C C . GLN B 1 222 ? -6.203 -9.766 -12.148 1 94 222 GLN B C 1
ATOM 6500 O O . GLN B 1 222 ? -6.066 -10.93 -12.539 1 94 222 GLN B O 1
ATOM 6505 N N . TRP B 1 223 ? -6.781 -9.5 -10.984 1 95.19 223 TRP B N 1
ATOM 6506 C CA . TRP B 1 223 ? -7.516 -10.461 -10.172 1 95.19 223 TRP B CA 1
ATOM 6507 C C . TRP B 1 223 ? -6.605 -11.594 -9.711 1 95.19 223 TRP B C 1
ATOM 6509 O O . TRP B 1 223 ? -7.039 -12.742 -9.609 1 95.19 223 TRP B O 1
ATOM 6519 N N . LEU B 1 224 ? -5.379 -11.305 -9.555 1 97 224 LEU B N 1
ATOM 6520 C CA . LEU B 1 224 ? -4.418 -12.328 -9.156 1 97 224 LEU B CA 1
ATOM 6521 C C . LEU B 1 224 ? -4.871 -13.023 -7.875 1 97 224 LEU B C 1
ATOM 6523 O O . LEU B 1 224 ? -4.715 -14.242 -7.742 1 97 224 LEU B O 1
ATOM 6527 N N . ASP B 1 225 ? -5.391 -12.289 -6.93 1 95 225 ASP B N 1
ATOM 6528 C CA . ASP B 1 225 ? -5.844 -12.844 -5.66 1 95 225 ASP B CA 1
ATOM 6529 C C . ASP B 1 225 ? -6.941 -13.883 -5.879 1 95 225 ASP B C 1
ATOM 6531 O O . ASP B 1 225 ? -6.887 -14.984 -5.324 1 95 225 ASP B O 1
ATOM 6535 N N . VAL B 1 226 ? -7.859 -13.625 -6.781 1 95 226 VAL B N 1
ATOM 6536 C CA . VAL B 1 226 ? -8.969 -14.539 -7.023 1 95 226 VAL B CA 1
ATOM 6537 C C . VAL B 1 226 ? -8.5 -15.711 -7.883 1 95 226 VAL B C 1
ATOM 6539 O O . VAL B 1 226 ? -8.805 -16.875 -7.582 1 95 226 VAL B O 1
ATOM 6542 N N . HIS B 1 227 ? -7.793 -15.414 -8.953 1 96.62 227 HIS B N 1
ATOM 6543 C CA . HIS B 1 227 ? -7.312 -16.469 -9.836 1 96.62 227 HIS B CA 1
ATOM 6544 C C . HIS B 1 227 ? -6.422 -17.453 -9.078 1 96.62 227 HIS B C 1
ATOM 6546 O O . HIS B 1 227 ? -6.492 -18.672 -9.305 1 96.62 227 HIS B O 1
ATOM 6552 N N . SER B 1 228 ? -5.633 -16.953 -8.172 1 96.81 228 SER B N 1
ATOM 6553 C CA . SER B 1 228 ? -4.691 -17.812 -7.469 1 96.81 228 SER B CA 1
ATOM 6554 C C . SER B 1 228 ? -5.367 -18.531 -6.309 1 96.81 228 SER B C 1
ATOM 6556 O O . SER B 1 228 ? -4.793 -19.453 -5.719 1 96.81 228 SER B O 1
ATOM 6558 N N . ALA B 1 229 ? -6.562 -18.078 -5.957 1 94.69 229 ALA B N 1
ATOM 6559 C CA . ALA B 1 229 ? -7.328 -18.781 -4.926 1 94.69 229 ALA B CA 1
ATOM 6560 C C . ALA B 1 229 ? -8.062 -19.984 -5.512 1 94.69 229 ALA B C 1
ATOM 6562 O O . ALA B 1 229 ? -8.531 -20.844 -4.773 1 94.69 229 ALA B O 1
ATOM 6563 N N . ARG B 1 230 ? -8.172 -20 -6.82 1 92.94 230 ARG B N 1
ATOM 6564 C CA . ARG B 1 230 ? -8.852 -21.094 -7.508 1 92.94 230 ARG B CA 1
ATOM 6565 C C . ARG B 1 230 ? -7.891 -22.25 -7.77 1 92.94 230 ARG B C 1
ATOM 6567 O O . ARG B 1 230 ? -6.691 -22.031 -7.953 1 92.94 230 ARG B O 1
ATOM 6574 N N . GLU B 1 231 ? -8.5 -23.406 -7.816 1 93.25 231 GLU B N 1
ATOM 6575 C CA . GLU B 1 231 ? -7.691 -24.578 -8.086 1 93.25 231 GLU B CA 1
ATOM 6576 C C . GLU B 1 231 ? -7.418 -24.75 -9.578 1 93.25 231 GLU B C 1
ATOM 6578 O O . GLU B 1 231 ? -8.344 -24.719 -10.383 1 93.25 231 GLU B O 1
ATOM 6583 N N . PRO B 1 232 ? -6.199 -24.953 -9.93 1 95.31 232 PRO B N 1
ATOM 6584 C CA . PRO B 1 232 ? -5.883 -25.172 -11.344 1 95.31 232 PRO B CA 1
ATOM 6585 C C . PRO B 1 232 ? -6.508 -26.438 -11.906 1 95.31 232 PRO B C 1
ATOM 6587 O O . PRO B 1 232 ? -6.527 -27.469 -11.227 1 95.31 232 PRO B O 1
ATOM 6590 N N . ASN B 1 233 ? -7.059 -26.375 -13.039 1 95 233 ASN B N 1
ATOM 6591 C CA . ASN B 1 233 ? -7.543 -27.516 -13.805 1 95 233 ASN B CA 1
ATOM 6592 C C . ASN B 1 233 ? -6.512 -27.984 -14.828 1 95 233 ASN B C 1
ATOM 6594 O O . ASN B 1 233 ? -6.535 -27.547 -15.984 1 95 233 ASN B O 1
ATOM 6598 N N . GLN B 1 234 ? -5.777 -28.953 -14.492 1 92.88 234 GLN B N 1
ATOM 6599 C CA . GLN B 1 234 ? -4.625 -29.359 -15.289 1 92.88 234 GLN B CA 1
ATOM 6600 C C . GLN B 1 234 ? -5.062 -29.938 -16.625 1 92.88 234 GLN B C 1
ATOM 6602 O O . GLN B 1 234 ? -4.402 -29.719 -17.656 1 92.88 234 GLN B O 1
ATOM 6607 N N . LEU B 1 235 ? -6.152 -30.656 -16.578 1 93.44 235 LEU B N 1
ATOM 6608 C CA . LEU B 1 235 ? -6.648 -31.25 -17.812 1 93.44 235 LEU B CA 1
ATOM 6609 C C . LEU B 1 235 ? -7.008 -30.172 -18.828 1 93.44 235 LEU B C 1
ATOM 6611 O O . LEU B 1 235 ? -6.625 -30.266 -20 1 93.44 235 LEU B O 1
ATOM 6615 N N . HIS B 1 236 ? -7.695 -29.203 -18.375 1 95.12 236 HIS B N 1
ATOM 6616 C CA . HIS B 1 236 ? -8.094 -28.125 -19.281 1 95.12 236 HIS B CA 1
ATOM 6617 C C . HIS B 1 236 ? -6.898 -27.281 -19.688 1 95.12 236 HIS B C 1
ATOM 6619 O O . HIS B 1 236 ? -6.844 -26.766 -20.812 1 95.12 236 HIS B O 1
ATOM 6625 N N . GLN B 1 237 ? -5.98 -27.125 -18.828 1 95.5 237 GLN B N 1
ATOM 6626 C CA . GLN B 1 237 ? -4.77 -26.391 -19.156 1 95.5 237 GLN B CA 1
ATOM 6627 C C . GLN B 1 237 ? -3.971 -27.094 -20.25 1 95.5 237 GLN B C 1
ATOM 6629 O O . GLN B 1 237 ? -3.455 -26.453 -21.156 1 95.5 237 GLN B O 1
ATOM 6634 N N . MET B 1 238 ? -3.857 -28.406 -20.109 1 94.88 238 MET B N 1
ATOM 6635 C CA . MET B 1 238 ? -3.184 -29.188 -21.141 1 94.88 238 MET B CA 1
ATOM 6636 C C . MET B 1 238 ? -3.918 -29.062 -22.469 1 94.88 238 MET B C 1
ATOM 6638 O O . MET B 1 238 ? -3.287 -28.938 -23.531 1 94.88 238 MET B O 1
ATOM 6642 N N . GLY B 1 239 ? -5.223 -29.156 -22.375 1 95.25 239 GLY B N 1
ATOM 6643 C CA . GLY B 1 239 ? -6.023 -28.953 -23.562 1 95.25 239 GLY B CA 1
ATOM 6644 C C . GLY B 1 239 ? -5.793 -27.609 -24.219 1 95.25 239 GLY B C 1
ATOM 6645 O O . GLY B 1 239 ? -5.664 -27.516 -25.438 1 95.25 239 GLY B O 1
ATOM 6646 N N . LEU B 1 240 ? -5.742 -26.562 -23.422 1 97.19 240 LEU B N 1
ATOM 6647 C CA . LEU B 1 240 ? -5.488 -25.219 -23.922 1 97.19 240 LEU B CA 1
ATOM 6648 C C . LEU B 1 240 ? -4.148 -25.156 -24.641 1 97.19 240 LEU B C 1
ATOM 6650 O O . LEU B 1 240 ? -4.059 -24.609 -25.75 1 97.19 240 LEU B O 1
ATOM 6654 N N . HIS B 1 241 ? -3.18 -25.734 -24.031 1 95.81 241 HIS B N 1
ATOM 6655 C CA . HIS B 1 241 ? -1.848 -25.75 -24.625 1 95.81 241 HIS B CA 1
ATOM 6656 C C . HIS B 1 241 ? -1.849 -26.469 -25.969 1 95.81 241 HIS B C 1
ATOM 6658 O O . HIS B 1 241 ? -1.22 -26.016 -26.922 1 95.81 241 HIS B O 1
ATOM 6664 N N . ARG B 1 242 ? -2.51 -27.562 -26.016 1 95.5 242 ARG B N 1
ATOM 6665 C CA . ARG B 1 242 ? -2.566 -28.359 -27.25 1 95.5 242 ARG B CA 1
ATOM 6666 C C . ARG B 1 242 ? -3.242 -27.578 -28.375 1 95.5 242 ARG B C 1
ATOM 6668 O O . ARG B 1 242 ? -2.754 -27.562 -29.5 1 95.5 242 ARG B O 1
ATOM 6675 N N . ILE B 1 243 ? -4.328 -26.938 -28.078 1 96.75 243 ILE B N 1
ATOM 6676 C CA . ILE B 1 243 ? -5.074 -26.188 -29.094 1 96.75 243 ILE B CA 1
ATOM 6677 C C . ILE B 1 243 ? -4.219 -25.031 -29.609 1 96.75 243 ILE B C 1
ATOM 6679 O O . ILE B 1 243 ? -4.18 -24.781 -30.812 1 96.75 243 ILE B O 1
ATOM 6683 N N . ILE B 1 244 ? -3.564 -24.359 -28.688 1 96.75 244 ILE B N 1
ATOM 6684 C CA . ILE B 1 244 ? -2.713 -23.234 -29.062 1 96.75 244 ILE B CA 1
ATOM 6685 C C . ILE B 1 244 ? -1.559 -23.719 -29.922 1 96.75 244 ILE B C 1
ATOM 6687 O O . ILE B 1 244 ? -1.203 -23.094 -30.922 1 96.75 244 ILE B O 1
ATOM 6691 N N . SER B 1 245 ? -1.021 -24.875 -29.562 1 95.06 245 SER B N 1
ATOM 6692 C CA . SER B 1 245 ? 0.059 -25.453 -30.344 1 95.06 245 SER B CA 1
ATOM 6693 C C . SER B 1 245 ? -0.415 -25.828 -31.75 1 95.06 245 SER B C 1
ATOM 6695 O O . SER B 1 245 ? 0.279 -25.562 -32.719 1 95.06 245 SER B O 1
ATOM 6697 N N . LEU B 1 246 ? -1.549 -26.406 -31.844 1 94.06 246 LEU B N 1
ATOM 6698 C CA . LEU B 1 246 ? -2.121 -26.797 -33.125 1 94.06 246 LEU B CA 1
ATOM 6699 C C . LEU B 1 246 ? -2.402 -25.562 -34 1 94.06 246 LEU B C 1
ATOM 6701 O O . LEU B 1 246 ? -2.293 -25.625 -35.219 1 94.06 246 LEU B O 1
ATOM 6705 N N . ARG B 1 247 ? -2.707 -24.469 -33.312 1 94.38 247 ARG B N 1
ATOM 6706 C CA . ARG B 1 247 ? -2.988 -23.219 -34 1 94.38 247 ARG B CA 1
ATOM 6707 C C . ARG B 1 247 ? -1.701 -22.562 -34.5 1 94.38 247 ARG B C 1
ATOM 6709 O O . ARG B 1 247 ? -1.744 -21.609 -35.25 1 94.38 247 ARG B O 1
ATOM 6716 N N . GLY B 1 248 ? -0.512 -23.016 -34.031 1 94.25 248 GLY B N 1
ATOM 6717 C CA . GLY B 1 248 ? 0.765 -22.453 -34.438 1 94.25 248 GLY B CA 1
ATOM 6718 C C . GLY B 1 248 ? 1.396 -21.594 -33.344 1 94.25 248 GLY B C 1
ATOM 6719 O O . GLY B 1 248 ? 2.32 -20.828 -33.625 1 94.25 248 GLY B O 1
ATOM 6720 N N . GLY B 1 249 ? 0.823 -21.578 -32.188 1 95.12 249 GLY B N 1
ATOM 6721 C CA . GLY B 1 249 ? 1.371 -20.812 -31.062 1 95.12 249 GLY B CA 1
ATOM 6722 C C . GLY B 1 249 ? 0.52 -19.609 -30.703 1 95.12 249 GLY B C 1
ATOM 6723 O O . GLY B 1 249 ? -0.459 -19.297 -31.375 1 95.12 249 GLY B O 1
ATOM 6724 N N . LEU B 1 250 ? 0.873 -18.859 -29.625 1 95.12 250 LEU B N 1
ATOM 6725 C CA . LEU B 1 250 ? 0.103 -17.734 -29.109 1 95.12 250 LEU B CA 1
ATOM 6726 C C . LEU B 1 250 ? 0.109 -16.578 -30.109 1 95.12 250 LEU B C 1
ATOM 6728 O O . LEU B 1 250 ? -0.82 -15.758 -30.125 1 95.12 250 LEU B O 1
ATOM 6732 N N . SER B 1 251 ? 1.175 -16.547 -30.875 1 92.44 251 SER B N 1
ATOM 6733 C CA . SER B 1 251 ? 1.293 -15.453 -31.828 1 92.44 251 SER B CA 1
ATOM 6734 C C . SER B 1 251 ? 0.212 -15.539 -32.906 1 92.44 251 SER B C 1
ATOM 6736 O O . SER B 1 251 ? -0.081 -14.547 -33.594 1 92.44 251 SER B O 1
ATOM 6738 N N . GLN B 1 252 ? -0.402 -16.734 -33.031 1 95.19 252 GLN B N 1
ATOM 6739 C CA . GLN B 1 252 ? -1.423 -16.953 -34.062 1 95.19 252 GLN B CA 1
ATOM 6740 C C . GLN B 1 252 ? -2.818 -16.672 -33.5 1 95.19 252 GLN B C 1
ATOM 6742 O O . GLN B 1 252 ? -3.805 -16.719 -34.25 1 95.19 252 GLN B O 1
ATOM 6747 N N . VAL B 1 253 ? -2.887 -16.375 -32.25 1 96 253 VAL B N 1
ATOM 6748 C CA . VAL B 1 253 ? -4.145 -15.938 -31.641 1 96 253 VAL B CA 1
ATOM 6749 C C . VAL B 1 253 ? -4.363 -14.453 -31.922 1 96 253 VAL B C 1
ATOM 6751 O O . VAL B 1 253 ? -3.607 -13.602 -31.438 1 96 253 VAL B O 1
ATOM 6754 N N . THR B 1 254 ? -5.402 -14.141 -32.562 1 93.12 254 THR B N 1
ATOM 6755 C CA . THR B 1 254 ? -5.516 -12.812 -33.156 1 93.12 254 THR B CA 1
ATOM 6756 C C . THR B 1 254 ? -6.496 -11.953 -32.344 1 93.12 254 THR B C 1
ATOM 6758 O O . THR B 1 254 ? -6.457 -10.727 -32.438 1 93.12 254 THR B O 1
ATOM 6761 N N . THR B 1 255 ? -7.422 -12.555 -31.641 1 94.38 255 THR B N 1
ATOM 6762 C CA . THR B 1 255 ? -8.359 -11.773 -30.844 1 94.38 255 THR B CA 1
ATOM 6763 C C . THR B 1 255 ? -7.609 -10.938 -29.812 1 94.38 255 THR B C 1
ATOM 6765 O O . THR B 1 255 ? -6.859 -11.477 -28.984 1 94.38 255 THR B O 1
ATOM 6768 N N . PRO B 1 256 ? -7.855 -9.656 -29.828 1 91.31 256 PRO B N 1
ATOM 6769 C CA . PRO B 1 256 ? -7.117 -8.789 -28.906 1 91.31 256 PRO B CA 1
ATOM 6770 C C . PRO B 1 256 ? -7.285 -9.203 -27.453 1 91.31 256 PRO B C 1
ATOM 6772 O O . PRO B 1 256 ? -8.406 -9.461 -27 1 91.31 256 PRO B O 1
ATOM 6775 N N . GLY B 1 257 ? -6.121 -9.305 -26.75 1 92.94 257 GLY B N 1
ATOM 6776 C CA . GLY B 1 257 ? -6.105 -9.57 -25.328 1 92.94 257 GLY B CA 1
ATOM 6777 C C . GLY B 1 257 ? -6.137 -11.055 -24.984 1 92.94 257 GLY B C 1
ATOM 6778 O O . GLY B 1 257 ? -5.785 -11.453 -23.875 1 92.94 257 GLY B O 1
ATOM 6779 N N . LEU B 1 258 ? -6.574 -11.852 -25.891 1 95.81 258 LEU B N 1
ATOM 6780 C CA . LEU B 1 258 ? -6.777 -13.273 -25.609 1 95.81 258 LEU B CA 1
ATOM 6781 C C . LEU B 1 258 ? -5.445 -13.969 -25.359 1 95.81 258 LEU B C 1
ATOM 6783 O O . LEU B 1 258 ? -5.32 -14.75 -24.406 1 95.81 258 LEU B O 1
ATOM 6787 N N . ALA B 1 259 ? -4.48 -13.695 -26.172 1 96.56 259 ALA B N 1
ATOM 6788 C CA . ALA B 1 259 ? -3.166 -14.305 -26 1 96.56 259 ALA B CA 1
ATOM 6789 C C . ALA B 1 259 ? -2.561 -13.914 -24.656 1 96.56 259 ALA B C 1
ATOM 6791 O O . ALA B 1 259 ? -2.02 -14.766 -23.938 1 96.56 259 ALA B O 1
ATOM 6792 N N . ALA B 1 260 ? -2.646 -12.633 -24.312 1 95.44 260 ALA B N 1
ATOM 6793 C CA . ALA B 1 260 ? -2.109 -12.133 -23.047 1 95.44 260 ALA B CA 1
ATOM 6794 C C . ALA B 1 260 ? -2.834 -12.766 -21.859 1 95.44 260 ALA B C 1
ATOM 6796 O O . ALA B 1 260 ? -2.207 -13.109 -20.859 1 95.44 260 ALA B O 1
ATOM 6797 N N . ALA B 1 261 ? -4.109 -12.906 -22 1 96.12 261 ALA B N 1
ATOM 6798 C CA . ALA B 1 261 ? -4.898 -13.508 -20.938 1 96.12 261 ALA B CA 1
ATOM 6799 C C . ALA B 1 261 ? -4.531 -14.977 -20.734 1 96.12 261 ALA B C 1
ATOM 6801 O O . ALA B 1 261 ? -4.434 -15.453 -19.609 1 96.12 261 ALA B O 1
ATOM 6802 N N . ALA B 1 262 ? -4.422 -15.688 -21.844 1 97.38 262 ALA B N 1
ATOM 6803 C CA . ALA B 1 262 ? -4.043 -17.094 -21.781 1 97.38 262 ALA B CA 1
ATOM 6804 C C . ALA B 1 262 ? -2.68 -17.266 -21.109 1 97.38 262 ALA B C 1
ATOM 6806 O O . ALA B 1 262 ? -2.525 -18.078 -20.203 1 97.38 262 ALA B O 1
ATOM 6807 N N . PHE B 1 263 ? -1.771 -16.469 -21.562 1 97.31 263 PHE B N 1
ATOM 6808 C CA . PHE B 1 263 ? -0.445 -16.5 -20.953 1 97.31 263 PHE B CA 1
ATOM 6809 C C . PHE B 1 263 ? -0.526 -16.25 -19.453 1 97.31 263 PHE B C 1
ATOM 6811 O O . PHE B 1 263 ? 0.05 -17 -18.656 1 97.31 263 PHE B O 1
ATOM 6818 N N . TYR B 1 264 ? -1.192 -15.242 -19.109 1 97.5 264 TYR B N 1
ATOM 6819 C CA . TYR B 1 264 ? -1.246 -14.797 -17.734 1 97.5 264 TYR B CA 1
ATOM 6820 C C . TYR B 1 264 ? -1.872 -15.867 -16.844 1 97.5 264 TYR B C 1
ATOM 6822 O O . TYR B 1 264 ? -1.341 -16.188 -15.773 1 97.5 264 TYR B O 1
ATOM 6830 N N . ARG B 1 265 ? -3.002 -16.391 -17.234 1 97.5 265 ARG B N 1
ATOM 6831 C CA . ARG B 1 265 ? -3.689 -17.391 -16.422 1 97.5 265 ARG B CA 1
ATOM 6832 C C . ARG B 1 265 ? -2.826 -18.641 -16.234 1 97.5 265 ARG B C 1
ATOM 6834 O O . ARG B 1 265 ? -2.797 -19.219 -15.156 1 97.5 265 ARG B O 1
ATOM 6841 N N . VAL B 1 266 ? -2.18 -19 -17.25 1 97.62 266 VAL B N 1
ATOM 6842 C CA . VAL B 1 266 ? -1.296 -20.156 -17.172 1 97.62 266 VAL B CA 1
ATOM 6843 C C . VAL B 1 266 ? -0.106 -19.844 -16.266 1 97.62 266 VAL B C 1
ATOM 6845 O O . VAL B 1 266 ? 0.362 -20.719 -15.531 1 97.62 266 VAL B O 1
ATOM 6848 N N . LEU B 1 267 ? 0.386 -18.656 -16.359 1 98.25 267 LEU B N 1
ATOM 6849 C CA . LEU B 1 267 ? 1.479 -18.234 -15.484 1 98.25 267 LEU B CA 1
ATOM 6850 C C . LEU B 1 267 ? 1.074 -18.359 -14.016 1 98.25 267 LEU B C 1
ATOM 6852 O O . LEU B 1 267 ? 1.853 -18.844 -13.188 1 98.25 267 LEU B O 1
ATOM 6856 N N . VAL B 1 268 ? -0.116 -17.859 -13.688 1 98.5 268 VAL B N 1
ATOM 6857 C CA . VAL B 1 268 ? -0.629 -17.953 -12.328 1 98.5 268 VAL B CA 1
ATOM 6858 C C . VAL B 1 268 ? -0.663 -19.406 -11.875 1 98.5 268 VAL B C 1
ATOM 6860 O O . VAL B 1 268 ? -0.162 -19.734 -10.797 1 98.5 268 VAL B O 1
ATOM 6863 N N . ASN B 1 269 ? -1.189 -20.25 -12.727 1 97.88 269 ASN B N 1
ATOM 6864 C CA . ASN B 1 269 ? -1.305 -21.672 -12.391 1 97.88 269 ASN B CA 1
ATOM 6865 C C . ASN B 1 269 ? 0.065 -22.328 -12.266 1 97.88 269 ASN B C 1
ATOM 6867 O O . ASN B 1 269 ? 0.281 -23.156 -11.383 1 97.88 269 ASN B O 1
ATOM 6871 N N . SER B 1 270 ? 0.946 -21.953 -13.164 1 97.5 270 SER B N 1
ATOM 6872 C CA . SER B 1 270 ? 2.307 -22.484 -13.086 1 97.5 270 SER B CA 1
ATOM 6873 C C . SER B 1 270 ? 2.982 -22.062 -11.781 1 97.5 270 SER B C 1
ATOM 6875 O O . SER B 1 270 ? 3.744 -22.844 -11.195 1 97.5 270 SER B O 1
ATOM 6877 N N . THR B 1 271 ? 2.766 -20.844 -11.352 1 98.44 271 THR B N 1
ATOM 6878 C CA . THR B 1 271 ? 3.338 -20.359 -10.102 1 98.44 271 THR B CA 1
ATOM 6879 C C . THR B 1 271 ? 2.768 -21.109 -8.906 1 98.44 271 THR B C 1
ATOM 6881 O O . THR B 1 271 ? 3.506 -21.5 -7.996 1 98.44 271 THR B O 1
ATOM 6884 N N . LEU B 1 272 ? 1.489 -21.422 -8.961 1 97.81 272 LEU B N 1
ATOM 6885 C CA . LEU B 1 272 ? 0.829 -22.188 -7.902 1 97.81 272 LEU B CA 1
ATOM 6886 C C . LEU B 1 272 ? 1.399 -23.594 -7.809 1 97.81 272 LEU B C 1
ATOM 6888 O O . LEU B 1 272 ? 1.554 -24.125 -6.711 1 97.81 272 LEU B O 1
ATOM 6892 N N . LEU B 1 273 ? 1.701 -24.109 -8.93 1 96.75 273 LEU B N 1
ATOM 6893 C CA . LEU B 1 273 ? 2.145 -25.5 -8.992 1 96.75 273 LEU B CA 1
ATOM 6894 C C . LEU B 1 273 ? 3.666 -25.594 -8.938 1 96.75 273 LEU B C 1
ATOM 6896 O O . LEU B 1 273 ? 4.23 -26.688 -8.938 1 96.75 273 LEU B O 1
ATOM 6900 N N . LEU B 1 274 ? 4.324 -24.469 -8.883 1 97.5 274 LEU B N 1
ATOM 6901 C CA . LEU B 1 274 ? 5.781 -24.391 -8.859 1 97.5 274 LEU B CA 1
ATOM 6902 C C . LEU B 1 274 ? 6.383 -25.156 -10.039 1 97.5 274 LEU B C 1
ATOM 6904 O O . LEU B 1 274 ? 7.293 -25.969 -9.859 1 97.5 274 LEU B O 1
ATOM 6908 N N . SER B 1 275 ? 5.828 -24.922 -11.242 1 95.75 275 SER B N 1
ATOM 6909 C CA . SER B 1 275 ? 6.309 -25.531 -12.477 1 95.75 275 SER B CA 1
ATOM 6910 C C . SER B 1 275 ? 6.559 -24.484 -13.555 1 95.75 275 SER B C 1
ATOM 6912 O O . SER B 1 275 ? 5.957 -23.406 -13.523 1 95.75 275 SER B O 1
ATOM 6914 N N . PRO B 1 276 ? 7.453 -24.719 -14.453 1 96.19 276 PRO B N 1
ATOM 6915 C CA . PRO B 1 276 ? 7.695 -23.75 -15.523 1 96.19 276 PRO B CA 1
ATOM 6916 C C . PRO B 1 276 ? 6.465 -23.516 -16.391 1 96.19 276 PRO B C 1
ATOM 6918 O O . PRO B 1 276 ? 5.719 -24.453 -16.688 1 96.19 276 PRO B O 1
ATOM 6921 N N . PRO B 1 277 ? 6.258 -22.281 -16.797 1 95.81 277 PRO B N 1
ATOM 6922 C CA . PRO B 1 277 ? 5.121 -22.016 -17.688 1 95.81 277 PRO B CA 1
ATOM 6923 C C . PRO B 1 277 ? 5.297 -22.609 -19.078 1 95.81 277 PRO B C 1
ATOM 6925 O O . PRO B 1 277 ? 6.359 -22.469 -19.688 1 95.81 277 PRO B O 1
ATOM 6928 N N . PRO B 1 278 ? 4.27 -23.219 -19.562 1 94.81 278 PRO B N 1
ATOM 6929 C CA . PRO B 1 278 ? 4.395 -23.875 -20.859 1 94.81 278 PRO B CA 1
ATOM 6930 C C . PRO B 1 278 ? 4.191 -22.906 -22.031 1 94.81 278 PRO B C 1
ATOM 6932 O O . PRO B 1 278 ? 4.449 -23.281 -23.172 1 94.81 278 PRO B O 1
ATOM 6935 N N . LEU B 1 279 ? 3.709 -21.734 -21.797 1 96.44 279 LEU B N 1
ATOM 6936 C CA . LEU B 1 279 ? 3.455 -20.75 -22.844 1 96.44 279 LEU B CA 1
ATOM 6937 C C . LEU B 1 279 ? 4.465 -19.609 -22.781 1 96.44 279 LEU B C 1
ATOM 6939 O O . LEU B 1 279 ? 4.863 -19.188 -21.688 1 96.44 279 LEU B O 1
ATOM 6943 N N . PRO B 1 280 ? 4.812 -19.094 -23.938 1 96.25 280 PRO B N 1
ATOM 6944 C CA . PRO B 1 280 ? 5.742 -17.953 -23.938 1 96.25 280 PRO B CA 1
ATOM 6945 C C . PRO B 1 280 ? 5.094 -16.656 -23.453 1 96.25 280 PRO B C 1
ATOM 6947 O O . PRO B 1 280 ? 3.869 -16.531 -23.484 1 96.25 280 PRO B O 1
ATOM 6950 N N . PHE B 1 281 ? 5.969 -15.758 -23.109 1 97.25 281 PHE B N 1
ATOM 6951 C CA . PHE B 1 281 ? 5.523 -14.469 -22.578 1 97.25 281 PHE B CA 1
ATOM 6952 C C . PHE B 1 281 ? 4.781 -13.672 -23.641 1 97.25 281 PHE B C 1
ATOM 6954 O O . PHE B 1 281 ? 5.211 -13.617 -24.797 1 97.25 281 PHE B O 1
ATOM 6961 N N . VAL B 1 282 ? 3.668 -13.094 -23.234 1 96.12 282 VAL B N 1
ATOM 6962 C CA . VAL B 1 282 ? 2.916 -12.133 -24.047 1 96.12 282 VAL B CA 1
ATOM 6963 C C . VAL B 1 282 ? 2.523 -10.93 -23.188 1 96.12 282 VAL B C 1
ATOM 6965 O O . VAL B 1 282 ? 1.888 -11.086 -22.141 1 96.12 282 VAL B O 1
ATOM 6968 N N . ALA B 1 283 ? 2.92 -9.734 -23.594 1 94.12 283 ALA B N 1
ATOM 6969 C CA . ALA B 1 283 ? 2.629 -8.508 -22.859 1 94.12 283 ALA B CA 1
ATOM 6970 C C . ALA B 1 283 ? 1.199 -8.039 -23.109 1 94.12 283 ALA B C 1
ATOM 6972 O O . ALA B 1 283 ? 0.662 -8.242 -24.203 1 94.12 283 ALA B O 1
ATOM 6973 N N . LEU B 1 284 ? 0.593 -7.43 -22.109 1 90 284 LEU B N 1
ATOM 6974 C CA . LEU B 1 284 ? -0.708 -6.785 -22.266 1 90 284 LEU B CA 1
ATOM 6975 C C . LEU B 1 284 ? -0.617 -5.59 -23.203 1 90 284 LEU B C 1
ATOM 6977 O O . LEU B 1 284 ? -1.552 -5.312 -23.953 1 90 284 LEU B O 1
ATOM 6981 N N . SER B 1 285 ? 0.494 -4.879 -23.109 1 86.75 285 SER B N 1
ATOM 6982 C CA . SER B 1 285 ? 0.691 -3.654 -23.875 1 86.75 285 SER B CA 1
ATOM 6983 C C . SER B 1 285 ? 1.041 -3.963 -25.328 1 86.75 285 SER B C 1
ATOM 6985 O O . SER B 1 285 ? 0.998 -3.078 -26.188 1 86.75 285 SER B O 1
ATOM 6987 N N . GLY B 1 286 ? 1.403 -5.168 -25.578 1 86.69 286 GLY B N 1
ATOM 6988 C CA . GLY B 1 286 ? 1.88 -5.516 -26.906 1 86.69 286 GLY B CA 1
ATOM 6989 C C . GLY B 1 286 ? 3.361 -5.25 -27.094 1 86.69 286 GLY B C 1
ATOM 6990 O O . GLY B 1 286 ? 3.928 -5.594 -28.141 1 86.69 286 GLY B O 1
ATOM 6991 N N . GLN B 1 287 ? 3.967 -4.758 -26.047 1 88.56 287 GLN B N 1
ATOM 6992 C CA . GLN B 1 287 ? 5.406 -4.535 -26.109 1 88.56 287 GLN B CA 1
ATOM 6993 C C . GLN B 1 287 ? 6.168 -5.859 -26.156 1 88.56 287 GLN B C 1
ATOM 6995 O O . GLN B 1 287 ? 5.695 -6.867 -25.625 1 88.56 287 GLN B O 1
ATOM 7000 N N . SER B 1 288 ? 7.305 -5.758 -26.734 1 91.38 288 SER B N 1
ATOM 7001 C CA . SER B 1 288 ? 8.156 -6.941 -26.766 1 91.38 288 SER B CA 1
ATOM 7002 C C . SER B 1 288 ? 8.836 -7.164 -25.422 1 91.38 288 SER B C 1
ATOM 7004 O O . SER B 1 288 ? 8.922 -6.246 -24.609 1 91.38 288 SER B O 1
ATOM 7006 N N . GLU B 1 289 ? 9.211 -8.391 -25.266 1 93.25 289 GLU B N 1
ATOM 7007 C CA . GLU B 1 289 ? 9.961 -8.734 -24.062 1 93.25 289 GLU B CA 1
ATOM 7008 C C . GLU B 1 289 ? 11.203 -7.848 -23.922 1 93.25 289 GLU B C 1
ATOM 7010 O O . GLU B 1 289 ? 11.531 -7.406 -22.812 1 93.25 289 GLU B O 1
ATOM 7015 N N . PHE B 1 290 ? 11.797 -7.539 -24.969 1 90.75 290 PHE B N 1
ATOM 7016 C CA . PHE B 1 290 ? 13.023 -6.754 -24.984 1 90.75 290 PHE B CA 1
ATOM 7017 C C . PHE B 1 290 ? 12.766 -5.332 -24.5 1 90.75 290 PHE B C 1
ATOM 7019 O O . PHE B 1 290 ? 13.578 -4.762 -23.766 1 90.75 290 PHE B O 1
ATOM 7026 N N . GLU B 1 291 ? 11.703 -4.816 -24.891 1 90.94 291 GLU B N 1
ATOM 7027 C CA . GLU B 1 291 ? 11.359 -3.455 -24.5 1 90.94 291 GLU B CA 1
ATOM 7028 C C . GLU B 1 291 ? 11.117 -3.367 -22.984 1 90.94 291 GLU B C 1
ATOM 7030 O O . GLU B 1 291 ? 11.539 -2.4 -22.344 1 90.94 291 GLU B O 1
ATOM 7035 N N . ILE B 1 292 ? 10.5 -4.348 -22.484 1 92.25 292 ILE B N 1
ATOM 7036 C CA . ILE B 1 292 ? 10.234 -4.371 -21.047 1 92.25 292 ILE B CA 1
ATOM 7037 C C . ILE B 1 292 ? 11.539 -4.621 -20.281 1 92.25 292 ILE B C 1
ATOM 7039 O O . ILE B 1 292 ? 11.781 -4.016 -19.234 1 92.25 292 ILE B O 1
ATOM 7043 N N . GLU B 1 293 ? 12.344 -5.445 -20.844 1 91.81 293 GLU B N 1
ATOM 7044 C CA . GLU B 1 293 ? 13.641 -5.734 -20.234 1 91.81 293 GLU B CA 1
ATOM 7045 C C . GLU B 1 293 ? 14.523 -4.492 -20.188 1 91.81 293 GLU B C 1
ATOM 7047 O O . GLU B 1 293 ? 15.312 -4.312 -19.266 1 91.81 293 GLU B O 1
ATOM 7052 N N . ARG B 1 294 ? 14.367 -3.727 -21.156 1 88.12 294 ARG B N 1
ATOM 7053 C CA . ARG B 1 294 ? 15.117 -2.479 -21.188 1 88.12 294 ARG B CA 1
ATOM 7054 C C . ARG B 1 294 ? 14.766 -1.594 -20 1 88.12 294 ARG B C 1
ATOM 7056 O O . ARG B 1 294 ? 15.625 -0.904 -19.453 1 88.12 294 ARG B O 1
ATOM 7063 N N . HIS B 1 295 ? 13.57 -1.618 -19.672 1 84.56 295 HIS B N 1
ATOM 7064 C CA . HIS B 1 295 ? 13.148 -0.875 -18.484 1 84.56 295 HIS B CA 1
ATOM 7065 C C . HIS B 1 295 ? 13.844 -1.396 -17.234 1 84.56 295 HIS B C 1
ATOM 7067 O O . HIS B 1 295 ? 14.25 -0.611 -16.375 1 84.56 295 HIS B O 1
ATOM 7073 N N . PHE B 1 296 ? 13.945 -2.666 -17.156 1 85.69 296 PHE B N 1
ATOM 7074 C CA . PHE B 1 296 ? 14.641 -3.256 -16.016 1 85.69 296 PHE B CA 1
ATOM 7075 C C . PHE B 1 296 ? 16.109 -2.828 -16 1 85.69 296 PHE B C 1
ATOM 7077 O O . PHE B 1 296 ? 16.641 -2.49 -14.945 1 85.69 296 PHE B O 1
ATOM 7084 N N . LEU B 1 297 ? 16.656 -2.834 -17.141 1 81.38 297 LEU B N 1
ATOM 7085 C CA . LEU B 1 297 ? 18.078 -2.482 -17.25 1 81.38 297 LEU B CA 1
ATOM 7086 C C . LEU B 1 297 ? 18.312 -1.041 -16.812 1 81.38 297 LEU B C 1
ATOM 7088 O O . LEU B 1 297 ? 19.25 -0.76 -16.062 1 81.38 297 LEU B O 1
ATOM 7092 N N . LEU B 1 298 ? 17.391 -0.224 -17.156 1 78.69 298 LEU B N 1
ATOM 7093 C CA . LEU B 1 298 ? 17.484 1.176 -16.766 1 78.69 298 LEU B CA 1
ATOM 7094 C C . LEU B 1 298 ? 17.266 1.325 -15.258 1 78.69 298 LEU B C 1
ATOM 7096 O O . LEU B 1 298 ? 17.938 2.125 -14.602 1 78.69 298 LEU B O 1
ATOM 7100 N N . GLY B 1 299 ? 16.422 0.56 -14.781 1 78 299 GLY B N 1
ATOM 7101 C CA . GLY B 1 299 ? 16.156 0.579 -13.352 1 78 299 GLY B CA 1
ATOM 7102 C C . GLY B 1 299 ? 17.344 0.097 -12.523 1 78 299 GLY B C 1
ATOM 7103 O O . GLY B 1 299 ? 17.625 0.648 -11.453 1 78 299 GLY B O 1
ATOM 7104 N N . ILE B 1 300 ? 17.938 -0.854 -13.008 1 71.5 300 ILE B N 1
ATOM 7105 C CA . ILE B 1 300 ? 19.094 -1.429 -12.328 1 71.5 300 ILE B CA 1
ATOM 7106 C C . ILE B 1 300 ? 20.203 -0.383 -12.227 1 71.5 300 ILE B C 1
ATOM 7108 O O . ILE B 1 300 ? 20.828 -0.249 -11.18 1 71.5 300 ILE B O 1
ATOM 7112 N N . THR B 1 301 ? 20.281 0.342 -13.164 1 64.81 301 THR B N 1
ATOM 7113 C CA . THR B 1 301 ? 21.297 1.386 -13.164 1 64.81 301 THR B CA 1
ATOM 7114 C C . THR B 1 301 ? 20.969 2.471 -12.148 1 64.81 301 THR B C 1
ATOM 7116 O O . THR B 1 301 ? 21.859 2.992 -11.477 1 64.81 301 THR B O 1
ATOM 7119 N N . ASN B 1 302 ? 19.719 2.635 -12.016 1 63.44 302 ASN B N 1
ATOM 7120 C CA . ASN B 1 302 ? 19.266 3.672 -11.094 1 63.44 302 ASN B CA 1
ATOM 7121 C C . ASN B 1 302 ? 19.312 3.191 -9.648 1 63.44 302 ASN B C 1
ATOM 7123 O O . ASN B 1 302 ? 19.547 3.98 -8.734 1 63.44 302 ASN B O 1
ATOM 7127 N N . THR B 1 303 ? 19.047 1.928 -9.5 1 57.38 303 THR B N 1
ATOM 7128 C CA . THR B 1 303 ? 19.031 1.347 -8.164 1 57.38 303 THR B CA 1
ATOM 7129 C C . THR B 1 303 ? 20.453 1.04 -7.691 1 57.38 303 THR B C 1
ATOM 7131 O O . THR B 1 303 ? 20.703 0.867 -6.496 1 57.38 303 THR B O 1
ATOM 7134 N N . ALA B 1 304 ? 21.297 0.812 -8.633 1 46.56 304 ALA B N 1
ATOM 7135 C CA . ALA B 1 304 ? 22.688 0.52 -8.281 1 46.56 304 ALA B CA 1
ATOM 7136 C C . ALA B 1 304 ? 23.234 1.53 -7.27 1 46.56 304 ALA B C 1
ATOM 7138 O O . ALA B 1 304 ? 24.094 1.203 -6.457 1 46.56 304 ALA B O 1
ATOM 7139 N N . ASN B 1 305 ? 22.578 2.625 -7.266 1 47.66 305 ASN B N 1
ATOM 7140 C CA . ASN B 1 305 ? 22.969 3.615 -6.27 1 47.66 305 ASN B CA 1
ATOM 7141 C C . ASN B 1 305 ? 22.391 3.297 -4.898 1 47.66 305 ASN B C 1
ATOM 7143 O O . ASN B 1 305 ? 22.766 3.906 -3.898 1 47.66 305 ASN B O 1
ATOM 7147 N N . ARG B 1 306 ? 21.562 2.188 -5.082 1 56.72 306 ARG B N 1
ATOM 7148 C CA . ARG B 1 306 ? 21.016 1.715 -3.814 1 56.72 306 ARG B CA 1
ATOM 7149 C C . ARG B 1 306 ? 21.781 0.489 -3.314 1 56.72 306 ARG B C 1
ATOM 7151 O O . ARG B 1 306 ? 22.344 -0.264 -4.109 1 56.72 306 ARG B O 1
ATOM 7158 N N . LEU B 1 307 ? 22 0.475 -2.15 1 59.88 307 LEU B N 1
ATOM 7159 C CA . LEU B 1 307 ? 22.797 -0.579 -1.518 1 59.88 307 LEU B CA 1
ATOM 7160 C C . LEU B 1 307 ? 22.25 -1.956 -1.88 1 59.88 307 LEU B C 1
ATOM 7162 O O . LEU B 1 307 ? 21.25 -2.402 -1.307 1 59.88 307 LEU B O 1
ATOM 7166 N N . THR B 1 308 ? 22.641 -2.467 -3.146 1 75.44 308 THR B N 1
ATOM 7167 C CA . THR B 1 308 ? 22.281 -3.842 -3.492 1 75.44 308 THR B CA 1
ATOM 7168 C C . THR B 1 308 ? 23.531 -4.719 -3.545 1 75.44 308 THR B C 1
ATOM 7170 O O . THR B 1 308 ? 24.609 -4.258 -3.93 1 75.44 308 THR B O 1
ATOM 7173 N N . LEU B 1 309 ? 23.406 -5.949 -3.012 1 85.75 309 LEU B N 1
ATOM 7174 C CA . LEU B 1 309 ? 24.469 -6.934 -2.99 1 85.75 309 LEU B CA 1
ATOM 7175 C C . LEU B 1 309 ? 24.344 -7.906 -4.16 1 85.75 309 LEU B C 1
ATOM 7177 O O . LEU B 1 309 ? 25.203 -8.773 -4.352 1 85.75 309 LEU B O 1
ATOM 7181 N N . LEU B 1 310 ? 23.375 -7.695 -4.992 1 87.56 310 LEU B N 1
ATOM 7182 C CA . LEU B 1 310 ? 23.047 -8.695 -6.004 1 87.56 310 LEU B CA 1
ATOM 7183 C C . LEU B 1 310 ? 24.109 -8.727 -7.094 1 87.56 310 LEU B C 1
ATOM 7185 O O . LEU B 1 310 ? 24.297 -9.75 -7.762 1 87.56 310 LEU B O 1
ATOM 7189 N N . ASP B 1 311 ? 24.891 -7.695 -7.137 1 83.69 311 ASP B N 1
ATOM 7190 C CA . ASP B 1 311 ? 25.938 -7.645 -8.141 1 83.69 311 ASP B CA 1
ATOM 7191 C C . ASP B 1 311 ? 27.219 -8.32 -7.637 1 83.69 311 ASP B C 1
ATOM 7193 O O . ASP B 1 311 ? 28.062 -8.719 -8.43 1 83.69 311 ASP B O 1
ATOM 7197 N N . THR B 1 312 ? 27.312 -8.516 -6.348 1 84.81 312 THR B N 1
ATOM 7198 C CA . THR B 1 312 ? 28.562 -8.984 -5.77 1 84.81 312 THR B CA 1
ATOM 7199 C C . THR B 1 312 ? 28.453 -10.453 -5.371 1 84.81 312 THR B C 1
ATOM 7201 O O . THR B 1 312 ? 29.469 -11.141 -5.242 1 84.81 312 THR B O 1
ATOM 7204 N N . ILE B 1 313 ? 27.266 -10.883 -5.223 1 86.38 313 ILE B N 1
ATOM 7205 C CA . ILE B 1 313 ? 27.094 -12.266 -4.805 1 86.38 313 ILE B CA 1
ATOM 7206 C C . ILE B 1 313 ? 27.234 -13.188 -6.012 1 86.38 313 ILE B C 1
ATOM 7208 O O . ILE B 1 313 ? 26.703 -12.906 -7.086 1 86.38 313 ILE B O 1
ATOM 7212 N N . ASP B 1 314 ? 27.984 -14.219 -5.828 1 88.62 314 ASP B N 1
ATOM 7213 C CA . ASP B 1 314 ? 28.172 -15.195 -6.895 1 88.62 314 ASP B CA 1
ATOM 7214 C C . ASP B 1 314 ? 27 -16.156 -6.973 1 88.62 314 ASP B C 1
ATOM 7216 O O . ASP B 1 314 ? 26.875 -17.078 -6.152 1 88.62 314 ASP B O 1
ATOM 7220 N N . LEU B 1 315 ? 26.094 -15.984 -7.934 1 92.88 315 LEU B N 1
ATOM 7221 C CA . LEU B 1 315 ? 24.906 -16.812 -8.164 1 92.88 315 LEU B CA 1
ATOM 7222 C C . LEU B 1 315 ? 24.797 -17.203 -9.633 1 92.88 315 LEU B C 1
ATOM 7224 O O . LEU B 1 315 ? 25.5 -16.641 -10.484 1 92.88 315 LEU B O 1
ATOM 7228 N N . ASP B 1 316 ? 24.031 -18.234 -9.875 1 94.75 316 ASP B N 1
ATOM 7229 C CA . ASP B 1 316 ? 23.656 -18.531 -11.25 1 94.75 316 ASP B CA 1
ATOM 7230 C C . ASP B 1 316 ? 23.25 -17.266 -12 1 94.75 316 ASP B C 1
ATOM 7232 O O . ASP B 1 316 ? 22.469 -16.469 -11.492 1 94.75 316 ASP B O 1
ATOM 7236 N N . PRO B 1 317 ? 23.781 -17.062 -13.164 1 94 317 PRO B N 1
ATOM 7237 C CA . PRO B 1 317 ? 23.594 -15.805 -13.875 1 94 317 PRO B CA 1
ATOM 7238 C C . PRO B 1 317 ? 22.109 -15.508 -14.164 1 94 317 PRO B C 1
ATOM 7240 O O . PRO B 1 317 ? 21.688 -14.352 -14.109 1 94 317 PRO B O 1
ATOM 7243 N N . GLU B 1 318 ? 21.359 -16.5 -14.523 1 95.12 318 GLU B N 1
ATOM 7244 C CA . GLU B 1 318 ? 19.938 -16.281 -14.805 1 95.12 318 GLU B CA 1
ATOM 7245 C C . GLU B 1 318 ? 19.188 -15.883 -13.539 1 95.12 318 GLU B C 1
ATOM 7247 O O . GLU B 1 318 ? 18.312 -15.008 -13.578 1 95.12 318 GLU B O 1
ATOM 7252 N N . LEU B 1 319 ? 19.562 -16.531 -12.492 1 97.19 319 LEU B N 1
ATOM 7253 C CA . LEU B 1 319 ? 18.938 -16.203 -11.219 1 97.19 319 LEU B CA 1
ATOM 7254 C C . LEU B 1 319 ? 19.297 -14.781 -10.789 1 97.19 319 LEU B C 1
ATOM 7256 O O . LEU B 1 319 ? 18.438 -14.031 -10.328 1 97.19 319 LEU B O 1
ATOM 7260 N N . ARG B 1 320 ? 20.547 -14.438 -10.875 1 94.81 320 ARG B N 1
ATOM 7261 C CA . ARG B 1 320 ? 20.984 -13.086 -10.539 1 94.81 320 ARG B CA 1
ATOM 7262 C C . ARG B 1 320 ? 20.203 -12.039 -11.328 1 94.81 320 ARG B C 1
ATOM 7264 O O . ARG B 1 320 ? 19.75 -11.039 -10.773 1 94.81 320 ARG B O 1
ATOM 7271 N N . LYS B 1 321 ? 20.109 -12.312 -12.609 1 94.44 321 LYS B N 1
ATOM 7272 C CA . LYS B 1 321 ? 19.359 -11.391 -13.477 1 94.44 321 LYS B CA 1
ATOM 7273 C C . LYS B 1 321 ? 17.922 -11.219 -13 1 94.44 321 LYS B C 1
ATOM 7275 O O . LYS B 1 321 ? 17.438 -10.094 -12.906 1 94.44 321 LYS B O 1
ATOM 7280 N N . VAL B 1 322 ? 17.281 -12.297 -12.695 1 97 322 VAL B N 1
ATOM 7281 C CA . VAL B 1 322 ? 15.883 -12.266 -12.258 1 97 322 VAL B CA 1
ATOM 7282 C C . VAL B 1 322 ? 15.773 -11.531 -10.93 1 97 322 VAL B C 1
ATOM 7284 O O . VAL B 1 322 ? 14.836 -10.758 -10.719 1 97 322 VAL B O 1
ATOM 7287 N N . MET B 1 323 ? 16.703 -11.773 -10.016 1 96.62 323 MET B N 1
ATOM 7288 C CA . MET B 1 323 ? 16.672 -11.102 -8.719 1 96.62 323 MET B CA 1
ATOM 7289 C C . MET B 1 323 ? 16.859 -9.594 -8.891 1 96.62 323 MET B C 1
ATOM 7291 O O . MET B 1 323 ? 16.25 -8.805 -8.172 1 96.62 323 MET B O 1
ATOM 7295 N N . GLN B 1 324 ? 17.672 -9.242 -9.82 1 94.44 324 GLN B N 1
ATOM 7296 C CA . GLN B 1 324 ? 17.859 -7.824 -10.117 1 94.44 324 GLN B CA 1
ATOM 7297 C C . GLN B 1 324 ? 16.594 -7.219 -10.703 1 94.44 324 GLN B C 1
ATOM 7299 O O . GLN B 1 324 ? 16.219 -6.09 -10.367 1 94.44 324 GLN B O 1
ATOM 7304 N N . GLU B 1 325 ? 15.945 -7.953 -11.586 1 95.69 325 GLU B N 1
ATOM 7305 C CA . GLU B 1 325 ? 14.664 -7.508 -12.125 1 95.69 325 GLU B CA 1
ATOM 7306 C C . GLU B 1 325 ? 13.625 -7.336 -11.023 1 95.69 325 GLU B C 1
ATOM 7308 O O . GLU B 1 325 ? 12.859 -6.371 -11.031 1 95.69 325 GLU B O 1
ATOM 7313 N N . LEU B 1 326 ? 13.656 -8.281 -10.109 1 96.94 326 LEU B N 1
ATOM 7314 C CA . LEU B 1 326 ? 12.727 -8.211 -8.992 1 96.94 326 LEU B CA 1
ATOM 7315 C C . LEU B 1 326 ? 13.023 -7.004 -8.109 1 96.94 326 LEU B C 1
ATOM 7317 O O . LEU B 1 326 ? 12.109 -6.406 -7.539 1 96.94 326 LEU B O 1
ATOM 7321 N N . LYS B 1 327 ? 14.266 -6.719 -7.934 1 94.62 327 LYS B N 1
ATOM 7322 C CA . LYS B 1 327 ? 14.648 -5.539 -7.164 1 94.62 327 LYS B CA 1
ATOM 7323 C C . LYS B 1 327 ? 14.086 -4.27 -7.789 1 94.62 327 LYS B C 1
ATOM 7325 O O . LYS B 1 327 ? 13.57 -3.398 -7.082 1 94.62 327 LYS B O 1
ATOM 7330 N N . VAL B 1 328 ? 14.18 -4.164 -9.109 1 93.25 328 VAL B N 1
ATOM 7331 C CA . VAL B 1 328 ? 13.664 -3.012 -9.836 1 93.25 328 VAL B CA 1
ATOM 7332 C C . VAL B 1 328 ? 12.141 -2.955 -9.695 1 93.25 328 VAL B C 1
ATOM 7334 O O . VAL B 1 328 ? 11.578 -1.896 -9.422 1 93.25 328 VAL B O 1
ATOM 7337 N N . TYR B 1 329 ? 11.516 -4.082 -9.906 1 95.5 329 TYR B N 1
ATOM 7338 C CA . TYR B 1 329 ? 10.062 -4.105 -9.805 1 95.5 329 TYR B CA 1
ATOM 7339 C C . TYR B 1 329 ? 9.609 -3.799 -8.383 1 95.5 329 TYR B C 1
ATOM 7341 O O . TYR B 1 329 ? 8.578 -3.154 -8.188 1 95.5 329 TYR B O 1
ATOM 7349 N N . THR B 1 330 ? 10.336 -4.297 -7.371 1 95.56 330 THR B N 1
ATOM 7350 C CA . THR B 1 330 ? 10.039 -3.979 -5.977 1 95.56 330 THR B CA 1
ATOM 7351 C C . THR B 1 330 ? 10.078 -2.471 -5.746 1 95.56 330 THR B C 1
ATOM 7353 O O . THR B 1 330 ? 9.219 -1.923 -5.055 1 95.56 330 THR B O 1
ATOM 7356 N N . ALA B 1 331 ? 11.047 -1.865 -6.293 1 91.38 331 ALA B N 1
ATOM 7357 C CA . ALA B 1 331 ? 11.141 -0.411 -6.188 1 91.38 331 ALA B CA 1
ATOM 7358 C C . ALA B 1 331 ? 9.938 0.26 -6.848 1 91.38 331 ALA B C 1
ATOM 7360 O O . ALA B 1 331 ? 9.43 1.27 -6.352 1 91.38 331 ALA B O 1
ATOM 7361 N N . THR B 1 332 ? 9.508 -0.275 -7.965 1 91.94 332 THR B N 1
ATOM 7362 C CA . THR B 1 332 ? 8.336 0.247 -8.664 1 91.94 332 THR B CA 1
ATOM 7363 C C . THR B 1 332 ? 7.094 0.149 -7.785 1 91.94 332 THR B C 1
ATOM 7365 O O . THR B 1 332 ? 6.297 1.087 -7.723 1 91.94 332 THR B O 1
ATOM 7368 N N . ILE B 1 333 ? 6.961 -1.001 -7.148 1 94.75 333 ILE B N 1
ATOM 7369 C CA . ILE B 1 333 ? 5.828 -1.188 -6.246 1 94.75 333 ILE B CA 1
ATOM 7370 C C . ILE B 1 333 ? 5.906 -0.177 -5.105 1 94.75 333 ILE B C 1
ATOM 7372 O O . ILE B 1 333 ? 4.906 0.456 -4.758 1 94.75 333 ILE B O 1
ATOM 7376 N N . ASP B 1 334 ? 7.02 -0.064 -4.539 1 92.56 334 ASP B N 1
ATOM 7377 C CA . ASP B 1 334 ? 7.219 0.845 -3.416 1 92.56 334 ASP B CA 1
ATOM 7378 C C . ASP B 1 334 ? 6.836 2.275 -3.793 1 92.56 334 ASP B C 1
ATOM 7380 O O . ASP B 1 334 ? 6.156 2.963 -3.025 1 92.56 334 ASP B O 1
ATOM 7384 N N . ASP B 1 335 ? 7.309 2.707 -4.949 1 89.75 335 ASP B N 1
ATOM 7385 C CA . ASP B 1 335 ? 6.984 4.051 -5.422 1 89.75 335 ASP B CA 1
ATOM 7386 C C . ASP B 1 335 ? 5.477 4.207 -5.629 1 89.75 335 ASP B C 1
ATOM 7388 O O . ASP B 1 335 ? 4.906 5.25 -5.305 1 89.75 335 ASP B O 1
ATOM 7392 N N . TYR B 1 336 ? 4.922 3.229 -6.148 1 90.62 336 TYR B N 1
ATOM 7393 C CA . TYR B 1 336 ? 3.484 3.258 -6.398 1 90.62 336 TYR B CA 1
ATOM 7394 C C . TYR B 1 336 ? 2.707 3.369 -5.094 1 90.62 336 TYR B C 1
ATOM 7396 O O . TYR B 1 336 ? 1.863 4.254 -4.938 1 90.62 336 TYR B O 1
ATOM 7404 N N . VAL B 1 337 ? 3.016 2.504 -4.176 1 93.06 337 VAL B N 1
ATOM 7405 C CA . VAL B 1 337 ? 2.25 2.412 -2.939 1 93.06 337 VAL B CA 1
ATOM 7406 C C . VAL B 1 337 ? 2.506 3.65 -2.082 1 93.06 337 VAL B C 1
ATOM 7408 O O . VAL B 1 337 ? 1.609 4.121 -1.376 1 93.06 337 VAL B O 1
ATOM 7411 N N . SER B 1 338 ? 3.648 4.215 -2.16 1 91.5 338 SER B N 1
ATOM 7412 C CA . SER B 1 338 ? 4.004 5.375 -1.35 1 91.5 338 SER B CA 1
ATOM 7413 C C . SER B 1 338 ? 3.48 6.664 -1.974 1 91.5 338 SER B C 1
ATOM 7415 O O . SER B 1 338 ? 3.561 7.734 -1.362 1 91.5 338 SER B O 1
ATOM 7417 N N . GLY B 1 339 ? 2.975 6.582 -3.199 1 87.75 339 GLY B N 1
ATOM 7418 C CA . GLY B 1 339 ? 2.479 7.766 -3.887 1 87.75 339 GLY B CA 1
ATOM 7419 C C . GLY B 1 339 ? 3.578 8.594 -4.52 1 87.75 339 GLY B C 1
ATOM 7420 O O . GLY B 1 339 ? 3.412 9.797 -4.734 1 87.75 339 GLY B O 1
ATOM 7421 N N . ARG B 1 340 ? 4.684 8.016 -4.809 1 85 340 ARG B N 1
ATOM 7422 C CA . ARG B 1 340 ? 5.824 8.75 -5.355 1 85 340 ARG B CA 1
ATOM 7423 C C . ARG B 1 340 ? 5.852 8.664 -6.879 1 85 340 ARG B C 1
ATOM 7425 O O . ARG B 1 340 ? 6.617 9.375 -7.531 1 85 340 ARG B O 1
ATOM 7432 N N . SER B 1 341 ? 4.977 7.754 -7.367 1 75.94 341 SER B N 1
ATOM 7433 C CA . SER B 1 341 ? 4.938 7.594 -8.82 1 75.94 341 SER B CA 1
ATOM 7434 C C . SER B 1 341 ? 4.152 8.719 -9.484 1 75.94 341 SER B C 1
ATOM 7436 O O . SER B 1 341 ? 3.066 9.078 -9.023 1 75.94 341 SER B O 1
ATOM 7438 N N . SER B 1 342 ? 4.773 9.359 -10.375 1 63.97 342 SER B N 1
ATOM 7439 C CA . SER B 1 342 ? 4.113 10.469 -11.062 1 63.97 342 SER B CA 1
ATOM 7440 C C . SER B 1 342 ? 3.09 9.961 -12.07 1 63.97 342 SER B C 1
ATOM 7442 O O . SER B 1 342 ? 2.166 10.688 -12.445 1 63.97 342 SER B O 1
ATOM 7444 N N . SER B 1 343 ? 3.336 8.75 -12.555 1 64.44 343 SER B N 1
ATOM 7445 C CA . SER B 1 343 ? 2.41 8.211 -13.547 1 64.44 343 SER B CA 1
ATOM 7446 C C . SER B 1 343 ? 2.125 6.734 -13.297 1 64.44 343 SER B C 1
ATOM 7448 O O . SER B 1 343 ? 3.033 5.969 -12.961 1 64.44 343 SER B O 1
ATOM 7450 N N . TYR B 1 344 ? 0.82 6.539 -13.055 1 66.31 344 TYR B N 1
ATOM 7451 C CA . TYR B 1 344 ? 0.427 5.141 -12.93 1 66.31 344 TYR B CA 1
ATOM 7452 C C . TYR B 1 344 ? 0.06 4.555 -14.289 1 66.31 344 TYR B C 1
ATOM 7454 O O . TYR B 1 344 ? -0.87 5.031 -14.945 1 66.31 344 TYR B O 1
ATOM 7462 N N . ARG B 1 345 ? 0.878 3.631 -14.734 1 77.25 345 ARG B N 1
ATOM 7463 C CA . ARG B 1 345 ? 0.588 2.865 -15.945 1 77.25 345 ARG B CA 1
ATOM 7464 C C . ARG B 1 345 ? 0.311 1.402 -15.617 1 77.25 345 ARG B C 1
ATOM 7466 O O . ARG B 1 345 ? 1.23 0.583 -15.586 1 77.25 345 ARG B O 1
ATOM 7473 N N . PRO B 1 346 ? -0.975 1.118 -15.414 1 80.06 346 PRO B N 1
ATOM 7474 C CA . PRO B 1 346 ? -1.299 -0.228 -14.938 1 80.06 346 PRO B CA 1
ATOM 7475 C C . PRO B 1 346 ? -0.785 -1.325 -15.867 1 80.06 346 PRO B C 1
ATOM 7477 O O . PRO B 1 346 ? -0.344 -2.379 -15.398 1 80.06 346 PRO B O 1
ATOM 7480 N N . GLN B 1 347 ? -0.8 -1.065 -17.156 1 85.88 347 GLN B N 1
ATOM 7481 C CA . GLN B 1 347 ? -0.335 -2.084 -18.094 1 85.88 347 GLN B CA 1
ATOM 7482 C C . GLN B 1 347 ? 1.157 -2.348 -17.922 1 85.88 347 GLN B C 1
ATOM 7484 O O . GLN B 1 347 ? 1.601 -3.498 -17.984 1 85.88 347 GLN B O 1
ATOM 7489 N N . ALA B 1 348 ? 1.819 -1.257 -17.719 1 88.56 348 ALA B N 1
ATOM 7490 C CA . ALA B 1 348 ? 3.264 -1.398 -17.562 1 88.56 348 ALA B CA 1
ATOM 7491 C C . ALA B 1 348 ? 3.6 -2.174 -16.281 1 88.56 348 ALA B C 1
ATOM 7493 O O . ALA B 1 348 ? 4.496 -3.021 -16.297 1 88.56 348 ALA B O 1
ATOM 7494 N N . ILE B 1 349 ? 2.916 -1.877 -15.266 1 91.06 349 ILE B N 1
ATOM 7495 C CA . ILE B 1 349 ? 3.139 -2.553 -13.992 1 91.06 349 ILE B CA 1
ATOM 7496 C C . ILE B 1 349 ? 2.809 -4.035 -14.133 1 91.06 349 ILE B C 1
ATOM 7498 O O . ILE B 1 349 ? 3.555 -4.891 -13.648 1 91.06 349 ILE B O 1
ATOM 7502 N N . CYS B 1 350 ? 1.747 -4.332 -14.836 1 94.12 350 CYS B N 1
ATOM 7503 C CA . CYS B 1 350 ? 1.353 -5.715 -15.062 1 94.12 350 CYS B CA 1
ATOM 7504 C C . CYS B 1 350 ? 2.4 -6.449 -15.891 1 94.12 350 CYS B C 1
ATOM 7506 O O . CYS B 1 350 ? 2.803 -7.562 -15.547 1 94.12 350 CYS B O 1
ATOM 7508 N N . ASP B 1 351 ? 2.777 -5.812 -16.953 1 95.44 351 ASP B N 1
ATOM 7509 C CA . ASP B 1 351 ? 3.729 -6.445 -17.859 1 95.44 351 ASP B CA 1
ATOM 7510 C C . ASP B 1 351 ? 5.062 -6.707 -17.172 1 95.44 351 ASP B C 1
ATOM 7512 O O . ASP B 1 351 ? 5.66 -7.77 -17.344 1 95.44 351 ASP B O 1
ATOM 7516 N N . GLN B 1 352 ? 5.523 -5.75 -16.406 1 95.88 352 GLN B N 1
ATOM 7517 C CA . GLN B 1 352 ? 6.766 -5.934 -15.664 1 95.88 352 GLN B CA 1
ATOM 7518 C C . GLN B 1 352 ? 6.641 -7.082 -14.664 1 95.88 352 GLN B C 1
ATOM 7520 O O . GLN B 1 352 ? 7.531 -7.93 -14.57 1 95.88 352 GLN B O 1
ATOM 7525 N N . ARG B 1 353 ? 5.586 -7.078 -13.93 1 97.5 353 ARG B N 1
ATOM 7526 C CA . ARG B 1 353 ? 5.336 -8.133 -12.953 1 97.5 353 ARG B CA 1
ATOM 7527 C C . ARG B 1 353 ? 5.332 -9.508 -13.617 1 97.5 353 ARG B C 1
ATOM 7529 O O . ARG B 1 353 ? 6.008 -10.43 -13.156 1 97.5 353 ARG B O 1
ATOM 7536 N N . ASN B 1 354 ? 4.508 -9.602 -14.703 1 98.06 354 ASN B N 1
ATOM 7537 C CA . ASN B 1 354 ? 4.328 -10.883 -15.367 1 98.06 354 ASN B CA 1
ATOM 7538 C C . ASN B 1 354 ? 5.629 -11.375 -15.992 1 98.06 354 ASN B C 1
ATOM 7540 O O . ASN B 1 354 ? 5.918 -12.57 -15.977 1 98.06 354 ASN B O 1
ATOM 7544 N N . LEU B 1 355 ? 6.348 -10.484 -16.531 1 98.38 355 LEU B N 1
ATOM 7545 C CA . LEU B 1 355 ? 7.59 -10.875 -17.188 1 98.38 355 LEU B CA 1
ATOM 7546 C C . LEU B 1 355 ? 8.602 -11.391 -16.172 1 98.38 355 LEU B C 1
ATOM 7548 O O . LEU B 1 355 ? 9.227 -12.43 -16.375 1 98.38 355 LEU B O 1
ATOM 7552 N N . VAL B 1 356 ? 8.789 -10.648 -15.125 1 98.12 356 VAL B N 1
ATOM 7553 C CA . VAL B 1 356 ? 9.781 -11.07 -14.141 1 98.12 356 VAL B CA 1
ATOM 7554 C C . VAL B 1 356 ? 9.367 -12.398 -13.516 1 98.12 356 VAL B C 1
ATOM 7556 O O . VAL B 1 356 ? 10.203 -13.273 -13.281 1 98.12 356 VAL B O 1
ATOM 7559 N N . GLN B 1 357 ? 8.086 -12.57 -13.266 1 98.69 357 GLN B N 1
ATOM 7560 C CA . GLN B 1 357 ? 7.598 -13.844 -12.742 1 98.69 357 GLN B CA 1
ATOM 7561 C C . GLN B 1 357 ? 7.824 -14.977 -13.734 1 98.69 357 GLN B C 1
ATOM 7563 O O . GLN B 1 357 ? 8.18 -16.094 -13.352 1 98.69 357 GLN B O 1
ATOM 7568 N N . TYR B 1 358 ? 7.555 -14.664 -14.961 1 98.5 358 TYR B N 1
ATOM 7569 C CA . TYR B 1 358 ? 7.805 -15.625 -16.031 1 98.5 358 TYR B CA 1
ATOM 7570 C C . TYR B 1 358 ? 9.266 -16.062 -16.031 1 98.5 358 TYR B C 1
ATOM 7572 O O . TYR B 1 358 ? 9.562 -17.25 -16.141 1 98.5 358 TYR B O 1
ATOM 7580 N N . HIS B 1 359 ? 10.188 -15.117 -15.961 1 98.25 359 HIS B N 1
ATOM 7581 C CA . HIS B 1 359 ? 11.617 -15.414 -15.922 1 98.25 359 HIS B CA 1
ATOM 7582 C C . HIS B 1 359 ? 11.953 -16.312 -14.734 1 98.25 359 HIS B C 1
ATOM 7584 O O . HIS B 1 359 ? 12.688 -17.297 -14.883 1 98.25 359 HIS B O 1
ATOM 7590 N N . LEU B 1 360 ? 11.445 -15.969 -13.594 1 98.5 360 LEU B N 1
ATOM 7591 C CA . LEU B 1 360 ? 11.734 -16.734 -12.383 1 98.5 360 LEU B CA 1
ATOM 7592 C C . LEU B 1 360 ? 11.25 -18.172 -12.523 1 98.5 360 LEU B C 1
ATOM 7594 O O . LEU B 1 360 ? 12 -19.109 -12.242 1 98.5 360 LEU B O 1
ATOM 7598 N N . MET B 1 361 ? 10.016 -18.328 -13.016 1 98.25 361 MET B N 1
ATOM 7599 C CA . MET B 1 361 ? 9.414 -19.656 -13.117 1 98.25 361 MET B CA 1
ATOM 7600 C C . MET B 1 361 ? 10.078 -20.484 -14.211 1 98.25 361 MET B C 1
ATOM 7602 O O . MET B 1 361 ? 10.008 -21.703 -14.203 1 98.25 361 MET B O 1
ATOM 7606 N N . SER B 1 362 ? 10.75 -19.844 -15.102 1 97.69 362 SER B N 1
ATOM 7607 C CA . SER B 1 362 ? 11.367 -20.516 -16.234 1 97.69 362 SER B CA 1
ATOM 7608 C C . SER B 1 362 ? 12.742 -21.062 -15.867 1 97.69 362 SER B C 1
ATOM 7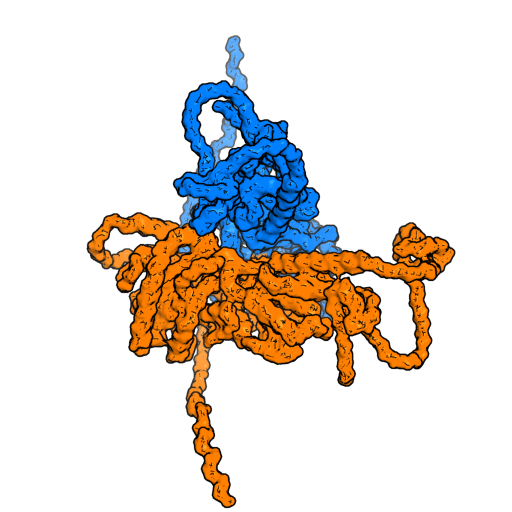610 O O . SER B 1 362 ? 13.305 -21.875 -16.609 1 97.69 362 SER B O 1
ATOM 7612 N N . ILE B 1 363 ? 13.484 -20.641 -14.867 1 95.94 363 ILE B N 1
ATOM 7613 C CA . ILE B 1 363 ? 14.805 -21.109 -14.469 1 95.94 363 ILE B CA 1
ATOM 7614 C C . ILE B 1 363 ? 14.75 -22.578 -14.078 1 95.94 363 ILE B C 1
ATOM 7616 O O . ILE B 1 363 ? 15.656 -23.344 -14.398 1 95.94 363 ILE B O 1
ATOM 7620 N N . GLY B 1 364 ? 13.758 -23.156 -13.633 1 88.69 364 GLY B N 1
ATOM 7621 C CA . GLY B 1 364 ? 13.688 -24.516 -13.117 1 88.69 364 GLY B CA 1
ATOM 7622 C C . GLY B 1 364 ? 14.641 -24.766 -11.969 1 88.69 364 GLY B C 1
ATOM 7623 O O . GLY B 1 364 ? 15.328 -23.859 -11.508 1 88.69 364 GLY B O 1
ATOM 7624 N N . THR B 1 365 ? 14.773 -25.938 -11.469 1 94.19 365 THR B N 1
ATOM 7625 C CA . THR B 1 365 ? 15.641 -26.328 -10.367 1 94.19 365 THR B CA 1
ATOM 7626 C C . THR B 1 365 ? 17.109 -26.234 -10.773 1 94.19 365 THR B C 1
ATOM 7628 O O . THR B 1 365 ? 17.5 -26.734 -11.836 1 94.19 365 THR B O 1
ATOM 7631 N N . ILE B 1 366 ? 17.875 -25.547 -10.016 1 95.06 366 ILE B N 1
ATOM 7632 C CA . ILE B 1 366 ? 19.312 -25.438 -10.258 1 95.06 366 ILE B CA 1
ATOM 7633 C C . ILE B 1 366 ? 20.031 -26.578 -9.547 1 95.06 366 ILE B C 1
ATOM 7635 O O . ILE B 1 366 ? 20.031 -26.641 -8.312 1 95.06 366 ILE B O 1
ATOM 7639 N N . THR B 1 367 ? 20.625 -27.406 -10.281 1 90.38 367 THR B N 1
ATOM 7640 C CA . THR B 1 367 ? 21.297 -28.578 -9.727 1 90.38 367 THR B CA 1
ATOM 7641 C C . THR B 1 367 ? 22.781 -28.312 -9.516 1 90.38 367 THR B C 1
ATOM 7643 O O . THR B 1 367 ? 23.359 -27.406 -10.141 1 90.38 367 THR B O 1
ATOM 7646 N N . GLY B 1 368 ? 23.391 -29 -8.586 1 87.31 368 GLY B N 1
ATOM 7647 C CA . GLY B 1 368 ? 24.828 -28.891 -8.359 1 87.31 368 GLY B CA 1
ATOM 7648 C C . GLY B 1 368 ? 25.188 -28.703 -6.895 1 87.31 368 GLY B C 1
ATOM 7649 O O . GLY B 1 368 ? 24.297 -28.594 -6.047 1 87.31 368 GLY B O 1
ATOM 7650 N N . THR B 1 369 ? 26.547 -28.734 -6.68 1 84.12 369 THR B N 1
ATOM 7651 C CA . THR B 1 369 ? 27.062 -28.484 -5.34 1 84.12 369 THR B CA 1
ATOM 7652 C C . THR B 1 369 ? 27.734 -27.125 -5.258 1 84.12 369 THR B C 1
ATOM 7654 O O . THR B 1 369 ? 27.938 -26.469 -6.277 1 84.12 369 THR B O 1
ATOM 7657 N N . GLY B 1 370 ? 27.969 -26.672 -4.09 1 85.31 370 GLY B N 1
ATOM 7658 C CA . GLY B 1 370 ? 28.609 -25.375 -3.92 1 85.31 370 GLY B CA 1
ATOM 7659 C C . GLY B 1 370 ? 27.766 -24.219 -4.422 1 85.31 370 GLY B C 1
ATOM 7660 O O . GLY B 1 370 ? 26.703 -23.953 -3.867 1 85.31 370 GLY B O 1
ATOM 7661 N N . LEU B 1 371 ? 28.219 -23.719 -5.535 1 87.25 371 LEU B N 1
ATOM 7662 C CA . LEU B 1 371 ? 27.547 -22.562 -6.121 1 87.25 371 LEU B CA 1
ATOM 7663 C C . LEU B 1 371 ? 26.141 -22.938 -6.566 1 87.25 371 LEU B C 1
ATOM 7665 O O . LEU B 1 371 ? 25.203 -22.141 -6.434 1 87.25 371 LEU B O 1
ATOM 7669 N N . GLY B 1 372 ? 26 -24.141 -7.121 1 92.81 372 GLY B N 1
ATOM 7670 C CA . GLY B 1 372 ? 24.688 -24.625 -7.531 1 92.81 372 GLY B CA 1
ATOM 7671 C C . GLY B 1 372 ? 23.719 -24.75 -6.375 1 92.81 372 GLY B C 1
ATOM 7672 O O . GLY B 1 372 ? 22.547 -24.375 -6.5 1 92.81 372 GLY B O 1
ATOM 7673 N N . ALA B 1 373 ? 24.234 -25.25 -5.297 1 94.25 373 ALA B N 1
ATOM 7674 C CA . ALA B 1 373 ? 23.391 -25.422 -4.117 1 94.25 373 ALA B CA 1
ATOM 7675 C C . ALA B 1 373 ? 22.984 -24.078 -3.529 1 94.25 373 ALA B C 1
ATOM 7677 O O . ALA B 1 373 ? 21.844 -23.891 -3.107 1 94.25 373 ALA B O 1
ATOM 7678 N N . ILE B 1 374 ? 23.922 -23.172 -3.498 1 94.38 374 ILE B N 1
ATOM 7679 C CA . ILE B 1 374 ? 23.641 -21.844 -2.986 1 94.38 374 ILE B CA 1
ATOM 7680 C C . ILE B 1 374 ? 22.625 -21.141 -3.885 1 94.38 374 ILE B C 1
ATOM 7682 O O . ILE B 1 374 ? 21.703 -20.484 -3.395 1 94.38 374 ILE B O 1
ATOM 7686 N N . SER B 1 375 ? 22.797 -21.328 -5.176 1 96.56 375 SER B N 1
ATOM 7687 C CA . SER B 1 375 ? 21.875 -20.734 -6.129 1 96.56 375 SER B CA 1
ATOM 7688 C C . SER B 1 375 ? 20.469 -21.312 -5.984 1 96.56 375 SER B C 1
ATOM 7690 O O . SER B 1 375 ? 19.469 -20.594 -6.113 1 96.56 375 SER B O 1
ATOM 7692 N N . GLU B 1 376 ? 20.438 -22.578 -5.742 1 97.69 376 GLU B N 1
ATOM 7693 C CA . GLU B 1 376 ? 19.141 -23.219 -5.605 1 97.69 376 GLU B CA 1
ATOM 7694 C C . GLU B 1 376 ? 18.406 -22.734 -4.355 1 97.69 376 GLU B C 1
ATOM 7696 O O . GLU B 1 376 ? 17.203 -22.484 -4.387 1 97.69 376 GLU B O 1
ATOM 7701 N N . VAL B 1 377 ? 19.094 -22.609 -3.209 1 97.38 377 VAL B N 1
ATOM 7702 C CA . VAL B 1 377 ? 18.469 -22.109 -1.997 1 97.38 377 VAL B CA 1
ATOM 7703 C C . VAL B 1 377 ? 18.016 -20.656 -2.215 1 97.38 377 VAL B C 1
ATOM 7705 O O . VAL B 1 377 ? 16.969 -20.25 -1.712 1 97.38 377 VAL B O 1
ATOM 7708 N N . CYS B 1 378 ? 18.781 -19.922 -2.971 1 97.31 378 CYS B N 1
ATOM 7709 C CA . CYS B 1 378 ? 18.422 -18.547 -3.293 1 97.31 378 CYS B CA 1
ATOM 7710 C C . CYS B 1 378 ? 17.203 -18.516 -4.211 1 97.31 378 CYS B C 1
ATOM 7712 O O . CYS B 1 378 ? 16.328 -17.656 -4.059 1 97.31 378 CYS B O 1
ATOM 7714 N N . ARG B 1 379 ? 17.188 -19.406 -5.156 1 98.5 379 ARG B N 1
ATOM 7715 C CA . ARG B 1 379 ? 16.031 -19.484 -6.055 1 98.5 379 ARG B CA 1
ATOM 7716 C C . ARG B 1 379 ? 14.75 -19.766 -5.281 1 98.5 379 ARG B C 1
ATOM 7718 O O . ARG B 1 379 ? 13.719 -19.156 -5.527 1 98.5 379 ARG B O 1
ATOM 7725 N N . LEU B 1 380 ? 14.836 -20.703 -4.352 1 98.62 380 LEU B N 1
ATOM 7726 C CA . LEU B 1 380 ? 13.688 -21.062 -3.531 1 98.62 380 LEU B CA 1
ATOM 7727 C C . LEU B 1 380 ? 13.242 -19.891 -2.666 1 98.62 380 LEU B C 1
ATOM 7729 O O . LEU B 1 380 ? 12.047 -19.594 -2.58 1 98.62 380 LEU B O 1
ATOM 7733 N N . ALA B 1 381 ? 14.195 -19.219 -2.051 1 98.75 381 ALA B N 1
ATOM 7734 C CA . ALA B 1 381 ? 13.883 -18.047 -1.239 1 98.75 381 ALA B CA 1
ATOM 7735 C C . ALA B 1 381 ? 13.305 -16.938 -2.098 1 98.75 381 ALA B C 1
ATOM 7737 O O . ALA B 1 381 ? 12.391 -16.219 -1.674 1 98.75 381 ALA B O 1
ATOM 7738 N N . THR B 1 382 ? 13.844 -16.766 -3.295 1 98.81 382 THR B N 1
ATOM 7739 C CA . THR B 1 382 ? 13.328 -15.781 -4.23 1 98.81 382 THR B CA 1
ATOM 7740 C C . THR B 1 382 ? 11.891 -16.109 -4.625 1 98.81 382 THR B C 1
ATOM 7742 O O . THR B 1 382 ? 11.055 -15.203 -4.766 1 98.81 382 THR B O 1
ATOM 7745 N N . SER B 1 383 ? 11.617 -17.359 -4.781 1 98.81 383 SER B N 1
ATOM 7746 C CA . SER B 1 383 ? 10.258 -17.781 -5.09 1 98.81 383 SER B CA 1
ATOM 7747 C C . SER B 1 383 ? 9.297 -17.438 -3.957 1 98.81 383 SER B C 1
ATOM 7749 O O . SER B 1 383 ? 8.164 -17.016 -4.203 1 98.81 383 SER B O 1
ATOM 7751 N N . ILE B 1 384 ? 9.773 -17.594 -2.742 1 98.81 384 ILE B N 1
ATOM 7752 C CA . ILE B 1 384 ? 8.969 -17.219 -1.589 1 98.81 384 ILE B CA 1
ATOM 7753 C C . ILE B 1 384 ? 8.688 -15.711 -1.63 1 98.81 384 ILE B C 1
ATOM 7755 O O . ILE B 1 384 ? 7.543 -15.281 -1.458 1 98.81 384 ILE B O 1
ATOM 7759 N N . TYR B 1 385 ? 9.719 -14.953 -1.916 1 98.75 385 TYR B N 1
ATOM 7760 C CA . TYR B 1 385 ? 9.562 -13.508 -1.983 1 98.75 385 TYR B CA 1
ATOM 7761 C C . TYR B 1 385 ? 8.617 -13.109 -3.111 1 98.75 385 TYR B C 1
ATOM 7763 O O . TYR B 1 385 ? 7.75 -12.25 -2.93 1 98.75 385 TYR B O 1
ATOM 7771 N N . SER B 1 386 ? 8.773 -13.688 -4.238 1 98.81 386 SER B N 1
ATOM 7772 C CA . SER B 1 386 ? 7.93 -13.344 -5.379 1 98.81 386 SER B CA 1
ATOM 7773 C C . SER B 1 386 ? 6.465 -13.672 -5.098 1 98.81 386 SER B C 1
ATOM 7775 O O . SER B 1 386 ? 5.59 -12.82 -5.273 1 98.81 386 SER B O 1
ATOM 7777 N N . ILE B 1 387 ? 6.207 -14.805 -4.578 1 98.75 387 ILE B N 1
ATOM 7778 C CA . ILE B 1 387 ? 4.855 -15.297 -4.34 1 98.75 387 ILE B CA 1
ATOM 7779 C C . ILE B 1 387 ? 4.215 -14.516 -3.195 1 98.75 387 ILE B C 1
ATOM 7781 O O . ILE B 1 387 ? 2.998 -14.328 -3.166 1 98.75 387 ILE B O 1
ATOM 7785 N N . GLY B 1 388 ? 5.023 -14.023 -2.357 1 98.56 388 GLY B N 1
ATOM 7786 C CA . GLY B 1 388 ? 4.504 -13.312 -1.199 1 98.56 388 GLY B CA 1
ATOM 7787 C C . GLY B 1 388 ? 4.418 -11.812 -1.408 1 98.56 388 GLY B C 1
ATOM 7788 O O . GLY B 1 388 ? 3.639 -11.125 -0.74 1 98.56 388 GLY B O 1
ATOM 7789 N N . VAL B 1 389 ? 5.188 -11.273 -2.352 1 98.62 389 VAL B N 1
ATOM 7790 C CA . VAL B 1 389 ? 5.348 -9.82 -2.346 1 98.62 389 VAL B CA 1
ATOM 7791 C C . VAL B 1 389 ? 5.098 -9.266 -3.746 1 98.62 389 VAL B C 1
ATOM 7793 O O . VAL B 1 389 ? 4.215 -8.422 -3.939 1 98.62 389 VAL B O 1
ATOM 7796 N N . THR B 1 390 ? 5.789 -9.75 -4.82 1 98.5 390 THR B N 1
ATOM 7797 C CA . THR B 1 390 ? 5.777 -9.086 -6.121 1 98.5 390 THR B CA 1
ATOM 7798 C C . THR B 1 390 ? 4.727 -9.719 -7.035 1 98.5 390 THR B C 1
ATOM 7800 O O . THR B 1 390 ? 4.23 -9.07 -7.957 1 98.5 390 THR B O 1
ATOM 7803 N N . PHE B 1 391 ? 4.484 -10.953 -6.887 1 98.69 391 PHE B N 1
ATOM 7804 C CA . PHE B 1 391 ? 3.408 -11.719 -7.504 1 98.69 391 PHE B CA 1
ATOM 7805 C C . PHE B 1 391 ? 2.549 -12.398 -6.441 1 98.69 391 PHE B C 1
ATOM 7807 O O . PHE B 1 391 ? 2.504 -13.625 -6.363 1 98.69 391 PHE B O 1
ATOM 7814 N N . PRO B 1 392 ? 1.903 -11.539 -5.691 1 98.38 392 PRO B N 1
ATOM 7815 C CA . PRO B 1 392 ? 1.315 -12.023 -4.441 1 98.38 392 PRO B CA 1
ATOM 7816 C C . PRO B 1 392 ? 0.116 -12.938 -4.668 1 98.38 392 PRO B C 1
ATOM 7818 O O . PRO B 1 392 ? -0.988 -12.461 -4.941 1 98.38 392 PRO B O 1
ATOM 7821 N N . LEU B 1 393 ? 0.329 -14.18 -4.473 1 98.12 393 LEU B N 1
ATOM 7822 C CA . LEU B 1 393 ? -0.739 -15.172 -4.555 1 98.12 393 LEU B CA 1
ATOM 7823 C C . LEU B 1 393 ? -1.623 -15.117 -3.314 1 98.12 393 LEU B C 1
ATOM 7825 O O . LEU B 1 393 ? -1.197 -14.641 -2.264 1 98.12 393 LEU B O 1
ATOM 7829 N N . SER B 1 394 ? -2.832 -15.633 -3.516 1 95.94 394 SER B N 1
ATOM 7830 C CA . SER B 1 394 ? -3.732 -15.758 -2.375 1 95.94 394 SER B CA 1
ATOM 7831 C C . SER B 1 394 ? -3.166 -16.719 -1.33 1 95.94 394 SER B C 1
ATOM 7833 O O . SER B 1 394 ? -2.598 -17.75 -1.675 1 95.94 394 SER B O 1
ATOM 7835 N N . GLY B 1 395 ? -3.35 -16.312 -0.094 1 94.62 395 GLY B N 1
ATOM 7836 C CA . GLY B 1 395 ? -2.891 -17.172 0.993 1 94.62 395 GLY B CA 1
ATOM 7837 C C . GLY B 1 395 ? -3.59 -18.516 1.035 1 94.62 395 GLY B C 1
ATOM 7838 O O . GLY B 1 395 ? -3.088 -19.453 1.642 1 94.62 395 GLY B O 1
ATOM 7839 N N . VAL B 1 396 ? -4.645 -18.609 0.332 1 92.81 396 VAL B N 1
ATOM 7840 C CA . VAL B 1 396 ? -5.469 -19.812 0.345 1 92.81 396 VAL B CA 1
ATOM 7841 C C . VAL B 1 396 ? -4.691 -20.984 -0.266 1 92.81 396 VAL B C 1
ATOM 7843 O O . VAL B 1 396 ? -4.746 -22.094 0.238 1 92.81 396 VAL B O 1
ATOM 7846 N N . ARG B 1 397 ? -3.939 -20.656 -1.302 1 94.38 397 ARG B N 1
ATOM 7847 C CA . ARG B 1 397 ? -3.35 -21.766 -2.031 1 94.38 397 ARG B CA 1
ATOM 7848 C C . ARG B 1 397 ? -1.854 -21.562 -2.238 1 94.38 397 ARG B C 1
ATOM 7850 O O . ARG B 1 397 ? -1.162 -22.453 -2.742 1 94.38 397 ARG B O 1
ATOM 7857 N N . ALA B 1 398 ? -1.369 -20.406 -1.88 1 97 398 ALA B N 1
ATOM 7858 C CA . ALA B 1 398 ? 0.054 -20.172 -2.096 1 97 398 ALA B CA 1
ATOM 7859 C C . ALA B 1 398 ? 0.901 -21.281 -1.482 1 97 398 ALA B C 1
ATOM 7861 O O . ALA B 1 398 ? 0.685 -21.672 -0.333 1 97 398 ALA B O 1
ATOM 7862 N N . PRO B 1 399 ? 1.865 -21.766 -2.191 1 97.5 399 PRO B N 1
ATOM 7863 C CA . PRO B 1 399 ? 2.61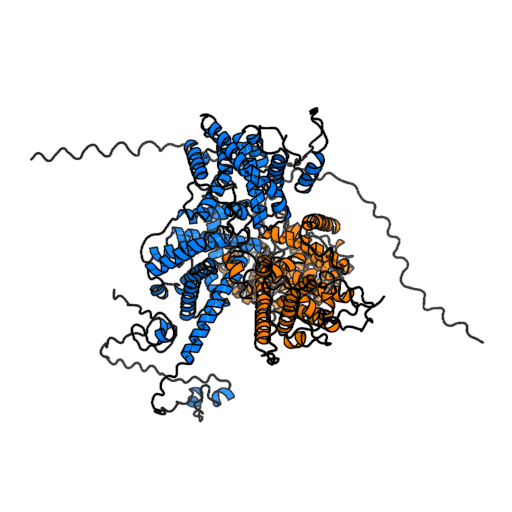5 -22.922 -1.729 1 97.5 399 PRO B CA 1
ATOM 7864 C C . PRO B 1 399 ? 3.779 -22.562 -0.812 1 97.5 399 PRO B C 1
ATOM 7866 O O . PRO B 1 399 ? 4.895 -23.047 -0.997 1 97.5 399 PRO B O 1
ATOM 7869 N N . PHE B 1 400 ? 3.531 -21.812 0.195 1 97.5 400 PHE B N 1
ATOM 7870 C CA . PHE B 1 400 ? 4.574 -21.375 1.111 1 97.5 400 PHE B CA 1
ATOM 7871 C C . PHE B 1 400 ? 5.16 -22.547 1.88 1 97.5 400 PHE B C 1
ATOM 7873 O O . PHE B 1 400 ? 6.383 -22.656 2.018 1 97.5 400 PHE B O 1
ATOM 7880 N N . GLU B 1 401 ? 4.344 -23.469 2.363 1 95.44 401 GLU B N 1
ATOM 7881 C CA . GLU B 1 401 ? 4.816 -24.609 3.146 1 95.44 401 GLU B CA 1
ATOM 7882 C C . GLU B 1 401 ? 5.707 -25.516 2.312 1 95.44 401 GLU B C 1
ATOM 7884 O O . GLU B 1 401 ? 6.738 -26 2.791 1 95.44 401 GLU B O 1
ATOM 7889 N N . THR B 1 402 ? 5.258 -25.734 1.098 1 96.88 402 THR B N 1
ATOM 7890 C CA . THR B 1 402 ? 6.043 -26.547 0.185 1 96.88 402 THR B CA 1
ATOM 7891 C C . THR B 1 402 ? 7.414 -25.922 -0.064 1 96.88 402 THR B C 1
ATOM 7893 O O . THR B 1 402 ? 8.43 -26.625 -0.054 1 96.88 402 THR B O 1
ATOM 7896 N N . LEU B 1 403 ? 7.438 -24.672 -0.259 1 98 403 LEU B N 1
ATOM 7897 C CA . LEU B 1 403 ? 8.68 -23.953 -0.534 1 98 403 LEU B CA 1
ATOM 7898 C C . LEU B 1 403 ? 9.586 -23.953 0.692 1 98 403 LEU B C 1
ATOM 7900 O O . LEU B 1 403 ? 10.797 -24.125 0.574 1 98 403 LEU B O 1
ATOM 7904 N N . ALA B 1 404 ? 9.008 -23.719 1.883 1 98 404 ALA B N 1
ATOM 7905 C CA . ALA B 1 404 ? 9.789 -23.719 3.117 1 98 404 ALA B CA 1
ATOM 7906 C C . ALA B 1 404 ? 10.43 -25.078 3.355 1 98 404 ALA B C 1
ATOM 7908 O O . ALA B 1 404 ? 11.602 -25.172 3.734 1 98 404 ALA B O 1
ATOM 7909 N N . LYS B 1 405 ? 9.688 -26.141 3.098 1 97.38 405 LYS B N 1
ATOM 7910 C CA . LYS B 1 405 ? 10.211 -27.484 3.266 1 97.38 405 LYS B CA 1
ATOM 7911 C C . LYS B 1 405 ? 11.336 -27.766 2.279 1 97.38 405 LYS B C 1
ATOM 7913 O O . LYS B 1 405 ? 12.359 -28.344 2.646 1 97.38 405 LYS B O 1
ATOM 7918 N N . ALA B 1 406 ? 11.094 -27.391 1.032 1 97.44 406 ALA B N 1
ATOM 7919 C CA . ALA B 1 406 ? 12.125 -27.578 0.013 1 97.44 406 ALA B CA 1
ATOM 7920 C C . ALA B 1 406 ? 13.391 -26.797 0.365 1 97.44 406 ALA B C 1
ATOM 7922 O O . ALA B 1 406 ? 14.5 -27.297 0.168 1 97.44 406 ALA B O 1
ATOM 7923 N N . LEU B 1 407 ? 13.203 -25.578 0.857 1 97.81 407 LEU B N 1
ATOM 7924 C CA . LEU B 1 407 ? 14.328 -24.734 1.237 1 97.81 407 LEU B CA 1
ATOM 7925 C C . LEU B 1 407 ? 15.117 -25.359 2.379 1 97.81 407 LEU B C 1
ATOM 7927 O O . LEU B 1 407 ? 16.344 -25.438 2.316 1 97.81 407 LEU B O 1
ATOM 7931 N N . GLN B 1 408 ? 14.422 -25.812 3.41 1 97.12 408 GLN B N 1
ATOM 7932 C CA . GLN B 1 408 ? 15.07 -26.469 4.539 1 97.12 408 GLN B CA 1
ATOM 7933 C C . GLN B 1 408 ? 15.828 -27.719 4.086 1 97.12 408 GLN B C 1
ATOM 7935 O O . GLN B 1 408 ? 16.969 -27.938 4.504 1 97.12 408 GLN B O 1
ATOM 7940 N N . SER B 1 409 ? 15.188 -28.5 3.238 1 96.12 409 SER B N 1
ATOM 7941 C CA . SER B 1 409 ? 15.797 -29.734 2.742 1 96.12 409 SER B CA 1
ATOM 7942 C C . SER B 1 409 ? 17.078 -29.438 1.97 1 96.12 409 SER B C 1
ATOM 7944 O O . SER B 1 409 ? 18.094 -30.125 2.148 1 96.12 409 SER B O 1
ATOM 7946 N N . GLU B 1 410 ? 17.047 -28.438 1.123 1 96.06 410 GLU B N 1
ATOM 7947 C CA . GLU B 1 410 ? 18.219 -28.062 0.332 1 96.06 410 GLU B CA 1
ATOM 7948 C C . GLU B 1 410 ? 19.344 -27.562 1.222 1 96.06 410 GLU B C 1
ATOM 7950 O O . GLU B 1 410 ? 20.516 -27.859 0.976 1 96.06 410 GLU B O 1
ATOM 7955 N N . LEU B 1 411 ? 19.031 -26.781 2.248 1 95.12 411 LEU B N 1
ATOM 7956 C CA . LEU B 1 411 ? 20.016 -26.266 3.184 1 95.12 411 LEU B CA 1
ATOM 7957 C C . LEU B 1 411 ? 20.672 -27.391 3.967 1 95.12 411 LEU B C 1
ATOM 7959 O O . LEU B 1 411 ? 21.891 -27.375 4.184 1 95.12 411 LEU B O 1
ATOM 7963 N N . ASP B 1 412 ? 19.891 -28.359 4.324 1 91.75 412 ASP B N 1
ATOM 7964 C CA . ASP B 1 412 ? 20.359 -29.469 5.145 1 91.75 412 ASP B CA 1
ATOM 7965 C C . ASP B 1 412 ? 21.172 -30.453 4.312 1 91.75 412 ASP B C 1
ATOM 7967 O O . ASP B 1 412 ? 22.25 -30.891 4.73 1 91.75 412 ASP B O 1
ATOM 7971 N N . THR B 1 413 ? 20.641 -30.812 3.174 1 91.38 413 THR B N 1
ATOM 7972 C CA . THR B 1 413 ? 21.266 -31.828 2.328 1 91.38 413 THR B CA 1
ATOM 7973 C C . THR B 1 413 ? 22.656 -31.375 1.877 1 91.38 413 THR B C 1
ATOM 7975 O O . THR B 1 413 ? 23.578 -32.188 1.788 1 91.38 413 THR B O 1
ATOM 7978 N N . ASN B 1 414 ? 22.812 -30.094 1.617 1 90.81 414 ASN B N 1
ATOM 7979 C CA . ASN B 1 414 ? 24.094 -29.594 1.098 1 90.81 414 ASN B CA 1
ATOM 7980 C C . ASN B 1 414 ? 24.938 -28.953 2.199 1 90.81 414 ASN B C 1
ATOM 7982 O O . ASN B 1 414 ? 25.969 -28.344 1.921 1 90.81 414 ASN B O 1
ATOM 7986 N N . LYS B 1 415 ? 24.469 -29.016 3.451 1 89.06 415 LYS B N 1
ATOM 7987 C CA . LYS B 1 415 ? 25.172 -28.547 4.629 1 89.06 415 LYS B CA 1
ATOM 7988 C C . LYS B 1 415 ? 25.641 -27.094 4.438 1 89.06 415 LYS B C 1
ATOM 7990 O O . LYS B 1 415 ? 26.812 -26.781 4.664 1 89.06 415 LYS B O 1
ATOM 7995 N N . LEU B 1 416 ? 24.828 -26.312 3.961 1 90.44 416 LEU B N 1
ATOM 7996 C CA . LEU B 1 416 ? 25.172 -24.953 3.592 1 90.44 416 LEU B CA 1
ATOM 7997 C C . LEU B 1 416 ? 25.328 -24.078 4.832 1 90.44 416 LEU B C 1
ATOM 7999 O O . LEU B 1 416 ? 25.969 -23.016 4.777 1 90.44 416 LEU B O 1
ATOM 8003 N N . LEU B 1 417 ? 24.766 -24.469 5.902 1 87.5 417 LEU B N 1
ATOM 8004 C CA . LEU B 1 417 ? 24.812 -23.672 7.125 1 87.5 417 LEU B CA 1
ATOM 8005 C C . LEU B 1 417 ? 26.203 -23.75 7.762 1 87.5 417 LEU B C 1
ATOM 8007 O O . LEU B 1 417 ? 26.531 -22.953 8.641 1 87.5 417 LEU B O 1
ATOM 8011 N N . ASP B 1 418 ? 26.984 -24.656 7.27 1 80.62 418 ASP B N 1
ATOM 8012 C CA . ASP B 1 418 ? 28.344 -24.781 7.758 1 80.62 418 ASP B CA 1
ATOM 8013 C C . ASP B 1 418 ? 29.312 -23.953 6.922 1 80.62 418 ASP B C 1
ATOM 8015 O O . ASP B 1 418 ? 30.422 -23.656 7.359 1 80.62 418 ASP B O 1
ATOM 8019 N N . THR B 1 419 ? 28.891 -23.484 5.773 1 79.44 419 THR B N 1
ATOM 8020 C CA . THR B 1 419 ? 29.844 -22.906 4.816 1 79.44 419 THR B CA 1
ATOM 8021 C C . THR B 1 419 ? 29.578 -21.422 4.617 1 79.44 419 THR B C 1
ATOM 8023 O O . THR B 1 419 ? 30.422 -20.703 4.098 1 79.44 419 THR B O 1
ATOM 8026 N N . TRP B 1 420 ? 28.547 -20.859 5.141 1 81.94 420 TRP B N 1
ATOM 8027 C CA . TRP B 1 420 ? 28.141 -19.5 4.797 1 81.94 420 TRP B CA 1
ATOM 8028 C C . TRP B 1 420 ? 29.125 -18.484 5.34 1 81.94 420 TRP B C 1
ATOM 8030 O O . TRP B 1 420 ? 29.312 -17.422 4.754 1 81.94 420 TRP B O 1
ATOM 8040 N N . PRO B 1 421 ? 29.828 -18.766 6.422 1 76.94 421 PRO B N 1
ATOM 8041 C CA . PRO B 1 421 ? 30.734 -17.75 6.961 1 76.94 421 PRO B CA 1
ATOM 8042 C C . PRO B 1 421 ? 31.922 -17.484 6.043 1 76.94 421 PRO B C 1
ATOM 8044 O O . PRO B 1 421 ? 32.562 -16.422 6.145 1 76.94 421 PRO B O 1
ATOM 8047 N N . VAL B 1 422 ? 32.219 -18.438 5.215 1 76.38 422 VAL B N 1
ATOM 8048 C CA . VAL B 1 422 ? 33.375 -18.297 4.344 1 76.38 422 VAL B CA 1
ATOM 8049 C C . VAL B 1 422 ? 32.969 -17.609 3.039 1 76.38 422 VAL B C 1
ATOM 8051 O O . VAL B 1 422 ? 33.812 -17.094 2.305 1 76.38 422 VAL B O 1
ATOM 8054 N N . LEU B 1 423 ? 31.75 -17.5 2.824 1 81.75 423 LEU B N 1
ATOM 8055 C CA . LEU B 1 423 ? 31.234 -16.875 1.604 1 81.75 423 LEU B CA 1
ATOM 8056 C C . LEU B 1 423 ? 31.234 -15.359 1.725 1 81.75 423 LEU B C 1
ATOM 8058 O O . LEU B 1 423 ? 30.891 -14.82 2.777 1 81.75 423 LEU B O 1
ATOM 8062 N N . GLU B 1 424 ? 31.688 -14.766 0.688 1 84.44 424 GLU B N 1
ATOM 8063 C CA . GLU B 1 424 ? 31.594 -13.305 0.665 1 84.44 424 GLU B CA 1
ATOM 8064 C C . GLU B 1 424 ? 30.141 -12.852 0.822 1 84.44 424 GLU B C 1
ATOM 8066 O O . GLU B 1 424 ? 29.266 -13.25 0.046 1 84.44 424 GLU B O 1
ATOM 8071 N N . HIS B 1 425 ? 29.844 -12.117 1.823 1 88.19 425 HIS B N 1
ATOM 8072 C CA . HIS B 1 425 ? 28.516 -11.602 2.172 1 88.19 425 HIS B CA 1
ATOM 8073 C C . HIS B 1 425 ? 27.562 -12.734 2.518 1 88.19 425 HIS B C 1
ATOM 8075 O O . HIS B 1 425 ? 26.344 -12.602 2.342 1 88.19 425 HIS B O 1
ATOM 8081 N N . GLY B 1 426 ? 28.125 -13.82 2.908 1 89.62 426 GLY B N 1
ATOM 8082 C CA . GLY B 1 426 ? 27.312 -14.969 3.279 1 89.62 426 GLY B CA 1
ATOM 8083 C C . GLY B 1 426 ? 26.375 -14.695 4.441 1 89.62 426 GLY B C 1
ATOM 8084 O O . GLY B 1 426 ? 25.281 -15.25 4.512 1 89.62 426 GLY B O 1
ATOM 8085 N N . ASP B 1 427 ? 26.797 -13.844 5.324 1 89.38 427 ASP B N 1
ATOM 8086 C CA . ASP B 1 427 ? 25.984 -13.5 6.488 1 89.38 427 ASP B CA 1
ATOM 8087 C C . ASP B 1 427 ? 24.688 -12.812 6.074 1 89.38 427 ASP B C 1
ATOM 8089 O O . ASP B 1 427 ? 23.625 -13.133 6.586 1 89.38 427 ASP B O 1
ATOM 8093 N N . ILE B 1 428 ? 24.844 -11.922 5.059 1 94 428 ILE B N 1
ATOM 8094 C CA . ILE B 1 428 ? 23.672 -11.172 4.602 1 94 428 ILE B CA 1
ATOM 8095 C C . ILE B 1 428 ? 22.766 -12.086 3.781 1 94 428 ILE B C 1
ATOM 8097 O O . ILE B 1 428 ? 21.547 -12.078 3.957 1 94 428 ILE B O 1
ATOM 8101 N N . LEU B 1 429 ? 23.375 -12.898 2.973 1 95.19 429 LEU B N 1
ATOM 8102 C CA . LEU B 1 429 ? 22.609 -13.789 2.098 1 95.19 429 LEU B CA 1
ATOM 8103 C C . LEU B 1 429 ? 21.828 -14.805 2.912 1 95.19 429 LEU B C 1
ATOM 8105 O O . LEU B 1 429 ? 20.641 -15.023 2.66 1 95.19 429 LEU B O 1
ATOM 8109 N N . PHE B 1 430 ? 22.438 -15.383 3.869 1 95.44 430 PHE B N 1
ATOM 8110 C CA . PHE B 1 430 ? 21.797 -16.453 4.621 1 95.44 430 PHE B CA 1
ATOM 8111 C C . PHE B 1 430 ? 20.812 -15.875 5.641 1 95.44 430 PHE B C 1
ATOM 8113 O O . PHE B 1 430 ? 19.812 -16.516 5.984 1 95.44 430 PHE B O 1
ATOM 8120 N N . LEU B 1 431 ? 21.125 -14.664 6.109 1 96.62 431 LEU B N 1
ATOM 8121 C CA . LEU B 1 431 ? 20.109 -13.961 6.883 1 96.62 431 LEU B CA 1
ATOM 8122 C C . LEU B 1 431 ? 18.828 -13.805 6.086 1 96.62 431 LEU B C 1
ATOM 8124 O O . LEU B 1 431 ? 17.734 -14.031 6.609 1 96.62 431 LEU B O 1
ATOM 8128 N N . TRP B 1 432 ? 18.984 -13.453 4.863 1 97.75 432 TRP B N 1
ATOM 8129 C CA . TRP B 1 432 ? 17.828 -13.219 3.99 1 97.75 432 TRP B CA 1
ATOM 8130 C C . TRP B 1 432 ? 17.125 -14.531 3.662 1 97.75 432 TRP B C 1
ATOM 8132 O O . TRP B 1 432 ? 15.898 -14.617 3.74 1 97.75 432 TRP B O 1
ATOM 8142 N N . VAL B 1 433 ? 17.844 -15.578 3.303 1 98.25 433 VAL B N 1
ATOM 8143 C CA . VAL B 1 433 ? 17.312 -16.875 2.941 1 98.25 433 VAL B CA 1
ATOM 8144 C C . VAL B 1 433 ? 16.516 -17.453 4.117 1 98.25 433 VAL B C 1
ATOM 8146 O O . VAL B 1 433 ? 15.398 -17.938 3.943 1 98.25 433 VAL B O 1
ATOM 8149 N N . LEU B 1 434 ? 17.094 -17.375 5.324 1 98 434 LEU B N 1
ATOM 8150 C CA . LEU B 1 434 ? 16.453 -17.922 6.516 1 98 434 LEU B CA 1
ATOM 8151 C C . LEU B 1 434 ? 15.234 -17.109 6.922 1 98 434 LEU B C 1
ATOM 8153 O O . LEU B 1 434 ? 14.25 -17.656 7.41 1 98 434 LEU B O 1
ATOM 8157 N N . MET B 1 435 ? 15.32 -15.805 6.699 1 98.56 435 MET B N 1
ATOM 8158 C CA . MET B 1 435 ? 14.172 -14.945 6.953 1 98.56 435 MET B CA 1
ATOM 8159 C C . MET B 1 435 ? 13 -15.328 6.059 1 98.56 435 MET B C 1
ATOM 8161 O O . MET B 1 435 ? 11.875 -15.484 6.535 1 98.56 435 MET B O 1
ATOM 8165 N N . MET B 1 436 ? 13.258 -15.508 4.762 1 98.62 436 MET B N 1
ATOM 8166 C CA . MET B 1 436 ? 12.211 -15.898 3.824 1 98.62 436 MET B CA 1
ATOM 8167 C C . MET B 1 436 ? 11.625 -17.25 4.191 1 98.62 436 MET B C 1
ATOM 8169 O O . MET B 1 436 ? 10.406 -17.438 4.18 1 98.62 436 MET B O 1
ATOM 8173 N N . GLY B 1 437 ? 12.508 -18.172 4.527 1 98.5 437 GLY B N 1
ATOM 8174 C CA . GLY B 1 437 ? 12.039 -19.484 4.957 1 98.5 437 GLY B CA 1
ATOM 8175 C C . GLY B 1 437 ? 11.203 -19.422 6.223 1 98.5 437 GLY B C 1
ATOM 8176 O O . GLY B 1 437 ? 10.156 -20.078 6.309 1 98.5 437 GLY B O 1
ATOM 8177 N N . GLY B 1 438 ? 11.664 -18.641 7.23 1 98.38 438 GLY B N 1
ATOM 8178 C CA . GLY B 1 438 ? 10.922 -18.484 8.477 1 98.38 438 GLY B CA 1
ATOM 8179 C C . GLY B 1 438 ? 9.547 -17.891 8.281 1 98.38 438 GLY B C 1
ATOM 8180 O O . GLY B 1 438 ? 8.578 -18.328 8.914 1 98.38 438 GLY B O 1
ATOM 8181 N N . ILE B 1 439 ? 9.453 -16.906 7.43 1 98.31 439 ILE B N 1
ATOM 8182 C CA . ILE B 1 439 ? 8.172 -16.281 7.141 1 98.31 439 ILE B CA 1
ATOM 8183 C C . ILE B 1 439 ? 7.25 -17.281 6.441 1 98.31 439 ILE B C 1
ATOM 8185 O O . ILE B 1 439 ? 6.086 -17.422 6.816 1 98.31 439 ILE B O 1
ATOM 8189 N N . ALA B 1 440 ? 7.801 -18 5.469 1 98.12 440 ALA B N 1
ATOM 8190 C CA . ALA B 1 440 ? 7.016 -18.938 4.668 1 98.12 440 ALA B CA 1
ATOM 8191 C C . ALA B 1 440 ? 6.531 -20.109 5.516 1 98.12 440 ALA B C 1
ATOM 8193 O O . ALA B 1 440 ? 5.461 -20.656 5.266 1 98.12 440 ALA B O 1
ATOM 8194 N N . ALA B 1 441 ? 7.281 -20.469 6.531 1 96.81 441 ALA B N 1
ATOM 8195 C CA . ALA B 1 441 ? 6.949 -21.625 7.363 1 96.81 441 ALA B CA 1
ATOM 8196 C C . ALA B 1 441 ? 5.754 -21.312 8.266 1 96.81 441 ALA B C 1
ATOM 8198 O O . ALA B 1 441 ? 5.125 -22.234 8.805 1 96.81 441 ALA B O 1
ATOM 8199 N N . ARG B 1 442 ? 5.441 -20.047 8.43 1 90.25 442 ARG B N 1
ATOM 8200 C CA . ARG B 1 442 ? 4.32 -19.625 9.266 1 90.25 442 ARG B CA 1
ATOM 8201 C C . ARG B 1 442 ? 4.359 -20.312 10.625 1 90.25 442 ARG B C 1
ATOM 8203 O O . ARG B 1 442 ? 5.406 -20.344 11.273 1 90.25 442 ARG B O 1
ATOM 8210 N N . ASN B 1 443 ? 3.26 -20.859 11.023 1 81.75 443 ASN B N 1
ATOM 8211 C CA . ASN B 1 443 ? 3.213 -21.578 12.289 1 81.75 443 ASN B CA 1
ATOM 8212 C C . ASN B 1 443 ? 3.334 -23.078 12.086 1 81.75 443 ASN B C 1
ATOM 8214 O O . ASN B 1 443 ? 2.891 -23.859 12.922 1 81.75 443 ASN B O 1
ATOM 8218 N N . GLY B 1 444 ? 4.02 -23.391 10.977 1 84.75 444 GLY B N 1
ATOM 8219 C CA . GLY B 1 444 ? 4.141 -24.812 10.672 1 84.75 444 GLY B CA 1
ATOM 8220 C C . GLY B 1 444 ? 5.328 -25.469 11.359 1 84.75 444 GLY B C 1
ATOM 8221 O O . GLY B 1 444 ? 6.066 -24.812 12.094 1 84.75 444 GLY B O 1
ATOM 8222 N N . PRO B 1 445 ? 5.496 -26.719 11.18 1 80.5 445 PRO B N 1
ATOM 8223 C CA . PRO B 1 445 ? 6.52 -27.5 11.875 1 80.5 445 PRO B CA 1
ATOM 8224 C C . PRO B 1 445 ? 7.938 -27.078 11.516 1 80.5 445 PRO B C 1
ATOM 8226 O O . PRO B 1 445 ? 8.852 -27.219 12.336 1 80.5 445 PRO B O 1
ATOM 8229 N N . GLY B 1 446 ? 8.148 -26.578 10.438 1 90.06 446 GLY B N 1
ATOM 8230 C CA . GLY B 1 446 ? 9.492 -26.188 10.039 1 90.06 446 GLY B CA 1
ATOM 8231 C C . GLY B 1 446 ? 9.898 -24.828 10.555 1 90.06 446 GLY B C 1
ATOM 8232 O O . GLY B 1 446 ? 11.07 -24.453 10.477 1 90.06 446 GLY B O 1
ATOM 8233 N N . ARG B 1 447 ? 9.078 -24.141 11.203 1 94.38 447 ARG B N 1
ATOM 8234 C CA . ARG B 1 447 ? 9.336 -22.766 11.625 1 94.38 447 ARG B CA 1
ATOM 8235 C C . ARG B 1 447 ? 10.406 -22.719 12.711 1 94.38 447 ARG B C 1
ATOM 8237 O O . ARG B 1 447 ? 11.312 -21.875 12.656 1 94.38 447 ARG B O 1
ATOM 8244 N N . ASP B 1 448 ? 10.367 -23.656 13.641 1 94.56 448 ASP B N 1
ATOM 8245 C CA . ASP B 1 448 ? 11.328 -23.688 14.742 1 94.56 448 ASP B CA 1
ATOM 8246 C C . ASP B 1 448 ? 12.75 -23.859 14.227 1 94.56 448 ASP B C 1
ATOM 8248 O O . ASP B 1 448 ? 13.688 -23.25 14.758 1 94.56 448 ASP B O 1
ATOM 8252 N N . TRP B 1 449 ? 12.781 -24.688 13.289 1 95.62 449 TRP B N 1
ATOM 8253 C CA . TRP B 1 449 ? 14.094 -24.922 12.703 1 95.62 449 TRP B CA 1
ATOM 8254 C C . TRP B 1 449 ? 14.672 -23.641 12.109 1 95.62 449 TRP B C 1
ATOM 8256 O O . TRP B 1 449 ? 15.844 -23.312 12.312 1 95.62 449 TRP B O 1
ATOM 8266 N N . PHE B 1 450 ? 13.93 -22.922 11.391 1 97.44 450 PHE B N 1
ATOM 8267 C CA . PHE B 1 450 ? 14.367 -21.672 10.781 1 97.44 450 PHE B CA 1
ATOM 8268 C C . PHE B 1 450 ? 14.711 -20.641 11.852 1 97.44 450 PHE B C 1
ATOM 8270 O O . PHE B 1 450 ? 15.68 -19.891 11.711 1 97.44 450 PHE B O 1
ATOM 8277 N N . ILE B 1 451 ? 13.883 -20.562 12.898 1 97 451 ILE B N 1
ATOM 8278 C CA . ILE B 1 451 ? 14.102 -19.609 13.984 1 97 451 ILE B CA 1
ATOM 8279 C C . ILE B 1 451 ? 15.438 -19.906 14.664 1 97 451 ILE B C 1
ATOM 8281 O O . ILE B 1 451 ? 16.219 -18.984 14.938 1 97 451 ILE B O 1
ATOM 8285 N N . GLU B 1 452 ? 15.711 -21.141 14.875 1 93.56 452 GLU B N 1
ATOM 8286 C CA . GLU B 1 452 ? 16.953 -21.547 15.531 1 93.56 452 GLU B CA 1
ATOM 8287 C C . GLU B 1 452 ? 18.172 -21.203 14.672 1 93.56 452 GLU B C 1
ATOM 8289 O O . GLU B 1 452 ? 19.156 -20.688 15.172 1 93.56 452 GLU B O 1
ATOM 8294 N N . THR B 1 453 ? 18.062 -21.516 13.461 1 94.12 453 THR B N 1
ATOM 8295 C CA . THR B 1 453 ? 19.156 -21.281 12.539 1 94.12 453 THR B CA 1
ATOM 8296 C C . THR B 1 453 ? 19.375 -19.781 12.336 1 94.12 453 THR B C 1
ATOM 8298 O O . THR B 1 453 ? 20.516 -19.312 12.258 1 94.12 453 THR B O 1
ATOM 8301 N N . LEU B 1 454 ? 18.297 -19.062 12.258 1 96 454 LEU B N 1
ATOM 8302 C CA . LEU B 1 454 ? 18.375 -17.609 12.102 1 96 454 LEU B CA 1
ATOM 8303 C C . LEU B 1 454 ? 19.047 -16.969 13.312 1 96 454 LEU B C 1
ATOM 8305 O O . LEU B 1 454 ? 19.875 -16.062 13.156 1 96 454 LEU B O 1
ATOM 8309 N N . ALA B 1 455 ? 18.656 -17.453 14.469 1 93 455 ALA B N 1
ATOM 8310 C CA . ALA B 1 455 ? 19.25 -16.938 15.695 1 93 455 ALA B CA 1
ATOM 8311 C C . ALA B 1 455 ? 20.766 -17.125 15.688 1 93 455 ALA B C 1
ATOM 8313 O O . ALA B 1 455 ? 21.516 -16.234 16.109 1 93 455 ALA B O 1
ATOM 8314 N N . GLU B 1 456 ? 21.203 -18.203 15.172 1 87 456 GLU B N 1
ATOM 8315 C CA . GLU B 1 456 ? 22.625 -18.5 15.086 1 87 456 GLU B CA 1
ATOM 8316 C C . GLU B 1 456 ? 23.328 -17.531 14.141 1 87 456 GLU B C 1
ATOM 8318 O O . GLU B 1 456 ? 24.375 -16.984 14.484 1 87 456 GLU B O 1
ATOM 8323 N N . VAL B 1 457 ? 22.766 -17.344 13 1 90.12 457 VAL B N 1
ATOM 8324 C CA . VAL B 1 457 ? 23.375 -16.469 12 1 90.12 457 VAL B CA 1
ATOM 8325 C C . VAL B 1 457 ? 23.375 -15.031 12.516 1 90.12 457 VAL B C 1
ATOM 8327 O O . VAL B 1 457 ? 24.359 -14.305 12.336 1 90.12 457 VAL B O 1
ATOM 8330 N N . MET B 1 458 ? 22.281 -14.602 13.156 1 89.94 458 MET B N 1
ATOM 8331 C CA . MET B 1 458 ? 22.203 -13.258 13.727 1 89.94 458 MET B CA 1
ATOM 8332 C C . MET B 1 458 ? 23.297 -13.039 14.758 1 89.94 458 MET B C 1
ATOM 8334 O O . MET B 1 458 ? 23.969 -12 14.75 1 89.94 458 MET B O 1
ATOM 8338 N N . TYR B 1 459 ? 23.453 -13.977 15.523 1 83 459 TYR B N 1
ATOM 8339 C CA . TYR B 1 459 ? 24.438 -13.883 16.609 1 83 459 TYR B CA 1
ATOM 8340 C C . TYR B 1 459 ? 25.859 -13.828 16.047 1 83 459 TYR B C 1
ATOM 8342 O O . TYR B 1 459 ? 26.641 -12.945 16.406 1 83 459 TYR B O 1
ATOM 8350 N N . VAL B 1 460 ? 26.141 -14.688 15.164 1 78.25 460 VAL B N 1
ATOM 8351 C CA . VAL B 1 460 ? 27.484 -14.828 14.625 1 78.25 460 VAL B CA 1
ATOM 8352 C C . VAL B 1 460 ? 27.828 -13.602 13.781 1 78.25 460 VAL B C 1
ATOM 8354 O O . VAL B 1 460 ? 28.984 -13.148 13.781 1 78.25 460 VAL B O 1
ATOM 8357 N N . SER B 1 461 ? 26.875 -13.062 13.148 1 80.31 461 SER B N 1
ATOM 8358 C CA . SER B 1 461 ? 27.125 -11.922 12.281 1 80.31 461 SER B CA 1
ATOM 8359 C C . SER B 1 461 ? 26.984 -10.609 13.031 1 80.31 461 SER B C 1
ATOM 8361 O O . SER B 1 461 ? 27.188 -9.531 12.469 1 80.31 461 SER B O 1
ATOM 8363 N N . ASP B 1 462 ? 26.578 -10.602 14.32 1 80.44 462 ASP B N 1
ATOM 8364 C CA . ASP B 1 462 ? 26.391 -9.43 15.172 1 80.44 462 ASP B CA 1
ATOM 8365 C C . ASP B 1 462 ? 25.312 -8.516 14.602 1 80.44 462 ASP B C 1
ATOM 8367 O O . ASP B 1 462 ? 25.516 -7.301 14.5 1 80.44 462 ASP B O 1
ATOM 8371 N N . ASN B 1 463 ? 24.391 -9.086 14.047 1 83.44 463 ASN B N 1
ATOM 8372 C CA . ASN B 1 463 ? 23.203 -8.391 13.594 1 83.44 463 ASN B CA 1
ATOM 8373 C C . ASN B 1 463 ? 21.969 -8.797 14.406 1 83.44 463 ASN B C 1
ATOM 8375 O O . ASN B 1 463 ? 21.156 -9.609 13.953 1 83.44 463 ASN B O 1
ATOM 8379 N N . VAL B 1 464 ? 21.828 -8.102 15.508 1 85.12 464 VAL B N 1
ATOM 8380 C CA . VAL B 1 464 ? 20.828 -8.578 16.469 1 85.12 464 VAL B CA 1
ATOM 8381 C C . VAL B 1 464 ? 19.656 -7.605 16.516 1 85.12 464 VAL B C 1
ATOM 8383 O O . VAL B 1 464 ? 18.516 -8.016 16.672 1 85.12 464 VAL B O 1
ATOM 8386 N N . GLN B 1 465 ? 19.984 -6.371 16.328 1 90.56 465 GLN B N 1
ATOM 8387 C CA . GLN B 1 465 ? 18.922 -5.383 16.359 1 90.56 465 GLN B CA 1
ATOM 8388 C C . GLN B 1 465 ? 18.078 -5.422 15.086 1 90.56 465 GLN B C 1
ATOM 8390 O O . GLN B 1 465 ? 18.625 -5.59 13.992 1 90.56 465 GLN B O 1
ATOM 8395 N N . TRP B 1 466 ? 16.828 -5.258 15.195 1 93.25 466 TRP B N 1
ATOM 8396 C CA . TRP B 1 466 ? 15.93 -5.363 14.055 1 93.25 466 TRP B CA 1
ATOM 8397 C C . TRP B 1 466 ? 16.297 -4.355 12.977 1 93.25 466 TRP B C 1
ATOM 8399 O O . TRP B 1 466 ? 16.297 -4.68 11.781 1 93.25 466 TRP B O 1
ATOM 8409 N N . SER B 1 467 ? 16.641 -3.139 13.383 1 87.56 467 SER B N 1
ATOM 8410 C CA . SER B 1 467 ? 16.969 -2.098 12.414 1 87.56 467 SER B CA 1
ATOM 8411 C C . SER B 1 467 ? 18.172 -2.508 11.562 1 87.56 467 SER B C 1
ATOM 8413 O O . SER B 1 467 ? 18.188 -2.271 10.352 1 87.56 467 SER B O 1
ATOM 8415 N N . CYS B 1 468 ? 19.094 -3.205 12.18 1 90.12 468 CYS B N 1
ATOM 8416 C CA . CYS B 1 468 ? 20.281 -3.668 11.469 1 90.12 468 CYS B CA 1
ATOM 8417 C C . CYS B 1 468 ? 19.938 -4.832 10.547 1 90.12 468 CYS B C 1
ATOM 8419 O O . CYS B 1 468 ? 20.391 -4.867 9.398 1 90.12 468 CYS B O 1
ATOM 8421 N N . VAL B 1 469 ? 19.188 -5.754 11.109 1 95.19 469 VAL B N 1
ATOM 8422 C CA . VAL B 1 469 ? 18.781 -6.918 10.32 1 95.19 469 VAL B CA 1
ATOM 8423 C C . VAL B 1 469 ? 18 -6.461 9.086 1 95.19 469 VAL B C 1
ATOM 8425 O O . VAL B 1 469 ? 18.266 -6.922 7.977 1 95.19 469 VAL B O 1
ATOM 8428 N N . LYS B 1 470 ? 17.094 -5.555 9.297 1 93.69 470 LYS B N 1
ATOM 8429 C CA . LYS B 1 470 ? 16.25 -5.059 8.211 1 93.69 470 LYS B CA 1
ATOM 8430 C C . LYS B 1 470 ? 17.094 -4.402 7.117 1 93.69 470 LYS B C 1
ATOM 8432 O O . LYS B 1 470 ? 16.812 -4.566 5.926 1 93.69 470 LYS B O 1
ATOM 8437 N N . GLU B 1 471 ? 18.062 -3.664 7.488 1 89.19 471 GLU B N 1
ATOM 8438 C CA . GLU B 1 471 ? 18.953 -3.012 6.527 1 89.19 471 GLU B CA 1
ATOM 8439 C C . GLU B 1 471 ? 19.656 -4.035 5.641 1 89.19 471 GLU B C 1
ATOM 8441 O O . GLU B 1 471 ? 19.844 -3.807 4.441 1 89.19 471 GLU B O 1
ATOM 8446 N N . LYS B 1 472 ? 20.047 -5.145 6.281 1 92.88 472 LYS B N 1
ATOM 8447 C CA . LYS B 1 472 ? 20.703 -6.207 5.52 1 92.88 472 LYS B CA 1
ATOM 8448 C C . LYS B 1 472 ? 19.703 -6.891 4.574 1 92.88 472 LYS B C 1
ATOM 8450 O O . LYS B 1 472 ? 20.062 -7.223 3.439 1 92.88 472 LYS B O 1
ATOM 8455 N N . LEU B 1 473 ? 18.516 -7.113 5.031 1 96.25 473 LEU B N 1
ATOM 8456 C CA . LEU B 1 473 ? 17.484 -7.73 4.199 1 96.25 473 LEU B CA 1
ATOM 8457 C C . LEU B 1 473 ? 17.172 -6.863 2.986 1 96.25 473 LEU B C 1
ATOM 8459 O O . LEU B 1 473 ? 16.953 -7.379 1.89 1 96.25 473 LEU B O 1
ATOM 8463 N N . ARG B 1 474 ? 17.25 -5.539 3.146 1 92.5 474 ARG B N 1
ATOM 8464 C CA . ARG B 1 474 ? 16.984 -4.574 2.086 1 92.5 474 ARG B CA 1
ATOM 8465 C C . ARG B 1 474 ? 18.031 -4.652 0.992 1 92.5 474 ARG B C 1
ATOM 8467 O O . ARG B 1 474 ? 17.797 -4.246 -0.146 1 92.5 474 ARG B O 1
ATOM 8474 N N . MET B 1 475 ? 19.156 -5.152 1.362 1 92.06 475 MET B N 1
ATOM 8475 C CA . MET B 1 475 ? 20.25 -5.223 0.406 1 92.06 475 MET B CA 1
ATOM 8476 C C . MET B 1 475 ? 20.016 -6.32 -0.622 1 92.06 475 MET B C 1
ATOM 8478 O O . MET B 1 475 ? 20.688 -6.359 -1.66 1 92.06 475 MET B O 1
ATOM 8482 N N . ILE B 1 476 ? 19.109 -7.219 -0.424 1 95.38 476 ILE B N 1
ATOM 8483 C CA . ILE B 1 476 ? 18.766 -8.281 -1.368 1 95.38 476 ILE B CA 1
ATOM 8484 C C . ILE B 1 476 ? 17.375 -8.016 -1.955 1 95.38 476 ILE B C 1
ATOM 8486 O O . ILE B 1 476 ? 17.219 -7.172 -2.838 1 95.38 476 ILE B O 1
ATOM 8490 N N . LEU B 1 477 ? 16.328 -8.531 -1.392 1 96.94 477 LEU B N 1
ATOM 8491 C CA . LEU B 1 477 ? 14.93 -8.289 -1.759 1 96.94 477 LEU B CA 1
ATOM 8492 C C . LEU B 1 477 ? 14.07 -8.078 -0.518 1 96.94 477 LEU B C 1
ATOM 8494 O O . LEU B 1 477 ? 13.945 -8.984 0.315 1 96.94 477 LEU B O 1
ATOM 8498 N N . TRP B 1 478 ? 13.531 -6.883 -0.422 1 96.88 478 TRP B N 1
ATOM 8499 C CA . TRP B 1 478 ? 12.719 -6.551 0.745 1 96.88 478 TRP B CA 1
ATOM 8500 C C . TRP B 1 478 ? 11.828 -5.344 0.463 1 96.88 478 TRP B C 1
ATOM 8502 O O . TRP B 1 478 ? 12.297 -4.324 -0.045 1 96.88 478 TRP B O 1
ATOM 8512 N N . LEU B 1 479 ? 10.586 -5.488 0.683 1 97.06 479 LEU B N 1
ATOM 8513 C CA . LEU B 1 479 ? 9.625 -4.395 0.637 1 97.06 479 LEU B CA 1
ATOM 8514 C C . LEU B 1 479 ? 8.984 -4.176 2.004 1 97.06 479 LEU B C 1
ATOM 8516 O O . LEU B 1 479 ? 8.227 -5.027 2.482 1 97.06 479 LEU B O 1
ATOM 8520 N N . ASP B 1 480 ? 9.203 -3.117 2.66 1 93.69 480 ASP B N 1
ATOM 8521 C CA . ASP B 1 480 ? 8.82 -2.863 4.047 1 93.69 480 ASP B CA 1
ATOM 8522 C C . ASP B 1 480 ? 7.332 -3.117 4.262 1 93.69 480 ASP B C 1
ATOM 8524 O O . ASP B 1 480 ? 6.953 -3.924 5.109 1 93.69 480 ASP B O 1
ATOM 8528 N N . ILE B 1 481 ? 6.551 -2.535 3.457 1 95.25 481 ILE B N 1
ATOM 8529 C CA . ILE B 1 481 ? 5.109 -2.566 3.686 1 95.25 481 ILE B CA 1
ATOM 8530 C C . ILE B 1 481 ? 4.602 -4.004 3.588 1 95.25 481 ILE B C 1
ATOM 8532 O O . ILE B 1 481 ? 3.629 -4.371 4.25 1 95.25 481 ILE B O 1
ATOM 8536 N N . ALA B 1 482 ? 5.246 -4.836 2.844 1 97.69 482 ALA B N 1
ATOM 8537 C CA . ALA B 1 482 ? 4.801 -6.207 2.605 1 97.69 482 ALA B CA 1
ATOM 8538 C C . ALA B 1 482 ? 5.43 -7.172 3.605 1 97.69 482 ALA B C 1
ATOM 8540 O O . ALA B 1 482 ? 4.816 -8.172 3.984 1 97.69 482 ALA B O 1
ATOM 8541 N N . CYS B 1 483 ? 6.66 -6.836 4.078 1 97.81 483 CYS B N 1
ATOM 8542 C CA . CYS B 1 483 ? 7.453 -7.859 4.75 1 97.81 483 CYS B CA 1
ATOM 8543 C C . CYS B 1 483 ? 7.625 -7.527 6.23 1 97.81 483 CYS B C 1
ATOM 8545 O O . CYS B 1 483 ? 7.941 -8.406 7.035 1 97.81 483 CYS B O 1
ATOM 8547 N N . GLU B 1 484 ? 7.469 -6.305 6.617 1 95.38 484 GLU B N 1
ATOM 8548 C CA . GLU B 1 484 ? 7.895 -5.812 7.922 1 95.38 484 GLU B CA 1
ATOM 8549 C C . GLU B 1 484 ? 7.246 -6.609 9.047 1 95.38 484 GLU B C 1
ATOM 8551 O O . GLU B 1 484 ? 7.926 -7.039 9.984 1 95.38 484 GLU B O 1
ATOM 8556 N N . MET B 1 485 ? 5.984 -6.77 9.016 1 95 485 MET B N 1
ATOM 8557 C CA . MET B 1 485 ? 5.266 -7.438 10.094 1 95 485 MET B CA 1
ATOM 8558 C C . MET B 1 485 ? 5.754 -8.867 10.266 1 95 485 MET B C 1
ATOM 8560 O O . MET B 1 485 ? 6.105 -9.281 11.375 1 95 485 MET B O 1
ATOM 8564 N N . ALA B 1 486 ? 5.777 -9.617 9.211 1 96.62 486 ALA B N 1
ATOM 8565 C CA . ALA B 1 486 ? 6.203 -11.008 9.266 1 96.62 486 ALA B CA 1
ATOM 8566 C C . ALA B 1 486 ? 7.676 -11.117 9.648 1 96.62 486 ALA B C 1
ATOM 8568 O O . ALA B 1 486 ? 8.062 -12.016 10.406 1 96.62 486 ALA B O 1
ATOM 8569 N N . GLY B 1 487 ? 8.484 -10.227 9.086 1 97.56 487 GLY B N 1
ATOM 8570 C CA . GLY B 1 487 ? 9.898 -10.211 9.414 1 97.56 487 GLY B CA 1
ATOM 8571 C C . GLY B 1 487 ? 10.172 -9.953 10.883 1 97.56 487 GLY B C 1
ATOM 8572 O O . GLY B 1 487 ? 10.992 -10.633 11.5 1 97.56 487 GLY B O 1
ATOM 8573 N N . LYS B 1 488 ? 9.477 -8.977 11.406 1 95.38 488 LYS B N 1
ATOM 8574 C CA . LYS B 1 488 ? 9.633 -8.641 12.82 1 95.38 488 LYS B CA 1
ATOM 8575 C C . LYS B 1 488 ? 9.195 -9.805 13.711 1 95.38 488 LYS B C 1
ATOM 8577 O O . LYS B 1 488 ? 9.781 -10.031 14.773 1 95.38 488 LYS B O 1
ATOM 8582 N N . GLU B 1 489 ? 8.172 -10.453 13.312 1 94.81 489 GLU B N 1
ATOM 8583 C CA . GLU B 1 489 ? 7.707 -11.609 14.078 1 94.81 489 GLU B CA 1
ATOM 8584 C C . GLU B 1 489 ? 8.773 -12.703 14.117 1 94.81 489 GLU B C 1
ATOM 8586 O O . GLU B 1 489 ? 9.07 -13.25 15.18 1 94.81 489 GLU B O 1
ATOM 8591 N N . VAL B 1 490 ? 9.273 -13.023 12.977 1 97.44 490 VAL B N 1
ATOM 8592 C CA . VAL B 1 490 ? 10.305 -14.055 12.875 1 97.44 490 VAL B CA 1
ATOM 8593 C C . VAL B 1 490 ? 11.539 -13.617 13.656 1 97.44 490 VAL B C 1
ATOM 8595 O O . VAL B 1 490 ? 12.109 -14.398 14.422 1 97.44 490 VAL B O 1
ATOM 8598 N N . TRP B 1 491 ? 11.938 -12.383 13.445 1 97.25 491 TRP B N 1
ATOM 8599 C CA . TRP B 1 491 ? 13.078 -11.828 14.172 1 97.25 491 TRP B CA 1
ATOM 8600 C C . TRP B 1 491 ? 12.844 -11.875 15.68 1 97.25 491 TRP B C 1
ATOM 8602 O O . TRP B 1 491 ? 13.742 -12.219 16.438 1 97.25 491 TRP B O 1
ATOM 8612 N N . GLY B 1 492 ? 11.648 -11.453 16.094 1 95 492 GLY B N 1
ATOM 8613 C CA . GLY B 1 492 ? 11.32 -11.461 17.516 1 95 492 GLY B CA 1
ATOM 8614 C C . GLY B 1 492 ? 11.484 -12.828 18.156 1 95 492 GLY B C 1
ATOM 8615 O O . GLY B 1 492 ? 12.039 -12.938 19.25 1 95 492 GLY B O 1
ATOM 8616 N N . GLU B 1 493 ? 11.055 -13.828 17.516 1 94.75 493 GLU B N 1
ATOM 8617 C CA . GLU B 1 493 ? 11.195 -15.195 18.016 1 94.75 493 GLU B CA 1
ATOM 8618 C C . GLU B 1 493 ? 12.664 -15.609 18.094 1 94.75 493 GLU B C 1
ATOM 8620 O O . GLU B 1 493 ? 13.086 -16.234 19.078 1 94.75 493 GLU B O 1
ATOM 8625 N N . ALA B 1 494 ? 13.383 -15.258 17.062 1 95.62 494 ALA B N 1
ATOM 8626 C CA . ALA B 1 494 ? 14.805 -15.57 17.047 1 95.62 494 ALA B CA 1
ATOM 8627 C C . ALA B 1 494 ? 15.547 -14.812 18.141 1 95.62 494 ALA B C 1
ATOM 8629 O O . ALA B 1 494 ? 16.453 -15.352 18.781 1 95.62 494 ALA B O 1
ATOM 8630 N N . HIS B 1 495 ? 15.172 -13.594 18.297 1 93.56 495 HIS B N 1
ATOM 8631 C CA . HIS B 1 495 ? 15.805 -12.742 19.297 1 93.56 495 HIS B CA 1
ATOM 8632 C C . HIS B 1 495 ? 15.562 -13.266 20.719 1 93.56 495 HIS B C 1
ATOM 8634 O O . HIS B 1 495 ? 16.453 -13.234 21.547 1 93.56 495 HIS B O 1
ATOM 8640 N N . ILE B 1 496 ? 14.383 -13.688 21.016 1 91.25 496 ILE B N 1
ATOM 8641 C CA . ILE B 1 496 ? 14.039 -14.266 22.312 1 91.25 496 ILE B CA 1
ATOM 8642 C C . ILE B 1 496 ? 14.891 -15.508 22.578 1 91.25 496 ILE B C 1
ATOM 8644 O O . ILE B 1 496 ? 15.406 -15.695 23.672 1 91.25 496 ILE B O 1
ATOM 8648 N N . LEU B 1 497 ? 14.977 -16.281 21.562 1 89.94 497 LEU B N 1
ATOM 8649 C CA . LEU B 1 497 ? 15.797 -17.484 21.688 1 89.94 497 LEU B CA 1
ATOM 8650 C C . LEU B 1 497 ? 17.25 -17.125 21.969 1 89.94 497 LEU B C 1
ATOM 8652 O O . LEU B 1 497 ? 17.906 -17.797 22.781 1 89.94 497 LEU B O 1
ATOM 8656 N N . LEU B 1 498 ? 17.734 -16.125 21.344 1 87.19 498 LEU B N 1
ATOM 8657 C CA . LEU B 1 498 ? 19.109 -15.664 21.531 1 87.19 498 LEU B CA 1
ATOM 8658 C C . LEU B 1 498 ? 19.312 -15.148 22.953 1 87.19 498 LEU B C 1
ATOM 8660 O O . LEU B 1 498 ? 20.359 -15.391 23.562 1 87.19 498 LEU B O 1
ATOM 8664 N N . GLN B 1 499 ? 18.359 -14.453 23.422 1 82.81 499 GLN B N 1
ATOM 8665 C CA . GLN B 1 499 ? 18.453 -13.93 24.781 1 82.81 499 GLN B CA 1
ATOM 8666 C C . GLN B 1 499 ? 18.453 -15.055 25.812 1 82.81 499 GLN B C 1
ATOM 8668 O O . GLN B 1 499 ? 19.188 -15.008 26.797 1 82.81 499 GLN B O 1
ATOM 8673 N N . SER B 1 500 ? 17.672 -15.969 25.547 1 81.94 500 SER B N 1
ATOM 8674 C CA . SER B 1 500 ? 17.609 -17.125 26.438 1 81.94 500 SER B CA 1
ATOM 8675 C C . SER B 1 500 ? 18.938 -17.875 26.438 1 81.94 500 SER B C 1
ATOM 8677 O O . SER B 1 500 ? 19.391 -18.344 27.484 1 81.94 500 SER B O 1
ATOM 8679 N N . ARG B 1 501 ? 19.516 -17.969 25.344 1 73.81 501 ARG B N 1
ATOM 8680 C CA . ARG B 1 501 ? 20.797 -18.672 25.219 1 73.81 501 ARG B CA 1
ATOM 8681 C C . ARG B 1 501 ? 21.922 -17.891 25.875 1 73.81 501 ARG B C 1
ATOM 8683 O O . ARG B 1 501 ? 22.812 -18.484 26.5 1 73.81 501 ARG B O 1
ATOM 8690 N N . THR B 1 502 ? 21.828 -16.656 25.734 1 67.88 502 THR B N 1
ATOM 8691 C CA . THR B 1 502 ? 22.859 -15.812 26.344 1 67.88 502 THR B CA 1
ATOM 8692 C C . THR B 1 502 ? 22.719 -15.805 27.875 1 67.88 502 THR B C 1
ATOM 8694 O O . THR B 1 502 ? 23.719 -15.766 28.578 1 67.88 502 THR B O 1
ATOM 8697 N N . GLN B 1 503 ? 21.547 -15.836 28.422 1 64 503 GLN B N 1
ATOM 8698 C CA . GLN B 1 503 ? 21.328 -15.898 29.859 1 64 503 GLN B CA 1
ATOM 8699 C C . GLN B 1 503 ? 21.781 -17.234 30.438 1 64 503 GLN B C 1
ATOM 8701 O O . GLN B 1 503 ? 22.328 -17.297 31.531 1 64 503 GLN B O 1
ATOM 8706 N N . ARG B 1 504 ? 21.609 -18.281 29.703 1 59.41 504 ARG B N 1
ATOM 8707 C CA . ARG B 1 504 ? 22.047 -19.594 30.156 1 59.41 504 ARG B CA 1
ATOM 8708 C C . ARG B 1 504 ? 23.578 -19.688 30.203 1 59.41 504 ARG B C 1
ATOM 8710 O O . ARG B 1 504 ? 24.125 -20.359 31.078 1 59.41 504 ARG B O 1
ATOM 8717 N N . THR B 1 505 ? 24.234 -19.125 29.281 1 49.94 505 THR B N 1
ATOM 8718 C CA . THR B 1 505 ? 25.688 -19.141 29.266 1 49.94 505 THR B CA 1
ATOM 8719 C C . THR B 1 505 ? 26.25 -18.297 30.406 1 49.94 505 THR B C 1
ATOM 8721 O O . THR B 1 505 ? 27.328 -18.609 30.938 1 49.94 505 THR B O 1
ATOM 8724 N N . LYS B 1 506 ? 25.562 -17.406 30.875 1 49.31 506 LYS B N 1
ATOM 8725 C CA . LYS B 1 506 ? 26.031 -16.625 32.031 1 49.31 506 LYS B CA 1
ATOM 8726 C C . LYS B 1 506 ? 25.797 -17.375 33.312 1 49.31 506 LYS B C 1
ATOM 8728 O O . LYS B 1 506 ? 26.562 -17.219 34.281 1 49.31 506 LYS B O 1
ATOM 8733 N N . SER B 1 507 ? 24.797 -18.203 33.406 1 45 507 SER B N 1
ATOM 8734 C CA . SER B 1 507 ? 24.453 -18.875 34.656 1 45 507 SER B CA 1
ATOM 8735 C C . SER B 1 507 ? 25.312 -20.109 34.875 1 45 507 SER B C 1
ATOM 8737 O O . SER B 1 507 ? 25.188 -20.797 35.906 1 45 507 SER B O 1
ATOM 8739 N N . VAL B 1 508 ? 26.141 -20.594 34 1 37.59 508 VAL B N 1
ATOM 8740 C CA . VAL B 1 508 ? 26.984 -21.75 34.312 1 37.59 508 VAL B CA 1
ATOM 8741 C C . VAL B 1 508 ? 28.203 -21.297 35.094 1 37.59 508 VAL B C 1
ATOM 8743 O O . VAL B 1 508 ? 28.984 -20.484 34.625 1 37.59 508 VAL B O 1
ATOM 8746 N N . PRO B 1 509 ? 28.203 -21.469 36.469 1 35.12 509 PRO B N 1
ATOM 8747 C CA . PRO B 1 509 ? 29.344 -21.156 37.312 1 35.12 509 PRO B CA 1
ATOM 8748 C C . PRO B 1 509 ? 30.641 -21.766 36.812 1 35.12 509 PRO B C 1
ATOM 8750 O O . PRO B 1 509 ? 30.672 -22.938 36.438 1 35.12 509 PRO B O 1
ATOM 8753 N N . PHE B 1 510 ? 31.531 -21.094 36.188 1 32.97 510 PHE B N 1
ATOM 8754 C CA . PHE B 1 510 ? 32.875 -21.609 36 1 32.97 510 PHE B CA 1
ATOM 8755 C C . PHE B 1 510 ? 33.438 -22.141 37.344 1 32.97 510 PHE B C 1
ATOM 8757 O O . PHE B 1 510 ? 33.125 -21.609 38.406 1 32.97 510 PHE B O 1
ATOM 8764 N N . PRO B 1 511 ? 33.906 -23.297 37.469 1 33.31 511 PRO B N 1
ATOM 8765 C CA . PRO B 1 511 ? 34.625 -23.609 38.688 1 33.31 511 PRO B CA 1
ATOM 8766 C C . PRO B 1 511 ? 35.656 -22.531 39.062 1 33.31 511 PRO B C 1
ATOM 8768 O O . PRO B 1 511 ? 36.188 -21.859 38.156 1 33.31 511 PRO B O 1
ATOM 8771 N N . SER B 1 512 ? 35.625 -21.953 40.219 1 31.84 512 SER B N 1
ATOM 8772 C CA . SER B 1 512 ? 36.531 -20.969 40.875 1 31.84 512 SER B CA 1
ATOM 8773 C C . SER B 1 512 ? 37.969 -21.359 40.688 1 31.84 512 SER B C 1
ATOM 8775 O O . SER B 1 512 ? 38.406 -22.438 41.125 1 31.84 512 SER B O 1
ATOM 8777 N N . PRO B 1 513 ? 38.719 -21.156 39.5 1 31.66 513 PRO B N 1
ATOM 8778 C CA . PRO B 1 513 ? 40.125 -21.359 39.75 1 31.66 513 PRO B CA 1
ATOM 8779 C C . PRO B 1 513 ? 40.594 -20.734 41.062 1 31.66 513 PRO B C 1
ATOM 8781 O O . PRO B 1 513 ? 39.938 -19.828 41.594 1 31.66 513 PRO B O 1
ATOM 8784 N N . THR B 1 514 ? 41.344 -21.375 41.938 1 33.88 514 THR B N 1
ATOM 8785 C CA . THR B 1 514 ? 42.094 -20.859 43.062 1 33.88 514 THR B CA 1
ATOM 8786 C C . THR B 1 514 ? 42.656 -19.469 42.75 1 33.88 514 THR B C 1
ATOM 8788 O O . THR B 1 514 ? 43.094 -19.203 41.625 1 33.88 514 THR B O 1
ATOM 8791 N N . SER B 1 515 ? 42.406 -18.391 43.594 1 30.12 515 SER B N 1
ATOM 8792 C CA . SER B 1 515 ? 42.688 -16.969 43.781 1 30.12 515 SER B CA 1
ATOM 8793 C C . SER B 1 515 ? 44.125 -16.625 43.5 1 30.12 515 SER B C 1
ATOM 8795 O O . SER B 1 515 ? 45 -16.719 44.375 1 30.12 515 SER B O 1
ATOM 8797 N N . ASN B 1 516 ? 45 -17.234 42.688 1 32.28 516 ASN B N 1
ATOM 8798 C CA . ASN B 1 516 ? 46.25 -16.438 42.625 1 32.28 516 ASN B CA 1
ATOM 8799 C C . ASN B 1 516 ? 45.938 -14.992 42.25 1 32.28 516 ASN B C 1
ATOM 8801 O O . ASN B 1 516 ? 45.344 -14.734 41.188 1 32.28 516 ASN B O 1
ATOM 8805 N N . GLN B 1 517 ? 45.688 -13.953 43.25 1 31.97 517 GLN B N 1
ATOM 8806 C CA . GLN B 1 517 ? 45.562 -12.508 43.375 1 31.97 517 GLN B CA 1
ATOM 8807 C C . GLN B 1 517 ? 46.438 -11.789 42.344 1 31.97 517 GLN B C 1
ATOM 8809 O O . GLN B 1 517 ? 47.562 -11.445 42.594 1 31.97 517 GLN B O 1
ATOM 8814 N N . LYS B 1 518 ? 46.625 -12.188 41.125 1 35 518 LYS B N 1
ATOM 8815 C CA . LYS B 1 518 ? 47.469 -11.359 40.312 1 35 518 LYS B CA 1
ATOM 8816 C C . LYS B 1 518 ? 47.031 -9.906 40.312 1 35 518 LYS B C 1
ATOM 8818 O O . LYS B 1 518 ? 45.844 -9.617 40.188 1 35 518 LYS B O 1
ATOM 8823 N N . LEU B 1 519 ? 47.844 -8.883 40.844 1 42.59 519 LEU B N 1
ATOM 8824 C CA . LEU B 1 519 ? 47.875 -7.445 41.062 1 42.59 519 LEU B CA 1
ATOM 8825 C C . LEU B 1 519 ? 47.312 -6.699 39.844 1 42.59 519 LEU B C 1
ATOM 8827 O O . LEU B 1 519 ? 47.781 -6.875 38.719 1 42.59 519 LEU B O 1
ATOM 8831 N N . LYS B 1 520 ? 46.219 -6.328 39.906 1 48.84 520 LYS B N 1
ATOM 8832 C CA . LYS B 1 520 ? 45.594 -5.457 38.906 1 48.84 520 LYS B CA 1
ATOM 8833 C C . LYS B 1 520 ? 46.469 -4.227 38.656 1 48.84 520 LYS B C 1
ATOM 8835 O O . LYS B 1 520 ? 46.875 -3.541 39.594 1 48.84 520 LYS B O 1
ATOM 8840 N N . ALA B 1 521 ? 47.125 -4.156 37.469 1 55.97 521 ALA B N 1
ATOM 8841 C CA . ALA B 1 521 ? 48 -3.053 37.156 1 55.97 521 ALA B CA 1
ATOM 8842 C C . ALA B 1 521 ? 47.25 -1.729 37.094 1 55.97 521 ALA B C 1
ATOM 8844 O O . ALA B 1 521 ? 46.031 -1.709 36.844 1 55.97 521 ALA B O 1
ATOM 8845 N N . PRO B 1 522 ? 47.75 -0.624 37.469 1 67.19 522 PRO B N 1
ATOM 8846 C CA . PRO B 1 522 ? 47.125 0.7 37.469 1 67.19 522 PRO B CA 1
ATOM 8847 C C . PRO B 1 522 ? 46.719 1.13 36.062 1 67.19 522 PRO B C 1
ATOM 8849 O O . PRO B 1 522 ? 47.25 0.627 35.062 1 67.19 522 PRO B O 1
ATOM 8852 N N . CYS B 1 523 ? 45.625 1.925 35.906 1 63.28 523 CYS B N 1
ATOM 8853 C CA . CYS B 1 523 ? 45.156 2.375 34.594 1 63.28 523 CYS B CA 1
ATOM 8854 C C . CYS B 1 523 ? 46.188 3.254 33.906 1 63.28 523 CYS B C 1
ATOM 8856 O O . CYS B 1 523 ? 47.094 3.758 34.562 1 63.28 523 CYS B O 1
ATOM 8858 N N . GLY B 1 524 ? 46.25 3.234 32.656 1 67.62 524 GLY B N 1
ATOM 8859 C CA . GLY B 1 524 ? 47.25 3.98 31.875 1 67.62 524 GLY B CA 1
ATOM 8860 C C . GLY B 1 524 ? 47.344 5.438 32.281 1 67.62 524 GLY B C 1
ATOM 8861 O O . GLY B 1 524 ? 48.438 6.008 32.344 1 67.62 524 GLY B O 1
ATOM 8862 N N . HIS B 1 525 ? 46.25 6.039 32.625 1 68.38 525 HIS B N 1
ATOM 8863 C CA . HIS B 1 525 ? 46.219 7.441 33 1 68.38 525 HIS B CA 1
ATOM 8864 C C . HIS B 1 525 ? 46.875 7.637 34.375 1 68.38 525 HIS B C 1
ATOM 8866 O O . HIS B 1 525 ? 47.719 8.516 34.531 1 68.38 525 HIS B O 1
ATOM 8872 N N . CYS B 1 526 ? 46.469 6.879 35.25 1 72.06 526 CYS B N 1
ATOM 8873 C CA . CYS B 1 526 ? 47.031 6.953 36.594 1 72.06 526 CYS B CA 1
ATOM 8874 C C . CYS B 1 526 ? 48.5 6.586 36.594 1 72.06 526 CYS B C 1
ATOM 8876 O O . CYS B 1 526 ? 49.281 7.188 37.344 1 72.06 526 CYS B O 1
ATOM 8878 N N . ARG B 1 527 ? 48.938 5.656 35.781 1 71.69 527 ARG B N 1
ATOM 8879 C CA . ARG B 1 527 ? 50.344 5.266 35.625 1 71.69 527 ARG B CA 1
ATOM 8880 C C . ARG B 1 527 ? 51.156 6.418 35.062 1 71.69 527 ARG B C 1
ATOM 8882 O O . ARG B 1 527 ? 52.281 6.668 35.5 1 71.69 527 ARG B O 1
ATOM 8889 N N . SER B 1 528 ? 50.562 7.125 34.094 1 69.25 528 SER B N 1
ATOM 8890 C CA . SER B 1 528 ? 51.281 8.227 33.438 1 69.25 528 SER B CA 1
ATOM 8891 C C . SER B 1 528 ? 51.438 9.414 34.375 1 69.25 528 SER B C 1
ATOM 8893 O O . SER B 1 528 ? 52.469 10.094 34.375 1 69.25 528 SER B O 1
ATOM 8895 N N . LYS B 1 529 ? 50.469 9.648 35.25 1 71.88 529 LYS B N 1
ATOM 8896 C CA . LYS B 1 529 ? 50.5 10.789 36.156 1 71.88 529 LYS B CA 1
ATOM 8897 C C . LYS B 1 529 ? 51.062 10.398 37.5 1 71.88 529 LYS B C 1
ATOM 8899 O O . LYS B 1 529 ? 51.188 11.242 38.406 1 71.88 529 LYS B O 1
ATOM 8904 N N . LYS B 1 530 ? 51.562 9.109 37.656 1 68.19 530 LYS B N 1
ATOM 8905 C CA . LYS B 1 530 ? 52.219 8.539 38.844 1 68.19 530 LYS B CA 1
ATOM 8906 C C . LYS B 1 530 ? 51.375 8.781 40.094 1 68.19 530 LYS B C 1
ATOM 8908 O O . LYS B 1 530 ? 51.938 9.156 41.125 1 68.19 530 LYS B O 1
ATOM 8913 N N . ILE B 1 531 ? 50.031 8.789 39.812 1 75.5 531 ILE B N 1
ATOM 8914 C CA . ILE B 1 531 ? 49.188 8.953 41 1 75.5 531 ILE B CA 1
ATOM 8915 C C . ILE B 1 531 ? 48.625 7.598 41.406 1 75.5 531 ILE B C 1
ATOM 8917 O O . ILE B 1 531 ? 48.594 6.656 40.625 1 75.5 531 ILE B O 1
ATOM 8921 N N . LYS B 1 532 ? 48.312 7.406 42.656 1 73.19 532 LYS B N 1
ATOM 8922 C CA . LYS B 1 532 ? 47.781 6.176 43.219 1 73.19 532 LYS B CA 1
ATOM 8923 C C . LYS B 1 532 ? 46.469 5.805 42.562 1 73.19 532 LYS B C 1
ATOM 8925 O O . LYS B 1 532 ? 45.5 6.594 42.562 1 73.19 532 LYS B O 1
ATOM 8930 N N . CYS B 1 533 ? 46.406 4.734 41.719 1 69.25 533 CYS B N 1
ATOM 8931 C CA . CYS B 1 533 ? 45.25 4.262 40.938 1 69.25 533 CYS B CA 1
ATOM 8932 C C . CYS B 1 533 ? 44.469 3.232 41.719 1 69.25 533 CYS B C 1
ATOM 8934 O O . CYS B 1 533 ? 45.031 2.354 42.375 1 69.25 533 CYS B O 1
ATOM 8936 N N . ASP B 1 534 ? 43.312 3.395 42 1 72.25 534 ASP B N 1
ATOM 8937 C CA . ASP B 1 534 ? 42.5 2.473 42.781 1 72.25 534 ASP B CA 1
ATOM 8938 C C . ASP B 1 534 ? 42.219 1.179 42.031 1 72.25 534 ASP B C 1
ATOM 8940 O O . ASP B 1 534 ? 41.531 0.295 42.531 1 72.25 534 ASP B O 1
ATOM 8944 N N . LYS B 1 535 ? 42.812 0.962 40.719 1 66.38 535 LYS B N 1
ATOM 8945 C CA . LYS B 1 535 ? 42.906 -0.178 39.812 1 66.38 535 LYS B CA 1
ATOM 8946 C C . LYS B 1 535 ? 41.531 -0.665 39.406 1 66.38 535 LYS B C 1
ATOM 8948 O O . LYS B 1 535 ? 41.375 -1.795 38.938 1 66.38 535 LYS B O 1
ATOM 8953 N N . ASP B 1 536 ? 40.594 0.264 39.594 1 67.19 536 ASP B N 1
ATOM 8954 C CA . ASP B 1 536 ? 39.25 0.022 39.094 1 67.19 536 ASP B CA 1
ATOM 8955 C C . ASP B 1 536 ? 39.125 0.388 37.625 1 67.19 536 ASP B C 1
ATOM 8957 O O . ASP B 1 536 ? 39.969 1.134 37.094 1 67.19 536 ASP B O 1
ATOM 8961 N N . ASP B 1 537 ? 38.531 -0.279 36.688 1 60.47 537 ASP B N 1
ATOM 8962 C CA . ASP B 1 537 ? 38.25 0.053 35.312 1 60.47 537 ASP B CA 1
ATOM 8963 C C . ASP B 1 537 ? 36.812 0.518 35.094 1 60.47 537 ASP B C 1
ATOM 8965 O O . ASP B 1 537 ? 35.906 -0.298 35.094 1 60.47 537 ASP B O 1
ATOM 8969 N N . PRO B 1 538 ? 36.5 1.986 35.062 1 65.56 538 PRO B N 1
ATOM 8970 C CA . PRO B 1 538 ? 37.562 3.025 35.094 1 65.56 538 PRO B CA 1
ATOM 8971 C C . PRO B 1 538 ? 38 3.371 36.5 1 65.56 538 PRO B C 1
ATOM 8973 O O . PRO B 1 538 ? 37.25 3.201 37.469 1 65.56 538 PRO B O 1
ATOM 8976 N N . CYS B 1 539 ? 39.25 3.762 36.625 1 70.81 539 CYS B N 1
ATOM 8977 C CA . CYS B 1 539 ? 39.719 4.113 37.969 1 70.81 539 CYS B CA 1
ATOM 8978 C C . CYS B 1 539 ? 39.156 5.449 38.406 1 70.81 539 CYS B C 1
ATOM 8980 O O . CYS B 1 539 ? 38.75 6.266 37.594 1 70.81 539 CYS B O 1
ATOM 8982 N N . GLN B 1 540 ? 38.844 5.598 39.781 1 72.5 540 GLN B N 1
ATOM 8983 C CA . GLN B 1 540 ? 38.188 6.773 40.344 1 72.5 540 GLN B CA 1
ATOM 8984 C C . GLN B 1 540 ? 38.906 8.055 39.906 1 72.5 540 GLN B C 1
ATOM 8986 O O . GLN B 1 540 ? 38.25 9.102 39.75 1 72.5 540 GLN B O 1
ATOM 8991 N N . ASN B 1 541 ? 40.219 7.965 39.594 1 73.75 541 ASN B N 1
ATOM 8992 C CA . ASN B 1 541 ? 40.969 9.125 39.156 1 73.75 541 ASN B CA 1
ATOM 8993 C C . ASN B 1 541 ? 40.594 9.555 37.75 1 73.75 541 ASN B C 1
ATOM 8995 O O . ASN B 1 541 ? 40.469 10.75 37.469 1 73.75 541 ASN B O 1
ATOM 8999 N N . CYS B 1 542 ? 40.438 8.594 36.938 1 63.84 542 CYS B N 1
ATOM 9000 C CA . CYS B 1 542 ? 40.031 8.867 35.562 1 63.84 542 CYS B CA 1
ATOM 9001 C C . CYS B 1 542 ? 38.594 9.383 35.5 1 63.84 542 CYS B C 1
ATOM 9003 O O . CYS B 1 542 ? 38.281 10.297 34.75 1 63.84 542 CYS B O 1
ATOM 9005 N N . VAL B 1 543 ? 37.781 8.93 36.375 1 68.06 543 VAL B N 1
ATOM 9006 C CA . VAL B 1 543 ? 36.406 9.406 36.469 1 68.06 543 VAL B CA 1
ATOM 9007 C C . VAL B 1 543 ? 36.375 10.883 36.844 1 68.06 543 VAL B C 1
ATOM 9009 O O . VAL B 1 543 ? 35.656 11.688 36.25 1 68.06 543 VAL B O 1
ATOM 9012 N N . LYS B 1 544 ? 37.094 11.195 37.844 1 68.12 544 LYS B N 1
ATOM 9013 C CA . LYS B 1 544 ? 37.125 12.562 38.375 1 68.12 544 LYS B CA 1
ATOM 9014 C C . LYS B 1 544 ? 37.719 13.523 37.312 1 68.12 544 LYS B C 1
ATOM 9016 O O . LYS B 1 544 ? 37.281 14.672 37.219 1 68.12 544 LYS B O 1
ATOM 9021 N N . SER B 1 545 ? 38.656 12.945 36.531 1 64.25 545 SER B N 1
ATOM 9022 C CA . SER B 1 545 ? 39.344 13.805 35.594 1 64.25 545 SER B CA 1
ATOM 9023 C C . SER B 1 545 ? 38.719 13.711 34.188 1 64.25 545 SER B C 1
ATOM 9025 O O . SER B 1 545 ? 39.188 14.336 33.25 1 64.25 545 SER B O 1
ATOM 9027 N N . GLY B 1 546 ? 37.531 13.016 34.031 1 58.03 546 GLY B N 1
ATOM 9028 C CA . GLY B 1 546 ? 36.719 12.852 32.812 1 58.03 546 GLY B CA 1
ATOM 9029 C C . GLY B 1 546 ? 37.469 12.148 31.688 1 58.03 546 GLY B C 1
ATOM 9030 O O . GLY B 1 546 ? 37.188 12.398 30.516 1 58.03 546 GLY B O 1
ATOM 9031 N N . LEU B 1 547 ? 38.438 11.375 32.031 1 55.72 547 LEU B N 1
ATOM 9032 C CA . LEU B 1 547 ? 39.281 10.75 31.031 1 55.72 547 LEU B CA 1
ATOM 9033 C C . LEU B 1 547 ? 39 9.258 30.922 1 55.72 547 LEU B C 1
ATOM 9035 O O . LEU B 1 547 ? 38.5 8.648 31.859 1 55.72 547 LEU B O 1
ATOM 9039 N N . SER B 1 548 ? 39.156 8.609 29.766 1 54.34 548 SER B N 1
ATOM 9040 C CA . SER B 1 548 ? 39 7.184 29.516 1 54.34 548 SER B CA 1
ATOM 9041 C C . SER B 1 548 ? 40.062 6.375 30.219 1 54.34 548 SER B C 1
ATOM 9043 O O . SER B 1 548 ? 41.25 6.691 30.109 1 54.34 548 SER B O 1
ATOM 9045 N N . CYS B 1 549 ? 39.719 5.508 31.141 1 58.78 549 CYS B N 1
ATOM 9046 C CA . CYS B 1 549 ? 40.562 4.766 32.062 1 58.78 549 CYS B CA 1
ATOM 9047 C C . CYS B 1 549 ? 41.125 3.516 31.406 1 58.78 549 CYS B C 1
ATOM 9049 O O . CYS B 1 549 ? 40.375 2.629 31 1 58.78 549 CYS B O 1
ATOM 9051 N N . GLY B 1 550 ? 41.781 3.342 30.234 1 49.94 550 GLY B N 1
ATOM 9052 C CA . GLY B 1 550 ? 42.281 2.152 29.562 1 49.94 550 GLY B CA 1
ATOM 9053 C C . GLY B 1 550 ? 43.531 1.588 30.188 1 49.94 550 GLY B C 1
ATOM 9054 O O . GLY B 1 550 ? 44.375 2.336 30.703 1 49.94 550 GLY B O 1
ATOM 9055 N N . SER B 1 551 ? 43.5 0.365 30.641 1 44.81 551 SER B N 1
ATOM 9056 C CA . SER B 1 551 ? 44.719 -0.297 31.047 1 44.81 551 SER B CA 1
ATOM 9057 C C . SER B 1 551 ? 45.719 -0.36 29.891 1 44.81 551 SER B C 1
ATOM 9059 O O . SER B 1 551 ? 45.375 -0.741 28.781 1 44.81 551 SER B O 1
ATOM 9061 N N . ALA B 1 552 ? 46.719 0.412 29.688 1 38.53 552 ALA B N 1
ATOM 9062 C CA . ALA B 1 552 ? 47.75 0.355 28.672 1 38.53 552 ALA B CA 1
ATOM 9063 C C . ALA B 1 552 ? 48.562 -0.95 28.766 1 38.53 552 ALA B C 1
ATOM 9065 O O . ALA B 1 552 ? 49.688 -0.967 29.25 1 38.53 552 ALA B O 1
ATOM 9066 N N . GLY B 1 553 ? 47.938 -2.164 29.016 1 31.53 553 GLY B N 1
ATOM 9067 C CA . GLY B 1 553 ? 48.938 -3.18 29.234 1 31.53 553 GLY B CA 1
ATOM 9068 C C . GLY B 1 553 ? 49.938 -3.283 28.094 1 31.53 553 GLY B C 1
ATOM 9069 O O . GLY B 1 553 ? 51.156 -3.227 28.297 1 31.53 553 GLY B O 1
ATOM 9070 N N . GLY B 1 554 ? 49.625 -4.215 26.984 1 27.64 554 GLY B N 1
ATOM 9071 C CA . GLY B 1 554 ? 50.562 -5.18 26.438 1 27.64 554 GLY B CA 1
ATOM 9072 C C . GLY B 1 554 ? 51.625 -4.555 25.531 1 27.64 554 GLY B C 1
ATOM 9073 O O . GLY B 1 554 ? 51.281 -4.059 24.453 1 27.64 554 GLY B O 1
ATOM 9074 N N . GLY B 1 555 ? 52.562 -3.943 25.859 1 26.11 555 GLY B N 1
ATOM 9075 C CA . GLY B 1 555 ? 53.719 -3.643 25.031 1 26.11 555 GLY B CA 1
ATOM 9076 C C . GLY B 1 555 ? 54.438 -4.883 24.531 1 26.11 555 GLY B C 1
ATOM 9077 O O . GLY B 1 555 ? 55.25 -5.457 25.25 1 26.11 555 GLY B O 1
ATOM 9078 N N . ALA B 1 556 ? 53.75 -6.02 23.984 1 23.75 556 ALA B N 1
ATOM 9079 C CA . ALA B 1 556 ? 54.656 -7.102 23.578 1 23.75 556 ALA B CA 1
ATOM 9080 C C . ALA B 1 556 ? 55.688 -6.598 22.578 1 23.75 556 ALA B C 1
ATOM 9082 O O . ALA B 1 556 ? 55.344 -5.91 21.609 1 23.75 556 ALA B O 1
ATOM 9083 N N . ALA B 1 557 ? 56.969 -6.699 22.938 1 23.09 557 ALA B N 1
ATOM 9084 C CA . ALA B 1 557 ? 58.281 -6.637 22.297 1 23.09 557 ALA B CA 1
ATOM 9085 C C . ALA B 1 557 ? 58.406 -7.676 21.188 1 23.09 557 ALA B C 1
ATOM 9087 O O . ALA B 1 557 ? 57.906 -8.805 21.328 1 23.09 557 ALA B O 1
ATOM 9088 N N . PHE B 1 558 ? 58.688 -7.332 19.938 1 22.39 558 PHE B N 1
ATOM 9089 C CA . PHE B 1 558 ? 58.875 -7.949 18.641 1 22.39 558 PHE B CA 1
ATOM 9090 C C . PHE B 1 558 ? 59.938 -9.047 18.703 1 22.39 558 PHE B C 1
ATOM 9092 O O . PHE B 1 558 ? 60.406 -9.516 17.672 1 22.39 558 PHE B O 1
ATOM 9099 N N . GLN B 1 559 ? 60.25 -9.773 19.812 1 21.89 559 GLN B N 1
ATOM 9100 C CA . GLN B 1 559 ? 61.438 -10.609 19.547 1 21.89 559 GLN B CA 1
ATOM 9101 C C . GLN B 1 559 ? 61.125 -11.672 18.484 1 21.89 559 GLN B C 1
ATOM 9103 O O . GLN B 1 559 ? 60.031 -12.289 18.516 1 21.89 559 GLN B O 1
ATOM 9108 N N . ALA B 1 560 ? 61.844 -11.812 17.328 1 25.25 560 ALA B N 1
ATOM 9109 C CA . ALA B 1 560 ? 61.875 -12.594 16.078 1 25.25 560 ALA B CA 1
ATOM 9110 C C . ALA B 1 560 ? 62.062 -14.078 16.375 1 25.25 560 ALA B C 1
ATOM 9112 O O . ALA B 1 560 ? 62.781 -14.773 15.641 1 25.25 560 ALA B O 1
ATOM 9113 N N . ARG B 1 561 ? 61.812 -14.695 17.656 1 27.8 561 ARG B N 1
ATOM 9114 C CA . ARG B 1 561 ? 62.312 -16.062 17.719 1 27.8 561 ARG B CA 1
ATOM 9115 C C . ARG B 1 561 ? 61.625 -16.953 16.703 1 27.8 561 ARG B C 1
ATOM 9117 O O . ARG B 1 561 ? 60.469 -16.703 16.328 1 27.8 561 ARG B O 1
ATOM 9124 N N . VAL B 1 562 ? 62.312 -17.875 15.977 1 28.59 562 VAL B N 1
ATOM 9125 C CA . VAL B 1 562 ? 62.094 -18.922 14.992 1 28.59 562 VAL B CA 1
ATOM 9126 C C . VAL B 1 562 ? 61.156 -19.984 15.547 1 28.59 562 VAL B C 1
ATOM 9128 O O . VAL B 1 562 ? 61.5 -20.719 16.469 1 28.59 562 VAL B O 1
ATOM 9131 N N . HIS B 1 563 ? 60.031 -19.656 16.328 1 26.45 563 HIS B N 1
ATOM 9132 C CA . HIS B 1 563 ? 59.344 -20.75 17.016 1 26.45 563 HIS B CA 1
ATOM 9133 C C . HIS B 1 563 ? 58.906 -21.828 16.047 1 26.45 563 HIS B C 1
ATOM 9135 O O . HIS B 1 563 ? 58.594 -21.531 14.891 1 26.45 563 HIS B O 1
ATOM 9141 N N . VAL B 1 564 ? 59.188 -23.094 16.281 1 30.44 564 VAL B N 1
ATOM 9142 C CA . VAL B 1 564 ? 58.75 -24.344 15.688 1 30.44 564 VAL B CA 1
ATOM 9143 C C . VAL B 1 564 ? 57.219 -24.328 15.508 1 30.44 564 VAL B C 1
ATOM 9145 O O . VAL B 1 564 ? 56.5 -23.906 16.391 1 30.44 564 VAL B O 1
ATOM 9148 N N . PHE B 1 565 ? 56.656 -24.328 14.305 1 30.95 565 PHE B N 1
ATOM 9149 C CA . PHE B 1 565 ? 55.344 -24.266 13.719 1 30.95 565 PHE B CA 1
ATOM 9150 C C . PHE B 1 565 ? 54.406 -25.281 14.383 1 30.95 565 PHE B C 1
ATOM 9152 O O . PHE B 1 565 ? 54.406 -26.453 14.023 1 30.95 565 PHE B O 1
ATOM 9159 N N . SER B 1 566 ? 54.375 -25.406 15.797 1 31.33 566 SER B N 1
ATOM 9160 C CA . SER B 1 566 ? 53.344 -26.312 16.297 1 31.33 566 SER B CA 1
ATOM 9161 C C . SER B 1 566 ? 52 -25.984 15.656 1 31.33 566 SER B C 1
ATOM 9163 O O . SER B 1 566 ? 51.719 -24.844 15.32 1 31.33 566 SER B O 1
ATOM 9165 N N . MET B 1 567 ? 51.344 -26.969 15.039 1 37.34 567 MET B N 1
ATOM 9166 C CA . MET B 1 567 ? 50 -27 14.453 1 37.34 567 MET B CA 1
ATOM 9167 C C . MET B 1 567 ? 49 -26.312 15.367 1 37.34 567 MET B C 1
ATOM 9169 O O . MET B 1 567 ? 48.406 -26.938 16.25 1 37.34 567 MET B O 1
ATOM 9173 N N . ARG B 1 568 ? 49.219 -25.203 15.914 1 41.91 568 ARG B N 1
ATOM 9174 C CA . ARG B 1 568 ? 48.312 -24.453 16.781 1 41.91 568 ARG B CA 1
ATOM 9175 C C . ARG B 1 568 ? 46.906 -24.375 16.188 1 41.91 568 ARG B C 1
ATOM 9177 O O . ARG B 1 568 ? 46.75 -23.938 15.047 1 41.91 568 ARG B O 1
ATOM 9184 N N . GLN B 1 569 ? 46 -25.234 16.703 1 53.88 569 GLN B N 1
ATOM 9185 C CA . GLN B 1 569 ? 44.562 -25.312 16.391 1 53.88 569 GLN B CA 1
ATOM 9186 C C . GLN B 1 569 ? 43.906 -23.953 16.469 1 53.88 569 GLN B C 1
ATOM 9188 O O . GLN B 1 569 ? 44.125 -23.203 17.438 1 53.88 569 GLN B O 1
ATOM 9193 N N . LYS B 1 570 ? 43.625 -23.203 15.469 1 61.91 570 LYS B N 1
ATOM 9194 C CA . LYS B 1 570 ? 42.969 -21.922 15.312 1 61.91 570 LYS B CA 1
ATOM 9195 C C . LYS B 1 570 ? 41.594 -21.938 15.953 1 61.91 570 LYS B C 1
ATOM 9197 O O . LYS B 1 570 ? 40.938 -22.984 16.031 1 61.91 570 LYS B O 1
ATOM 9202 N N . PRO B 1 571 ? 41.281 -20.844 16.625 1 72.56 571 PRO B N 1
ATOM 9203 C CA . PRO B 1 571 ? 39.906 -20.75 17.141 1 72.56 571 PRO B CA 1
ATOM 9204 C C . PRO B 1 571 ? 38.844 -20.938 16.062 1 72.56 571 PRO B C 1
ATOM 9206 O O . PRO B 1 571 ? 39.125 -20.75 14.883 1 72.56 571 PRO B O 1
ATOM 9209 N N . CYS B 1 572 ? 37.812 -21.562 16.484 1 71.12 572 CYS B N 1
ATOM 9210 C CA . CYS B 1 572 ? 36.75 -21.75 15.508 1 71.12 572 CYS B CA 1
ATOM 9211 C C . CYS B 1 572 ? 36.219 -20.406 14.992 1 71.12 572 CYS B C 1
ATOM 9213 O O . CYS B 1 572 ? 36.438 -19.375 15.625 1 71.12 572 CYS B O 1
ATOM 9215 N N . ASP B 1 573 ? 35.781 -20.469 13.797 1 66.81 573 ASP B N 1
ATOM 9216 C CA . ASP B 1 573 ? 35.344 -19.25 13.133 1 66.81 573 ASP B CA 1
ATOM 9217 C C . ASP B 1 573 ? 34.25 -18.547 13.93 1 66.81 573 ASP B C 1
ATOM 9219 O O . ASP B 1 573 ? 34.156 -17.328 13.953 1 66.81 573 ASP B O 1
ATOM 9223 N N . MET B 1 574 ? 33.531 -19.391 14.609 1 68.75 574 MET B N 1
ATOM 9224 C CA . MET B 1 574 ? 32.438 -18.859 15.398 1 68.75 574 MET B CA 1
ATOM 9225 C C . MET B 1 574 ? 32.938 -18.078 16.609 1 68.75 574 MET B C 1
ATOM 9227 O O . MET B 1 574 ? 32.5 -16.969 16.875 1 68.75 574 MET B O 1
ATOM 9231 N N . CYS B 1 575 ? 33.875 -18.656 17.266 1 70.19 575 CYS B N 1
ATOM 9232 C CA . CYS B 1 575 ? 34.469 -18.016 18.438 1 70.19 575 CYS B CA 1
ATOM 9233 C C . CYS B 1 575 ? 35.219 -16.75 18.031 1 70.19 575 CYS B C 1
ATOM 9235 O O . CYS B 1 575 ? 35.156 -15.734 18.734 1 70.19 575 CYS B O 1
ATOM 9237 N N . ARG B 1 576 ? 35.812 -16.781 16.938 1 68.5 576 ARG B N 1
ATOM 9238 C CA . ARG B 1 576 ? 36.531 -15.633 16.406 1 68.5 576 ARG B CA 1
ATOM 9239 C C . ARG B 1 576 ? 35.594 -14.469 16.109 1 68.5 576 ARG B C 1
ATOM 9241 O O . ARG B 1 576 ? 35.875 -13.328 16.484 1 68.5 576 ARG B O 1
ATOM 9248 N N . ARG B 1 577 ? 34.594 -14.906 15.562 1 66.38 577 ARG B N 1
ATOM 9249 C CA . ARG B 1 577 ? 33.625 -13.891 15.164 1 66.38 577 ARG B CA 1
ATOM 9250 C C . ARG B 1 577 ? 32.938 -13.273 16.391 1 66.38 577 ARG B C 1
ATOM 9252 O O . ARG B 1 577 ? 32.656 -12.078 16.406 1 66.38 577 ARG B O 1
ATOM 9259 N N . ARG B 1 578 ? 32.844 -14.156 17.328 1 64.44 578 ARG B N 1
ATOM 9260 C CA . ARG B 1 578 ? 32.188 -13.734 18.562 1 64.44 578 ARG B CA 1
ATOM 9261 C C . ARG B 1 578 ? 33.188 -13.062 19.516 1 64.44 578 ARG B C 1
ATOM 9263 O O . ARG B 1 578 ? 32.812 -12.594 20.578 1 64.44 578 ARG B O 1
ATOM 9270 N N . ARG B 1 579 ? 34.375 -13.039 19.125 1 64.56 579 ARG B N 1
ATOM 9271 C CA . ARG B 1 579 ? 35.438 -12.477 19.922 1 64.56 579 ARG B CA 1
ATOM 9272 C C . ARG B 1 579 ? 3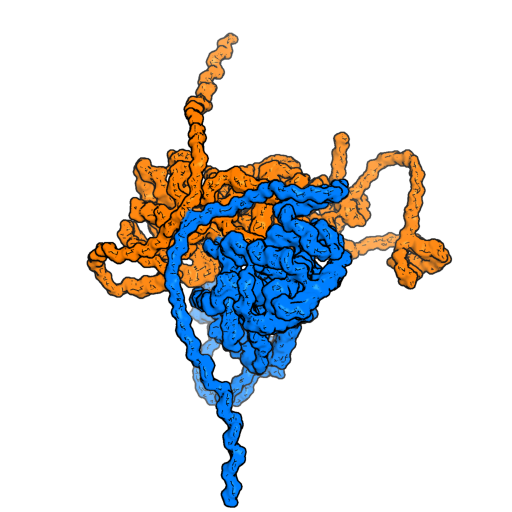5.469 -13.062 21.328 1 64.56 579 ARG B C 1
ATOM 9274 O O . ARG B 1 579 ? 35.562 -12.328 22.312 1 64.56 579 ARG B O 1
ATOM 9281 N N . VAL B 1 580 ? 35.188 -14.352 21.312 1 69.38 580 VAL B N 1
ATOM 9282 C CA . VAL B 1 580 ? 35.281 -15.055 22.594 1 69.38 580 VAL B CA 1
ATOM 9283 C C . VAL B 1 580 ? 36.469 -16.016 22.562 1 69.38 580 VAL B C 1
ATOM 9285 O O . VAL B 1 580 ? 36.938 -16.375 21.484 1 69.38 580 VAL B O 1
ATOM 9288 N N . ARG B 1 581 ? 37 -16.234 23.734 1 71.44 581 ARG B N 1
ATOM 9289 C CA . ARG B 1 581 ? 38.125 -17.141 23.828 1 71.44 581 ARG B CA 1
ATOM 9290 C C . ARG B 1 581 ? 37.75 -18.562 23.453 1 71.44 581 ARG B C 1
ATOM 9292 O O . ARG B 1 581 ? 36.844 -19.156 24.047 1 71.44 581 ARG B O 1
ATOM 9299 N N . CYS B 1 582 ? 38.219 -19.094 22.406 1 74.12 582 CYS B N 1
ATOM 9300 C CA . CYS B 1 582 ? 38 -20.438 21.891 1 74.12 582 CYS B CA 1
ATOM 9301 C C . CYS B 1 582 ? 38.906 -21.453 22.547 1 74.12 582 CYS B C 1
ATOM 9303 O O . CYS B 1 582 ? 40.094 -21.188 22.734 1 74.12 582 CYS B O 1
ATOM 9305 N N . ASP B 1 583 ? 38.469 -22.625 23 1 71.69 583 ASP B N 1
ATOM 9306 C CA . ASP B 1 583 ? 39.312 -23.656 23.562 1 71.69 583 ASP B CA 1
ATOM 9307 C C . ASP B 1 583 ? 39.938 -24.531 22.469 1 71.69 583 ASP B C 1
ATOM 9309 O O . ASP B 1 583 ? 40.594 -25.531 22.75 1 71.69 583 ASP B O 1
ATOM 9313 N N . LYS B 1 584 ? 39.688 -24.234 21.219 1 69.94 584 LYS B N 1
ATOM 9314 C CA . LYS B 1 584 ? 40.281 -24.781 20 1 69.94 584 LYS B CA 1
ATOM 9315 C C . LYS B 1 584 ? 39.938 -26.25 19.844 1 69.94 584 LYS B C 1
ATOM 9317 O O . LYS B 1 584 ? 40.594 -26.984 19.094 1 69.94 584 LYS B O 1
ATOM 9322 N N . GLY B 1 585 ? 38.875 -26.703 20.562 1 73 585 GLY B N 1
ATOM 9323 C CA . GLY B 1 585 ? 38.312 -28.031 20.328 1 73 585 GLY B CA 1
ATOM 9324 C C . GLY B 1 585 ? 37.406 -28.125 19.109 1 73 585 GLY B C 1
ATOM 9325 O O . GLY B 1 585 ? 36.906 -27.109 18.656 1 73 585 GLY B O 1
ATOM 9326 N N . LYS B 1 586 ? 37.375 -29.234 18.406 1 72.12 586 LYS B N 1
ATOM 9327 C CA . LYS B 1 586 ? 36.469 -29.5 17.281 1 72.12 586 LYS B CA 1
ATOM 9328 C C . LYS B 1 586 ? 35.406 -30.547 17.656 1 72.12 586 LYS B C 1
ATOM 9330 O O . LYS B 1 586 ? 35.688 -31.75 17.641 1 72.12 586 LYS B O 1
ATOM 9335 N N . PRO B 1 587 ? 34.125 -29.906 18.109 1 75.06 587 PRO B N 1
ATOM 9336 C CA . PRO B 1 587 ? 33.656 -28.516 18.234 1 75.06 587 PRO B CA 1
ATOM 9337 C C . PRO B 1 587 ? 34.156 -27.844 19.516 1 75.06 587 PRO B C 1
ATOM 9339 O O . PRO B 1 587 ? 34.469 -28.531 20.5 1 75.06 587 PRO B O 1
ATOM 9342 N N . CYS B 1 588 ? 34.344 -26.562 19.484 1 77.19 588 CYS B N 1
ATOM 9343 C CA . CYS B 1 588 ? 34.844 -25.891 20.672 1 77.19 588 CYS B CA 1
ATOM 9344 C C . CYS B 1 588 ? 33.781 -25.859 21.766 1 77.19 588 CYS B C 1
ATOM 9346 O O . CYS B 1 588 ? 32.594 -25.875 21.484 1 77.19 588 CYS B O 1
ATOM 9348 N N . GLN B 1 589 ? 34.25 -26.031 23.031 1 75.12 589 GLN B N 1
ATOM 9349 C CA . GLN B 1 589 ? 33.344 -26.094 24.188 1 75.12 589 GLN B CA 1
ATOM 9350 C C . GLN B 1 589 ? 32.5 -24.828 24.297 1 75.12 589 GLN B C 1
ATOM 9352 O O . GLN B 1 589 ? 31.359 -24.891 24.75 1 75.12 589 GLN B O 1
ATOM 9357 N N . ARG B 1 590 ? 33 -23.844 23.875 1 68.19 590 ARG B N 1
ATOM 9358 C CA . ARG B 1 590 ? 32.312 -22.562 23.938 1 68.19 590 ARG B CA 1
ATOM 9359 C C . ARG B 1 590 ? 31.094 -22.562 23.016 1 68.19 590 ARG B C 1
ATOM 9361 O O . ARG B 1 590 ? 30.016 -22.078 23.375 1 68.19 590 ARG B O 1
ATOM 9368 N N . CYS B 1 591 ? 31.297 -23.031 21.891 1 73.19 591 CYS B N 1
ATOM 9369 C CA . CYS B 1 591 ? 30.203 -23.141 20.938 1 73.19 591 CYS B CA 1
ATOM 9370 C C . CYS B 1 591 ? 29.172 -24.141 21.422 1 73.19 591 CYS B C 1
ATOM 9372 O O . CYS B 1 591 ? 27.969 -23.891 21.312 1 73.19 591 CYS B O 1
ATOM 9374 N N . LYS B 1 592 ? 29.594 -25.203 22.031 1 72.94 592 LYS B N 1
ATOM 9375 C CA . LYS B 1 592 ? 28.688 -26.219 22.578 1 72.94 592 LYS B CA 1
ATOM 9376 C C . LYS B 1 592 ? 27.828 -25.641 23.703 1 72.94 592 LYS B C 1
ATOM 9378 O O . LYS B 1 592 ? 26.609 -25.828 23.719 1 72.94 592 LYS B O 1
ATOM 9383 N N . ASP B 1 593 ? 28.5 -24.891 24.5 1 66.38 593 ASP B N 1
ATOM 9384 C CA . ASP B 1 593 ? 27.812 -24.328 25.641 1 66.38 593 ASP B CA 1
ATOM 9385 C C . ASP B 1 593 ? 26.812 -23.266 25.203 1 66.38 593 ASP B C 1
ATOM 9387 O O . ASP B 1 593 ? 25.734 -23.125 25.797 1 66.38 593 ASP B O 1
ATOM 9391 N N . GLY B 1 594 ? 27.25 -22.656 24.25 1 61.03 594 GLY B N 1
ATOM 9392 C CA . GLY B 1 594 ? 26.422 -21.562 23.766 1 61.03 594 GLY B CA 1
ATOM 9393 C C . GLY B 1 594 ? 25.344 -22 22.797 1 61.03 594 GLY B C 1
ATOM 9394 O O . GLY B 1 594 ? 24.516 -21.203 22.375 1 61.03 594 GLY B O 1
ATOM 9395 N N . GLY B 1 595 ? 25.375 -23.328 22.469 1 62.41 595 GLY B N 1
ATOM 9396 C CA . GLY B 1 595 ? 24.422 -23.859 21.516 1 62.41 595 GLY B CA 1
ATOM 9397 C C . GLY B 1 595 ? 24.672 -23.391 20.094 1 62.41 595 GLY B C 1
ATOM 9398 O O . GLY B 1 595 ? 23.734 -23.203 19.328 1 62.41 595 GLY B O 1
ATOM 9399 N N . PHE B 1 596 ? 25.922 -23.125 19.766 1 65.69 596 PHE B N 1
ATOM 9400 C CA . PHE B 1 596 ? 26.281 -22.672 18.438 1 65.69 596 PHE B CA 1
ATOM 9401 C C . PHE B 1 596 ? 26.953 -23.797 17.641 1 65.69 596 PHE B C 1
ATOM 9403 O O . PHE B 1 596 ? 27.547 -24.703 18.234 1 65.69 596 PHE B O 1
ATOM 9410 N N . ARG B 1 597 ? 26.797 -23.797 16.391 1 65 597 ARG B N 1
ATOM 9411 C CA . ARG B 1 597 ? 27.531 -24.703 15.539 1 65 597 ARG B CA 1
ATOM 9412 C C . ARG B 1 597 ? 29 -24.281 15.414 1 65 597 ARG B C 1
ATOM 9414 O O . ARG B 1 597 ? 29.297 -23.156 15.016 1 65 597 ARG B O 1
ATOM 9421 N N . CYS B 1 598 ? 29.906 -25.125 15.82 1 66.69 598 CYS B N 1
ATOM 9422 C CA . CYS B 1 598 ? 31.344 -24.875 15.75 1 66.69 598 CYS B CA 1
ATOM 9423 C C . CYS B 1 598 ? 31.844 -25.031 14.32 1 66.69 598 CYS B C 1
ATOM 9425 O O . CYS B 1 598 ? 31.75 -26.109 13.742 1 66.69 598 CYS B O 1
ATOM 9427 N N . VAL B 1 599 ? 32.219 -24.016 13.617 1 65.06 599 VAL B N 1
ATOM 9428 C CA . VAL B 1 599 ? 32.656 -24.062 12.227 1 65.06 599 VAL B CA 1
ATOM 9429 C C . VAL B 1 599 ? 34.156 -23.734 12.141 1 65.06 599 VAL B C 1
ATOM 9431 O O . VAL B 1 599 ? 34.625 -22.828 12.805 1 65.06 599 VAL B O 1
ATOM 9434 N N . TYR B 1 600 ? 35.031 -24.688 11.547 1 59.22 600 TYR B N 1
ATOM 9435 C CA . TYR B 1 600 ? 36.469 -24.469 11.289 1 59.22 600 TYR B CA 1
ATOM 9436 C C . TYR B 1 600 ? 36.719 -24.297 9.797 1 59.22 600 TYR B C 1
ATOM 9438 O O . TYR B 1 600 ? 36.25 -25.078 8.984 1 59.22 600 TYR B O 1
ATOM 9446 N N . ARG B 1 601 ? 37.25 -23.156 9.227 1 53.5 601 ARG B N 1
ATOM 9447 C CA . ARG B 1 601 ? 37.688 -22.984 7.848 1 53.5 601 ARG B CA 1
ATOM 9448 C C . ARG B 1 601 ? 38.906 -23.859 7.547 1 53.5 601 ARG B C 1
ATOM 9450 O O . ARG B 1 601 ? 39.906 -23.781 8.234 1 53.5 601 ARG B O 1
ATOM 9457 N N . GLU B 1 602 ? 38.812 -25 6.973 1 48.03 602 GLU B N 1
ATOM 9458 C CA . GLU B 1 602 ? 40 -25.641 6.406 1 48.03 602 GLU B CA 1
ATOM 9459 C C . GLU B 1 602 ? 40.594 -24.766 5.316 1 48.03 602 GLU B C 1
ATOM 9461 O O . GLU B 1 602 ? 39.938 -24.344 4.383 1 48.03 602 GLU B O 1
ATOM 9466 N N . TYR B 1 603 ? 41.531 -23.875 5.645 1 35.62 603 TYR B N 1
ATOM 9467 C CA . TYR B 1 603 ? 42.344 -23.406 4.523 1 35.62 603 TYR B CA 1
ATOM 9468 C C . TYR B 1 603 ? 42.781 -24.547 3.629 1 35.62 603 TYR B C 1
ATOM 9470 O O . TYR B 1 603 ? 43.469 -25.469 4.078 1 35.62 603 TYR B O 1
ATOM 9478 N N . LEU B 1 604 ? 42.062 -25.078 2.756 1 30.72 604 LEU B N 1
ATOM 9479 C CA . LEU B 1 604 ? 42.719 -25.859 1.696 1 30.72 604 LEU B CA 1
ATOM 9480 C C . LEU B 1 604 ? 43.969 -25.172 1.184 1 30.72 604 LEU B C 1
ATOM 9482 O O . LEU B 1 604 ? 43.938 -23.984 0.844 1 30.72 604 LEU B O 1
ATOM 9486 N N . GLN B 1 605 ? 45.219 -25.531 1.548 1 27.08 605 GLN B N 1
ATOM 9487 C CA . GLN B 1 605 ? 46.469 -25.406 0.803 1 27.08 605 GLN B CA 1
ATOM 9488 C C . GLN B 1 605 ? 46.25 -25.734 -0.674 1 27.08 605 GLN B C 1
ATOM 9490 O O . GLN B 1 605 ? 45.938 -26.859 -1.028 1 27.08 605 GLN B O 1
ATOM 9495 N N . SER B 1 606 ? 45.5 -24.953 -1.502 1 24.08 606 SER B N 1
ATOM 9496 C CA . SER B 1 606 ? 46.188 -25 -2.797 1 24.08 606 SER B CA 1
ATOM 9497 C C . SER B 1 606 ? 47.562 -24.359 -2.725 1 24.08 606 SER B C 1
ATOM 9499 O O . SER B 1 606 ? 47.75 -23.391 -2.004 1 24.08 606 SER B O 1
#

Secondary structure (DSSP, 8-state):
----SSS-SSSSSSS-STT-------------------------S----------STTHHHHHHHHHHSTT---S-STTS--SS-HHHHHHHHHHIIIIIHHHHS--SSS--HIIIIIHHHHTT-HHHHHHHHHHHHHHHHHHHHHHT-HHHHHHHGGGHHHHHHHHHHHHHHHHHHHHSTTTTTSHHHHHHHHTTSB--SPPTT--TT---SS--S-TTGGGHHHHHHSPB-HHHHHHHHHHHHHTTSGGG--STTHHHHHHHHHHHHHHHHT---SS----SS---HHHHHHHHHHHHHHHTTS---TTTS---HHHHHHHHHHHHHHHHHHHHHHT--S---HHHHHHHHHHHHHHHHHS-----STHHHHHHHHHHHHHHHIIIIIS---TTT--HHHHHHHHHHHHHHTTGGGTGGGSTTHHHHHHHHHHHHHHHHTTSTTHHHHHHHHHHHHHHHT--SHHHHHHHHHTSS--HHHHHHHHHHHHHHHHHHHHHHHHHHHHS------------PPPHHHHHHT------SS-HHHHHHT-----------------------PPPHHHHHHT------SS-HHHHHHT-----------/----SSS-GGG--S--GGG-------------------------S----------SS-HHHHHHHHHHSTTGGGS-S-SS--SS-HHHHHHHHHHIIIIIHHHHS--SSS--HIIIIIHHHHTT-HHHHHHHHHHHHHHHHHHHHHHT-HHHHHHHGGGHHHHHHHHHHHHHHHHHHHHSTTTTTSHHHHHHHHTTSB--SPPTT--TT---SS--S-TTGGGHHHHHHSPB-HHHHHHHHHHHHHTTSGGG--STTHHHHHHHHHHHHHHHHT---SS----SS---HHHHHHHHHHHHHHHTTS---TTTS---HHHHHHHHHHHHHHHHHHHHHHT--S---HHHHHHHHHHHHHHHHHS-----STHHHHHHHHHHHHHHHIIIIIS---TTT--HHHHHHHHHHHHHHTTGGGTGGGSTTHHHHHHHHHHHHHHHHTTSTTHHHHHHHHHHHHHHHT--SHHHHHHHHHTSS--HHHHHHHHHHHHHHHHHHHHHHHHHHHSS------------PPPHHHHHTT------SS-HHHHHHT-----------------------PPPHHHHHHT------SS-HHHHHHT-----------

InterPro domains:
  IPR001138 Zn(2)Cys(6) fungal-type DNA-binding domain [PF00172] (522-550)
  IPR001138 Zn(2)Cys(6) fungal-type DNA-binding domain [PF00172] (571-603)
  IPR001138 Zn(2)Cys(6) fungal-type DNA-binding domain [PS50048] (522-549)
  IPR001138 Zn(2)Cys(6) fungal-type DNA-binding domain [PS50048] (571-600)
  IPR001138 Zn(2)Cys(6) fungal-type DNA-binding domain [SM00066] (517-560)
  IPR001138 Zn(2)Cys(6) fungal-type DNA-binding domain [SM00066] (566-606)
  IPR001138 Zn(2)Cys(6) fungal-type DNA-binding domain [cd00067] (518-549)
  IPR001138 Zn(2)Cys(6) fungal-type DNA-binding domain [cd00067] (570-600)
  IPR036864 Zn(2)-C6 fungal-type DNA-binding domain superfamily [G3DSA:4.10.240.10] (521-549)
  IPR036864 Zn(2)-C6 fungal-type DNA-binding domain superfamily [G3DSA:4.10.240.10] (563-605)
  IPR036864 Zn(2)-C6 fungal-type DNA-binding domain superfamily [SSF57701] (515-549)
  IPR036864 Zn(2)-C6 fungal-type DNA-binding domain superfamily [SSF57701] (569-603)

pLDDT: mean 75.67, std 25.46, range [16.36, 98.81]

Sequence (1212 aa):
MVFDSGIHTIHNKMLASLLDAPPFELMERSTLDHDLLPFNVNMSSDIPLSTGVVETEEETDHSEITRIYPGADLVPLNVFPSSLPPRLVRRALSYRFAIMTPRVLPSRNVSNPYLQYWFPMSLNDQATFKAIVLSSLSHERINGLISANMASLTSTKEVVPYLKQYYLDTITSINEALHDPVRATADATILAVLMMVEKPLLHDENQWSKQSPFQAPLQGLQWLDVHSAREPNQLHQMGLHRIISLRGGLSQVTTPGLAAAAFYRVLVNSTLLLSPPPLPFVALSGQSEFEIERHFLLGITNTANRLTLLDTIDLDPELRKVMQELKVYTATIDDYVSGRSSSYRPQAICDQRNLVQYHLMSIGTITGTGLGAISEVCRLATSIYSIGVTFPLSGVRAPFETLAKALQSELDTNKLLDTWPVLEHGDILFLWVLMMGGIAARNGPGRDWFIETLAEVMYVSDNVQWSCVKEKLRMILWLDIACEMAGKEVWGEAHILLQSRTQRTKSVPFPSPTSNQKLKAPCGHCRSKKIKCDKDDPCQNCVKSGLSCGSAGGGAAFQARVHVFSMRQKPCDMCRRRRVRCDKGKPCQRCKDGGFRCVYREYLQSMVFDSGIHTIHNKMLASLLDAPPFELMERSTLDHDLLPFNVNMSSDIPLSTGVVETEEETDHSEITRIYPGADLVPLNVFPSSLPPRLVRRALSYRFAIMTPRVLPSRNVSNPYLQYWFPMSLNDQATFKAIVLSSLSHERINGLISANMASLTSTKEVVPYLKQYYLDTITSINEALHDPVRATADATILAVLMMVEKPLLHDENQWSKQSPFQAPLQGLQWLDVHSAREPNQLHQMGLHRIISLRGGLSQVTTPGLAAAAFYRVLVNSTLLLSPPPLPFVALSGQSEFEIERHFLLGITNTANRLTLLDTIDLDPELRKVMQELKVYTATIDDYVSGRSSSYRPQAICDQRNLVQYHLMSIGTITGTGLGAISEVCRLATSIYSIGVTFPLSGVRAPFETLAKALQSELDTNKLLDTWPVLEHGDILFLWVLMMGGIAARNGPGRDWFIETLAEVMYVSDNVQWSCVKEKLRMILWLDIACEMAGKEVWGEAHILLQSRTQRTKSVPFPSPTSNQKLKAPCGHCRSKKIKCDKDDPCQNCVKSGLSCGSAGGGAAFQARVHVFSMRQKPCDMCRRRRVRCDKGKPCQRCKDGGFRCVYREYLQS